Protein 3PXP (pdb70)

Solvent-accessible surface area: 40684 Å² total

Organism: Chloroflexus aurantiacus (strain ATCC 29366 / DSM 635 / J-10-fl) (NCBI:txid324602)

Foldseek 3Di:
DQQQLLLLLLVLLQQVDADPVRHRGDLVNLCVQLVHDSVVNVCSNRSNDPDDDPSNLVSSCVSSLAAPLLSVVSVCVRPPDDDPDHDDDPDAQVRVVVVLQVCLPFFWDFKAFLQQFTFKTKLVCVVLVDDVLLVCLVVDLLSRHVCCLQPPNHCPCLFLPVNPVVLLQVLLNRNSNSSVSSPPSSVRNVVVCVGPVSVVSVVCNSVDPDRCNQHKDWRFDQGPPLGTFTWIWDKDWDPHCTIMMITIGGDDPSNVVSSNVSCVPPHRDMDGGQDPPNPPD/DAQQLLLLLLVLLQQVDADPVRHRHDLVNLCVQLVHDSVVNVCSNRSVDPDCDPSNLVSSCVSSLAAPLLSVVSVCVVPPDDDPDDDDDPDAQVRVVVVLQVCLQFFWDFKAFLQQFTFKTALVCVVLVQDVLLVCLVVALQSRHVCQLQPDNGPVCLFQPVNPVVLLQVLQNRNSNSSVSSPPSSVRNVVVCVRPSSVVSVVCNSVDPDRCNPDKDWRFGQGPPQGTFTWIWDKDWDPHCTIMITTTGGDDPSNVVSSNVSRVVGHSHMDGGDDPDD/DQQQLLLLLLVLLQQVDADPVRHRHDLVNLCVQLVHDSVVNVCSNRSVDPDDDPSNLVSSCVSSLAAPLLSVLSVCVRPPDDDPDDDDDPDAQVRVVVVLLVLLPFFWDFKAFLQQFTFKTFLVCVVLVPDVLQVCLVVALQSRHVCQLQPPNRCVCLFQPVNPVVLLQVLQNRNSNSSVSSPPSSVRNVVVCVRPSSVVSVVCNSVDPDRCNQHKDWRFGQGPPLGTFTWIWDKDWDPHCTIMIITIGGDDVSNVVSRNVSGDSNRSNMDGGDDPPD

Nearest PDB structures (foldseek):
  3pxp-assembly1_A  TM=1.003E+00  e=1.588E-47  Chloroflexus aurantiacus J-10-fl
  2ofy-assembly1_B  TM=6.588E-01  e=2.664E-02  Rhodococcus jostii RHA1
  1b0n-assembly1_A  TM=5.586E-01  e=5.485E-02  Bacillus subtilis
  2owj-assembly1_A  TM=4.669E-01  e=6.522E-01  Bradyrhizobium japonicum
  4zp4-assembly1_A  TM=3.781E-01  e=2.028E+00  Mus musculus

Structure (mmCIF, N/CA/C/O backbone):
data_3PXP
#
_entry.id   3PXP
#
_cell.length_a   228.807
_cell.length_b   83.568
_cell.length_c   54.520
_cell.angle_alpha   90.00
_cell.angle_beta   103.12
_cell.angle_gamma   90.00
#
_symmetry.space_group_name_H-M   'C 1 2 1'
#
loop_
_entity.id
_entity.type
_entity.pdbx_description
1 polymer 'Helix-turn-helix domain protein'
2 non-polymer 'MYRISTIC ACID'
3 non-polymer 'CHLORIDE ION'
4 non-polymer 1,2-ETHANEDIOL
5 water water
#
loop_
_atom_site.group_PDB
_atom_site.id
_atom_site.type_symbol
_atom_site.label_atom_id
_atom_site.label_alt_id
_atom_site.label_comp_id
_atom_site.label_asym_id
_atom_site.label_entity_id
_atom_site.label_seq_id
_atom_site.pdbx_PDB_ins_code
_atom_site.Cartn_x
_atom_site.Cartn_y
_atom_site.Cartn_z
_atom_site.occupancy
_atom_site.B_iso_or_equiv
_atom_site.auth_seq_id
_atom_site.auth_comp_id
_atom_site.auth_asym_id
_atom_site.auth_atom_id
_atom_site.pdbx_PDB_model_num
ATOM 1 N N . GLY A 1 1 ? 33.273 -10.933 0.811 1.00 44.35 0 GLY A N 1
ATOM 2 C CA . GLY A 1 1 ? 32.693 -12.266 0.932 1.00 43.38 0 GLY A CA 1
ATOM 3 C C . GLY A 1 1 ? 33.666 -13.404 0.670 1.00 43.06 0 GLY A C 1
ATOM 4 O O . GLY A 1 1 ? 34.838 -13.176 0.349 1.00 43.44 0 GLY A O 1
ATOM 13 N N . GLU A 1 3 ? 33.915 -17.827 -0.865 1.00 33.39 2 GLU A N 1
ATOM 14 C CA . GLU A 1 3 ? 33.286 -18.969 -1.517 1.00 33.48 2 GLU A CA 1
ATOM 15 C C . GLU A 1 3 ? 32.822 -19.934 -0.402 1.00 36.08 2 GLU A C 1
ATOM 16 O O . GLU A 1 3 ? 33.405 -19.934 0.692 1.00 34.34 2 GLU A O 1
ATOM 22 N N . ARG A 1 4 ? 31.767 -20.717 -0.660 1.00 33.27 3 ARG A N 1
ATOM 23 C CA . ARG A 1 4 ? 31.183 -21.621 0.328 1.00 32.23 3 ARG A CA 1
ATOM 24 C C . ARG A 1 4 ? 32.193 -22.594 0.941 1.00 34.58 3 ARG A C 1
ATOM 25 O O . ARG A 1 4 ? 32.123 -22.825 2.147 1.00 34.05 3 ARG A O 1
ATOM 33 N N . ALA A 1 5 ? 33.130 -23.143 0.145 1.00 30.10 4 ALA A N 1
ATOM 34 C CA . ALA A 1 5 ? 34.124 -24.100 0.640 1.00 28.85 4 ALA A CA 1
ATOM 35 C C . ALA A 1 5 ? 35.099 -23.431 1.603 1.00 29.32 4 ALA A C 1
ATOM 36 O O . ALA A 1 5 ? 35.395 -24.012 2.647 1.00 29.41 4 ALA A O 1
ATOM 38 N N . ALA A 1 6 ? 35.542 -22.199 1.287 1.00 24.80 5 ALA A N 1
ATOM 39 C CA . ALA A 1 6 ? 36.448 -21.397 2.129 1.00 23.94 5 ALA A CA 1
ATOM 40 C C . ALA A 1 6 ? 35.744 -21.012 3.425 1.00 25.95 5 ALA A C 1
ATOM 41 O O . ALA A 1 6 ? 36.363 -21.106 4.481 1.00 25.46 5 ALA A O 1
ATOM 43 N N . PHE A 1 7 ? 34.438 -20.635 3.353 1.00 22.30 6 PHE A N 1
ATOM 44 C CA . PHE A 1 7 ? 33.643 -20.300 4.541 1.00 22.39 6 PHE A CA 1
ATOM 45 C C . PHE A 1 7 ? 33.475 -21.540 5.425 1.00 27.14 6 PHE A C 1
ATOM 46 O O . PHE A 1 7 ? 33.531 -21.433 6.650 1.00 26.86 6 PHE A O 1
ATOM 54 N N . GLY A 1 8 ? 33.296 -22.697 4.792 1.00 24.50 7 GLY A N 1
ATOM 55 C CA . GLY A 1 8 ? 33.182 -23.973 5.485 1.00 24.49 7 GLY A CA 1
ATOM 56 C C . GLY A 1 8 ? 34.427 -24.317 6.277 1.00 28.28 7 GLY A C 1
ATOM 57 O O . GLY A 1 8 ? 34.336 -24.759 7.424 1.00 26.88 7 GLY A O 1
ATOM 58 N N . LYS A 1 9 ? 35.609 -24.053 5.678 1.00 25.51 8 LYS A N 1
ATOM 59 C CA . LYS A 1 9 ? 36.906 -24.272 6.308 1.00 24.40 8 LYS A CA 1
ATOM 60 C C . LYS A 1 9 ? 37.127 -23.285 7.457 1.00 26.33 8 LYS A C 1
ATOM 61 O O . LYS A 1 9 ? 37.777 -23.631 8.448 1.00 27.34 8 LYS A O 1
ATOM 67 N N . LEU A 1 10 ? 36.533 -22.097 7.364 1.00 22.16 9 LEU A N 1
ATOM 68 C CA . LEU A 1 10 ? 36.602 -21.085 8.425 1.00 21.94 9 LEU A CA 1
ATOM 69 C C . LEU A 1 10 ? 35.807 -21.571 9.650 1.00 23.88 9 LEU A C 1
ATOM 70 O O . LEU A 1 10 ? 36.324 -21.531 10.757 1.00 23.41 9 LEU A O 1
ATOM 75 N N . VAL A 1 11 ? 34.572 -22.062 9.439 1.00 21.31 10 VAL A N 1
ATOM 76 C CA . VAL A 1 11 ? 33.700 -22.578 10.505 1.00 20.30 10 VAL A CA 1
ATOM 77 C C . VAL A 1 11 ? 34.414 -23.745 11.223 1.00 22.39 10 VAL A C 1
ATOM 78 O O . VAL A 1 11 ? 34.456 -23.778 12.448 1.00 20.95 10 VAL A O 1
ATOM 82 N N . GLN A 1 12 ? 35.018 -24.659 10.457 1.00 19.31 11 GLN A N 1
ATOM 83 C CA . GLN A 1 12 ? 35.761 -25.787 10.999 1.00 19.44 11 GLN A CA 1
ATOM 84 C C . GLN A 1 12 ? 36.913 -25.300 11.919 1.00 25.46 11 GLN A C 1
ATOM 85 O O . GLN A 1 12 ? 37.037 -25.778 13.048 1.00 26.09 11 GLN A O 1
ATOM 91 N N . ALA A 1 13 ? 37.716 -24.322 11.444 1.00 21.12 12 ALA A N 1
ATOM 92 C CA . ALA A 1 13 ? 38.848 -23.781 12.195 1.00 19.88 12 ALA A CA 1
ATOM 93 C C . ALA A 1 13 ? 38.372 -23.109 13.470 1.00 23.28 12 ALA A C 1
ATOM 94 O O . ALA A 1 13 ? 38.966 -23.323 14.528 1.00 22.63 12 ALA A O 1
ATOM 96 N N . LEU A 1 14 ? 37.263 -22.319 13.381 1.00 19.26 13 LEU A N 1
ATOM 97 C CA . LEU A 1 14 ? 36.684 -21.629 14.551 1.00 17.89 13 LEU A CA 1
ATOM 98 C C . LEU A 1 14 ? 36.196 -22.625 15.579 1.00 22.63 13 LEU A C 1
ATOM 99 O O . LEU A 1 14 ? 36.467 -22.446 16.764 1.00 25.21 13 LEU A O 1
ATOM 104 N N . ARG A 1 15 ? 35.527 -23.695 15.130 1.00 17.77 14 ARG A N 1
ATOM 105 C CA . ARG A 1 15 ? 35.022 -24.756 15.997 1.00 18.65 14 ARG A CA 1
ATOM 106 C C . ARG A 1 15 ? 36.196 -25.429 16.755 1.00 23.20 14 ARG A C 1
ATOM 107 O O . ARG A 1 15 ? 36.116 -25.631 17.967 1.00 22.44 14 ARG A O 1
ATOM 115 N N . ARG A 1 16 ? 37.285 -25.727 16.039 1.00 20.08 15 ARG A N 1
ATOM 116 C CA . ARG A 1 16 ? 38.443 -26.422 16.592 1.00 21.40 15 ARG A CA 1
ATOM 117 C C . ARG A 1 16 ? 39.286 -25.560 17.565 1.00 26.04 15 ARG A C 1
ATOM 118 O O . ARG A 1 16 ? 40.134 -26.104 18.272 1.00 26.28 15 ARG A O 1
ATOM 126 N N . GLU A 1 17 ? 39.011 -24.242 17.653 1.00 23.98 16 GLU A N 1
ATOM 127 C CA . GLU A 1 17 ? 39.667 -23.343 18.623 1.00 22.72 16 GLU A CA 1
ATOM 128 C C . GLU A 1 17 ? 39.028 -23.516 19.999 1.00 28.96 16 GLU A C 1
ATOM 129 O O . GLU A 1 17 ? 39.570 -23.033 20.986 1.00 30.66 16 GLU A O 1
ATOM 135 N N . HIS A 1 18 ? 37.877 -24.214 20.069 1.00 25.00 17 HIS A N 1
ATOM 136 C CA . HIS A 1 18 ? 37.137 -24.396 21.304 1.00 24.21 17 HIS A CA 1
ATOM 137 C C . HIS A 1 18 ? 37.387 -25.699 21.977 1.00 27.07 17 HIS A C 1
ATOM 138 O O . HIS A 1 18 ? 37.672 -26.704 21.330 1.00 27.02 17 HIS A O 1
ATOM 145 N N . ARG A 1 19 ? 37.232 -25.674 23.306 1.00 23.63 18 ARG A N 1
ATOM 146 C CA . ARG A 1 19 ? 37.297 -26.820 24.190 1.00 23.87 18 ARG A CA 1
ATOM 147 C C . ARG A 1 19 ? 36.049 -26.744 25.058 1.00 28.53 18 ARG A C 1
ATOM 148 O O . ARG A 1 19 ? 35.769 -25.688 25.625 1.00 28.78 18 ARG A O 1
ATOM 156 N N . ASP A 1 20 ? 35.269 -27.842 25.113 1.00 23.85 19 ASP A N 1
ATOM 157 C CA . ASP A 1 20 ? 34.039 -27.925 25.884 1.00 24.46 19 ASP A CA 1
ATOM 158 C C . ASP A 1 20 ? 34.326 -28.021 27.394 1.00 35.08 19 ASP A C 1
ATOM 159 O O . ASP A 1 20 ? 35.484 -27.886 27.811 1.00 36.45 19 ASP A O 1
ATOM 164 N N . GLU A 1 21 ? 33.262 -28.275 28.198 1.00 33.23 20 GLU A N 1
ATOM 165 C CA . GLU A 1 21 ? 33.276 -28.443 29.644 1.00 34.77 20 GLU A CA 1
ATOM 166 C C . GLU A 1 21 ? 34.218 -29.584 30.093 1.00 40.18 20 GLU A C 1
ATOM 167 O O . GLU A 1 21 ? 34.760 -29.508 31.195 1.00 41.17 20 GLU A O 1
ATOM 173 N N . LYS A 1 22 ? 34.379 -30.647 29.268 1.00 36.19 21 LYS A N 1
ATOM 174 C CA . LYS A 1 22 ? 35.258 -31.786 29.587 1.00 35.52 21 LYS A CA 1
ATOM 175 C C . LYS A 1 22 ? 36.686 -31.569 29.018 1.00 37.75 21 LYS A C 1
ATOM 176 O O . LYS A 1 22 ? 37.497 -32.490 29.034 1.00 38.53 21 LYS A O 1
ATOM 182 N N . GLY A 1 23 ? 36.951 -30.374 28.494 1.00 32.11 22 GLY A N 1
ATOM 183 C CA . GLY A 1 23 ? 38.221 -30.001 27.881 1.00 31.01 22 GLY A CA 1
ATOM 184 C C . GLY A 1 23 ? 38.466 -30.574 26.497 1.00 32.24 22 GLY A C 1
ATOM 185 O O . GLY A 1 23 ? 39.576 -30.472 25.983 1.00 32.02 22 GLY A O 1
ATOM 186 N N . ARG A 1 24 ? 37.437 -31.139 25.857 1.00 27.77 23 ARG A N 1
ATOM 187 C CA . ARG A 1 24 ? 37.598 -31.776 24.539 1.00 26.29 23 ARG A CA 1
ATOM 188 C C . ARG A 1 24 ? 37.394 -30.784 23.436 1.00 27.45 23 ARG A C 1
ATOM 189 O O . ARG A 1 24 ? 36.532 -29.914 23.564 1.00 26.27 23 ARG A O 1
ATOM 197 N N . VAL A 1 25 ? 38.153 -30.912 22.335 1.00 22.27 24 VAL A N 1
ATOM 198 C CA . VAL A 1 25 ? 37.988 -30.064 21.140 1.00 20.85 24 VAL A CA 1
ATOM 199 C C . VAL A 1 25 ? 36.568 -30.243 20.635 1.00 24.55 24 VAL A C 1
ATOM 200 O O . VAL A 1 25 ? 36.085 -31.386 20.599 1.00 21.97 24 VAL A O 1
ATOM 204 N N . TRP A 1 26 ? 35.887 -29.136 20.274 1.00 23.17 25 TRP A N 1
ATOM 205 C CA . TRP A 1 26 ? 34.504 -29.211 19.789 1.00 22.78 25 TRP A CA 1
ATOM 206 C C . TRP A 1 26 ? 34.422 -29.996 18.519 1.00 25.15 25 TRP A C 1
ATOM 207 O O . TRP A 1 26 ? 35.196 -29.755 17.584 1.00 22.54 25 TRP A O 1
ATOM 218 N N . THR A 1 27 ? 33.513 -30.967 18.506 1.00 23.93 26 THR A N 1
ATOM 219 C CA . THR A 1 27 ? 33.212 -31.788 17.334 1.00 24.40 26 THR A CA 1
ATOM 220 C C . THR A 1 27 ? 32.061 -31.125 16.607 1.00 28.74 26 THR A C 1
ATOM 221 O O . THR A 1 27 ? 31.471 -30.171 17.131 1.00 27.55 26 THR A O 1
ATOM 225 N N . GLN A 1 28 ? 31.704 -31.656 15.427 1.00 26.01 27 GLN A N 1
ATOM 226 C CA . GLN A 1 28 ? 30.554 -31.180 14.661 1.00 24.77 27 GLN A CA 1
ATOM 227 C C . GLN A 1 28 ? 29.274 -31.367 15.486 1.00 28.28 27 GLN A C 1
ATOM 228 O O . GLN A 1 28 ? 28.425 -30.465 15.493 1.00 28.22 27 GLN A O 1
ATOM 234 N N . GLU A 1 29 ? 29.183 -32.503 16.241 1.00 24.52 28 GLU A N 1
ATOM 235 C CA . GLU A 1 29 ? 28.070 -32.840 17.150 1.00 25.57 28 GLU A CA 1
ATOM 236 C C . GLU A 1 29 ? 27.896 -31.770 18.234 1.00 29.51 28 GLU A C 1
ATOM 237 O O . GLU A 1 29 ? 26.768 -31.358 18.489 1.00 30.91 28 GLU A O 1
ATOM 243 N N . VAL A 1 30 ? 29.006 -31.317 18.853 1.00 25.63 29 VAL A N 1
ATOM 244 C CA . VAL A 1 30 ? 29.001 -30.285 19.891 1.00 26.45 29 VAL A CA 1
ATOM 245 C C . VAL A 1 30 ? 28.549 -28.953 19.286 1.00 28.79 29 VAL A C 1
ATOM 246 O O . VAL A 1 30 ? 27.687 -28.306 19.875 1.00 28.97 29 VAL A O 1
ATOM 250 N N . LEU A 1 31 ? 29.089 -28.560 18.106 1.00 23.87 30 LEU A N 1
ATOM 251 C CA . LEU A 1 31 ? 28.665 -27.311 17.462 1.00 22.27 30 LEU A CA 1
ATOM 252 C C . LEU A 1 31 ? 27.174 -27.379 17.097 1.00 24.36 30 LEU A C 1
ATOM 253 O O . LEU A 1 31 ? 26.449 -26.401 17.321 1.00 23.53 30 LEU A O 1
ATOM 258 N N . ALA A 1 32 ? 26.714 -28.543 16.604 1.00 21.25 31 ALA A N 1
ATOM 259 C CA . ALA A 1 32 ? 25.288 -28.777 16.275 1.00 22.51 31 ALA A CA 1
ATOM 260 C C . ALA A 1 32 ? 24.407 -28.561 17.512 1.00 26.85 31 ALA A C 1
ATOM 261 O O . ALA A 1 32 ? 23.419 -27.826 17.457 1.00 25.55 31 ALA A O 1
ATOM 263 N N . GLU A 1 33 ? 24.825 -29.165 18.644 1.00 24.89 32 GLU A N 1
ATOM 264 C CA . GLU A 1 33 ? 24.140 -29.080 19.930 1.00 25.92 32 GLU A CA 1
ATOM 265 C C . GLU A 1 33 ? 24.049 -27.628 20.412 1.00 28.30 32 GLU A C 1
ATOM 266 O O . GLU A 1 33 ? 22.964 -27.208 20.811 1.00 26.56 32 GLU A O 1
ATOM 272 N N . ARG A 1 34 ? 25.177 -26.879 20.385 1.00 26.09 33 ARG A N 1
ATOM 273 C CA . ARG A 1 34 ? 25.251 -25.481 20.840 1.00 26.03 33 ARG A CA 1
ATOM 274 C C . ARG A 1 34 ? 24.441 -24.533 19.967 1.00 31.04 33 ARG A C 1
ATOM 275 O O . ARG A 1 34 ? 24.034 -23.490 20.460 1.00 32.48 33 ARG A O 1
ATOM 283 N N . THR A 1 35 ? 24.206 -24.873 18.687 1.00 26.71 34 THR A N 1
ATOM 284 C CA . THR A 1 35 ? 23.440 -24.030 17.759 1.00 26.01 34 THR A CA 1
ATOM 285 C C . THR A 1 35 ? 21.993 -24.523 17.598 1.00 30.67 34 THR A C 1
ATOM 286 O O . THR A 1 35 ? 21.205 -23.845 16.930 1.00 30.00 34 THR A O 1
ATOM 290 N N . GLN A 1 36 ? 21.651 -25.715 18.192 1.00 26.95 35 GLN A N 1
ATOM 291 C CA A GLN A 1 36 ? 20.317 -26.342 18.100 0.60 26.56 35 GLN A CA 1
ATOM 292 C CA B GLN A 1 36 ? 20.319 -26.345 18.094 0.40 26.71 35 GLN A CA 1
ATOM 293 C C . GLN A 1 36 ? 20.003 -26.652 16.615 1.00 29.67 35 GLN A C 1
ATOM 294 O O . GLN A 1 36 ? 18.830 -26.666 16.199 1.00 27.25 35 GLN A O 1
ATOM 305 N N . LEU A 1 37 ? 21.068 -26.918 15.826 1.00 26.59 36 LEU A N 1
ATOM 306 C CA . LEU A 1 37 ? 20.996 -27.234 14.397 1.00 26.47 36 LEU A CA 1
ATOM 307 C C . LEU A 1 37 ? 21.297 -28.717 14.193 1.00 31.88 36 LEU A C 1
ATOM 308 O O . LEU A 1 37 ? 21.976 -29.311 15.038 1.00 33.38 36 LEU A O 1
ATOM 313 N N . PRO A 1 38 ? 20.824 -29.358 13.106 1.00 27.11 37 PRO A N 1
ATOM 314 C CA . PRO A 1 38 ? 21.203 -30.762 12.890 1.00 26.09 37 PRO A CA 1
ATOM 315 C C . PRO A 1 38 ? 22.694 -30.889 12.560 1.00 30.51 37 PRO A C 1
ATOM 316 O O . PRO A 1 38 ? 23.274 -29.976 11.950 1.00 29.22 37 PRO A O 1
ATOM 320 N N . LYS A 1 39 ? 23.332 -32.004 12.984 1.00 27.61 38 LYS A N 1
ATOM 321 C CA . LYS A 1 39 ? 24.740 -32.276 12.669 1.00 26.51 38 LYS A CA 1
ATOM 322 C C . LYS A 1 39 ? 24.991 -32.198 11.134 1.00 29.96 38 LYS A C 1
ATOM 323 O O . LYS A 1 39 ? 26.030 -31.681 10.716 1.00 29.02 38 LYS A O 1
ATOM 329 N N . ARG A 1 40 ? 24.028 -32.702 10.321 1.00 27.34 39 ARG A N 1
ATOM 330 C CA A ARG A 1 40 ? 24.132 -32.716 8.858 0.50 27.16 39 ARG A CA 1
ATOM 331 C CA B ARG A 1 40 ? 24.086 -32.717 8.855 0.50 27.22 39 ARG A CA 1
ATOM 332 C C . ARG A 1 40 ? 24.259 -31.293 8.307 1.00 29.15 39 ARG A C 1
ATOM 333 O O . ARG A 1 40 ? 25.005 -31.091 7.357 1.00 28.94 39 ARG A O 1
ATOM 348 N N . THR A 1 41 ? 23.580 -30.305 8.926 1.00 23.91 40 THR A N 1
ATOM 349 C CA . THR A 1 41 ? 23.646 -28.892 8.534 1.00 22.21 40 THR A CA 1
ATOM 350 C C . THR A 1 41 ? 25.072 -28.352 8.790 1.00 24.86 40 THR A C 1
ATOM 351 O O . THR A 1 41 ? 25.627 -27.692 7.924 1.00 23.21 40 THR A O 1
ATOM 355 N N . ILE A 1 42 ? 25.669 -28.669 9.958 1.00 22.03 41 ILE A N 1
ATOM 356 C CA . ILE A 1 42 ? 27.045 -28.287 10.323 1.00 20.79 41 ILE A CA 1
ATOM 357 C C . ILE A 1 42 ? 28.015 -28.945 9.349 1.00 25.87 41 ILE A C 1
ATOM 358 O O . ILE A 1 42 ? 28.957 -28.304 8.875 1.00 24.32 41 ILE A O 1
ATOM 363 N N . GLU A 1 43 ? 27.755 -30.222 9.026 1.00 26.24 42 GLU A N 1
ATOM 364 C CA . GLU A 1 43 ? 28.545 -31.008 8.076 1.00 27.29 42 GLU A CA 1
ATOM 365 C C . GLU A 1 43 ? 28.544 -30.342 6.677 1.00 29.53 42 GLU A C 1
ATOM 366 O O . GLU A 1 43 ? 29.614 -30.184 6.102 1.00 27.72 42 GLU A O 1
ATOM 372 N N . ARG A 1 44 ? 27.355 -29.917 6.178 1.00 26.81 43 ARG A N 1
ATOM 373 C CA A ARG A 1 44 ? 27.171 -29.275 4.866 0.60 26.16 43 ARG A CA 1
ATOM 374 C CA B ARG A 1 44 ? 27.163 -29.268 4.869 0.40 26.14 43 ARG A CA 1
ATOM 375 C C . ARG A 1 44 ? 27.801 -27.883 4.836 1.00 29.11 43 ARG A C 1
ATOM 376 O O . ARG A 1 44 ? 28.381 -27.508 3.823 1.00 29.15 43 ARG A O 1
ATOM 391 N N . ILE A 1 45 ? 27.720 -27.135 5.951 1.00 25.18 44 ILE A N 1
ATOM 392 C CA . ILE A 1 45 ? 28.342 -25.816 6.062 1.00 24.41 44 ILE A CA 1
ATOM 393 C C . ILE A 1 45 ? 29.843 -26.009 5.978 1.00 29.57 44 ILE A C 1
ATOM 394 O O . ILE A 1 45 ? 30.489 -25.324 5.202 1.00 30.51 44 ILE A O 1
ATOM 399 N N . GLU A 1 46 ? 30.392 -26.963 6.731 1.00 27.38 45 GLU A N 1
ATOM 400 C CA . GLU A 1 46 ? 31.834 -27.187 6.778 1.00 27.88 45 GLU A CA 1
ATOM 401 C C . GLU A 1 46 ? 32.399 -27.717 5.442 1.00 31.92 45 GLU A C 1
ATOM 402 O O . GLU A 1 46 ? 33.544 -27.381 5.131 1.00 32.27 45 GLU A O 1
ATOM 408 N N . ASN A 1 47 ? 31.612 -28.476 4.641 1.00 28.40 46 ASN A N 1
ATOM 409 C CA A ASN A 1 47 ? 32.014 -29.022 3.331 0.50 28.58 46 ASN A CA 1
ATOM 410 C CA B ASN A 1 47 ? 32.171 -28.956 3.372 0.50 28.31 46 ASN A CA 1
ATOM 411 C C . ASN A 1 47 ? 31.731 -28.039 2.183 1.00 32.27 46 ASN A C 1
ATOM 412 O O . ASN A 1 47 ? 32.111 -28.293 1.043 1.00 32.16 46 ASN A O 1
ATOM 421 N N . GLY A 1 48 ? 31.027 -26.950 2.486 1.00 27.82 47 GLY A N 1
ATOM 422 C CA . GLY A 1 48 ? 30.641 -25.938 1.508 1.00 28.04 47 GLY A CA 1
ATOM 423 C C . GLY A 1 48 ? 29.594 -26.401 0.522 1.00 35.40 47 GLY A C 1
ATOM 424 O O . GLY A 1 48 ? 29.570 -25.922 -0.614 1.00 37.00 47 GLY A O 1
ATOM 425 N N . SER A 1 49 ? 28.707 -27.323 0.955 1.00 32.46 48 SER A N 1
ATOM 426 C CA . SER A 1 49 ? 27.667 -27.885 0.095 1.00 33.30 48 SER A CA 1
ATOM 427 C C . SER A 1 49 ? 26.275 -27.300 0.386 1.00 38.69 48 SER A C 1
ATOM 428 O O . SER A 1 49 ? 25.272 -27.817 -0.125 1.00 38.67 48 SER A O 1
ATOM 431 N N . LEU A 1 50 ? 26.220 -26.206 1.173 1.00 35.34 49 LEU A N 1
ATOM 432 C CA . LEU A 1 50 ? 24.973 -25.511 1.486 1.00 35.91 49 LEU A CA 1
ATOM 433 C C . LEU A 1 50 ? 24.989 -24.139 0.788 1.00 41.30 49 LEU A C 1
ATOM 434 O O . LEU A 1 50 ? 25.673 -23.216 1.248 1.00 40.20 49 LEU A O 1
ATOM 439 N N . ALA A 1 51 ? 24.254 -24.031 -0.348 1.00 40.84 50 ALA A N 1
ATOM 440 C CA . ALA A 1 51 ? 24.173 -22.854 -1.233 1.00 42.29 50 ALA A CA 1
ATOM 441 C C . ALA A 1 51 ? 23.726 -21.569 -0.536 1.00 47.32 50 ALA A C 1
ATOM 442 O O . ALA A 1 51 ? 24.333 -20.518 -0.761 1.00 46.85 50 ALA A O 1
ATOM 444 N N . HIS A 1 52 ? 22.675 -21.645 0.290 1.00 44.01 51 HIS A N 1
ATOM 445 C CA A HIS A 1 52 ? 22.147 -20.487 0.996 0.50 43.07 51 HIS A CA 1
ATOM 446 C CA B HIS A 1 52 ? 22.135 -20.488 0.994 0.50 43.82 51 HIS A CA 1
ATOM 447 C C . HIS A 1 52 ? 22.356 -20.641 2.494 1.00 46.76 51 HIS A C 1
ATOM 448 O O . HIS A 1 52 ? 22.023 -21.683 3.064 1.00 46.54 51 HIS A O 1
ATOM 461 N N . LEU A 1 53 ? 22.935 -19.609 3.119 1.00 42.78 52 LEU A N 1
ATOM 462 C CA . LEU A 1 53 ? 23.204 -19.533 4.550 1.00 42.33 52 LEU A CA 1
ATOM 463 C C . LEU A 1 53 ? 22.314 -18.431 5.140 1.00 46.19 52 LEU A C 1
ATOM 464 O O . LEU A 1 53 ? 22.638 -17.237 5.031 1.00 46.42 52 LEU A O 1
ATOM 469 N N . ASP A 1 54 ? 21.173 -18.810 5.735 1.00 42.45 53 ASP A N 1
ATOM 470 C CA . ASP A 1 54 ? 20.236 -17.813 6.283 1.00 42.85 53 ASP A CA 1
ATOM 471 C C . ASP A 1 54 ? 20.744 -17.155 7.585 1.00 45.08 53 ASP A C 1
ATOM 472 O O . ASP A 1 54 ? 21.644 -17.680 8.250 1.00 44.15 53 ASP A O 1
ATOM 477 N N . ALA A 1 55 ? 20.156 -15.992 7.921 1.00 39.88 54 ALA A N 1
ATOM 478 C CA . ALA A 1 55 ? 20.482 -15.169 9.082 1.00 38.60 54 ALA A CA 1
ATOM 479 C C . ALA A 1 55 ? 20.427 -15.942 10.407 1.00 39.82 54 ALA A C 1
ATOM 480 O O . ALA A 1 55 ? 21.364 -15.796 11.189 1.00 39.06 54 ALA A O 1
ATOM 482 N N . ASP A 1 56 ? 19.363 -16.761 10.661 1.00 35.73 55 ASP A N 1
ATOM 483 C CA . ASP A 1 56 ? 19.237 -17.563 11.893 1.00 35.31 55 ASP A CA 1
ATOM 484 C C . ASP A 1 56 ? 20.452 -18.462 12.079 1.00 36.65 55 ASP A C 1
ATOM 485 O O . ASP A 1 56 ? 21.040 -18.444 13.155 1.00 37.27 55 ASP A O 1
ATOM 490 N N . ILE A 1 57 ? 20.870 -19.194 11.026 1.00 30.50 56 ILE A N 1
ATOM 491 C CA . ILE A 1 57 ? 22.046 -20.074 11.070 1.00 28.82 56 ILE A CA 1
ATOM 492 C C . ILE A 1 57 ? 23.294 -19.263 11.438 1.00 30.05 56 ILE A C 1
ATOM 493 O O . ILE A 1 57 ? 24.032 -19.651 12.344 1.00 29.04 56 ILE A O 1
ATOM 498 N N . LEU A 1 58 ? 23.525 -18.155 10.739 1.00 26.14 57 LEU A N 1
ATOM 499 C CA . LEU A 1 58 ? 24.716 -17.341 10.954 1.00 27.19 57 LEU A CA 1
ATOM 500 C C . LEU A 1 58 ? 24.780 -16.748 12.369 1.00 30.90 57 LEU A C 1
ATOM 501 O O . LEU A 1 58 ? 25.837 -16.807 12.997 1.00 30.19 57 LEU A O 1
ATOM 506 N N . LEU A 1 59 ? 23.645 -16.232 12.878 1.00 26.97 58 LEU A N 1
ATOM 507 C CA . LEU A 1 59 ? 23.546 -15.688 14.230 1.00 27.33 58 LEU A CA 1
ATOM 508 C C . LEU A 1 59 ? 23.762 -16.772 15.266 1.00 29.73 58 LEU A C 1
ATOM 509 O O . LEU A 1 59 ? 24.501 -16.541 16.213 1.00 28.76 58 LEU A O 1
ATOM 514 N N . ARG A 1 60 ? 23.167 -17.961 15.070 1.00 26.26 59 ARG A N 1
ATOM 515 C CA . ARG A 1 60 ? 23.368 -19.102 15.971 1.00 25.82 59 ARG A CA 1
ATOM 516 C C . ARG A 1 60 ? 24.855 -19.493 16.005 1.00 27.52 59 ARG A C 1
ATOM 517 O O . ARG A 1 60 ? 25.383 -19.714 17.089 1.00 27.28 59 ARG A O 1
ATOM 525 N N . LEU A 1 61 ? 25.521 -19.571 14.829 1.00 23.48 60 LEU A N 1
ATOM 526 C CA . LEU A 1 61 ? 26.948 -19.920 14.719 1.00 22.59 60 LEU A CA 1
ATOM 527 C C . LEU A 1 61 ? 27.821 -18.893 15.432 1.00 26.66 60 LEU A C 1
ATOM 528 O O . LEU A 1 61 ? 28.685 -19.282 16.213 1.00 26.93 60 LEU A O 1
ATOM 533 N N . ALA A 1 62 ? 27.577 -17.585 15.203 1.00 22.39 61 ALA A N 1
ATOM 534 C CA . ALA A 1 62 ? 28.353 -16.497 15.829 1.00 21.54 61 ALA A CA 1
ATOM 535 C C . ALA A 1 62 ? 28.169 -16.480 17.339 1.00 26.33 61 ALA A C 1
ATOM 536 O O . ALA A 1 62 ? 29.139 -16.275 18.067 1.00 27.12 61 ALA A O 1
ATOM 538 N N . ASP A 1 63 ? 26.941 -16.705 17.812 1.00 22.58 62 ASP A N 1
ATOM 539 C CA . ASP A 1 63 ? 26.640 -16.766 19.229 1.00 23.32 62 ASP A CA 1
ATOM 540 C C . ASP A 1 63 ? 27.308 -17.977 19.897 1.00 28.41 62 ASP A C 1
ATOM 541 O O . ASP A 1 63 ? 27.912 -17.798 20.957 1.00 27.93 62 ASP A O 1
ATOM 546 N N . ALA A 1 64 ? 27.177 -19.202 19.306 1.00 24.95 63 ALA A N 1
ATOM 547 C CA . ALA A 1 64 ? 27.757 -20.430 19.854 1.00 24.57 63 ALA A CA 1
ATOM 548 C C . ALA A 1 64 ? 29.277 -20.375 19.830 1.00 28.30 63 ALA A C 1
ATOM 549 O O . ALA A 1 64 ? 29.889 -20.831 20.786 1.00 28.02 63 ALA A O 1
ATOM 551 N N . LEU A 1 65 ? 29.891 -19.810 18.768 1.00 24.57 64 LEU A N 1
ATOM 552 C CA . LEU A 1 65 ? 31.347 -19.749 18.645 1.00 23.64 64 LEU A CA 1
ATOM 553 C C . LEU A 1 65 ? 31.974 -18.621 19.506 1.00 28.59 64 LEU A C 1
ATOM 554 O O . LEU A 1 65 ? 33.209 -18.499 19.551 1.00 27.38 64 LEU A O 1
ATOM 559 N N . GLU A 1 66 ? 31.138 -17.837 20.223 1.00 25.40 65 GLU A N 1
ATOM 560 C CA . GLU A 1 66 ? 31.548 -16.768 21.157 1.00 25.25 65 GLU A CA 1
ATOM 561 C C . GLU A 1 66 ? 32.510 -15.770 20.489 1.00 27.70 65 GLU A C 1
ATOM 562 O O . GLU A 1 66 ? 33.572 -15.433 21.017 1.00 27.78 65 GLU A O 1
ATOM 568 N N . LEU A 1 67 ? 32.130 -15.321 19.315 1.00 21.70 66 LEU A N 1
ATOM 569 C CA . LEU A 1 67 ? 32.917 -14.371 18.545 1.00 20.63 66 LEU A CA 1
ATOM 570 C C . LEU A 1 67 ? 32.878 -12.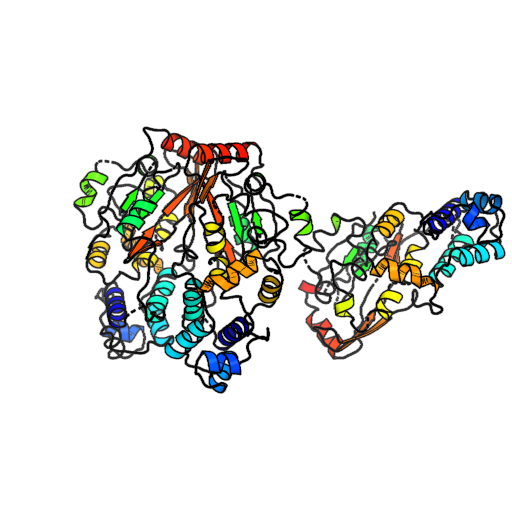990 19.199 1.00 26.15 66 LEU A C 1
ATOM 571 O O . LEU A 1 67 ? 31.865 -12.614 19.802 1.00 25.72 66 LEU A O 1
ATOM 576 N N . THR A 1 68 ? 33.959 -12.222 19.060 1.00 23.29 67 THR A N 1
ATOM 577 C CA . THR A 1 68 ? 33.989 -10.836 19.529 1.00 23.89 67 THR A CA 1
ATOM 578 C C . THR A 1 68 ? 33.122 -10.026 18.578 1.00 30.53 67 THR A C 1
ATOM 579 O O . THR A 1 68 ? 32.822 -10.514 17.470 1.00 30.33 67 THR A O 1
ATOM 583 N N . ILE A 1 69 ? 32.755 -8.788 18.966 1.00 28.54 68 ILE A N 1
ATOM 584 C CA . ILE A 1 69 ? 31.941 -7.904 18.125 1.00 28.96 68 ILE A CA 1
ATOM 585 C C . ILE A 1 69 ? 32.631 -7.720 16.751 1.00 31.56 68 ILE A C 1
ATOM 586 O O . ILE A 1 69 ? 31.975 -7.846 15.711 1.00 33.29 68 ILE A O 1
ATOM 591 N N . GLY A 1 70 ? 33.942 -7.476 16.766 1.00 24.59 69 GLY A N 1
ATOM 592 C CA . GLY A 1 70 ? 34.738 -7.333 15.552 1.00 23.02 69 GLY A CA 1
ATOM 593 C C . GLY A 1 70 ? 34.752 -8.601 14.700 1.00 26.13 69 GLY A C 1
ATOM 594 O O . GLY A 1 70 ? 34.670 -8.522 13.474 1.00 25.22 69 GLY A O 1
ATOM 595 N N . GLU A 1 71 ? 34.836 -9.796 15.350 1.00 22.68 70 GLU A N 1
ATOM 596 C CA . GLU A 1 71 ? 34.810 -11.098 14.657 1.00 21.00 70 GLU A CA 1
ATOM 597 C C . GLU A 1 71 ? 33.430 -11.322 14.023 1.00 26.97 70 GLU A C 1
ATOM 598 O O . GLU A 1 71 ? 33.391 -11.801 12.905 1.00 28.40 70 GLU A O 1
ATOM 604 N N . ARG A 1 72 ? 32.319 -10.948 14.709 1.00 24.20 71 ARG A N 1
ATOM 605 C CA . ARG A 1 72 ? 30.940 -11.128 14.220 1.00 25.86 71 ARG A CA 1
ATOM 606 C C . ARG A 1 72 ? 30.745 -10.421 12.887 1.00 29.91 71 ARG A C 1
ATOM 607 O O . ARG A 1 72 ? 30.290 -11.029 11.915 1.00 29.49 71 ARG A O 1
ATOM 615 N N . ARG A 1 73 ? 31.116 -9.152 12.844 1.00 26.32 72 ARG A N 1
ATOM 616 C CA . ARG A 1 73 ? 31.092 -8.304 11.659 1.00 25.89 72 ARG A CA 1
ATOM 617 C C . ARG A 1 73 ? 31.844 -9.006 10.488 1.00 27.33 72 ARG A C 1
ATOM 618 O O . ARG A 1 73 ? 31.264 -9.176 9.432 1.00 27.63 72 ARG A O 1
ATOM 626 N N . GLU A 1 74 ? 33.091 -9.461 10.702 1.00 23.64 73 GLU A N 1
ATOM 627 C CA . GLU A 1 74 ? 33.921 -10.115 9.674 1.00 23.44 73 GLU A CA 1
ATOM 628 C C . GLU A 1 74 ? 33.351 -11.469 9.245 1.00 25.02 73 GLU A C 1
ATOM 629 O O . GLU A 1 74 ? 33.360 -11.803 8.060 1.00 24.22 73 GLU A O 1
ATOM 635 N N . PHE A 1 75 ? 32.807 -12.213 10.207 1.00 20.06 74 PHE A N 1
ATOM 636 C CA . PHE A 1 75 ? 32.209 -13.535 10.005 1.00 19.44 74 PHE A CA 1
ATOM 637 C C . PHE A 1 75 ? 30.943 -13.448 9.173 1.00 26.55 74 PHE A C 1
ATOM 638 O O . PHE A 1 75 ? 30.774 -14.246 8.257 1.00 28.97 74 PHE A O 1
ATOM 646 N N . PHE A 1 76 ? 30.063 -12.495 9.484 1.00 25.14 75 PHE A N 1
ATOM 647 C CA . PHE A 1 76 ? 28.818 -12.306 8.745 1.00 26.23 75 PHE A CA 1
ATOM 648 C C . PHE A 1 76 ? 29.120 -11.856 7.329 1.00 30.62 75 PHE A C 1
ATOM 649 O O . PHE A 1 76 ? 28.486 -12.355 6.410 1.00 29.47 75 PHE A O 1
ATOM 657 N N . PHE A 1 77 ? 30.113 -10.953 7.148 1.00 29.15 76 PHE A N 1
ATOM 658 C CA . PHE A 1 77 ? 30.471 -10.461 5.822 1.00 29.68 76 PHE A CA 1
ATOM 659 C C . PHE A 1 77 ? 31.094 -11.574 4.977 1.00 32.67 76 PHE A C 1
ATOM 660 O O . PHE A 1 77 ? 30.810 -11.648 3.780 1.00 33.10 76 PHE A O 1
ATOM 668 N N . ALA A 1 78 ? 31.895 -12.465 5.597 1.00 28.51 77 ALA A N 1
ATOM 669 C CA . ALA A 1 78 ? 32.495 -13.603 4.886 1.00 27.51 77 ALA A CA 1
ATOM 670 C C . ALA A 1 78 ? 31.395 -14.542 4.377 1.00 31.97 77 ALA A C 1
ATOM 671 O O . ALA A 1 78 ? 31.541 -15.157 3.323 1.00 32.06 77 ALA A O 1
ATOM 673 N N . ALA A 1 79 ? 30.272 -14.610 5.105 1.00 28.70 78 ALA A N 1
ATOM 674 C CA . ALA A 1 79 ? 29.145 -15.453 4.724 1.00 28.50 78 ALA A CA 1
ATOM 675 C C . ALA A 1 79 ? 28.193 -14.774 3.736 1.00 35.93 78 ALA A C 1
ATOM 676 O O . ALA A 1 79 ? 27.736 -15.435 2.816 1.00 35.41 78 ALA A O 1
ATOM 678 N N . THR A 1 80 ? 27.845 -13.487 3.932 1.00 34.65 79 THR A N 1
ATOM 679 C CA . THR A 1 80 ? 26.829 -12.835 3.098 1.00 36.37 79 THR A CA 1
ATOM 680 C C . THR A 1 80 ? 27.355 -11.874 2.032 1.00 43.01 79 THR A C 1
ATOM 681 O O . THR A 1 80 ? 26.569 -11.471 1.184 1.00 42.62 79 THR A O 1
ATOM 685 N N . GLY A 1 81 ? 28.625 -11.495 2.093 1.00 42.29 80 GLY A N 1
ATOM 686 C CA . GLY A 1 81 ? 29.223 -10.582 1.123 1.00 45.46 80 GLY A CA 1
ATOM 687 C C . GLY A 1 81 ? 29.063 -11.045 -0.315 1.00 57.99 80 GLY A C 1
ATOM 688 O O . GLY A 1 81 ? 29.335 -12.216 -0.630 1.00 56.74 80 GLY A O 1
ATOM 689 N N . ILE A 1 82 ? 28.549 -10.137 -1.197 1.00 61.27 81 ILE A N 1
ATOM 690 C CA . ILE A 1 82 ? 28.339 -10.472 -2.611 1.00 63.79 81 ILE A CA 1
ATOM 691 C C . ILE A 1 82 ? 29.694 -10.467 -3.289 1.00 69.90 81 ILE A C 1
ATOM 692 O O . ILE A 1 82 ? 30.446 -9.496 -3.141 1.00 67.33 81 ILE A O 1
ATOM 697 N N . ILE A 1 83 ? 30.003 -11.573 -3.996 1.00 70.19 82 ILE A N 1
ATOM 698 C CA . ILE A 1 83 ? 31.209 -11.713 -4.804 1.00 71.47 82 ILE A CA 1
ATOM 699 C C . ILE A 1 83 ? 30.830 -11.235 -6.217 1.00 77.20 82 ILE A C 1
ATOM 700 O O . ILE A 1 83 ? 29.784 -11.610 -6.742 1.00 77.56 82 ILE A O 1
ATOM 705 N N . GLU A 1 84 ? 31.650 -10.360 -6.791 1.00 75.05 83 GLU A N 1
ATOM 706 C CA . GLU A 1 84 ? 31.435 -9.809 -8.128 1.00 76.37 83 GLU A CA 1
ATOM 707 C C . GLU A 1 84 ? 31.767 -10.864 -9.185 1.00 83.00 83 GLU A C 1
ATOM 708 O O . GLU A 1 84 ? 32.516 -11.807 -8.900 1.00 82.25 83 GLU A O 1
ATOM 714 N N . GLN A 1 85 ? 31.207 -10.718 -10.400 1.00 81.92 84 GLN A N 1
ATOM 715 C CA . GLN A 1 85 ? 31.485 -11.637 -11.512 1.00 83.35 84 GLN A CA 1
ATOM 716 C C . GLN A 1 85 ? 32.968 -11.494 -11.927 1.00 88.43 84 GLN A C 1
ATOM 717 O O . GLN A 1 85 ? 33.670 -12.499 -12.095 1.00 88.11 84 GLN A O 1
ATOM 723 N N . LYS A 1 86 ? 33.434 -10.236 -12.039 1.00 85.24 85 LYS A N 1
ATOM 724 C CA . LYS A 1 86 ? 34.819 -9.905 -12.371 1.00 84.82 85 LYS A CA 1
ATOM 725 C C . LYS A 1 86 ? 35.664 -9.882 -11.100 1.00 86.51 85 LYS A C 1
ATOM 726 O O . LYS A 1 86 ? 35.204 -9.363 -10.078 1.00 85.44 85 LYS A O 1
ATOM 728 N N . SER A 1 87 ? 36.886 -10.443 -11.149 1.00 81.67 86 SER A N 1
ATOM 729 C CA . SER A 1 87 ? 37.774 -10.440 -9.982 1.00 79.76 86 SER A CA 1
ATOM 730 C C . SER A 1 87 ? 38.254 -9.009 -9.705 1.00 80.71 86 SER A C 1
ATOM 731 O O . SER A 1 87 ? 38.325 -8.195 -10.636 1.00 81.22 86 SER A O 1
ATOM 734 N N . ALA A 1 88 ? 38.530 -8.696 -8.420 1.00 73.61 87 ALA A N 1
ATOM 735 C CA . ALA A 1 88 ? 38.984 -7.377 -7.962 1.00 71.67 87 ALA A CA 1
ATOM 736 C C . ALA A 1 88 ? 40.227 -6.903 -8.710 1.00 71.88 87 ALA A C 1
ATOM 737 O O . ALA A 1 88 ? 41.112 -7.704 -9.034 1.00 71.69 87 ALA A O 1
ATOM 739 N N . THR A 1 89 ? 40.262 -5.601 -9.005 1.00 65.88 88 THR A N 1
ATOM 740 C CA . THR A 1 89 ? 41.363 -4.940 -9.700 1.00 65.14 88 THR A CA 1
ATOM 741 C C . THR A 1 89 ? 42.062 -3.981 -8.734 1.00 64.16 88 THR A C 1
ATOM 742 O O . THR A 1 89 ? 41.400 -3.335 -7.921 1.00 64.23 88 THR A O 1
ATOM 746 N N . TYR A 1 90 ? 43.397 -3.900 -8.809 1.00 55.89 89 TYR A N 1
ATOM 747 C CA . TYR A 1 90 ? 44.177 -3.025 -7.932 1.00 52.60 89 TYR A CA 1
ATOM 748 C C . TYR A 1 90 ? 45.123 -2.161 -8.762 1.00 54.12 89 TYR A C 1
ATOM 749 O O . TYR A 1 90 ? 45.746 -2.661 -9.704 1.00 53.46 89 TYR A O 1
ATOM 758 N N . LYS A 1 91 ? 45.238 -0.865 -8.396 1.00 49.51 90 LYS A N 1
ATOM 759 C CA . LYS A 1 91 ? 46.123 0.101 -9.043 1.00 50.16 90 LYS A CA 1
ATOM 760 C C . LYS A 1 91 ? 47.580 -0.356 -8.982 1.00 52.01 90 LYS A C 1
ATOM 761 O O . LYS A 1 91 ? 48.305 -0.220 -9.971 1.00 53.10 90 LYS A O 1
ATOM 763 N N . ARG A 1 92 ? 47.992 -0.933 -7.830 1.00 45.39 91 ARG A N 1
ATOM 764 C CA . ARG A 1 92 ? 49.353 -1.421 -7.588 1.00 43.61 91 ARG A CA 1
ATOM 765 C C . ARG A 1 92 ? 49.376 -2.908 -7.317 1.00 44.63 91 ARG A C 1
ATOM 766 O O . ARG A 1 92 ? 48.433 -3.453 -6.742 1.00 44.22 91 ARG A O 1
ATOM 774 N N . SER A 1 93 ? 50.482 -3.558 -7.702 1.00 39.23 92 SER A N 1
ATOM 775 C CA . SER A 1 93 ? 50.737 -4.972 -7.429 1.00 37.97 92 SER A CA 1
ATOM 776 C C . SER A 1 93 ? 51.004 -5.159 -5.899 1.00 38.31 92 SER A C 1
ATOM 777 O O . SER A 1 93 ? 51.284 -4.155 -5.230 1.00 35.52 92 SER A O 1
ATOM 780 N N . PRO A 1 94 ? 50.972 -6.392 -5.322 1.00 33.90 93 PRO A N 1
ATOM 781 C CA . PRO A 1 94 ? 51.263 -6.529 -3.880 1.00 32.40 93 PRO A CA 1
ATOM 782 C C . PRO A 1 94 ? 52.615 -5.900 -3.477 1.00 34.54 93 PRO A C 1
ATOM 783 O O . PRO A 1 94 ? 52.662 -5.161 -2.494 1.00 33.20 93 PRO A O 1
ATOM 787 N N . GLU A 1 95 ? 53.683 -6.130 -4.270 1.00 31.00 94 GLU A N 1
ATOM 788 C CA . GLU A 1 95 ? 55.034 -5.578 -4.056 1.00 30.29 94 GLU A CA 1
ATOM 789 C C . GLU A 1 95 ? 55.039 -4.027 -4.099 1.00 32.47 94 GLU A C 1
ATOM 790 O O . GLU A 1 95 ? 55.640 -3.394 -3.233 1.00 31.64 94 GLU A O 1
ATOM 796 N N . GLU A 1 96 ? 54.361 -3.425 -5.095 1.00 29.62 95 GLU A N 1
ATOM 797 C CA . GLU A 1 96 ? 54.255 -1.965 -5.247 1.00 29.54 95 GLU A CA 1
ATOM 798 C C . GLU A 1 96 ? 53.442 -1.342 -4.114 1.00 32.05 95 GLU A C 1
ATOM 799 O O . GLU A 1 96 ? 53.701 -0.193 -3.754 1.00 32.38 95 GLU A O 1
ATOM 805 N N . SER A 1 97 ? 52.451 -2.084 -3.579 1.00 26.33 96 SER A N 1
ATOM 806 C CA . SER A 1 97 ? 51.590 -1.674 -2.469 1.00 25.53 96 SER A CA 1
ATOM 807 C C . SER A 1 97 ? 52.395 -1.577 -1.167 1.00 27.89 96 SER A C 1
ATOM 808 O O . SER A 1 97 ? 52.236 -0.603 -0.428 1.00 27.57 96 SER A O 1
ATOM 811 N N . LEU A 1 98 ? 53.255 -2.576 -0.899 1.00 22.31 97 LEU A N 1
ATOM 812 C CA . LEU A 1 98 ? 54.099 -2.589 0.295 1.00 21.10 97 LEU A CA 1
ATOM 813 C C . LEU A 1 98 ? 55.158 -1.511 0.192 1.00 26.51 97 LEU A C 1
ATOM 814 O O . LEU A 1 98 ? 55.408 -0.817 1.181 1.00 28.48 97 LEU A O 1
ATOM 819 N N . GLN A 1 99 ? 55.765 -1.359 -0.999 1.00 22.99 98 GLN A N 1
ATOM 820 C CA . GLN A 1 99 ? 56.799 -0.354 -1.241 1.00 24.12 98 GLN A CA 1
ATOM 821 C C . GLN A 1 99 ? 56.236 1.069 -1.033 1.00 27.48 98 GLN A C 1
ATOM 822 O O . GLN A 1 99 ? 56.932 1.927 -0.484 1.00 26.54 98 GLN A O 1
ATOM 828 N N . TYR A 1 100 ? 54.970 1.282 -1.430 1.00 24.25 99 TYR A N 1
ATOM 829 C CA . TYR A 1 100 ? 54.239 2.540 -1.275 1.00 25.75 99 TYR A CA 1
ATOM 830 C C . TYR A 1 100 ? 54.046 2.858 0.213 1.00 27.86 99 TYR A C 1
ATOM 831 O O . TYR A 1 100 ? 54.210 4.003 0.599 1.00 27.55 99 TYR A O 1
ATOM 840 N N . LEU A 1 101 ? 53.714 1.847 1.049 1.00 25.21 100 LEU A N 1
ATOM 841 C CA . LEU A 1 101 ? 53.562 2.024 2.496 1.00 23.31 100 LEU A CA 1
ATOM 842 C C . LEU A 1 101 ? 54.925 2.267 3.158 1.00 27.29 100 LEU A C 1
ATOM 843 O O . LEU A 1 101 ? 55.029 3.125 4.033 1.00 27.46 100 LEU A O 1
ATOM 848 N N . ILE A 1 102 ? 55.979 1.554 2.703 1.00 24.09 101 ILE A N 1
ATOM 849 C CA . ILE A 1 102 ? 57.351 1.720 3.203 1.00 23.21 101 ILE A CA 1
ATOM 850 C C . ILE A 1 102 ? 57.832 3.132 2.895 1.00 26.79 101 ILE A C 1
ATOM 851 O O . ILE A 1 102 ? 58.337 3.793 3.800 1.00 26.76 101 ILE A O 1
ATOM 856 N N . ASP A 1 103 ? 57.636 3.612 1.639 1.00 23.56 102 ASP A N 1
ATOM 857 C CA . ASP A 1 103 ? 58.040 4.965 1.216 1.00 23.59 102 ASP A CA 1
ATOM 858 C C . ASP A 1 103 ? 57.360 6.026 2.051 1.00 28.91 102 ASP A C 1
ATOM 859 O O . ASP A 1 103 ? 57.955 7.072 2.302 1.00 29.32 102 ASP A O 1
ATOM 872 N N . ILE A 1 105 ? 56.016 5.542 5.383 1.00 25.26 104 ILE A N 1
ATOM 873 C CA . ILE A 1 105 ? 56.458 5.491 6.774 1.00 24.16 104 ILE A CA 1
ATOM 874 C C . ILE A 1 105 ? 57.916 5.986 6.886 1.00 28.22 104 ILE A C 1
ATOM 875 O O . ILE A 1 105 ? 58.235 6.604 7.892 1.00 28.27 104 ILE A O 1
ATOM 880 N N . ARG A 1 106 ? 58.749 5.827 5.832 1.00 25.43 105 ARG A N 1
ATOM 881 C CA . ARG A 1 106 ? 60.125 6.353 5.806 1.00 25.73 105 ARG A CA 1
ATOM 882 C C . ARG A 1 106 ? 60.134 7.894 5.984 1.00 29.70 105 ARG A C 1
ATOM 883 O O . ARG A 1 106 ? 61.037 8.425 6.639 1.00 28.84 105 ARG A O 1
ATOM 891 N N . ASN A 1 107 ? 59.115 8.586 5.406 1.00 24.57 106 ASN A N 1
ATOM 892 C CA . ASN A 1 107 ? 59.001 10.041 5.420 1.00 24.69 106 ASN A CA 1
ATOM 893 C C . ASN A 1 107 ? 58.252 10.616 6.623 1.00 25.93 106 ASN A C 1
ATOM 894 O O . ASN A 1 107 ? 58.198 11.832 6.750 1.00 26.49 106 ASN A O 1
ATOM 907 N N . ASN A 1 109 ? 57.733 11.532 10.659 1.00 23.31 108 ASN A N 1
ATOM 908 C CA . ASN A 1 109 ? 58.574 11.826 11.798 1.00 22.32 108 ASN A CA 1
ATOM 909 C C . ASN A 1 109 ? 57.886 11.387 13.071 1.00 26.34 108 ASN A C 1
ATOM 910 O O . ASN A 1 109 ? 58.203 11.871 14.147 1.00 28.66 108 ASN A O 1
ATOM 915 N N . VAL A 1 110 ? 57.029 10.374 12.963 1.00 22.14 109 VAL A N 1
ATOM 916 C CA . VAL A 1 110 ? 56.330 9.737 14.094 1.00 21.78 109 VAL A CA 1
ATOM 917 C C . VAL A 1 110 ? 56.482 8.208 13.996 1.00 27.63 109 VAL A C 1
ATOM 918 O O . VAL A 1 110 ? 56.703 7.704 12.888 1.00 27.15 109 VAL A O 1
ATOM 922 N N . PRO A 1 111 ? 56.318 7.433 15.099 1.00 24.51 110 PRO A N 1
ATOM 923 C CA . PRO A 1 111 ? 56.371 5.973 14.960 1.00 23.10 110 PRO A CA 1
ATOM 924 C C . PRO A 1 111 ? 55.302 5.468 13.989 1.00 24.72 110 PRO A C 1
ATOM 925 O O . PRO A 1 111 ? 54.157 5.914 14.031 1.00 22.78 110 PRO A O 1
ATOM 929 N N . ALA A 1 112 ? 55.700 4.596 13.068 1.00 20.15 111 ALA A N 1
ATOM 930 C CA . ALA A 1 112 ? 54.806 3.989 12.090 1.00 19.22 111 ALA A CA 1
ATOM 931 C C . ALA A 1 112 ? 55.363 2.640 11.658 1.00 22.36 111 ALA A C 1
ATOM 932 O O . ALA A 1 112 ? 56.584 2.467 11.528 1.00 22.04 111 ALA A O 1
ATOM 934 N N . PHE A 1 113 ? 54.472 1.673 11.489 1.00 16.43 112 PHE A N 1
ATOM 935 C CA . PHE A 1 113 ? 54.863 0.338 11.067 1.00 16.29 112 PHE A CA 1
ATOM 936 C C . PHE A 1 113 ? 53.736 -0.296 10.255 1.00 20.79 112 PHE A C 1
ATOM 937 O O . PHE A 1 113 ? 52.623 0.241 10.210 1.00 19.84 112 PHE A O 1
ATOM 945 N N . VAL A 1 114 ? 54.045 -1.418 9.582 1.00 17.04 113 VAL A N 1
ATOM 946 C CA . VAL A 1 114 ? 53.127 -2.138 8.708 1.00 15.20 113 VAL A CA 1
ATOM 947 C C . VAL A 1 114 ? 52.938 -3.570 9.209 1.00 20.79 113 VAL A C 1
ATOM 948 O O . VAL A 1 114 ? 53.914 -4.227 9.560 1.00 19.39 113 VAL A O 1
ATOM 952 N N . THR A 1 115 ? 51.674 -4.055 9.205 1.00 18.80 114 THR A N 1
ATOM 953 C CA . THR A 1 115 ? 51.319 -5.440 9.538 1.00 17.96 114 THR A CA 1
ATOM 954 C C . THR A 1 115 ? 50.521 -6.053 8.365 1.00 21.95 114 THR A C 1
ATOM 955 O O . THR A 1 115 ? 49.969 -5.332 7.530 1.00 21.55 114 THR A O 1
ATOM 959 N N . ASP A 1 116 ? 50.432 -7.380 8.328 1.00 19.87 115 ASP A N 1
ATOM 960 C CA . ASP A 1 116 ? 49.708 -8.083 7.265 1.00 19.98 115 ASP A CA 1
ATOM 961 C C . ASP A 1 116 ? 48.427 -8.785 7.808 1.00 22.84 115 ASP A C 1
ATOM 962 O O . ASP A 1 116 ? 47.983 -8.469 8.907 1.00 19.98 115 ASP A O 1
ATOM 967 N N . GLN A 1 117 ? 47.864 -9.742 7.037 1.00 21.18 116 GLN A N 1
ATOM 968 C CA . GLN A 1 117 ? 46.631 -10.485 7.367 1.00 22.62 116 GLN A CA 1
ATOM 969 C C . GLN A 1 117 ? 46.727 -11.326 8.696 1.00 26.17 116 GLN A C 1
ATOM 970 O O . GLN A 1 117 ? 45.690 -11.543 9.333 1.00 25.64 116 GLN A O 1
ATOM 976 N N . TYR A 1 118 ? 47.957 -11.725 9.126 1.00 20.46 117 TYR A N 1
ATOM 977 C CA . TYR A 1 118 ? 48.216 -12.454 10.383 1.00 19.18 117 TYR A CA 1
ATOM 978 C C . TYR A 1 118 ? 48.617 -11.535 11.502 1.00 22.05 117 TYR A C 1
ATOM 979 O O . TYR A 1 118 ? 48.820 -11.999 12.618 1.00 21.74 117 TYR A O 1
ATOM 988 N N . VAL A 1 119 ? 48.712 -10.213 11.212 1.00 19.48 118 VAL A N 1
ATOM 989 C CA . VAL A 1 119 ? 49.152 -9.118 12.097 1.00 18.45 118 VAL A CA 1
ATOM 990 C C . VAL A 1 119 ? 50.682 -9.352 12.445 1.00 19.76 118 VAL A C 1
ATOM 991 O O . VAL A 1 119 ? 51.171 -9.061 13.538 1.00 17.06 118 VAL A O 1
ATOM 995 N N . ASN A 1 120 ? 51.403 -9.936 11.490 1.00 17.53 119 ASN A N 1
ATOM 996 C CA . ASN A 1 120 ? 52.849 -10.034 11.574 1.00 17.78 119 ASN A CA 1
ATOM 997 C C . ASN A 1 120 ? 53.383 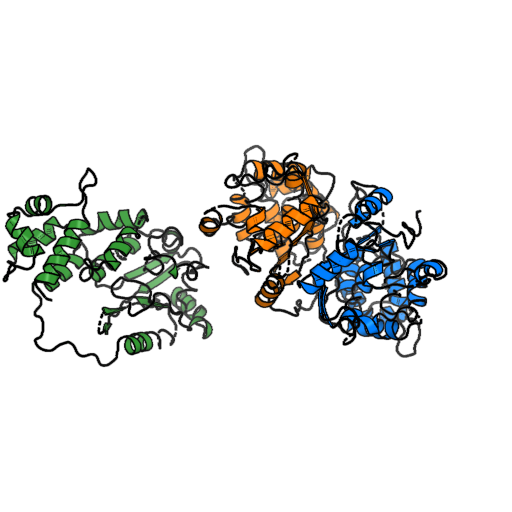-8.656 11.226 1.00 20.13 119 ASN A C 1
ATOM 998 O O . ASN A 1 120 ? 52.805 -8.004 10.360 1.00 17.19 119 ASN A O 1
ATOM 1003 N N . ILE A 1 121 ? 54.494 -8.234 11.826 1.00 18.31 120 ILE A N 1
ATOM 1004 C CA . ILE A 1 121 ? 55.056 -6.905 11.522 1.00 17.95 120 ILE A CA 1
ATOM 1005 C C . ILE A 1 121 ? 55.973 -7.071 10.328 1.00 18.95 120 ILE A C 1
ATOM 1006 O O . ILE A 1 121 ? 56.927 -7.836 10.384 1.00 17.25 120 ILE A O 1
ATOM 1011 N N . ILE A 1 122 ? 55.645 -6.387 9.233 1.00 16.82 121 ILE A N 1
ATOM 1012 C CA . ILE A 1 122 ? 56.354 -6.474 7.955 1.00 16.64 121 ILE A CA 1
ATOM 1013 C C . ILE A 1 122 ? 57.499 -5.444 7.875 1.00 21.09 121 ILE A C 1
ATOM 1014 O O . ILE A 1 122 ? 58.562 -5.736 7.310 1.00 19.54 121 ILE A O 1
ATOM 1019 N N . ALA A 1 123 ? 57.263 -4.240 8.388 1.00 17.04 122 ALA A N 1
ATOM 1020 C CA . ALA A 1 123 ? 58.251 -3.170 8.307 1.00 17.37 122 ALA A CA 1
ATOM 1021 C C . ALA A 1 123 ? 57.955 -2.137 9.351 1.00 21.75 122 ALA A C 1
ATOM 1022 O O . ALA A 1 123 ? 56.814 -1.990 9.775 1.00 22.38 122 ALA A O 1
ATOM 1024 N N . ALA A 1 124 ? 58.976 -1.414 9.757 1.00 17.47 123 ALA A N 1
ATOM 1025 C CA . ALA A 1 124 ? 58.843 -0.371 10.760 1.00 16.75 123 ALA A CA 1
ATOM 1026 C C . ALA A 1 124 ? 59.875 0.688 10.491 1.00 22.69 123 ALA A C 1
ATOM 1027 O O . ALA A 1 124 ? 60.990 0.341 10.108 1.00 22.89 123 ALA A O 1
ATOM 1029 N N . ASN A 1 125 ? 59.544 1.963 10.715 1.00 19.29 124 ASN A N 1
ATOM 1030 C CA . ASN A 1 125 ? 60.567 2.977 10.587 1.00 21.47 124 ASN A CA 1
ATOM 1031 C C . ASN A 1 125 ? 61.448 2.920 11.862 1.00 27.75 124 ASN A C 1
ATOM 1032 O O . ASN A 1 125 ? 61.056 2.289 12.844 1.00 26.17 124 ASN A O 1
ATOM 1045 N N . ILE A 1 127 ? 62.085 5.171 14.001 1.00 25.02 126 ILE A N 1
ATOM 1046 C CA . ILE A 1 127 ? 61.453 5.917 15.096 1.00 24.03 126 ILE A CA 1
ATOM 1047 C C . ILE A 1 127 ? 60.683 4.933 15.993 1.00 25.25 126 ILE A C 1
ATOM 1048 O O . ILE A 1 127 ? 60.776 5.045 17.211 1.00 25.40 126 ILE A O 1
ATOM 1053 N N . THR A 1 128 ? 59.996 3.947 15.398 1.00 20.70 127 THR A N 1
ATOM 1054 C CA . THR A 1 128 ? 59.274 2.900 16.124 1.00 20.83 127 THR A CA 1
ATOM 1055 C C . THR A 1 128 ? 60.240 2.080 16.970 1.00 25.11 127 THR A C 1
ATOM 1056 O O . THR A 1 128 ? 59.983 1.874 18.156 1.00 24.28 127 THR A O 1
ATOM 1060 N N . ILE A 1 129 ? 61.358 1.660 16.380 1.00 23.90 128 ILE A N 1
ATOM 1061 C CA . ILE A 1 129 ? 62.388 0.852 17.047 1.00 24.21 128 ILE A CA 1
ATOM 1062 C C . ILE A 1 129 ? 62.985 1.618 18.209 1.00 25.88 128 ILE A C 1
ATOM 1063 O O . ILE A 1 129 ? 63.093 1.062 19.295 1.00 27.03 128 ILE A O 1
ATOM 1068 N N . ARG A 1 130 ? 63.357 2.881 17.992 1.00 20.38 129 ARG A N 1
ATOM 1069 C CA . ARG A 1 130 ? 63.918 3.731 19.038 1.00 20.64 129 ARG A CA 1
ATOM 1070 C C . ARG A 1 130 ? 62.887 4.012 20.148 1.00 25.20 129 ARG A C 1
ATOM 1071 O O . ARG A 1 130 ? 63.230 3.983 21.333 1.00 24.62 129 ARG A O 1
ATOM 1079 N N . PHE A 1 131 ? 61.632 4.270 19.768 1.00 21.28 130 PHE A N 1
ATOM 1080 C CA . PHE A 1 131 ? 60.605 4.589 20.746 1.00 21.81 130 PHE A CA 1
ATOM 1081 C C . PHE A 1 131 ? 60.326 3.408 21.686 1.00 28.40 130 PHE A C 1
ATOM 1082 O O . PHE A 1 131 ? 60.304 3.590 22.905 1.00 27.33 130 PHE A O 1
ATOM 1090 N N . PHE A 1 132 ? 60.120 2.207 21.123 1.00 27.84 131 PHE A N 1
ATOM 1091 C CA . PHE A 1 132 ? 59.817 1.016 21.910 1.00 28.00 131 PHE A CA 1
ATOM 1092 C C . PHE A 1 132 ? 61.065 0.404 22.519 1.00 33.72 131 PHE A C 1
ATOM 1093 O O . PHE A 1 132 ? 60.931 -0.426 23.411 1.00 34.74 131 PHE A O 1
ATOM 1101 N N . ASN A 1 133 ? 62.272 0.855 22.091 1.00 30.98 132 ASN A N 1
ATOM 1102 C CA . ASN A 1 133 ? 63.578 0.398 22.577 1.00 31.71 132 ASN A CA 1
ATOM 1103 C C . ASN A 1 133 ? 63.598 -1.134 22.505 1.00 36.82 132 ASN A C 1
ATOM 1104 O O . ASN A 1 133 ? 63.740 -1.839 23.518 1.00 36.84 132 ASN A O 1
ATOM 1109 N N . ILE A 1 134 ? 63.359 -1.639 21.299 1.00 32.94 133 ILE A N 1
ATOM 1110 C CA . ILE A 1 134 ? 63.340 -3.073 21.035 1.00 33.47 133 ILE A CA 1
ATOM 1111 C C . ILE A 1 134 ? 64.804 -3.554 21.004 1.00 38.11 133 ILE A C 1
ATOM 1112 O O . ILE A 1 134 ? 65.572 -3.018 20.198 1.00 36.33 133 ILE A O 1
ATOM 1117 N N . PRO A 1 135 ? 65.238 -4.495 21.881 1.00 38.05 134 PRO A N 1
ATOM 1118 C CA . PRO A 1 135 ? 66.623 -4.998 21.777 1.00 40.06 134 PRO A CA 1
ATOM 1119 C C . PRO A 1 135 ? 66.891 -5.563 20.373 1.00 49.62 134 PRO A C 1
ATOM 1120 O O . PRO A 1 135 ? 66.057 -6.326 19.866 1.00 47.69 134 PRO A O 1
ATOM 1132 N N . GLU A 1 137 ? 68.885 -7.727 19.348 1.00 56.62 136 GLU A N 1
ATOM 1133 C CA . GLU A 1 137 ? 69.068 -9.178 19.396 1.00 56.90 136 GLU A CA 1
ATOM 1134 C C . GLU A 1 137 ? 67.725 -9.903 19.224 1.00 57.55 136 GLU A C 1
ATOM 1135 O O . GLU A 1 137 ? 67.679 -10.948 18.564 1.00 57.65 136 GLU A O 1
ATOM 1137 N N . LEU A 1 138 ? 66.634 -9.329 19.783 1.00 51.08 137 LEU A N 1
ATOM 1138 C CA . LEU A 1 138 ? 65.265 -9.878 19.677 1.00 48.81 137 LEU A CA 1
ATOM 1139 C C . LEU A 1 138 ? 64.732 -9.796 18.231 1.00 47.67 137 LEU A C 1
ATOM 1140 O O . LEU A 1 138 ? 63.899 -10.617 17.846 1.00 47.46 137 LEU A O 1
ATOM 1145 N N . ILE A 1 139 ? 65.203 -8.811 17.451 1.00 39.58 138 ILE A N 1
ATOM 1146 C CA . ILE A 1 139 ? 64.858 -8.659 16.040 1.00 38.53 138 ILE A CA 1
ATOM 1147 C C . ILE A 1 139 ? 65.625 -9.737 15.246 1.00 43.63 138 ILE A C 1
ATOM 1148 O O . ILE A 1 139 ? 65.045 -10.389 14.376 1.00 41.80 138 ILE A O 1
ATOM 1153 N N . GLU A 1 140 ? 66.920 -9.932 15.590 1.00 42.54 139 GLU A N 1
ATOM 1154 C CA . GLU A 1 140 ? 67.852 -10.884 14.976 1.00 43.64 139 GLU A CA 1
ATOM 1155 C C . GLU A 1 140 ? 67.405 -12.341 15.133 1.00 45.71 139 GLU A C 1
ATOM 1156 O O . GLU A 1 140 ? 67.675 -13.139 14.232 1.00 47.55 139 GLU A O 1
ATOM 1162 N N . THR A 1 141 ? 66.716 -12.675 16.245 1.00 37.46 140 THR A N 1
ATOM 1163 C CA . THR A 1 141 ? 66.264 -14.035 16.547 1.00 35.56 140 THR A CA 1
ATOM 1164 C C . THR A 1 141 ? 64.755 -14.268 16.274 1.00 35.02 140 THR A C 1
ATOM 1165 O O . THR A 1 141 ? 64.282 -15.393 16.452 1.00 34.87 140 THR A O 1
ATOM 1169 N N . ALA A 1 142 ? 64.015 -13.238 15.805 1.00 28.72 141 ALA A N 1
ATOM 1170 C CA . ALA A 1 142 ? 62.598 -13.345 15.397 1.00 26.34 141 ALA A CA 1
ATOM 1171 C C . ALA A 1 142 ? 62.409 -14.329 14.204 1.00 27.60 141 ALA A C 1
ATOM 1172 O O . ALA A 1 142 ? 61.407 -15.047 14.218 1.00 28.23 141 ALA A O 1
ATOM 1174 N N . PRO A 1 143 ? 63.332 -14.444 13.198 1.00 23.64 142 PRO A N 1
ATOM 1175 C CA . PRO A 1 143 ? 63.120 -15.444 12.125 1.00 23.62 142 PRO A CA 1
ATOM 1176 C C . PRO A 1 143 ? 63.084 -16.911 12.596 1.00 29.88 142 PRO A C 1
ATOM 1177 O O . PRO A 1 143 ? 62.587 -17.774 11.878 1.00 29.90 142 PRO A O 1
ATOM 1181 N N . LEU A 1 144 ? 63.637 -17.204 13.779 1.00 29.57 143 LEU A N 1
ATOM 1182 C CA . LEU A 1 144 ? 63.735 -18.571 14.315 1.00 30.13 143 LEU A CA 1
ATOM 1183 C C . LEU A 1 144 ? 62.445 -19.085 14.967 1.00 35.06 143 LEU A C 1
ATOM 1184 O O . LEU A 1 144 ? 62.382 -20.259 15.335 1.00 37.31 143 LEU A O 1
ATOM 1189 N N . LEU A 1 145 ? 61.416 -18.227 15.083 1.00 31.33 144 LEU A N 1
ATOM 1190 C CA . LEU A 1 145 ? 60.125 -18.567 15.705 1.00 29.74 144 LEU A CA 1
ATOM 1191 C C . LEU A 1 145 ? 58.949 -18.336 14.749 1.00 33.81 144 LEU A C 1
ATOM 1192 O O . LEU A 1 145 ? 58.926 -17.301 14.081 1.00 33.82 144 LEU A O 1
ATOM 1197 N N . PRO A 1 146 ? 57.928 -19.237 14.712 1.00 30.19 145 PRO A N 1
ATOM 1198 C CA . PRO A 1 146 ? 56.762 -19.004 13.806 1.00 29.46 145 PRO A CA 1
ATOM 1199 C C . PRO A 1 146 ? 55.993 -17.719 14.102 1.00 31.81 145 PRO A C 1
ATOM 1200 O O . PRO A 1 146 ? 55.392 -17.130 13.209 1.00 33.56 145 PRO A O 1
ATOM 1204 N N . HIS A 1 147 ? 56.000 -17.306 15.362 1.00 25.00 146 HIS A N 1
ATOM 1205 C CA . HIS A 1 147 ? 55.304 -16.116 15.879 1.00 22.95 146 HIS A CA 1
ATOM 1206 C C . HIS A 1 147 ? 56.305 -14.989 16.166 1.00 25.08 146 HIS A C 1
ATOM 1207 O O . HIS A 1 147 ? 55.944 -14.010 16.794 1.00 25.68 146 HIS A O 1
ATOM 1214 N N . GLY A 1 148 ? 57.550 -15.156 15.711 1.00 21.11 147 GLY A N 1
ATOM 1215 C CA . GLY A 1 148 ? 58.666 -14.238 15.933 1.00 20.63 147 GLY A CA 1
ATOM 1216 C C . GLY A 1 148 ? 58.441 -12.767 15.637 1.00 24.05 147 GLY A C 1
ATOM 1217 O O . GLY A 1 148 ? 58.933 -11.919 16.385 1.00 22.94 147 GLY A O 1
ATOM 1218 N N . TYR A 1 149 ? 57.708 -12.446 14.550 1.00 19.67 148 TYR A N 1
ATOM 1219 C CA . TYR A 1 149 ? 57.449 -11.043 14.177 1.00 19.11 148 TYR A CA 1
ATOM 1220 C C . TYR A 1 149 ? 56.019 -10.602 14.457 1.00 23.10 148 TYR A C 1
ATOM 1221 O O . TYR A 1 149 ? 55.613 -9.532 13.987 1.00 21.85 148 TYR A O 1
ATOM 1230 N N . ASN A 1 150 ? 55.225 -11.445 15.151 1.00 20.15 149 ASN A N 1
ATOM 1231 C CA . ASN A 1 150 ? 53.825 -11.122 15.371 1.00 19.27 149 ASN A CA 1
ATOM 1232 C C . ASN A 1 150 ? 53.665 -10.020 16.375 1.00 23.53 149 ASN A C 1
ATOM 1233 O O . ASN A 1 150 ? 54.402 -9.965 17.365 1.00 25.29 149 ASN A O 1
ATOM 1238 N N . LEU A 1 151 ? 52.715 -9.114 16.112 1.00 19.63 150 LEU A N 1
ATOM 1239 C CA . LEU A 1 151 ? 52.412 -7.992 17.005 1.00 18.97 150 LEU A CA 1
ATOM 1240 C C . LEU A 1 151 ? 52.025 -8.503 18.421 1.00 23.34 150 LEU A C 1
ATOM 1241 O O . LEU A 1 151 ? 52.330 -7.847 19.409 1.00 24.72 150 LEU A O 1
ATOM 1254 N N . ARG A 1 153 ? 53.242 -11.178 19.839 1.00 24.83 152 ARG A N 1
ATOM 1255 C CA . ARG A 1 153 ? 54.449 -11.591 20.533 1.00 25.62 152 ARG A CA 1
ATOM 1256 C C . ARG A 1 153 ? 55.078 -10.397 21.236 1.00 30.69 152 ARG A C 1
ATOM 1257 O O . ARG A 1 153 ? 55.609 -10.552 22.330 1.00 32.61 152 ARG A O 1
ATOM 1265 N N . VAL A 1 154 ? 54.987 -9.204 20.631 1.00 25.92 153 VAL A N 1
ATOM 1266 C CA . VAL A 1 154 ? 55.514 -7.973 21.226 1.00 25.08 153 VAL A CA 1
ATOM 1267 C C . VAL A 1 154 ? 54.677 -7.604 22.466 1.00 27.62 153 VAL A C 1
ATOM 1268 O O . VAL A 1 154 ? 55.244 -7.348 23.521 1.00 28.10 153 VAL A O 1
ATOM 1272 N N . VAL A 1 155 ? 53.344 -7.621 22.334 1.00 23.43 154 VAL A N 1
ATOM 1273 C CA . VAL A 1 155 ? 52.397 -7.234 23.374 1.00 23.70 154 VAL A CA 1
ATOM 1274 C C . VAL A 1 155 ? 52.324 -8.280 24.500 1.00 29.82 154 VAL A C 1
ATOM 1275 O O . VAL A 1 155 ? 52.403 -7.890 25.659 1.00 31.77 154 VAL A O 1
ATOM 1279 N N . PHE A 1 156 ? 52.245 -9.589 24.170 1.00 26.16 155 PHE A N 1
ATOM 1280 C CA . PHE A 1 156 ? 52.065 -10.663 25.165 1.00 25.51 155 PHE A CA 1
ATOM 1281 C C . PHE A 1 156 ? 53.268 -11.568 25.452 1.00 34.41 155 PHE A C 1
ATOM 1282 O O . PHE A 1 156 ? 53.167 -12.409 26.349 1.00 36.16 155 PHE A O 1
ATOM 1290 N N . GLY A 1 157 ? 54.359 -11.409 24.718 1.00 32.65 156 GLY A N 1
ATOM 1291 C CA . GLY A 1 157 ? 55.570 -12.212 24.883 1.00 33.24 156 GLY A CA 1
ATOM 1292 C C . GLY A 1 157 ? 56.329 -11.939 26.161 1.00 40.10 156 GLY A C 1
ATOM 1293 O O . GLY A 1 157 ? 56.118 -10.915 26.827 1.00 40.99 156 GLY A O 1
ATOM 1294 N N . THR A 1 158 ? 57.217 -12.873 26.508 1.00 39.30 157 THR A N 1
ATOM 1295 C CA . THR A 1 158 ? 58.039 -12.861 27.729 1.00 41.96 157 THR A CA 1
ATOM 1296 C C . THR A 1 158 ? 59.433 -12.245 27.484 1.00 49.25 157 THR A C 1
ATOM 1297 O O . THR A 1 158 ? 60.050 -11.759 28.436 1.00 50.45 157 THR A O 1
ATOM 1301 N N . GLU A 1 159 ? 59.894 -12.220 26.214 1.00 45.64 158 GLU A N 1
ATOM 1302 C CA . GLU A 1 159 ? 61.209 -11.694 25.784 1.00 46.32 158 GLU A CA 1
ATOM 1303 C C . GLU A 1 159 ? 61.285 -10.146 25.879 1.00 48.02 158 GLU A C 1
ATOM 1304 O O . GLU A 1 159 ? 62.317 -9.609 26.252 1.00 48.53 158 GLU A O 1
ATOM 1310 N N . TYR A 1 160 ? 60.191 -9.447 25.535 1.00 40.94 159 TYR A N 1
ATOM 1311 C CA . TYR A 1 160 ? 60.066 -7.998 25.611 1.00 38.40 159 TYR A CA 1
ATOM 1312 C C . TYR A 1 160 ? 58.960 -7.685 26.623 1.00 42.10 159 TYR A C 1
ATOM 1313 O O . TYR A 1 160 ? 57.865 -8.246 26.532 1.00 42.47 159 TYR A O 1
ATOM 1322 N N . ASP A 1 161 ? 59.242 -6.836 27.601 1.00 38.57 160 ASP A N 1
ATOM 1323 C CA . ASP A 1 161 ? 58.260 -6.580 28.646 1.00 38.38 160 ASP A CA 1
ATOM 1324 C C . ASP A 1 161 ? 57.440 -5.342 28.306 1.00 39.70 160 ASP A C 1
ATOM 1325 O O . ASP A 1 161 ? 57.730 -4.249 28.798 1.00 41.27 160 ASP A O 1
ATOM 1330 N N . PHE A 1 162 ? 56.401 -5.524 27.468 1.00 32.90 161 PHE A N 1
ATOM 1331 C CA . PHE A 1 162 ? 55.506 -4.448 27.061 1.00 31.24 161 PHE A CA 1
ATOM 1332 C C . PHE A 1 162 ? 54.619 -4.004 28.226 1.00 33.85 161 PHE A C 1
ATOM 1333 O O . PHE A 1 162 ? 54.349 -2.806 28.352 1.00 31.60 161 PHE A O 1
ATOM 1341 N N . ARG A 1 163 ? 54.211 -4.957 29.099 1.00 31.05 162 ARG A N 1
ATOM 1342 C CA . ARG A 1 163 ? 53.393 -4.688 30.280 1.00 31.70 162 ARG A CA 1
ATOM 1343 C C . ARG A 1 163 ? 54.095 -3.628 31.182 1.00 39.51 162 ARG A C 1
ATOM 1344 O O . ARG A 1 163 ? 53.418 -2.735 31.692 1.00 39.83 162 ARG A O 1
ATOM 1352 N N . ARG A 1 164 ? 55.432 -3.695 31.315 1.00 38.04 163 ARG A N 1
ATOM 1353 C CA . ARG A 1 164 ? 56.231 -2.749 32.106 1.00 40.11 163 ARG A CA 1
ATOM 1354 C C . ARG A 1 164 ? 56.186 -1.315 31.522 1.00 44.06 163 ARG A C 1
ATOM 1355 O O . ARG A 1 164 ? 56.149 -0.351 32.287 1.00 44.24 163 ARG A O 1
ATOM 1363 N N . VAL A 1 165 ? 56.234 -1.184 30.187 1.00 40.00 164 VAL A N 1
ATOM 1364 C CA . VAL A 1 165 ? 56.216 0.105 29.497 1.00 39.20 164 VAL A CA 1
ATOM 1365 C C . VAL A 1 165 ? 54.871 0.833 29.754 1.00 42.72 164 VAL A C 1
ATOM 1366 O O . VAL A 1 165 ? 54.873 1.981 30.186 1.00 43.26 164 VAL A O 1
ATOM 1370 N N . VAL A 1 166 ? 53.736 0.173 29.482 1.00 38.21 165 VAL A N 1
ATOM 1371 C CA . VAL A 1 166 ? 52.405 0.791 29.585 1.00 37.75 165 VAL A CA 1
ATOM 1372 C C . VAL A 1 166 ? 51.871 0.833 31.030 1.00 40.76 165 VAL A C 1
ATOM 1373 O O . VAL A 1 166 ? 50.999 1.650 31.315 1.00 39.93 165 VAL A O 1
ATOM 1377 N N . GLY A 1 167 ? 52.404 -0.025 31.907 1.00 38.64 166 GLY A N 1
ATOM 1378 C CA . GLY A 1 167 ? 52.088 -0.076 33.333 1.00 39.00 166 GLY A CA 1
ATOM 1379 C C . GLY A 1 167 ? 50.631 -0.281 33.686 1.00 44.56 166 GLY A C 1
ATOM 1380 O O . GLY A 1 167 ? 50.055 -1.316 33.349 1.00 44.43 166 GLY A O 1
ATOM 1381 N N . THR A 1 168 ? 50.025 0.700 34.381 1.00 42.51 167 THR A N 1
ATOM 1382 C CA . THR A 1 168 ? 48.619 0.623 34.834 1.00 43.09 167 THR A CA 1
ATOM 1383 C C . THR A 1 168 ? 47.633 0.593 33.664 1.00 46.04 167 THR A C 1
ATOM 1384 O O . THR A 1 168 ? 46.463 0.235 33.854 1.00 45.81 167 THR A O 1
ATOM 1396 N N . TRP A 1 170 ? 47.980 -1.424 31.150 1.00 34.43 169 TRP A N 1
ATOM 1397 C CA . TRP A 1 170 ? 48.115 -2.786 30.591 1.00 32.59 169 TRP A CA 1
ATOM 1398 C C . TRP A 1 170 ? 46.787 -3.452 30.195 1.00 35.04 169 TRP A C 1
ATOM 1399 O O . TRP A 1 170 ? 46.658 -3.837 29.025 1.00 34.32 169 TRP A O 1
ATOM 1410 N N . ASP A 1 171 ? 45.819 -3.579 31.142 1.00 31.60 170 ASP A N 1
ATOM 1411 C CA A ASP A 1 171 ? 44.521 -4.218 30.883 0.50 31.96 170 ASP A CA 1
ATOM 1412 C CA B ASP A 1 171 ? 44.537 -4.234 30.879 0.50 31.51 170 ASP A CA 1
ATOM 1413 C C . ASP A 1 171 ? 43.867 -3.652 29.621 1.00 35.31 170 ASP A C 1
ATOM 1414 O O . ASP A 1 171 ? 43.482 -4.416 28.750 1.00 35.39 170 ASP A O 1
ATOM 1423 N N . GLU A 1 172 ? 43.778 -2.310 29.519 1.00 31.28 171 GLU A N 1
ATOM 1424 C CA . GLU A 1 172 ? 43.168 -1.592 28.409 1.00 30.74 171 GLU A CA 1
ATOM 1425 C C . GLU A 1 172 ? 43.889 -1.845 27.084 1.00 33.10 171 GLU A C 1
ATOM 1426 O O . GLU A 1 172 ? 43.243 -2.181 26.093 1.00 31.42 171 GLU A O 1
ATOM 1432 N N . VAL A 1 173 ? 45.219 -1.694 27.080 1.00 28.34 172 VAL A N 1
ATOM 1433 C CA . VAL A 1 173 ? 46.078 -1.846 25.902 1.00 26.91 172 VAL A CA 1
ATOM 1434 C C . VAL A 1 173 ? 46.054 -3.316 25.408 1.00 29.81 172 VAL A C 1
ATOM 1435 O O . VAL A 1 173 ? 45.936 -3.550 24.197 1.00 27.42 172 VAL A O 1
ATOM 1439 N N . ALA A 1 174 ? 46.158 -4.290 26.342 1.00 26.46 173 ALA A N 1
ATOM 1440 C CA . ALA A 1 174 ? 46.113 -5.715 26.004 1.00 24.97 173 ALA A CA 1
ATOM 1441 C C . ALA A 1 174 ? 44.731 -6.100 25.491 1.00 25.94 173 ALA A C 1
ATOM 1442 O O . ALA A 1 174 ? 44.653 -6.869 24.547 1.00 23.97 173 ALA A O 1
ATOM 1444 N N . ARG A 1 175 ? 43.663 -5.522 26.057 1.00 23.98 174 ARG A N 1
ATOM 1445 C CA . ARG A 1 175 ? 42.286 -5.785 25.615 1.00 25.91 174 ARG A CA 1
ATOM 1446 C C . ARG A 1 175 ? 42.076 -5.306 24.178 1.00 30.58 174 ARG A C 1
ATOM 1447 O O . ARG A 1 175 ? 41.488 -6.020 23.365 1.00 29.88 174 ARG A O 1
ATOM 1455 N N . HIS A 1 176 ? 42.563 -4.088 23.881 1.00 27.31 175 HIS A N 1
ATOM 1456 C CA . HIS A 1 176 ? 42.452 -3.461 22.575 1.00 26.45 175 HIS A CA 1
ATOM 1457 C C . HIS A 1 176 ? 43.232 -4.253 21.530 1.00 28.91 175 HIS A C 1
ATOM 1458 O O . HIS A 1 176 ? 42.689 -4.525 20.463 1.00 29.61 175 HIS A O 1
ATOM 1465 N N . ASN A 1 177 ? 44.493 -4.613 21.826 1.00 24.08 176 ASN A N 1
ATOM 1466 C CA . ASN A 1 177 ? 45.332 -5.378 20.897 1.00 23.32 176 ASN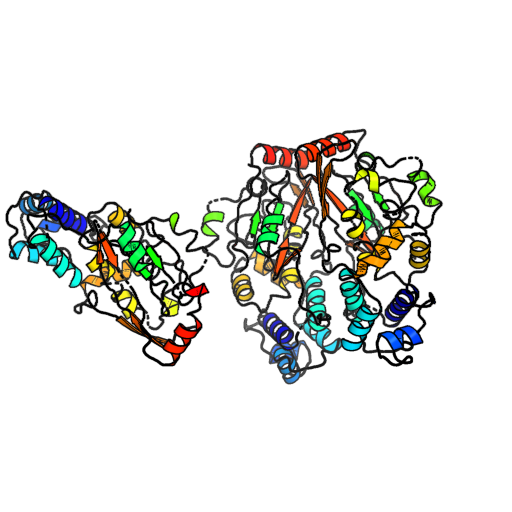 A CA 1
ATOM 1467 C C . ASN A 1 177 ? 44.766 -6.787 20.633 1.00 24.52 176 ASN A C 1
ATOM 1468 O O . ASN A 1 177 ? 44.851 -7.259 19.496 1.00 25.16 176 ASN A O 1
ATOM 1481 N N . GLN A 1 179 ? 41.472 -7.473 20.672 1.00 20.41 178 GLN A N 1
ATOM 1482 C CA . GLN A 1 179 ? 40.312 -7.178 19.818 1.00 22.14 178 GLN A CA 1
ATOM 1483 C C . GLN A 1 179 ? 40.721 -6.988 18.367 1.00 27.02 178 GLN A C 1
ATOM 1484 O O . GLN A 1 179 ? 40.077 -7.530 17.476 1.00 27.09 178 GLN A O 1
ATOM 1490 N N . LEU A 1 180 ? 41.805 -6.217 18.150 1.00 23.38 179 LEU A N 1
ATOM 1491 C CA A LEU A 1 180 ? 42.377 -5.950 16.831 0.50 22.80 179 LEU A CA 1
ATOM 1492 C CA B LEU A 1 180 ? 42.393 -5.916 16.852 0.50 23.06 179 LEU A CA 1
ATOM 1493 C C . LEU A 1 180 ? 42.814 -7.234 16.179 1.00 26.40 179 LEU A C 1
ATOM 1494 O O . LEU A 1 180 ? 42.399 -7.515 15.059 1.00 26.05 179 LEU A O 1
ATOM 1503 N N . PHE A 1 181 ? 43.620 -8.045 16.900 1.00 22.76 180 PHE A N 1
ATOM 1504 C CA . PHE A 1 181 ? 44.138 -9.332 16.437 1.00 22.67 180 PHE A CA 1
ATOM 1505 C C . PHE A 1 181 ? 43.050 -10.264 16.008 1.00 26.71 180 PHE A C 1
ATOM 1506 O O . PHE A 1 181 ? 43.150 -10.862 14.941 1.00 29.31 180 PHE A O 1
ATOM 1514 N N . ARG A 1 182 ? 42.037 -10.416 16.836 1.00 20.73 181 ARG A N 1
ATOM 1515 C CA . ARG A 1 182 ? 40.924 -11.313 16.581 1.00 19.43 181 ARG A CA 1
ATOM 1516 C C . ARG A 1 182 ? 40.042 -10.857 15.410 1.00 24.99 181 ARG A C 1
ATOM 1517 O O . ARG A 1 182 ? 39.645 -11.700 14.617 1.00 25.68 181 ARG A O 1
ATOM 1525 N N . ALA A 1 183 ? 39.780 -9.547 15.252 1.00 22.18 182 ALA A N 1
ATOM 1526 C CA . ALA A 1 183 ? 38.974 -9.052 14.129 1.00 21.10 182 ALA A CA 1
ATOM 1527 C C . ALA A 1 183 ? 39.753 -9.104 12.808 1.00 22.88 182 ALA A C 1
ATOM 1528 O O . ALA A 1 183 ? 39.175 -9.437 11.775 1.00 22.38 182 ALA A O 1
ATOM 1530 N N . ILE A 1 184 ? 41.054 -8.772 12.824 1.00 20.38 183 ILE A N 1
ATOM 1531 C CA . ILE A 1 184 ? 41.873 -8.764 11.601 1.00 20.24 183 ILE A CA 1
ATOM 1532 C C . ILE A 1 184 ? 42.067 -10.191 11.094 1.00 24.56 183 ILE A C 1
ATOM 1533 O O . ILE A 1 184 ? 41.947 -10.435 9.896 1.00 23.74 183 ILE A O 1
ATOM 1538 N N . SER A 1 185 ? 42.394 -11.114 12.002 1.00 21.84 184 SER A N 1
ATOM 1539 C CA . SER A 1 185 ? 42.725 -12.490 11.661 1.00 22.21 184 SER A CA 1
ATOM 1540 C C . SER A 1 185 ? 41.519 -13.330 11.283 1.00 26.84 184 SER A C 1
ATOM 1541 O O . SER A 1 185 ? 41.718 -14.415 10.712 1.00 26.97 184 SER A O 1
ATOM 1544 N N . LEU A 1 186 ? 40.274 -12.863 11.615 1.00 22.43 185 LEU A N 1
ATOM 1545 C CA . LEU A 1 186 ? 39.061 -13.650 11.415 1.00 21.56 185 LEU A CA 1
ATOM 1546 C C . LEU A 1 186 ? 39.026 -14.378 10.039 1.00 27.86 185 LEU A C 1
ATOM 1547 O O . LEU A 1 186 ? 38.790 -15.579 10.018 1.00 28.19 185 LEU A O 1
ATOM 1552 N N . ARG A 1 187 ? 39.306 -13.686 8.932 1.00 24.92 186 ARG A N 1
ATOM 1553 C CA . ARG A 1 187 ? 39.226 -14.248 7.573 1.00 24.85 186 ARG A CA 1
ATOM 1554 C C . ARG A 1 187 ? 40.278 -15.333 7.252 1.00 28.22 186 ARG A C 1
ATOM 1555 O O . ARG A 1 187 ? 40.059 -16.146 6.354 1.00 28.71 186 ARG A O 1
ATOM 1563 N N . VAL A 1 188 ? 41.389 -15.367 7.983 1.00 22.41 187 VAL A N 1
ATOM 1564 C CA . VAL A 1 188 ? 42.474 -16.308 7.698 1.00 21.32 187 VAL A CA 1
ATOM 1565 C C . VAL A 1 188 ? 42.639 -17.355 8.818 1.00 25.95 187 VAL A C 1
ATOM 1566 O O . VAL A 1 188 ? 43.694 -17.976 8.898 1.00 25.92 187 VAL A O 1
ATOM 1570 N N . ARG A 1 189 ? 41.624 -17.570 9.669 1.00 22.58 188 ARG A N 1
ATOM 1571 C CA . ARG A 1 189 ? 41.726 -18.531 10.787 1.00 22.53 188 ARG A CA 1
ATOM 1572 C C . ARG A 1 189 ? 41.914 -19.988 10.343 1.00 27.32 188 ARG A C 1
ATOM 1573 O O . ARG A 1 189 ? 42.439 -20.780 11.137 1.00 26.32 188 ARG A O 1
ATOM 1581 N N . ALA A 1 190 ? 41.496 -20.354 9.099 1.00 24.97 189 ALA A N 1
ATOM 1582 C CA . ALA A 1 190 ? 41.691 -21.731 8.595 1.00 24.72 189 ALA A CA 1
ATOM 1583 C C . ALA A 1 190 ? 43.080 -21.957 7.956 1.00 27.77 189 ALA A C 1
ATOM 1584 O O . ALA A 1 190 ? 43.439 -23.113 7.662 1.00 28.23 189 ALA A O 1
ATOM 1586 N N . ASP A 1 191 ? 43.869 -20.879 7.765 1.00 23.93 190 ASP A N 1
ATOM 1587 C CA . ASP A 1 191 ? 45.230 -20.976 7.204 1.00 23.04 190 ASP A CA 1
ATOM 1588 C C . ASP A 1 191 ? 46.120 -21.795 8.119 1.00 27.60 190 ASP A C 1
ATOM 1589 O O . ASP A 1 191 ? 46.140 -21.557 9.334 1.00 27.57 190 ASP A O 1
ATOM 1594 N N . GLY A 1 192 ? 46.848 -22.756 7.541 1.00 24.70 191 GLY A N 1
ATOM 1595 C CA . GLY A 1 192 ? 47.764 -23.617 8.292 1.00 24.31 191 GLY A CA 1
ATOM 1596 C C . GLY A 1 192 ? 48.740 -22.803 9.119 1.00 29.54 191 GLY A C 1
ATOM 1597 O O . GLY A 1 192 ? 48.985 -23.122 10.286 1.00 30.49 191 GLY A O 1
ATOM 1598 N N . TYR A 1 193 ? 49.273 -21.706 8.526 1.00 25.33 192 TYR A N 1
ATOM 1599 C CA . TYR A 1 193 ? 50.179 -20.805 9.218 1.00 24.60 192 TYR A CA 1
ATOM 1600 C C . TYR A 1 193 ? 49.482 -20.144 10.434 1.00 26.46 192 TYR A C 1
ATOM 1601 O O . TYR A 1 193 ? 50.096 -20.059 11.491 1.00 26.00 192 TYR A O 1
ATOM 1610 N N . PHE A 1 194 ? 48.210 -19.707 10.296 1.00 23.20 193 PHE A N 1
ATOM 1611 C CA . PHE A 1 194 ? 47.496 -19.115 11.438 1.00 23.42 193 PHE A CA 1
ATOM 1612 C C . PHE A 1 194 ? 47.347 -20.126 12.577 1.00 27.02 193 PHE A C 1
ATOM 1613 O O . PHE A 1 194 ? 47.577 -19.775 13.738 1.00 25.42 193 PHE A O 1
ATOM 1621 N N . VAL A 1 195 ? 46.975 -21.382 12.244 1.00 24.91 194 VAL A N 1
ATOM 1622 C CA . VAL A 1 195 ? 46.809 -22.449 13.239 1.00 24.55 194 VAL A CA 1
ATOM 1623 C C . VAL A 1 195 ? 48.137 -22.620 14.023 1.00 27.41 194 VAL A C 1
ATOM 1624 O O . VAL A 1 195 ? 48.114 -22.645 15.256 1.00 25.82 194 VAL A O 1
ATOM 1628 N N . GLU A 1 196 ? 49.279 -22.643 13.312 1.00 25.07 195 GLU A N 1
ATOM 1629 C CA . GLU A 1 196 ? 50.602 -22.767 13.938 1.00 26.01 195 GLU A CA 1
ATOM 1630 C C . GLU A 1 196 ? 50.904 -21.532 14.805 1.00 28.70 195 GLU A C 1
ATOM 1631 O O . GLU A 1 196 ? 51.407 -21.674 15.926 1.00 27.93 195 GLU A O 1
ATOM 1637 N N . LEU A 1 197 ? 50.598 -20.338 14.269 1.00 24.67 196 LEU A N 1
ATOM 1638 C CA . LEU A 1 197 ? 50.799 -19.048 14.934 1.00 24.08 196 LEU A CA 1
ATOM 1639 C C . LEU A 1 197 ? 50.004 -18.998 16.257 1.00 24.53 196 LEU A C 1
ATOM 1640 O O . LEU A 1 197 ? 50.587 -18.684 17.290 1.00 23.34 196 LEU A O 1
ATOM 1645 N N . LEU A 1 198 ? 48.706 -19.365 16.220 1.00 21.61 197 LEU A N 1
ATOM 1646 C CA . LEU A 1 198 ? 47.847 -19.361 17.401 1.00 22.79 197 LEU A CA 1
ATOM 1647 C C . LEU A 1 198 ? 48.365 -20.326 18.480 1.00 27.23 197 LEU A C 1
ATOM 1648 O O . LEU A 1 198 ? 48.401 -19.947 19.651 1.00 26.90 197 LEU A O 1
ATOM 1653 N N . ASP A 1 199 ? 48.819 -21.532 18.088 1.00 24.80 198 ASP A N 1
ATOM 1654 C CA . ASP A 1 199 ? 49.376 -22.523 19.031 1.00 25.98 198 ASP A CA 1
ATOM 1655 C C . ASP A 1 199 ? 50.601 -21.981 19.782 1.00 29.36 198 ASP A C 1
ATOM 1656 O O . ASP A 1 199 ? 50.762 -22.268 20.967 1.00 29.24 198 ASP A O 1
ATOM 1661 N N . ASN A 1 200 ? 51.457 -21.204 19.097 1.00 25.36 199 ASN A N 1
ATOM 1662 C CA . ASN A 1 200 ? 52.649 -20.607 19.724 1.00 24.43 199 ASN A CA 1
ATOM 1663 C C . ASN A 1 200 ? 52.261 -19.471 20.636 1.00 25.54 199 ASN A C 1
ATOM 1664 O O . ASN A 1 200 ? 52.829 -19.335 21.716 1.00 26.18 199 ASN A O 1
ATOM 1669 N N . LEU A 1 201 ? 51.272 -18.670 20.218 1.00 21.74 200 LEU A N 1
ATOM 1670 C CA . LEU A 1 201 ? 50.789 -17.553 21.035 1.00 21.33 200 LEU A CA 1
ATOM 1671 C C . LEU A 1 201 ? 50.114 -18.067 22.307 1.00 25.57 200 LEU A C 1
ATOM 1672 O O . LEU A 1 201 ? 50.317 -17.488 23.369 1.00 26.41 200 LEU A O 1
ATOM 1685 N N . GLN A 1 203 ? 50.970 -20.462 24.111 1.00 24.23 202 GLN A N 1
ATOM 1686 C CA . GLN A 1 203 ? 51.959 -20.869 25.105 1.00 24.79 202 GLN A CA 1
ATOM 1687 C C . GLN A 1 203 ? 52.176 -19.742 26.137 1.00 26.30 202 GLN A C 1
ATOM 1688 O O . GLN A 1 203 ? 52.733 -19.992 27.199 1.00 24.81 202 GLN A O 1
ATOM 1694 N N . TYR A 1 204 ? 51.760 -18.512 25.817 1.00 22.97 203 TYR A N 1
ATOM 1695 C CA . TYR A 1 204 ? 51.883 -17.390 26.736 1.00 23.99 203 TYR A CA 1
ATOM 1696 C C . TYR A 1 204 ? 50.620 -17.326 27.555 1.00 29.11 203 TYR A C 1
ATOM 1697 O O . TYR A 1 204 ? 49.500 -17.232 27.025 1.00 28.52 203 TYR A O 1
ATOM 1706 N N . ARG A 1 205 ? 50.808 -17.435 28.849 1.00 25.54 204 ARG A N 1
ATOM 1707 C CA . ARG A 1 205 ? 49.791 -17.375 29.891 1.00 25.73 204 ARG A CA 1
ATOM 1708 C C . ARG A 1 205 ? 48.918 -16.117 29.750 1.00 26.72 204 ARG A C 1
ATOM 1709 O O . ARG A 1 205 ? 47.695 -16.230 29.805 1.00 25.83 204 ARG A O 1
ATOM 1717 N N . GLU A 1 206 ? 49.539 -14.931 29.537 1.00 24.50 205 GLU A N 1
ATOM 1718 C CA . GLU A 1 206 ? 48.792 -13.673 29.416 1.00 24.37 205 GLU A CA 1
ATOM 1719 C C . GLU A 1 206 ? 48.026 -13.600 28.105 1.00 25.87 205 GLU A C 1
ATOM 1720 O O . GLU A 1 206 ? 46.932 -13.042 28.095 1.00 24.38 205 GLU A O 1
ATOM 1726 N N . PHE A 1 207 ? 48.562 -14.183 27.011 1.00 23.21 206 PHE A N 1
ATOM 1727 C CA . PHE A 1 207 ? 47.821 -14.204 25.741 1.00 22.72 206 PHE A CA 1
ATOM 1728 C C . PHE A 1 207 ? 46.526 -15.010 25.926 1.00 25.31 206 PHE A C 1
ATOM 1729 O O . PHE A 1 207 ? 45.452 -14.530 25.563 1.00 23.89 206 PHE A O 1
ATOM 1737 N N . LYS A 1 208 ? 46.639 -16.229 26.521 1.00 23.46 207 LYS A N 1
ATOM 1738 C CA . LYS A 1 208 ? 45.499 -17.115 26.775 1.00 23.84 207 LYS A CA 1
ATOM 1739 C C . LYS A 1 208 ? 44.435 -16.420 27.604 1.00 26.60 207 LYS A C 1
ATOM 1740 O O . LYS A 1 208 ? 43.256 -16.524 27.293 1.00 24.90 207 LYS A O 1
ATOM 1746 N N . ARG A 1 209 ? 44.851 -15.726 28.666 1.00 24.39 208 ARG A N 1
ATOM 1747 C CA . ARG A 1 209 ? 43.977 -15.018 29.598 1.00 24.84 208 ARG A CA 1
ATOM 1748 C C . ARG A 1 209 ? 43.120 -13.981 28.881 1.00 29.48 208 ARG A C 1
ATOM 1749 O O . ARG A 1 209 ? 41.908 -13.990 29.054 1.00 30.31 208 ARG A O 1
ATOM 1757 N N . PHE A 1 210 ? 43.743 -13.112 28.055 1.00 25.70 209 PHE A N 1
ATOM 1758 C CA . PHE A 1 210 ? 43.031 -12.071 27.308 1.00 24.56 209 PHE A CA 1
ATOM 1759 C C . PHE A 1 210 ? 42.224 -12.643 26.136 1.00 29.61 209 PHE A C 1
ATOM 1760 O O . PHE A 1 210 ? 41.184 -12.072 25.795 1.00 30.18 209 PHE A O 1
ATOM 1768 N N . TRP A 1 211 ? 42.682 -13.761 25.533 1.00 25.76 210 TRP A N 1
ATOM 1769 C CA . TRP A 1 211 ? 41.977 -14.443 24.452 1.00 25.53 210 TRP A CA 1
ATOM 1770 C C . TRP A 1 211 ? 40.647 -15.011 24.956 1.00 32.32 210 TRP A C 1
ATOM 1771 O O . TRP A 1 211 ? 39.622 -14.784 24.311 1.00 33.56 210 TRP A O 1
ATOM 1782 N N . GLU A 1 212 ? 40.653 -15.754 26.087 1.00 29.98 211 GLU A N 1
ATOM 1783 C CA . GLU A 1 212 ? 39.449 -16.400 26.606 1.00 30.74 211 GLU A CA 1
ATOM 1784 C C . GLU A 1 212 ? 38.398 -15.415 27.139 1.00 36.31 211 GLU A C 1
ATOM 1785 O O . GLU A 1 212 ? 37.220 -15.759 27.168 1.00 36.36 211 GLU A O 1
ATOM 1791 N N . ARG A 1 213 ? 38.823 -14.197 27.519 1.00 33.53 212 ARG A N 1
ATOM 1792 C CA . ARG A 1 213 ? 37.991 -13.124 28.047 1.00 32.97 212 ARG A CA 1
ATOM 1793 C C . ARG A 1 213 ? 37.441 -12.201 26.962 1.00 33.87 212 ARG A C 1
ATOM 1794 O O . ARG A 1 213 ? 36.495 -11.472 27.226 1.00 32.81 212 ARG A O 1
ATOM 1802 N N . ALA A 1 214 ? 38.088 -12.157 25.786 1.00 30.47 213 ALA A N 1
ATOM 1803 C CA . ALA A 1 214 ? 37.797 -11.237 24.680 1.00 30.42 213 ALA A CA 1
ATOM 1804 C C . ALA A 1 214 ? 36.302 -11.127 24.303 1.00 36.56 213 ALA A C 1
ATOM 1805 O O . ALA A 1 214 ? 35.824 -10.010 24.154 1.00 35.83 213 ALA A O 1
ATOM 1807 N N . HIS A 1 215 ? 35.567 -12.247 24.205 1.00 35.33 214 HIS A N 1
ATOM 1808 C CA . HIS A 1 215 ? 34.136 -12.240 23.826 1.00 35.98 214 HIS A CA 1
ATOM 1809 C C . HIS A 1 215 ? 33.210 -11.574 24.869 1.00 40.92 214 HIS A C 1
ATOM 1810 O O . HIS A 1 215 ? 32.080 -11.226 24.527 1.00 40.93 214 HIS A O 1
ATOM 1817 N N . LEU A 1 216 ? 33.667 -11.429 26.125 1.00 38.57 215 LEU A N 1
ATOM 1818 C CA . LEU A 1 216 ? 32.872 -10.833 27.207 1.00 39.50 215 LEU A CA 1
ATOM 1819 C C . LEU A 1 216 ? 32.790 -9.298 27.098 1.00 46.25 215 LEU A C 1
ATOM 1820 O O . LEU A 1 216 ? 31.936 -8.696 27.744 1.00 47.85 215 LEU A O 1
ATOM 1825 N N . GLU A 1 217 ? 33.635 -8.680 26.257 1.00 43.16 216 GLU A N 1
ATOM 1826 C CA . GLU A 1 217 ? 33.655 -7.237 26.028 1.00 43.58 216 GLU A CA 1
ATOM 1827 C C . GLU A 1 217 ? 32.420 -6.807 25.249 1.00 49.47 216 GLU A C 1
ATOM 1828 O O . GLU A 1 217 ? 32.141 -7.364 24.189 1.00 48.99 216 GLU A O 1
ATOM 1834 N N . THR A 1 218 ? 31.672 -5.831 25.791 1.00 48.53 217 THR A N 1
ATOM 1835 C CA . THR A 1 218 ? 30.428 -5.295 25.199 1.00 48.92 217 THR A CA 1
ATOM 1836 C C . THR A 1 218 ? 30.710 -4.080 24.316 1.00 53.07 217 THR A C 1
ATOM 1837 O O . THR A 1 218 ? 29.845 -3.679 23.540 1.00 51.57 217 THR A O 1
ATOM 1841 N N . GLU A 1 219 ? 31.928 -3.518 24.421 1.00 52.39 218 GLU A N 1
ATOM 1842 C CA . GLU A 1 219 ? 32.380 -2.377 23.628 1.00 53.88 218 GLU A CA 1
ATOM 1843 C C . GLU A 1 219 ? 33.490 -2.814 22.663 1.00 58.39 218 GLU A C 1
ATOM 1844 O O . GLU A 1 219 ? 34.417 -3.528 23.057 1.00 58.61 218 GLU A O 1
ATOM 1850 N N . ASP A 1 220 ? 33.363 -2.429 21.389 1.00 54.57 219 ASP A N 1
ATOM 1851 C CA . ASP A 1 220 ? 34.330 -2.771 20.346 1.00 53.34 219 ASP A CA 1
ATOM 1852 C C . ASP A 1 220 ? 35.270 -1.606 20.095 1.00 57.27 219 ASP A C 1
ATOM 1853 O O . ASP A 1 220 ? 34.802 -0.492 19.887 1.00 59.05 219 ASP A O 1
ATOM 1858 N N . THR A 1 221 ? 36.585 -1.860 20.126 1.00 51.90 220 THR A N 1
ATOM 1859 C CA . THR A 1 221 ? 37.631 -0.868 19.883 1.00 50.67 220 THR A CA 1
ATOM 1860 C C . THR A 1 221 ? 38.478 -1.283 18.663 1.00 51.76 220 THR A C 1
ATOM 1861 O O . THR A 1 221 ? 39.308 -0.491 18.218 1.00 51.40 220 THR A O 1
ATOM 1865 N N . SER A 1 222 ? 38.261 -2.514 18.122 1.00 46.41 221 SER A N 1
ATOM 1866 C CA . SER A 1 222 ? 38.994 -3.101 16.981 1.00 45.49 221 SER A CA 1
ATOM 1867 C C . SER A 1 222 ? 39.022 -2.207 15.718 1.00 51.76 221 SER A C 1
ATOM 1868 O O . SER A 1 222 ? 40.020 -2.222 15.008 1.00 52.63 221 SER A O 1
ATOM 1871 N N . ALA A 1 223 ? 37.937 -1.456 15.439 1.00 49.17 222 ALA A N 1
ATOM 1872 C CA . ALA A 1 223 ? 37.816 -0.570 14.268 1.00 50.03 222 ALA A CA 1
ATOM 1873 C C . ALA A 1 223 ? 38.027 0.923 14.637 1.00 54.57 222 ALA A C 1
ATOM 1874 O O . ALA A 1 223 ? 37.704 1.810 13.838 1.00 55.29 222 ALA A O 1
ATOM 1876 N N . GLU A 1 224 ? 38.608 1.187 15.822 1.00 49.26 223 GLU A N 1
ATOM 1877 C CA . GLU A 1 224 ? 38.837 2.538 16.297 1.00 49.16 223 GLU A CA 1
ATOM 1878 C C . GLU A 1 224 ? 40.294 2.789 16.729 1.00 51.82 223 GLU A C 1
ATOM 1879 O O . GLU A 1 224 ? 41.058 1.860 17.035 1.00 53.46 223 GLU A O 1
ATOM 1885 N N . ASN A 1 225 ? 40.654 4.075 16.770 1.00 43.56 224 ASN A N 1
ATOM 1886 C CA . ASN A 1 225 ? 41.932 4.539 17.230 1.00 40.64 224 ASN A CA 1
ATOM 1887 C C . ASN A 1 225 ? 42.028 4.399 18.735 1.00 41.74 224 ASN A C 1
ATOM 1888 O O . ASN A 1 225 ? 41.022 4.520 19.417 1.00 44.73 224 ASN A O 1
ATOM 1893 N N . PHE A 1 226 ? 43.220 4.172 19.264 1.00 33.34 225 PHE A N 1
ATOM 1894 C CA . PHE A 1 226 ? 43.413 4.084 20.706 1.00 31.59 225 PHE A CA 1
ATOM 1895 C C . PHE A 1 226 ? 44.195 5.292 21.203 1.00 34.02 225 PHE A C 1
ATOM 1896 O O . PHE A 1 226 ? 45.275 5.582 20.685 1.00 32.27 225 PHE A O 1
ATOM 1904 N N . TRP A 1 227 ? 43.659 5.985 22.211 1.00 31.19 226 TRP A N 1
ATOM 1905 C CA . TRP A 1 227 ? 44.327 7.132 22.807 1.00 31.37 226 TRP A CA 1
ATOM 1906 C C . TRP A 1 227 ? 45.135 6.676 24.026 1.00 32.65 226 TRP A C 1
ATOM 1907 O O . TRP A 1 227 ? 44.556 6.332 25.057 1.00 31.85 226 TRP A O 1
ATOM 1918 N N . TYR A 1 228 ? 46.471 6.683 23.901 1.00 27.93 227 TYR A N 1
ATOM 1919 C CA . TYR A 1 228 ? 47.404 6.339 24.978 1.00 26.06 227 TYR A CA 1
ATOM 1920 C C . TYR A 1 228 ? 47.692 7.579 25.822 1.00 29.03 227 TYR A C 1
ATOM 1921 O O . TYR A 1 228 ? 48.112 8.603 25.289 1.00 26.98 227 TYR A O 1
ATOM 1930 N N . GLN A 1 229 ? 47.503 7.470 27.128 1.00 26.83 228 GLN A N 1
ATOM 1931 C CA . GLN A 1 229 ? 47.791 8.512 28.118 1.00 28.98 228 GLN A CA 1
ATOM 1932 C C . GLN A 1 229 ? 48.295 7.848 29.371 1.00 33.36 228 GLN A C 1
ATOM 1933 O O . GLN A 1 229 ? 47.515 7.190 30.078 1.00 34.85 228 GLN A O 1
ATOM 1939 N N . TYR A 1 230 ? 49.591 8.003 29.648 1.00 27.78 229 TYR A N 1
ATOM 1940 C CA . TYR A 1 230 ? 50.233 7.328 30.768 1.00 27.20 229 TYR A CA 1
ATOM 1941 C C . TYR A 1 230 ? 51.609 7.913 31.029 1.00 30.76 229 TYR A C 1
ATOM 1942 O O . TYR A 1 230 ? 52.159 8.656 30.202 1.00 29.69 229 TYR A O 1
ATOM 1951 N N . THR A 1 231 ? 52.156 7.577 32.193 1.00 27.67 230 THR A N 1
ATOM 1952 C CA . THR A 1 231 ? 53.509 7.954 32.588 1.00 27.02 230 THR A CA 1
ATOM 1953 C C . THR A 1 231 ? 54.410 6.805 32.113 1.00 30.25 230 THR A C 1
ATOM 1954 O O . THR A 1 231 ? 54.285 5.669 32.597 1.00 29.63 230 THR A O 1
ATOM 1958 N N . HIS A 1 232 ? 55.218 7.069 31.083 1.00 24.78 231 HIS A N 1
ATOM 1959 C CA . HIS A 1 232 ? 56.148 6.080 30.558 1.00 23.34 231 HIS A CA 1
ATOM 1960 C C . HIS A 1 232 ? 57.279 5.922 31.586 1.00 29.63 231 HIS A C 1
ATOM 1961 O O . HIS A 1 232 ? 57.716 6.953 32.119 1.00 29.30 231 HIS A O 1
ATOM 1968 N N . PRO A 1 233 ? 57.759 4.681 31.909 1.00 28.19 232 PRO A N 1
ATOM 1969 C CA . PRO A 1 233 ? 58.788 4.544 32.959 1.00 29.37 232 PRO A CA 1
ATOM 1970 C C . PRO A 1 233 ? 60.100 5.302 32.668 1.00 33.15 232 PRO A C 1
ATOM 1971 O O . PRO A 1 233 ? 60.814 5.625 33.618 1.00 33.84 232 PRO A O 1
ATOM 1975 N N . VAL A 1 234 ? 60.394 5.647 31.392 1.00 28.87 233 VAL A N 1
ATOM 1976 C CA . VAL A 1 234 ? 61.606 6.434 31.105 1.00 27.63 233 VAL A CA 1
ATOM 1977 C C . VAL A 1 234 ? 61.307 7.761 30.390 1.00 30.36 233 VAL A C 1
ATOM 1978 O O . VAL A 1 234 ? 62.084 8.694 30.572 1.00 31.34 233 VAL A O 1
ATOM 1982 N N . TYR A 1 235 ? 60.214 7.874 29.597 1.00 25.44 234 TYR A N 1
ATOM 1983 C CA . TYR A 1 235 ? 59.932 9.125 28.873 1.00 24.77 234 TYR A CA 1
ATOM 1984 C C . TYR A 1 235 ? 59.040 10.097 29.663 1.00 30.51 234 TYR A C 1
ATOM 1985 O O . TYR A 1 235 ? 58.897 11.255 29.260 1.00 30.47 234 TYR A O 1
ATOM 1994 N N . GLY A 1 236 ? 58.476 9.625 30.773 1.00 27.53 235 GLY A N 1
ATOM 1995 C CA . GLY A 1 236 ? 57.549 10.392 31.597 1.00 27.06 235 GLY A CA 1
ATOM 1996 C C . GLY A 1 236 ? 56.169 10.423 30.967 1.00 29.75 235 GLY A C 1
ATOM 1997 O O . GLY A 1 236 ? 55.811 9.533 30.190 1.00 28.45 235 GLY A O 1
ATOM 1998 N N . LEU A 1 237 ? 55.404 11.472 31.263 1.00 26.43 236 LEU A N 1
ATOM 1999 C CA . LEU A 1 237 ? 54.057 11.691 30.752 1.00 25.71 236 LEU A CA 1
ATOM 2000 C C . LEU A 1 237 ? 53.999 11.822 29.224 1.00 28.89 236 LEU A C 1
ATOM 2001 O O . LEU A 1 237 ? 54.602 12.724 28.636 1.00 29.64 236 LEU A O 1
ATOM 2006 N N . LEU A 1 238 ? 53.249 10.908 28.599 1.00 23.58 237 LEU A N 1
ATOM 2007 C CA . LEU A 1 238 ? 53.037 10.844 27.156 1.00 21.55 237 LEU A CA 1
ATOM 2008 C C . LEU A 1 238 ? 51.566 10.842 26.852 1.00 23.84 237 LEU A C 1
ATOM 2009 O O . LEU A 1 238 ? 50.772 10.386 27.673 1.00 21.77 237 LEU A O 1
ATOM 2014 N N . SER A 1 239 ? 51.208 11.332 25.651 1.00 21.17 238 SER A N 1
ATOM 2015 C CA . SER A 1 239 ? 49.830 11.359 25.164 1.00 20.97 238 SER A CA 1
ATOM 2016 C C . SER A 1 239 ? 49.877 11.286 23.653 1.00 24.23 238 SER A C 1
ATOM 2017 O O . SER A 1 239 ? 50.452 12.164 23.005 1.00 23.91 238 SER A O 1
ATOM 2020 N N . TYR A 1 240 ? 49.348 10.191 23.097 1.00 20.14 239 TYR A N 1
ATOM 2021 C CA . TYR A 1 240 ? 49.345 9.982 21.652 1.00 19.84 239 TYR A CA 1
ATOM 2022 C C . TYR A 1 240 ? 48.215 9.051 21.243 1.00 23.59 239 TYR A C 1
ATOM 2023 O O . TYR A 1 240 ? 47.722 8.264 22.054 1.00 21.31 239 TYR A O 1
ATOM 2032 N N . VAL A 1 241 ? 47.818 9.135 19.970 1.00 21.05 240 VAL A N 1
ATOM 2033 C CA . VAL A 1 241 ? 46.762 8.288 19.436 1.00 19.45 240 VAL A CA 1
ATOM 2034 C C . VAL A 1 241 ? 47.350 7.386 18.333 1.00 24.67 240 VAL A C 1
ATOM 2035 O O . VAL A 1 241 ? 48.093 7.863 17.473 1.00 23.50 240 VAL A O 1
ATOM 2039 N N . SER A 1 242 ? 47.043 6.081 18.384 1.00 23.36 241 SER A N 1
ATOM 2040 C CA . SER A 1 242 ? 47.448 5.134 17.359 1.00 23.75 241 SER A CA 1
ATOM 2041 C C . SER A 1 242 ? 46.312 4.937 16.374 1.00 31.15 241 SER A C 1
ATOM 2042 O O . SER A 1 242 ? 45.188 4.700 16.784 1.00 31.57 241 SER A O 1
ATOM 2045 N N . SER A 1 243 ? 46.603 5.038 15.081 1.00 29.01 242 SER A N 1
ATOM 2046 C CA . SER A 1 243 ? 45.632 4.851 13.995 1.00 28.70 242 SER A CA 1
ATOM 2047 C C . SER A 1 243 ? 46.054 3.691 13.127 1.00 31.91 242 SER A C 1
ATOM 2048 O O . SER A 1 243 ? 47.241 3.519 12.878 1.00 31.96 242 SER A O 1
ATOM 2051 N N . ARG A 1 244 ? 45.095 2.909 12.646 1.00 27.41 243 ARG A N 1
ATOM 2052 C CA . ARG A 1 244 ? 45.391 1.817 11.755 1.00 25.97 243 ARG A CA 1
ATOM 2053 C C . ARG A 1 244 ? 44.604 2.015 10.468 1.00 31.00 243 ARG A C 1
ATOM 2054 O O . ARG A 1 244 ? 43.379 2.053 10.525 1.00 32.83 243 ARG A O 1
ATOM 2062 N N . SER A 1 245 ? 45.303 2.133 9.315 1.00 26.72 244 SER A N 1
ATOM 2063 C CA . SER A 1 245 ? 44.726 2.259 7.970 1.00 27.52 244 SER A CA 1
ATOM 2064 C C . SER A 1 245 ? 44.925 0.943 7.236 1.00 32.86 244 SER A C 1
ATOM 2065 O O . SER A 1 245 ? 45.983 0.338 7.357 1.00 33.90 244 SER A O 1
ATOM 2068 N N . GLN A 1 246 ? 43.953 0.510 6.471 1.00 28.96 245 GLN A N 1
ATOM 2069 C CA . GLN A 1 246 ? 44.078 -0.751 5.753 1.00 29.61 245 GLN A CA 1
ATOM 2070 C C . GLN A 1 246 ? 44.091 -0.525 4.242 1.00 33.95 245 GLN A C 1
ATOM 2071 O O . GLN A 1 246 ? 43.435 0.409 3.759 1.00 33.95 245 GLN A O 1
ATOM 2077 N N . ILE A 1 247 ? 44.884 -1.348 3.508 1.00 29.19 246 ILE A N 1
ATOM 2078 C CA . ILE A 1 247 ? 44.926 -1.311 2.050 1.00 30.33 246 ILE A CA 1
ATOM 2079 C C . ILE A 1 247 ? 44.775 -2.738 1.527 1.00 33.62 246 ILE A C 1
ATOM 2080 O O . ILE A 1 247 ? 45.428 -3.657 2.032 1.00 30.43 246 ILE A O 1
ATOM 2085 N N . PRO A 1 248 ? 43.913 -2.932 0.499 1.00 32.42 247 PRO A N 1
ATOM 2086 C CA . PRO A 1 248 ? 43.741 -4.280 -0.063 1.00 32.18 247 PRO A CA 1
ATOM 2087 C C . PRO A 1 248 ? 44.767 -4.581 -1.147 1.00 36.14 247 PRO A C 1
ATOM 2088 O O . PRO A 1 248 ? 45.185 -3.678 -1.879 1.00 36.66 247 PRO A O 1
ATOM 2092 N N . THR A 1 249 ? 45.197 -5.850 -1.228 1.00 32.75 248 THR A N 1
ATOM 2093 C CA . THR A 1 249 ? 46.124 -6.322 -2.261 1.00 33.72 248 THR A CA 1
ATOM 2094 C C . THR A 1 249 ? 45.645 -7.717 -2.709 1.00 39.35 248 THR A C 1
ATOM 2095 O O . THR A 1 249 ? 44.877 -8.359 -1.991 1.00 38.75 248 THR A O 1
ATOM 2099 N N . SER A 1 250 ? 46.127 -8.205 -3.863 1.00 37.96 249 SER A N 1
ATOM 2100 C CA . SER A 1 250 ? 45.798 -9.545 -4.369 1.00 38.57 249 SER A CA 1
ATOM 2101 C C . SER A 1 250 ? 46.423 -10.652 -3.500 1.00 42.02 249 SER A C 1
ATOM 2102 O O . SER A 1 250 ? 46.064 -11.823 -3.656 1.00 42.31 249 SER A O 1
ATOM 2113 N N . GLY A 1 252 ? 46.403 -10.347 -0.009 1.00 33.09 251 GLY A N 1
ATOM 2114 C CA . GLY A 1 252 ? 45.895 -10.060 1.328 1.00 31.44 251 GLY A CA 1
ATOM 2115 C C . GLY A 1 252 ? 46.108 -8.625 1.751 1.00 33.16 251 GLY A C 1
ATOM 2116 O O . GLY A 1 252 ? 46.894 -7.889 1.142 1.00 32.94 251 GLY A O 1
ATOM 2117 N N . LEU A 1 253 ? 45.390 -8.217 2.789 1.00 28.17 252 LEU A N 1
ATOM 2118 C CA . LEU A 1 253 ? 45.457 -6.858 3.319 1.00 27.81 252 LEU A CA 1
ATOM 2119 C C . LEU A 1 253 ? 46.850 -6.493 3.887 1.00 28.70 252 LEU A C 1
ATOM 2120 O O . LEU A 1 253 ? 47.645 -7.368 4.269 1.00 26.48 252 LEU A O 1
ATOM 2125 N N . LEU A 1 254 ? 47.089 -5.179 3.955 1.00 22.17 253 LEU A N 1
ATOM 2126 C CA . LEU A 1 254 ? 48.223 -4.539 4.594 1.00 20.64 253 LEU A CA 1
ATOM 2127 C C . LEU A 1 254 ? 47.656 -3.455 5.485 1.00 25.41 253 LEU A C 1
ATOM 2128 O O . LEU A 1 254 ? 46.723 -2.766 5.071 1.00 26.91 253 LEU A O 1
ATOM 2133 N N . SER A 1 255 ? 48.157 -3.343 6.720 1.00 20.30 254 SER A N 1
ATOM 2134 C CA . SER A 1 255 ? 47.730 -2.301 7.658 1.00 20.44 254 SER A CA 1
ATOM 2135 C C . SER A 1 255 ? 48.882 -1.363 7.987 1.00 24.11 254 SER A C 1
ATOM 2136 O O . SER A 1 255 ? 50.004 -1.816 8.232 1.00 22.46 254 SER A O 1
ATOM 2147 N N . HIS A 1 257 ? 50.106 1.365 10.756 1.00 20.60 256 HIS A N 1
ATOM 2148 C CA . HIS A 1 257 ? 49.897 1.831 12.122 1.00 19.35 256 HIS A CA 1
ATOM 2149 C C . HIS A 1 257 ? 50.740 3.078 12.337 1.00 26.13 256 HIS A C 1
ATOM 2150 O O . HIS A 1 257 ? 51.935 3.043 12.068 1.00 25.29 256 HIS A O 1
ATOM 2157 N N . THR A 1 258 ? 50.118 4.189 12.751 1.00 24.36 257 THR A N 1
ATOM 2158 C CA . THR A 1 258 ? 50.828 5.452 13.005 1.00 25.73 257 THR A CA 1
ATOM 2159 C C . THR A 1 258 ? 50.525 5.925 14.419 1.00 29.11 257 THR A C 1
ATOM 2160 O O . THR A 1 258 ? 49.463 5.610 14.929 1.00 26.87 257 THR A O 1
ATOM 2164 N N . TYR A 1 259 ? 51.439 6.670 15.044 1.00 26.70 258 TYR A N 1
ATOM 2165 C CA . TYR A 1 259 ? 51.228 7.199 16.391 1.00 26.75 258 TYR A CA 1
ATOM 2166 C C . TYR A 1 259 ? 51.361 8.727 16.330 1.00 27.19 258 TYR A C 1
ATOM 2167 O O . TYR A 1 259 ? 52.463 9.220 16.111 1.00 25.54 258 TYR A O 1
ATOM 2176 N N . ILE A 1 260 ? 50.218 9.463 16.415 1.00 21.12 259 ILE A N 1
ATOM 2177 C CA . ILE A 1 260 ? 50.173 10.928 16.334 1.00 20.40 259 ILE A CA 1
ATOM 2178 C C . ILE A 1 260 ? 50.321 11.523 17.762 1.00 23.63 259 ILE A C 1
ATOM 2179 O O . ILE A 1 260 ? 49.533 11.161 18.646 1.00 22.04 259 ILE A O 1
ATOM 2184 N N . PRO A 1 261 ? 51.313 12.418 17.999 1.00 20.67 260 PRO A N 1
ATOM 2185 C CA . PRO A 1 261 ? 51.493 12.986 19.362 1.00 20.89 260 PRO A CA 1
ATOM 2186 C C . PRO A 1 261 ? 50.401 13.992 19.724 1.00 23.53 260 PRO A C 1
ATOM 2187 O O . PRO A 1 261 ? 49.953 14.762 18.857 1.00 22.89 260 PRO A O 1
ATOM 2191 N N . LEU A 1 262 ? 49.963 13.983 20.999 1.00 21.08 261 LEU A N 1
ATOM 2192 C CA . LEU A 1 262 ? 48.858 14.834 21.477 1.00 21.38 261 LEU A CA 1
ATOM 2193 C C . LEU A 1 262 ? 49.235 15.691 22.702 1.00 26.93 261 LEU A C 1
ATOM 2194 O O . LEU A 1 262 ? 48.364 16.157 23.450 1.00 25.91 261 LEU A O 1
ATOM 2199 N N . SER A 1 263 ? 50.524 15.914 22.893 1.00 23.99 262 SER A N 1
ATOM 2200 C CA . SER A 1 263 ? 51.019 16.785 23.962 1.00 24.29 262 SER A CA 1
ATOM 2201 C C . SER A 1 263 ? 52.359 17.332 23.524 1.00 26.06 262 SER A C 1
ATOM 2202 O O . SER A 1 263 ? 53.076 16.623 22.813 1.00 25.89 262 SER A O 1
ATOM 2205 N N . PRO A 1 264 ? 52.734 18.559 23.940 1.00 22.37 263 PRO A N 1
ATOM 2206 C CA . PRO A 1 264 ? 54.041 19.107 23.550 1.00 22.15 263 PRO A CA 1
ATOM 2207 C C . PRO A 1 264 ? 55.238 18.214 23.919 1.00 27.90 263 PRO A C 1
ATOM 2208 O O . PRO A 1 264 ? 56.173 18.142 23.124 1.00 29.10 263 PRO A O 1
ATOM 2212 N N . ALA A 1 265 ? 55.205 17.509 25.078 1.00 24.38 264 ALA A N 1
ATOM 2213 C CA . ALA A 1 265 ? 56.291 16.609 25.491 1.00 23.44 264 ALA A CA 1
ATOM 2214 C C . ALA A 1 265 ? 56.397 15.383 24.563 1.00 25.81 264 ALA A C 1
ATOM 2215 O O . ALA A 1 265 ? 57.514 14.943 24.275 1.00 24.34 264 ALA A O 1
ATOM 2217 N N . THR A 1 266 ? 55.244 14.839 24.096 1.00 22.77 265 THR A N 1
ATOM 2218 C CA . THR A 1 266 ? 55.213 13.695 23.173 1.00 22.77 265 THR A CA 1
ATOM 2219 C C . THR A 1 266 ? 55.700 14.159 21.797 1.00 28.58 265 THR A C 1
ATOM 2220 O O . THR A 1 266 ? 56.468 13.452 21.147 1.00 27.94 265 THR A O 1
ATOM 2224 N N . THR A 1 267 ? 55.291 15.375 21.380 1.00 27.66 266 THR A N 1
ATOM 2225 C CA . THR A 1 267 ? 55.742 15.985 20.121 1.00 27.27 266 THR A CA 1
ATOM 2226 C C . THR A 1 267 ? 57.267 16.122 20.150 1.00 30.09 266 THR A C 1
ATOM 2227 O O . THR A 1 267 ? 57.919 15.729 19.193 1.00 30.70 266 THR A O 1
ATOM 2231 N N . ASP A 1 268 ? 57.824 16.640 21.259 1.00 27.05 267 ASP A N 1
ATOM 2232 C CA . ASP A 1 268 ? 59.259 16.850 21.424 1.00 27.42 267 ASP A CA 1
ATOM 2233 C C . ASP A 1 268 ? 60.007 15.529 21.422 1.00 30.35 267 ASP A C 1
ATOM 2234 O O . ASP A 1 268 ? 61.061 15.433 20.803 1.00 30.38 267 ASP A O 1
ATOM 2239 N N . LEU A 1 269 ? 59.457 14.504 22.088 1.00 26.75 268 LEU A N 1
ATOM 2240 C CA . LEU A 1 269 ? 60.074 13.178 22.098 1.00 24.61 268 LEU A CA 1
ATOM 2241 C C . LEU A 1 269 ? 60.154 12.620 20.663 1.00 25.12 268 LEU A C 1
ATOM 2242 O O . LEU A 1 269 ? 61.228 12.168 20.253 1.00 23.24 268 LEU A O 1
ATOM 2247 N N . PHE A 1 270 ? 59.031 12.641 19.912 1.00 19.82 269 PHE A N 1
ATOM 2248 C CA . PHE A 1 270 ? 59.028 12.095 18.544 1.00 20.21 269 PHE A CA 1
ATOM 2249 C C . PHE A 1 270 ? 59.982 12.887 17.645 1.00 27.51 269 PHE A C 1
ATOM 2250 O O . PHE A 1 270 ? 60.727 12.269 16.877 1.00 28.81 269 PHE A O 1
ATOM 2258 N N . ALA A 1 271 ? 60.030 14.220 17.802 1.00 24.18 270 ALA A N 1
ATOM 2259 C CA . ALA A 1 271 ? 60.950 15.084 17.038 1.00 25.22 270 ALA A CA 1
ATOM 2260 C C . ALA A 1 271 ? 62.420 14.710 17.331 1.00 31.42 270 ALA A C 1
ATOM 2261 O O . ALA A 1 271 ? 63.202 14.604 16.383 1.00 32.23 270 ALA A O 1
ATOM 2263 N N . LYS A 1 272 ? 62.776 14.445 18.616 1.00 26.55 271 LYS A N 1
ATOM 2264 C CA . LYS A 1 272 ? 64.134 14.023 19.002 1.00 26.88 271 LYS A CA 1
ATOM 2265 C C . LYS A 1 272 ? 64.492 12.672 18.392 1.00 33.37 271 LYS A C 1
ATOM 2266 O O . LYS A 1 272 ? 65.627 12.474 17.952 1.00 33.74 271 LYS A O 1
ATOM 2272 N N . LEU A 1 273 ? 63.534 11.729 18.408 1.00 30.84 272 LEU A N 1
ATOM 2273 C CA . LEU A 1 273 ? 63.766 10.384 17.877 1.00 30.62 272 LEU A CA 1
ATOM 2274 C C . LEU A 1 273 ? 63.897 10.389 16.348 1.00 38.21 272 LEU A C 1
ATOM 2275 O O . LEU A 1 273 ? 64.636 9.569 15.820 1.00 38.42 272 LEU A O 1
ATOM 2280 N N . SER A 1 274 ? 63.207 11.291 15.638 1.00 38.65 273 SER A N 1
ATOM 2281 C CA . SER A 1 274 ? 63.305 11.376 14.176 1.00 41.43 273 SER A CA 1
ATOM 2282 C C . SER A 1 274 ? 64.629 12.011 13.761 1.00 53.62 273 SER A C 1
ATOM 2283 O O . SER A 1 274 ? 65.126 11.729 12.677 1.00 53.56 273 SER A O 1
ATOM 2286 N N . THR A 1 275 ? 65.213 12.840 14.642 1.00 57.39 274 THR A N 1
ATOM 2287 C CA . THR A 1 275 ? 66.498 13.504 14.423 1.00 60.67 274 THR A CA 1
ATOM 2288 C C . THR A 1 275 ? 67.626 12.436 14.446 1.00 70.19 274 THR A C 1
ATOM 2289 O O . THR A 1 275 ? 68.308 12.284 13.426 1.00 70.25 274 THR A O 1
ATOM 2293 N N . VAL A 1 276 ? 67.771 11.676 15.575 1.00 70.33 275 VAL A N 1
ATOM 2294 C CA . VAL A 1 276 ? 68.775 10.607 15.812 1.00 71.71 275 VAL A CA 1
ATOM 2295 C C . VAL A 1 276 ? 69.034 9.818 14.509 1.00 78.26 275 VAL A C 1
ATOM 2296 O O . VAL A 1 276 ? 68.082 9.395 13.837 1.00 77.56 275 VAL A O 1
ATOM 2300 N N . ALA A 1 277 ? 70.337 9.676 14.149 1.00 77.07 276 ALA A N 1
ATOM 2301 C CA . ALA A 1 277 ? 70.845 9.049 12.919 1.00 77.48 276 ALA A CA 1
ATOM 2302 C C . ALA A 1 277 ? 70.152 9.693 11.686 1.00 81.01 276 ALA A C 1
ATOM 2303 O O . ALA A 1 277 ? 70.530 10.810 11.304 1.00 82.35 276 ALA A O 1
ATOM 2305 N N . ASN A 1 278 ? 69.109 9.035 11.128 1.00 74.20 277 ASN A N 1
ATOM 2306 C CA . ASN A 1 278 ? 68.323 9.513 9.984 1.00 72.70 277 ASN A CA 1
ATOM 2307 C C . ASN A 1 278 ? 67.088 8.608 9.756 1.00 72.49 277 ASN A C 1
ATOM 2308 O O . ASN A 1 278 ? 66.881 7.624 10.488 1.00 71.83 277 ASN A O 1
ATOM 2310 N N . GLN A 1 279 ? 66.264 8.974 8.745 1.00 65.15 278 GLN A N 1
ATOM 2311 C CA . GLN A 1 279 ? 65.041 8.281 8.338 1.00 62.20 278 GLN A CA 1
ATOM 2312 C C . GLN A 1 279 ? 65.375 7.008 7.582 1.00 60.63 278 GLN A C 1
ATOM 2313 O O . GLN A 1 279 ? 66.037 7.048 6.536 1.00 60.70 278 GLN A O 1
ATOM 2319 N N . ASP A 1 280 ? 64.919 5.875 8.131 1.00 51.60 279 ASP A N 1
ATOM 2320 C CA . ASP A 1 280 ? 65.111 4.541 7.575 1.00 48.81 279 ASP A CA 1
ATOM 2321 C C . ASP A 1 280 ? 63.992 3.601 8.028 1.00 42.50 279 ASP A C 1
ATOM 2322 O O . ASP A 1 280 ? 63.277 3.896 9.004 1.00 38.54 279 ASP A O 1
ATOM 2327 N N . VAL A 1 281 ? 63.797 2.510 7.253 1.00 33.36 280 VAL A N 1
ATOM 2328 C CA . VAL A 1 281 ? 62.783 1.499 7.515 1.00 30.22 280 VAL A CA 1
ATOM 2329 C C . VAL A 1 281 ? 63.475 0.150 7.629 1.00 31.93 280 VAL A C 1
ATOM 2330 O O . VAL A 1 281 ? 64.277 -0.226 6.764 1.00 31.47 280 VAL A O 1
ATOM 2334 N N . ILE A 1 282 ? 63.171 -0.575 8.702 1.00 25.73 281 ILE A N 1
ATOM 2335 C CA . ILE A 1 282 ? 63.715 -1.900 8.894 1.00 26.11 281 ILE A CA 1
ATOM 2336 C C . ILE A 1 282 ? 62.673 -2.886 8.366 1.00 27.77 281 ILE A C 1
ATOM 2337 O O . ILE A 1 282 ? 61.475 -2.734 8.634 1.00 27.04 281 ILE A O 1
ATOM 2342 N N . ARG A 1 283 ? 63.147 -3.871 7.596 1.00 23.80 282 ARG A N 1
ATOM 2343 C CA . ARG A 1 283 ? 62.361 -4.949 7.010 1.00 22.74 282 ARG A CA 1
ATOM 2344 C C . ARG A 1 283 ? 62.290 -6.052 8.026 1.00 25.34 282 ARG A C 1
ATOM 2345 O O . ARG A 1 283 ? 63.314 -6.415 8.604 1.00 24.63 282 ARG A O 1
ATOM 2353 N N . LEU A 1 284 ? 61.070 -6.529 8.326 1.00 20.24 283 LEU A N 1
ATOM 2354 C CA . LEU A 1 284 ? 60.929 -7.517 9.371 1.00 18.32 283 LEU A CA 1
ATOM 2355 C C . LEU A 1 284 ? 60.362 -8.826 8.824 1.00 20.88 283 LEU A C 1
ATOM 2356 O O . LEU A 1 284 ? 61.115 -9.511 8.153 1.00 22.28 283 LEU A O 1
ATOM 2361 N N . ALA A 1 285 ? 59.097 -9.198 9.072 1.00 17.64 284 ALA A N 1
ATOM 2362 C CA . ALA A 1 285 ? 58.558 -10.451 8.510 1.00 18.67 284 ALA A CA 1
ATOM 2363 C C . ALA A 1 285 ? 58.535 -10.385 6.960 1.00 24.96 284 ALA A C 1
ATOM 2364 O O . ALA A 1 285 ? 58.212 -9.323 6.406 1.00 23.06 284 ALA A O 1
ATOM 2366 N N . PRO A 1 286 ? 58.903 -11.453 6.234 1.00 22.72 285 PRO A N 1
ATOM 2367 C CA . PRO A 1 286 ? 58.832 -11.378 4.753 1.00 22.82 285 PRO A CA 1
ATOM 2368 C C . PRO A 1 286 ? 57.375 -11.272 4.275 1.00 26.31 285 PRO A C 1
ATOM 2369 O O . PRO A 1 286 ? 56.469 -11.788 4.939 1.00 23.51 285 PRO A O 1
ATOM 2373 N N . TRP A 1 287 ? 57.135 -10.565 3.144 1.00 24.10 286 TRP A N 1
ATOM 2374 C CA . TRP A 1 287 ? 55.765 -10.399 2.633 1.00 23.44 286 TRP A CA 1
ATOM 2375 C C . TRP A 1 287 ? 55.703 -10.312 1.090 1.00 29.22 286 TRP A C 1
ATOM 2376 O O . TRP A 1 287 ? 56.477 -9.567 0.496 1.00 28.38 286 TRP A O 1
ATOM 2387 N N . PRO A 1 288 ? 54.751 -11.025 0.440 1.00 27.48 287 PRO A N 1
ATOM 2388 C CA . PRO A 1 288 ? 53.754 -11.964 1.022 1.00 28.19 287 PRO A CA 1
ATOM 2389 C C . PRO A 1 288 ? 54.462 -13.170 1.664 1.00 36.72 287 PRO A C 1
ATOM 2390 O O . PRO A 1 288 ? 55.521 -13.571 1.188 1.00 37.15 287 PRO A O 1
ATOM 2394 N N . ARG A 1 289 ? 53.946 -13.647 2.822 1.00 36.19 288 ARG A N 1
ATOM 2395 C CA . ARG A 1 289 ? 54.478 -14.762 3.642 1.00 36.39 288 ARG A CA 1
ATOM 2396 C C . ARG A 1 289 ? 54.597 -16.022 2.757 1.00 42.15 288 ARG A C 1
ATOM 2397 O O . ARG A 1 289 ? 55.692 -16.595 2.612 1.00 40.70 288 ARG A O 1
ATOM 2405 N N . SER A 1 290 ? 53.477 -16.400 2.117 1.00 39.65 289 SER A N 1
ATOM 2406 C CA . SER A 1 290 ? 53.469 -17.482 1.144 1.00 40.63 289 SER A CA 1
ATOM 2407 C C . SER A 1 290 ? 53.072 -16.815 -0.176 1.00 44.79 289 SER A C 1
ATOM 2408 O O . SER A 1 290 ? 51.888 -16.594 -0.433 1.00 43.09 289 SER A O 1
ATOM 2411 N N . ASN A 1 291 ? 54.092 -16.383 -0.955 1.00 42.10 290 ASN A N 1
ATOM 2412 C CA . ASN A 1 291 ? 53.903 -15.631 -2.192 1.00 41.70 290 ASN A CA 1
ATOM 2413 C C . ASN A 1 291 ? 53.571 -16.564 -3.376 1.00 45.15 290 ASN A C 1
ATOM 2414 O O . ASN A 1 291 ? 54.320 -16.655 -4.348 1.00 45.24 290 ASN A O 1
ATOM 2419 N N . GLY A 1 292 ? 52.427 -17.235 -3.269 1.00 42.27 291 GLY A N 1
ATOM 2420 C CA . GLY A 1 292 ? 51.912 -18.165 -4.268 1.00 45.51 291 GLY A CA 1
ATOM 2421 C C . GLY A 1 292 ? 51.059 -19.271 -3.680 1.00 62.07 291 GLY A C 1
ATOM 2422 O O . GLY A 1 292 ? 51.208 -19.579 -2.474 1.00 62.69 291 GLY A O 1
ATOM 2424 N N . GLY B 1 1 ? 23.751 -3.535 6.956 1.00 36.78 0 GLY B N 1
ATOM 2425 C CA . GLY B 1 1 ? 22.544 -4.311 6.705 1.00 36.62 0 GLY B CA 1
ATOM 2426 C C . GLY B 1 1 ? 21.316 -3.470 6.954 1.00 38.15 0 GLY B C 1
ATOM 2427 O O . GLY B 1 1 ? 21.314 -2.641 7.871 1.00 41.28 0 GLY B O 1
ATOM 2436 N N . GLU B 1 3 ? 16.699 -3.283 6.761 1.00 29.11 2 GLU B N 1
ATOM 2437 C CA . GLU B 1 3 ? 15.417 -3.984 6.662 1.00 29.94 2 GLU B CA 1
ATOM 2438 C C . GLU B 1 3 ? 14.916 -3.827 5.204 1.00 33.34 2 GLU B C 1
ATOM 2439 O O . GLU B 1 3 ? 15.338 -2.887 4.508 1.00 31.49 2 GLU B O 1
ATOM 2445 N N . ARG B 1 4 ? 14.053 -4.751 4.738 1.00 29.94 3 ARG B N 1
ATOM 2446 C CA . ARG B 1 4 ? 13.574 -4.745 3.352 1.00 30.66 3 ARG B CA 1
ATOM 2447 C C . ARG B 1 4 ? 12.934 -3.400 2.927 1.00 36.51 3 ARG B C 1
ATOM 2448 O O . ARG B 1 4 ? 13.174 -2.948 1.806 1.00 36.99 3 ARG B O 1
ATOM 2456 N N . ALA B 1 5 ? 12.133 -2.775 3.809 1.00 33.12 4 ALA B N 1
ATOM 2457 C CA . ALA B 1 5 ? 11.456 -1.516 3.508 1.00 33.10 4 ALA B CA 1
ATOM 2458 C C . ALA B 1 5 ? 12.470 -0.369 3.347 1.00 37.76 4 ALA B C 1
ATOM 2459 O O . ALA B 1 5 ? 12.340 0.420 2.411 1.00 38.74 4 ALA B O 1
ATOM 2461 N N . ALA B 1 6 ? 13.486 -0.308 4.227 1.00 32.90 5 ALA B N 1
ATOM 2462 C CA . ALA B 1 6 ? 14.538 0.715 4.188 1.00 31.59 5 ALA B CA 1
ATOM 2463 C C . ALA B 1 6 ? 15.401 0.542 2.943 1.00 34.35 5 ALA B C 1
ATOM 2464 O O . ALA B 1 6 ? 15.756 1.540 2.306 1.00 34.14 5 ALA B O 1
ATOM 2466 N N . PHE B 1 7 ? 15.693 -0.728 2.556 1.00 29.00 6 PHE B N 1
ATOM 2467 C CA . PHE B 1 7 ? 16.450 -1.020 1.336 1.00 26.71 6 PHE B CA 1
ATOM 2468 C C . PHE B 1 7 ? 15.650 -0.606 0.102 1.00 29.14 6 PHE B C 1
ATOM 2469 O O . PHE B 1 7 ? 16.235 -0.088 -0.844 1.00 28.55 6 PHE B O 1
ATOM 2477 N N . GLY B 1 8 ? 14.342 -0.863 0.107 1.00 26.67 7 GLY B N 1
ATOM 2478 C CA . GLY B 1 8 ? 13.440 -0.424 -0.952 1.00 27.30 7 GLY B CA 1
ATOM 2479 C C . GLY B 1 8 ? 13.429 1.090 -1.126 1.00 30.55 7 GLY B C 1
ATOM 2480 O O . GLY B 1 8 ? 13.388 1.575 -2.255 1.00 30.01 7 GLY B O 1
ATOM 2481 N N . LYS B 1 9 ? 13.475 1.853 -0.010 1.00 28.57 8 LYS B N 1
ATOM 2482 C CA . LYS B 1 9 ? 13.537 3.327 -0.028 1.00 29.86 8 LYS B CA 1
ATOM 2483 C C . LYS B 1 9 ? 14.888 3.807 -0.573 1.00 33.38 8 LYS B C 1
ATOM 2484 O O . LYS B 1 9 ? 14.938 4.831 -1.252 1.00 34.19 8 LYS B O 1
ATOM 2490 N N . LEU B 1 10 ? 15.951 3.015 -0.365 1.00 27.42 9 LEU B N 1
ATOM 2491 C CA . LEU B 1 10 ? 17.274 3.309 -0.903 1.00 27.01 9 LEU B CA 1
ATOM 2492 C C . LEU B 1 10 ? 17.267 3.147 -2.438 1.00 31.16 9 LEU B C 1
ATOM 2493 O O . LEU B 1 10 ? 17.765 4.035 -3.128 1.00 30.67 9 LEU B O 1
ATOM 2498 N N . VAL B 1 11 ? 16.695 2.036 -2.961 1.00 27.44 10 VAL B N 1
ATOM 2499 C CA . VAL B 1 11 ? 16.585 1.759 -4.401 1.00 26.84 10 VAL B CA 1
ATOM 2500 C C . VAL B 1 11 ? 15.792 2.895 -5.080 1.00 33.82 10 VAL B C 1
ATOM 2501 O O . VAL B 1 11 ? 16.230 3.419 -6.107 1.00 34.64 10 VAL B O 1
ATOM 2505 N N . GLN B 1 12 ? 14.666 3.303 -4.477 1.00 30.18 11 GLN B N 1
ATOM 2506 C CA . GLN B 1 12 ? 13.832 4.384 -4.976 1.00 28.84 11 GLN B CA 1
ATOM 2507 C C . GLN B 1 12 ? 14.637 5.679 -5.076 1.00 31.19 11 GLN B C 1
ATOM 2508 O O . GLN B 1 12 ? 14.604 6.323 -6.120 1.00 31.08 11 GLN B O 1
ATOM 2514 N N . ALA B 1 13 ? 15.398 6.036 -4.010 1.00 27.94 12 ALA B N 1
ATOM 2515 C CA . ALA B 1 13 ? 16.222 7.254 -3.961 1.00 26.11 12 ALA B CA 1
ATOM 2516 C C . ALA B 1 13 ? 17.309 7.221 -5.024 1.00 29.66 12 ALA B C 1
ATOM 2517 O O . ALA B 1 13 ? 17.516 8.230 -5.697 1.00 30.94 12 ALA B O 1
ATOM 2519 N N . LEU B 1 14 ? 17.972 6.062 -5.205 1.00 25.41 13 LEU B N 1
ATOM 2520 C CA . LEU B 1 14 ? 19.025 5.881 -6.209 1.00 25.01 13 LEU B CA 1
ATOM 2521 C C . LEU B 1 14 ? 18.457 6.024 -7.612 1.00 30.25 13 LEU B C 1
ATOM 2522 O O . LEU B 1 14 ? 19.066 6.713 -8.429 1.00 31.06 13 LEU B O 1
ATOM 2527 N N . ARG B 1 15 ? 17.276 5.434 -7.876 1.00 26.15 14 ARG B N 1
ATOM 2528 C CA . ARG B 1 15 ? 16.580 5.552 -9.163 1.00 27.30 14 ARG B CA 1
ATOM 2529 C C . ARG B 1 15 ? 16.262 7.032 -9.477 1.00 32.33 14 ARG B C 1
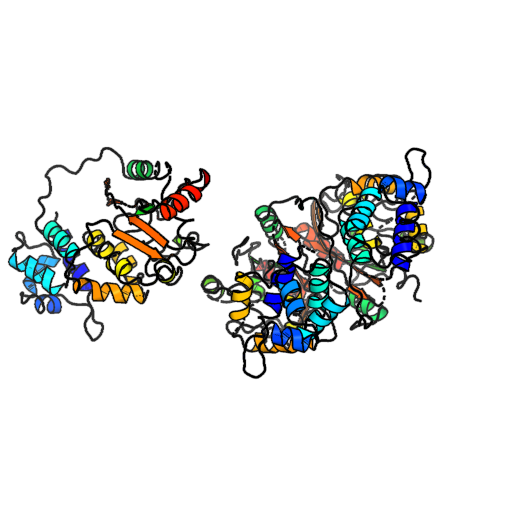ATOM 2530 O O . ARG B 1 15 ? 16.497 7.496 -10.595 1.00 32.89 14 ARG B O 1
ATOM 2538 N N . ARG B 1 16 ? 15.757 7.757 -8.455 1.00 28.03 15 ARG B N 1
ATOM 2539 C CA A ARG B 1 16 ? 15.338 9.148 -8.579 0.50 27.52 15 ARG B CA 1
ATOM 2540 C CA B ARG B 1 16 ? 15.347 9.161 -8.514 0.50 28.18 15 ARG B CA 1
ATOM 2541 C C . ARG B 1 16 ? 16.535 10.124 -8.745 1.00 31.19 15 ARG B C 1
ATOM 2542 O O . ARG B 1 16 ? 16.318 11.284 -9.069 1.00 31.59 15 ARG B O 1
ATOM 2557 N N . GLU B 1 17 ? 17.790 9.654 -8.576 1.00 26.26 16 GLU B N 1
ATOM 2558 C CA . GLU B 1 17 ? 18.988 10.488 -8.812 1.00 24.78 16 GLU B CA 1
ATOM 2559 C C . GLU B 1 17 ? 19.288 10.531 -10.307 1.00 29.50 16 GLU B C 1
ATOM 2560 O O . GLU B 1 17 ? 20.117 11.325 -10.747 1.00 30.26 16 GLU B O 1
ATOM 2566 N N . HIS B 1 18 ? 18.621 9.679 -11.092 1.00 27.49 17 HIS B N 1
ATOM 2567 C CA . HIS B 1 18 ? 18.876 9.609 -12.518 1.00 29.56 17 HIS B CA 1
ATOM 2568 C C . HIS B 1 18 ? 17.873 10.389 -13.344 1.00 38.72 17 HIS B C 1
ATOM 2569 O O . HIS B 1 18 ? 16.711 10.531 -12.968 1.00 39.19 17 HIS B O 1
ATOM 2576 N N . ARG B 1 19 ? 18.344 10.875 -14.497 1.00 37.81 18 ARG B N 1
ATOM 2577 C CA . ARG B 1 19 ? 17.555 11.571 -15.505 1.00 38.79 18 ARG B CA 1
ATOM 2578 C C . ARG B 1 19 ? 17.831 10.932 -16.863 1.00 44.88 18 ARG B C 1
ATOM 2579 O O . ARG B 1 19 ? 18.979 10.604 -17.162 1.00 43.46 18 ARG B O 1
ATOM 2587 N N . ASP B 1 20 ? 16.777 10.722 -17.667 1.00 44.92 19 ASP B N 1
ATOM 2588 C CA . ASP B 1 20 ? 16.929 10.162 -19.006 1.00 46.37 19 ASP B CA 1
ATOM 2589 C C . ASP B 1 20 ? 17.385 11.282 -20.006 1.00 52.60 19 ASP B C 1
ATOM 2590 O O . ASP B 1 20 ? 17.629 12.423 -19.587 1.00 51.29 19 ASP B O 1
ATOM 2595 N N . GLU B 1 21 ? 17.502 10.944 -21.315 1.00 51.01 20 GLU B N 1
ATOM 2596 C CA . GLU B 1 21 ? 17.932 11.838 -22.405 1.00 51.40 20 GLU B CA 1
ATOM 2597 C C . GLU B 1 21 ? 17.070 13.123 -22.503 1.00 52.56 20 GLU B C 1
ATOM 2598 O O . GLU B 1 21 ? 17.589 14.166 -22.900 1.00 52.20 20 GLU B O 1
ATOM 2600 N N . LYS B 1 22 ? 15.768 13.034 -22.144 1.00 46.87 21 LYS B N 1
ATOM 2601 C CA . LYS B 1 22 ? 14.803 14.145 -22.156 1.00 46.57 21 LYS B CA 1
ATOM 2602 C C . LYS B 1 22 ? 14.785 14.910 -20.806 1.00 48.65 21 LYS B C 1
ATOM 2603 O O . LYS B 1 22 ? 13.927 15.772 -20.592 1.00 49.37 21 LYS B O 1
ATOM 2606 N N . GLY B 1 23 ? 15.712 14.564 -19.908 1.00 41.73 22 GLY B N 1
ATOM 2607 C CA . GLY B 1 23 ? 15.821 15.168 -18.588 1.00 39.47 22 GLY B CA 1
ATOM 2608 C C . GLY B 1 23 ? 14.768 14.737 -17.590 1.00 42.59 22 GLY B C 1
ATOM 2609 O O . GLY B 1 23 ? 14.631 15.358 -16.536 1.00 41.84 22 GLY B O 1
ATOM 2610 N N . ARG B 1 24 ? 14.044 13.651 -17.879 1.00 39.59 23 ARG B N 1
ATOM 2611 C CA . ARG B 1 24 ? 13.005 13.145 -16.976 1.00 39.59 23 ARG B CA 1
ATOM 2612 C C . ARG B 1 24 ? 13.586 12.174 -15.961 1.00 41.23 23 ARG B C 1
ATOM 2613 O O . ARG B 1 24 ? 14.441 11.347 -16.300 1.00 41.08 23 ARG B O 1
ATOM 2621 N N . VAL B 1 25 ? 13.118 12.289 -14.707 1.00 35.45 24 VAL B N 1
ATOM 2622 C CA . VAL B 1 25 ? 13.509 11.403 -13.606 1.00 34.51 24 VAL B CA 1
ATOM 2623 C C . VAL B 1 25 ? 13.124 9.968 -13.997 1.00 40.03 24 VAL B C 1
ATOM 2624 O O . VAL B 1 25 ? 12.046 9.761 -14.575 1.00 41.47 24 VAL B O 1
ATOM 2628 N N . TRP B 1 26 ? 14.020 8.995 -13.735 1.00 36.15 25 TRP B N 1
ATOM 2629 C CA . TRP B 1 26 ? 13.754 7.582 -14.008 1.00 35.39 25 TRP B CA 1
ATOM 2630 C C . TRP B 1 26 ? 12.570 7.095 -13.233 1.00 39.57 25 TRP B C 1
ATOM 2631 O O . TRP B 1 26 ? 12.496 7.297 -12.018 1.00 40.11 25 TRP B O 1
ATOM 2642 N N . THR B 1 27 ? 11.654 6.440 -13.935 1.00 36.24 26 THR B N 1
ATOM 2643 C CA . THR B 1 27 ? 10.473 5.806 -13.356 1.00 36.18 26 THR B CA 1
ATOM 2644 C C . THR B 1 27 ? 10.803 4.359 -13.065 1.00 37.02 26 THR B C 1
ATOM 2645 O O . THR B 1 27 ? 11.869 3.879 -13.472 1.00 33.93 26 THR B O 1
ATOM 2649 N N . GLN B 1 28 ? 9.871 3.644 -12.414 1.00 34.80 27 GLN B N 1
ATOM 2650 C CA . GLN B 1 28 ? 10.019 2.210 -12.135 1.00 34.31 27 GLN B CA 1
ATOM 2651 C C . GLN B 1 28 ? 10.117 1.430 -13.459 1.00 38.84 27 GLN B C 1
ATOM 2652 O O . GLN B 1 28 ? 10.932 0.518 -13.561 1.00 36.54 27 GLN B O 1
ATOM 2658 N N . GLU B 1 29 ? 9.353 1.870 -14.500 1.00 39.50 28 GLU B N 1
ATOM 2659 C CA . GLU B 1 29 ? 9.345 1.322 -15.869 1.00 40.31 28 GLU B CA 1
ATOM 2660 C C . GLU B 1 29 ? 10.732 1.418 -16.511 1.00 40.50 28 GLU B C 1
ATOM 2661 O O . GLU B 1 29 ? 11.190 0.442 -17.103 1.00 39.66 28 GLU B O 1
ATOM 2667 N N . VAL B 1 30 ? 11.405 2.579 -16.368 1.00 35.10 29 VAL B N 1
ATOM 2668 C CA . VAL B 1 30 ? 12.755 2.824 -16.899 1.00 34.30 29 VAL B CA 1
ATOM 2669 C C . VAL B 1 30 ? 13.754 1.924 -16.166 1.00 39.97 29 VAL B C 1
ATOM 2670 O O . VAL B 1 30 ? 14.558 1.268 -16.830 1.00 41.87 29 VAL B O 1
ATOM 2674 N N . LEU B 1 31 ? 13.678 1.842 -14.823 1.00 34.86 30 LEU B N 1
ATOM 2675 C CA . LEU B 1 31 ? 14.581 0.957 -14.073 1.00 33.25 30 LEU B CA 1
ATOM 2676 C C . LEU B 1 31 ? 14.335 -0.515 -14.476 1.00 36.83 30 LEU B C 1
ATOM 2677 O O . LEU B 1 31 ? 15.301 -1.253 -14.655 1.00 36.24 30 LEU B O 1
ATOM 2682 N N . ALA B 1 32 ? 13.065 -0.914 -14.656 1.00 33.93 31 ALA B N 1
ATOM 2683 C CA . ALA B 1 32 ? 12.690 -2.279 -15.091 1.00 35.03 31 ALA B CA 1
ATOM 2684 C C . ALA B 1 32 ? 13.339 -2.607 -16.450 1.00 37.48 31 ALA B C 1
ATOM 2685 O O . ALA B 1 32 ? 13.975 -3.648 -16.596 1.00 35.22 31 ALA B O 1
ATOM 2687 N N . GLU B 1 33 ? 13.245 -1.662 -17.395 1.00 36.02 32 GLU B N 1
ATOM 2688 C CA . GLU B 1 33 ? 13.819 -1.749 -18.742 1.00 37.30 32 GLU B CA 1
ATOM 2689 C C . GLU B 1 33 ? 15.346 -1.889 -18.678 1.00 41.06 32 GLU B C 1
ATOM 2690 O O . GLU B 1 33 ? 15.888 -2.801 -19.300 1.00 41.58 32 GLU B O 1
ATOM 2696 N N . ARG B 1 34 ? 16.029 -1.006 -17.919 1.00 36.70 33 ARG B N 1
ATOM 2697 C CA . ARG B 1 34 ? 17.492 -1.034 -17.771 1.00 36.28 33 ARG B CA 1
ATOM 2698 C C . ARG B 1 34 ? 18.001 -2.315 -17.070 1.00 40.72 33 ARG B C 1
ATOM 2699 O O . ARG B 1 34 ? 19.109 -2.750 -17.369 1.00 41.72 33 ARG B O 1
ATOM 2707 N N . THR B 1 35 ? 17.202 -2.906 -16.151 1.00 36.53 34 THR B N 1
ATOM 2708 C CA . THR B 1 35 ? 17.561 -4.137 -15.418 1.00 37.13 34 THR B CA 1
ATOM 2709 C C . THR B 1 35 ? 17.153 -5.399 -16.160 1.00 44.46 34 THR B C 1
ATOM 2710 O O . THR B 1 35 ? 17.662 -6.470 -15.843 1.00 44.46 34 THR B O 1
ATOM 2714 N N . GLN B 1 36 ? 16.200 -5.275 -17.117 1.00 43.43 35 GLN B N 1
ATOM 2715 C CA . GLN B 1 36 ? 15.545 -6.363 -17.864 1.00 44.92 35 GLN B CA 1
ATOM 2716 C C . GLN B 1 36 ? 14.783 -7.245 -16.855 1.00 48.81 35 GLN B C 1
ATOM 2717 O O . GLN B 1 36 ? 14.740 -8.480 -16.964 1.00 49.13 35 GLN B O 1
ATOM 2723 N N . LEU B 1 37 ? 14.203 -6.567 -15.841 1.00 43.26 36 LEU B N 1
ATOM 2724 C CA . LEU B 1 37 ? 13.376 -7.156 -14.801 1.00 42.19 36 LEU B CA 1
ATOM 2725 C C . LEU B 1 37 ? 11.922 -6.714 -15.001 1.00 46.83 36 LEU B C 1
ATOM 2726 O O . LEU B 1 37 ? 11.700 -5.654 -15.596 1.00 45.73 36 LEU B O 1
ATOM 2731 N N . PRO B 1 38 ? 10.906 -7.487 -14.542 1.00 43.77 37 PRO B N 1
ATOM 2732 C CA . PRO B 1 38 ? 9.516 -7.000 -14.672 1.00 44.09 37 PRO B CA 1
ATOM 2733 C C . PRO B 1 38 ? 9.284 -5.778 -13.783 1.00 46.74 37 PRO B C 1
ATOM 2734 O O . PRO B 1 38 ? 9.889 -5.696 -12.710 1.00 47.65 37 PRO B O 1
ATOM 2738 N N . LYS B 1 39 ? 8.420 -4.839 -14.208 1.00 41.79 38 LYS B N 1
ATOM 2739 C CA . LYS B 1 39 ? 8.105 -3.645 -13.411 1.00 40.88 38 LYS B CA 1
ATOM 2740 C C . LYS B 1 39 ? 7.592 -4.038 -12.001 1.00 44.50 38 LYS B C 1
ATOM 2741 O O . LYS B 1 39 ? 7.962 -3.388 -11.017 1.00 43.88 38 LYS B O 1
ATOM 2747 N N . ARG B 1 40 ? 6.760 -5.099 -11.910 1.00 41.14 39 ARG B N 1
ATOM 2748 C CA . ARG B 1 40 ? 6.190 -5.545 -10.643 1.00 40.00 39 ARG B CA 1
ATOM 2749 C C . ARG B 1 40 ? 7.279 -6.038 -9.662 1.00 41.02 39 ARG B C 1
ATOM 2750 O O . ARG B 1 40 ? 7.060 -5.901 -8.460 1.00 40.40 39 ARG B O 1
ATOM 2758 N N . THR B 1 41 ? 8.458 -6.524 -10.157 1.00 36.39 40 THR B N 1
ATOM 2759 C CA . THR B 1 41 ? 9.617 -6.917 -9.338 1.00 35.31 40 THR B CA 1
ATOM 2760 C C . THR B 1 41 ? 10.270 -5.649 -8.741 1.00 37.35 40 THR B C 1
ATOM 2761 O O . THR B 1 41 ? 10.592 -5.648 -7.548 1.00 37.36 40 THR B O 1
ATOM 2765 N N . ILE B 1 42 ? 10.439 -4.585 -9.562 1.00 31.73 41 ILE B N 1
ATOM 2766 C CA . ILE B 1 42 ? 10.989 -3.291 -9.141 1.00 31.67 41 ILE B CA 1
ATOM 2767 C C . ILE B 1 42 ? 10.061 -2.679 -8.070 1.00 38.18 41 ILE B C 1
ATOM 2768 O O . ILE B 1 42 ? 10.537 -2.162 -7.063 1.00 37.75 41 ILE B O 1
ATOM 2773 N N . GLU B 1 43 ? 8.745 -2.783 -8.280 1.00 36.23 42 GLU B N 1
ATOM 2774 C CA . GLU B 1 43 ? 7.711 -2.308 -7.363 1.00 37.17 42 GLU B CA 1
ATOM 2775 C C . GLU B 1 43 ? 7.829 -2.993 -5.989 1.00 40.17 42 GLU B C 1
ATOM 2776 O O . GLU B 1 43 ? 7.787 -2.325 -4.949 1.00 38.94 42 GLU B O 1
ATOM 2782 N N . ARG B 1 44 ? 7.982 -4.324 -5.998 1.00 35.72 43 ARG B N 1
ATOM 2783 C CA . ARG B 1 44 ? 8.092 -5.120 -4.779 1.00 36.03 43 ARG B CA 1
ATOM 2784 C C . ARG B 1 44 ? 9.398 -4.834 -4.039 1.00 39.81 43 ARG B C 1
ATOM 2785 O O . ARG B 1 44 ? 9.390 -4.759 -2.811 1.00 39.18 43 ARG B O 1
ATOM 2793 N N . ILE B 1 45 ? 10.509 -4.649 -4.776 1.00 36.39 44 ILE B N 1
ATOM 2794 C CA . ILE B 1 45 ? 11.795 -4.277 -4.189 1.00 35.04 44 ILE B CA 1
ATOM 2795 C C . ILE B 1 45 ? 11.650 -2.918 -3.510 1.00 38.06 44 ILE B C 1
ATOM 2796 O O . ILE B 1 45 ? 12.041 -2.775 -2.352 1.00 36.88 44 ILE B O 1
ATOM 2801 N N . GLU B 1 46 ? 11.043 -1.946 -4.211 1.00 34.50 45 GLU B N 1
ATOM 2802 C CA . GLU B 1 46 ? 10.898 -0.582 -3.684 1.00 34.55 45 GLU B CA 1
ATOM 2803 C C . GLU B 1 46 ? 9.943 -0.504 -2.480 1.00 40.49 45 GLU B C 1
ATOM 2804 O O . GLU B 1 46 ? 10.198 0.312 -1.591 1.00 40.28 45 GLU B O 1
ATOM 2810 N N . ASN B 1 47 ? 8.923 -1.395 -2.412 1.00 38.53 46 ASN B N 1
ATOM 2811 C CA . ASN B 1 47 ? 7.930 -1.487 -1.321 1.00 40.74 46 ASN B CA 1
ATOM 2812 C C . ASN B 1 47 ? 8.412 -2.336 -0.157 1.00 44.36 46 ASN B C 1
ATOM 2813 O O . ASN B 1 47 ? 7.750 -2.371 0.885 1.00 44.74 46 ASN B O 1
ATOM 2818 N N . GLY B 1 48 ? 9.505 -3.068 -0.367 1.00 39.27 47 GLY B N 1
ATOM 2819 C CA . GLY B 1 48 ? 10.067 -3.977 0.628 1.00 38.99 47 GLY B CA 1
ATOM 2820 C C . GLY B 1 48 ? 9.210 -5.212 0.848 1.00 43.19 47 GLY B C 1
ATOM 2821 O O . GLY B 1 48 ? 9.188 -5.761 1.955 1.00 42.95 47 GLY B O 1
ATOM 2822 N N . SER B 1 49 ? 8.484 -5.648 -0.206 1.00 39.41 48 SER B N 1
ATOM 2823 C CA . SER B 1 49 ? 7.586 -6.800 -0.148 1.00 40.44 48 SER B CA 1
ATOM 2824 C C . SER B 1 49 ? 8.198 -8.049 -0.826 1.00 44.39 48 SER B C 1
ATOM 2825 O O . SER B 1 49 ? 7.498 -9.043 -1.034 1.00 46.06 48 SER B O 1
ATOM 2828 N N . LEU B 1 50 ? 9.508 -8.004 -1.133 1.00 39.14 49 LEU B N 1
ATOM 2829 C CA . LEU B 1 50 ? 10.259 -9.123 -1.694 1.00 38.54 49 LEU B CA 1
ATOM 2830 C C . LEU B 1 50 ? 11.219 -9.662 -0.617 1.00 42.11 49 LEU B C 1
ATOM 2831 O O . LEU B 1 50 ? 12.260 -9.065 -0.346 1.00 40.79 49 LEU B O 1
ATOM 2836 N N . ALA B 1 51 ? 10.837 -10.791 0.016 1.00 41.38 50 ALA B N 1
ATOM 2837 C CA . ALA B 1 51 ? 11.523 -11.439 1.146 1.00 41.23 50 ALA B CA 1
ATOM 2838 C C . ALA B 1 51 ? 12.950 -11.833 0.814 1.00 45.21 50 ALA B C 1
ATOM 2839 O O . ALA B 1 51 ? 13.855 -11.609 1.632 1.00 45.84 50 ALA B O 1
ATOM 2841 N N . HIS B 1 52 ? 13.152 -12.390 -0.400 1.00 41.17 51 HIS B N 1
ATOM 2842 C CA . HIS B 1 52 ? 14.471 -12.807 -0.862 1.00 40.63 51 HIS B CA 1
ATOM 2843 C C . HIS B 1 52 ? 15.005 -11.883 -1.987 1.00 45.01 51 HIS B C 1
ATOM 2844 O O . HIS B 1 52 ? 14.337 -11.667 -3.000 1.00 42.13 51 HIS B O 1
ATOM 2851 N N . LEU B 1 53 ? 16.224 -11.354 -1.792 1.00 44.00 52 LEU B N 1
ATOM 2852 C CA . LEU B 1 53 ? 16.878 -10.510 -2.789 1.00 44.15 52 LEU B CA 1
ATOM 2853 C C . LEU B 1 53 ? 18.044 -11.284 -3.387 1.00 49.46 52 LEU B C 1
ATOM 2854 O O . LEU B 1 53 ? 19.144 -11.276 -2.824 1.00 48.56 52 LEU B O 1
ATOM 2859 N N . ASP B 1 54 ? 17.761 -12.031 -4.484 1.00 47.69 53 ASP B N 1
ATOM 2860 C CA . ASP B 1 54 ? 18.717 -12.868 -5.231 1.00 47.81 53 ASP B CA 1
ATOM 2861 C C . ASP B 1 54 ? 19.928 -12.068 -5.641 1.00 49.49 53 ASP B C 1
ATOM 2862 O O . ASP B 1 54 ? 19.790 -10.906 -6.033 1.00 48.70 53 ASP B O 1
ATOM 2867 N N . ALA B 1 55 ? 21.110 -12.691 -5.593 1.00 45.30 54 ALA B N 1
ATOM 2868 C CA . ALA B 1 55 ? 22.354 -12.043 -5.983 1.00 44.38 54 ALA B CA 1
ATOM 2869 C C . ALA B 1 55 ? 22.255 -11.471 -7.398 1.00 46.43 54 ALA B C 1
ATOM 2870 O O . ALA B 1 55 ? 22.787 -10.387 -7.643 1.00 45.27 54 ALA B O 1
ATOM 2872 N N . ASP B 1 56 ? 21.524 -12.170 -8.297 1.00 42.28 55 ASP B N 1
ATOM 2873 C CA . ASP B 1 56 ? 21.310 -11.765 -9.689 1.00 42.50 55 ASP B CA 1
ATOM 2874 C C . ASP B 1 56 ? 20.518 -10.449 -9.784 1.00 45.86 55 ASP B C 1
ATOM 2875 O O . ASP B 1 56 ? 20.889 -9.579 -10.576 1.00 45.28 55 ASP B O 1
ATOM 2880 N N . ILE B 1 57 ? 19.438 -10.310 -8.969 1.00 40.93 56 ILE B N 1
ATOM 2881 C CA . ILE B 1 57 ? 18.598 -9.111 -8.874 1.00 39.16 56 ILE B CA 1
ATOM 2882 C C . ILE B 1 57 ? 19.464 -7.910 -8.453 1.00 41.41 56 ILE B C 1
ATOM 2883 O O . ILE B 1 57 ? 19.394 -6.851 -9.081 1.00 41.58 56 ILE B O 1
ATOM 2888 N N . LEU B 1 58 ? 20.286 -8.098 -7.407 1.00 36.05 57 LEU B N 1
ATOM 2889 C CA . LEU B 1 58 ? 21.154 -7.070 -6.850 1.00 34.53 57 LEU B CA 1
ATOM 2890 C C . LEU B 1 58 ? 22.215 -6.610 -7.849 1.00 35.87 57 LEU B C 1
ATOM 2891 O O . LEU B 1 58 ? 22.451 -5.411 -7.964 1.00 33.17 57 LEU B O 1
ATOM 2896 N N . LEU B 1 59 ? 22.827 -7.551 -8.583 1.00 34.22 58 LEU B N 1
ATOM 2897 C CA . LEU B 1 59 ? 23.837 -7.241 -9.599 1.00 33.68 58 LEU B CA 1
ATOM 2898 C C . LEU B 1 59 ? 23.221 -6.455 -10.744 1.00 35.01 58 LEU B C 1
ATOM 2899 O O . LEU B 1 59 ? 23.820 -5.487 -11.184 1.00 33.81 58 LEU B O 1
ATOM 2904 N N . ARG B 1 60 ? 22.012 -6.843 -11.189 1.00 32.06 59 ARG B N 1
ATOM 2905 C CA . ARG B 1 60 ? 21.278 -6.165 -12.262 1.00 33.18 59 ARG B CA 1
ATOM 2906 C C . ARG B 1 60 ? 20.937 -4.705 -11.867 1.00 38.38 59 ARG B C 1
ATOM 2907 O O . ARG B 1 60 ? 21.051 -3.805 -12.710 1.00 38.17 59 ARG B O 1
ATOM 2915 N N . LEU B 1 61 ? 20.559 -4.486 -10.572 1.00 34.83 60 LEU B N 1
ATOM 2916 C CA . LEU B 1 61 ? 20.241 -3.175 -10.001 1.00 34.61 60 LEU B CA 1
ATOM 2917 C C . LEU B 1 61 ? 21.489 -2.304 -9.915 1.00 35.99 60 LEU B C 1
ATOM 2918 O O . LEU B 1 61 ? 21.436 -1.157 -10.346 1.00 35.16 60 LEU B O 1
ATOM 2923 N N . ALA B 1 62 ? 22.609 -2.851 -9.383 1.00 31.16 61 ALA B N 1
ATOM 2924 C CA . ALA B 1 62 ? 23.877 -2.125 -9.245 1.00 29.90 61 ALA B CA 1
ATOM 2925 C C . ALA B 1 62 ? 24.423 -1.710 -10.619 1.00 34.90 61 ALA B C 1
ATOM 2926 O O . ALA B 1 62 ? 24.918 -0.593 -10.763 1.00 35.58 61 ALA B O 1
ATOM 2928 N N . ASP B 1 63 ? 24.280 -2.588 -11.635 1.00 32.47 62 ASP B N 1
ATOM 2929 C CA . ASP B 1 63 ? 24.712 -2.307 -13.004 1.00 32.71 62 ASP B CA 1
ATOM 2930 C C . ASP B 1 63 ? 23.866 -1.194 -13.621 1.00 36.43 62 ASP B C 1
ATOM 2931 O O . ASP B 1 63 ? 24.426 -0.215 -14.106 1.00 36.89 62 ASP B O 1
ATOM 2936 N N . ALA B 1 64 ? 22.529 -1.320 -13.570 1.00 31.91 63 ALA B N 1
ATOM 2937 C CA . ALA B 1 64 ? 21.623 -0.329 -14.158 1.00 31.77 63 ALA B CA 1
ATOM 2938 C C . ALA B 1 64 ? 21.710 1.047 -13.476 1.00 32.23 63 ALA B C 1
ATOM 2939 O O . ALA B 1 64 ? 21.640 2.061 -14.159 1.00 31.18 63 ALA B O 1
ATOM 2941 N N . LEU B 1 65 ? 21.886 1.074 -12.146 1.00 26.59 64 LEU B N 1
ATOM 2942 C CA . LEU B 1 65 ? 21.968 2.325 -11.394 1.00 25.05 64 LEU B CA 1
ATOM 2943 C C . LEU B 1 65 ? 23.343 2.992 -11.518 1.00 29.72 64 LEU B C 1
ATOM 2944 O O . LEU B 1 65 ? 23.512 4.099 -11.003 1.00 29.33 64 LEU B O 1
ATOM 2949 N N . GLU B 1 66 ? 24.304 2.352 -12.243 1.00 27.16 65 GLU B N 1
ATOM 2950 C CA . GLU B 1 66 ? 25.661 2.878 -12.520 1.00 27.43 65 GLU B CA 1
ATOM 2951 C C . GLU B 1 66 ? 26.383 3.302 -11.231 1.00 32.32 65 GLU B C 1
ATOM 2952 O O . GLU B 1 66 ? 26.917 4.405 -11.119 1.00 33.30 65 GLU B O 1
ATOM 2958 N N . LEU B 1 67 ? 26.366 2.410 -10.244 1.00 28.55 66 LEU B N 1
ATOM 2959 C CA . LEU B 1 67 ? 27.014 2.630 -8.967 1.00 26.19 66 LEU B CA 1
ATOM 2960 C C . LEU B 1 67 ? 28.523 2.575 -9.113 1.00 28.09 66 LEU B C 1
ATOM 2961 O O . LEU B 1 67 ? 29.037 1.802 -9.938 1.00 26.19 66 LEU B O 1
ATOM 2966 N N . THR B 1 68 ? 29.236 3.368 -8.287 1.00 25.55 67 THR B N 1
ATOM 2967 C CA . THR B 1 68 ? 30.699 3.309 -8.241 1.00 26.27 67 THR B CA 1
ATOM 2968 C C . THR B 1 68 ? 31.087 2.012 -7.532 1.00 32.39 67 THR B C 1
ATOM 2969 O O . THR B 1 68 ? 30.227 1.410 -6.864 1.00 32.56 67 THR B O 1
ATOM 2973 N N . ILE B 1 69 ? 32.370 1.609 -7.617 1.00 29.27 68 ILE B N 1
ATOM 2974 C CA . ILE B 1 69 ? 32.875 0.399 -6.939 1.00 28.70 68 ILE B CA 1
ATOM 2975 C C . ILE B 1 69 ? 32.551 0.469 -5.429 1.00 32.39 68 ILE B C 1
ATOM 2976 O O . ILE B 1 69 ? 32.030 -0.510 -4.887 1.00 34.57 68 ILE B O 1
ATOM 2981 N N . GLY B 1 70 ? 32.825 1.616 -4.805 1.00 26.16 69 GLY B N 1
ATOM 2982 C CA . GLY B 1 70 ? 32.541 1.871 -3.399 1.00 25.43 69 GLY B CA 1
ATOM 2983 C C . GLY B 1 70 ? 31.064 1.806 -3.085 1.00 29.74 69 GLY B C 1
ATOM 2984 O O . GLY B 1 70 ? 30.695 1.286 -2.034 1.00 30.29 69 GLY B O 1
ATOM 2985 N N . GLU B 1 71 ? 30.197 2.297 -4.011 1.00 26.01 70 GLU B N 1
ATOM 2986 C CA . GLU B 1 71 ? 28.734 2.249 -3.848 1.00 24.83 70 GLU B CA 1
ATOM 2987 C C . GLU B 1 71 ? 28.213 0.825 -3.963 1.00 30.57 70 GLU B C 1
ATOM 2988 O O . GLU B 1 71 ? 27.289 0.477 -3.248 1.00 30.76 70 GLU B O 1
ATOM 2994 N N . ARG B 1 72 ? 28.796 0.006 -4.860 1.00 28.13 71 ARG B N 1
ATOM 2995 C CA . ARG B 1 72 ? 28.400 -1.394 -5.054 1.00 28.82 71 ARG B CA 1
ATOM 2996 C C . ARG B 1 72 ? 28.572 -2.174 -3.750 1.00 34.74 71 ARG B C 1
ATOM 2997 O O . ARG B 1 72 ? 27.635 -2.835 -3.301 1.00 35.85 71 ARG B O 1
ATOM 3005 N N . ARG B 1 73 ? 29.742 -2.025 -3.110 1.00 31.47 72 ARG B N 1
ATOM 3006 C CA . ARG B 1 73 ? 30.115 -2.629 -1.826 1.00 31.15 72 ARG B CA 1
ATOM 3007 C C . ARG B 1 73 ? 29.090 -2.270 -0.730 1.00 34.89 72 ARG B C 1
ATOM 3008 O O . ARG B 1 73 ? 28.623 -3.152 -0.014 1.00 34.65 72 ARG B O 1
ATOM 3016 N N . GLU B 1 74 ? 28.746 -0.970 -0.613 1.00 31.18 73 GLU B N 1
ATOM 3017 C CA . GLU B 1 74 ? 27.801 -0.478 0.382 1.00 29.88 73 GLU B CA 1
ATOM 3018 C C . GLU B 1 74 ? 26.374 -0.913 0.067 1.00 32.85 73 GLU B C 1
ATOM 3019 O O . GLU B 1 74 ? 25.616 -1.241 0.984 1.00 31.86 73 GLU B O 1
ATOM 3025 N N . PHE B 1 75 ? 26.016 -0.953 -1.232 1.00 28.37 74 PHE B N 1
ATOM 3026 C CA . PHE B 1 75 ? 24.686 -1.333 -1.718 1.00 26.54 74 PHE B CA 1
ATOM 3027 C C . PHE B 1 75 ? 24.420 -2.804 -1.485 1.00 32.29 74 PHE B C 1
ATOM 3028 O O . PHE B 1 75 ? 23.332 -3.153 -1.025 1.00 34.04 74 PHE B O 1
ATOM 3036 N N . PHE B 1 76 ? 25.389 -3.674 -1.801 1.00 28.87 75 PHE B N 1
ATOM 3037 C CA . PHE B 1 76 ? 25.230 -5.121 -1.595 1.00 28.99 75 PHE B CA 1
ATOM 3038 C C . PHE B 1 76 ? 25.161 -5.437 -0.092 1.00 33.96 75 PHE B C 1
ATOM 3039 O O . PHE B 1 76 ? 24.343 -6.253 0.326 1.00 33.63 75 PHE B O 1
ATOM 3047 N N . PHE B 1 77 ? 25.969 -4.735 0.720 1.00 30.00 76 PHE B N 1
ATOM 3048 C CA . PHE B 1 77 ? 25.964 -4.929 2.169 1.00 30.44 76 PHE B CA 1
ATOM 3049 C C . PHE B 1 77 ? 24.644 -4.454 2.780 1.00 34.24 76 PHE B C 1
ATOM 3050 O O . PHE B 1 77 ? 24.146 -5.106 3.695 1.00 34.52 76 PHE B O 1
ATOM 3058 N N . ALA B 1 78 ? 24.064 -3.336 2.271 1.00 28.99 77 ALA B N 1
ATOM 3059 C CA . ALA B 1 78 ? 22.769 -2.847 2.756 1.00 28.96 77 ALA B CA 1
ATOM 3060 C C . ALA B 1 78 ? 21.675 -3.869 2.426 1.00 33.36 77 ALA B C 1
ATOM 3061 O O . ALA B 1 78 ? 20.732 -4.007 3.185 1.00 33.04 77 ALA B O 1
ATOM 3063 N N . ALA B 1 79 ? 21.836 -4.636 1.352 1.00 31.48 78 ALA B N 1
ATOM 3064 C CA . ALA B 1 79 ? 20.867 -5.667 0.997 1.00 32.05 78 ALA B CA 1
ATOM 3065 C C . ALA B 1 79 ? 21.065 -6.988 1.759 1.00 36.69 78 ALA B C 1
ATOM 3066 O O . ALA B 1 79 ? 20.072 -7.573 2.178 1.00 39.03 78 ALA B O 1
ATOM 3068 N N . THR B 1 80 ? 22.313 -7.469 1.906 1.00 32.89 79 THR B N 1
ATOM 3069 C CA . THR B 1 80 ? 22.560 -8.810 2.478 1.00 33.33 79 THR B CA 1
ATOM 3070 C C . THR B 1 80 ? 23.143 -8.833 3.905 1.00 35.23 79 THR B C 1
ATOM 3071 O O . THR B 1 80 ? 23.116 -9.877 4.544 1.00 34.36 79 THR B O 1
ATOM 3075 N N . GLY B 1 81 ? 23.666 -7.713 4.376 1.00 31.48 80 GLY B N 1
ATOM 3076 C CA . GLY B 1 81 ? 24.262 -7.607 5.702 1.00 31.38 80 GLY B CA 1
ATOM 3077 C C . GLY B 1 81 ? 23.368 -8.074 6.829 1.00 35.10 80 GLY B C 1
ATOM 3078 O O . GLY B 1 81 ? 22.166 -7.798 6.851 1.00 35.93 80 GLY B O 1
ATOM 3079 N N . ILE B 1 82 ? 23.957 -8.816 7.743 1.00 31.20 81 ILE B N 1
ATOM 3080 C CA . ILE B 1 82 ? 23.276 -9.341 8.915 1.00 32.62 81 ILE B CA 1
ATOM 3081 C C . ILE B 1 82 ? 23.043 -8.194 9.909 1.00 40.64 81 ILE B C 1
ATOM 3082 O O . ILE B 1 82 ? 23.970 -7.457 10.277 1.00 40.00 81 ILE B O 1
ATOM 3087 N N . ILE B 1 83 ? 21.786 -8.064 10.331 1.00 39.82 82 ILE B N 1
ATOM 3088 C CA . ILE B 1 83 ? 21.364 -7.112 11.358 1.00 39.64 82 ILE B CA 1
ATOM 3089 C C . ILE B 1 83 ? 21.391 -7.877 12.677 1.00 42.67 82 ILE B C 1
ATOM 3090 O O . ILE B 1 83 ? 20.920 -9.017 12.729 1.00 41.77 82 ILE B O 1
ATOM 3095 N N . GLU B 1 84 ? 21.955 -7.268 13.726 1.00 40.22 83 GLU B N 1
ATOM 3096 C CA . GLU B 1 84 ? 22.003 -7.886 15.059 1.00 41.55 83 GLU B CA 1
ATOM 3097 C C . GLU B 1 84 ? 20.627 -7.803 15.715 1.00 48.41 83 GLU B C 1
ATOM 3098 O O . GLU B 1 84 ? 19.874 -6.868 15.424 1.00 45.97 83 GLU B O 1
ATOM 3104 N N . GLN B 1 85 ? 20.288 -8.791 16.559 1.00 49.84 84 GLN B N 1
ATOM 3105 C CA . GLN B 1 85 ? 19.003 -8.837 17.263 1.00 53.02 84 GLN B CA 1
ATOM 3106 C C . GLN B 1 85 ? 18.961 -7.696 18.282 1.00 61.95 84 GLN B C 1
ATOM 3107 O O . GLN B 1 85 ? 17.950 -7.003 18.394 1.00 62.86 84 GLN B O 1
ATOM 3113 N N . LYS B 1 86 ? 20.078 -7.493 19.002 1.00 60.84 85 LYS B N 1
ATOM 3114 C CA . LYS B 1 86 ? 20.217 -6.439 19.995 1.00 62.17 85 LYS B CA 1
ATOM 3115 C C . LYS B 1 86 ? 20.688 -5.154 19.330 1.00 67.00 85 LYS B C 1
ATOM 3116 O O . LYS B 1 86 ? 21.534 -5.184 18.423 1.00 65.59 85 LYS B O 1
ATOM 3118 N N . SER B 1 87 ? 20.136 -4.016 19.787 1.00 65.15 86 SER B N 1
ATOM 3119 C CA . SER B 1 87 ? 20.541 -2.694 19.314 1.00 64.11 86 SER B CA 1
ATOM 3120 C C . SER B 1 87 ? 21.962 -2.386 19.803 1.00 66.75 86 SER B C 1
ATOM 3121 O O . SER B 1 87 ? 22.365 -2.833 20.888 1.00 65.79 86 SER B O 1
ATOM 3124 N N . ALA B 1 88 ? 22.729 -1.662 18.972 1.00 62.85 87 ALA B N 1
ATOM 3125 C CA . ALA B 1 88 ? 24.110 -1.305 19.264 1.00 62.34 87 ALA B CA 1
ATOM 3126 C C . ALA B 1 88 ? 24.228 -0.460 20.544 1.00 67.02 87 ALA B C 1
ATOM 3127 O O . ALA B 1 88 ? 23.361 0.372 20.835 1.00 66.45 87 ALA B O 1
ATOM 3129 N N . THR B 1 89 ? 25.292 -0.715 21.312 1.00 64.63 88 THR B N 1
ATOM 3130 C CA . THR B 1 89 ? 25.622 0.008 22.540 1.00 66.06 88 THR B CA 1
ATOM 3131 C C . THR B 1 89 ? 26.924 0.803 22.306 1.00 70.62 88 THR B C 1
ATOM 3132 O O . THR B 1 89 ? 27.830 0.315 21.620 1.00 69.81 88 THR B O 1
ATOM 3136 N N . TYR B 1 90 ? 27.012 2.023 22.858 1.00 66.74 89 TYR B N 1
ATOM 3137 C CA . TYR B 1 90 ? 28.194 2.871 22.688 1.00 64.69 89 TYR B CA 1
ATOM 3138 C C . TYR B 1 90 ? 28.706 3.361 24.043 1.00 66.66 89 TYR B C 1
ATOM 3139 O O . TYR B 1 90 ? 27.907 3.734 24.900 1.00 67.08 89 TYR B O 1
ATOM 3148 N N . LYS B 1 91 ? 30.041 3.373 24.224 1.00 61.59 90 LYS B N 1
ATOM 3149 C CA . LYS B 1 91 ? 30.729 3.843 25.438 1.00 62.42 90 LYS B CA 1
ATOM 3150 C C . LYS B 1 91 ? 30.367 5.299 25.741 1.00 65.40 90 LYS B C 1
ATOM 3151 O O . LYS B 1 91 ? 30.135 5.644 26.900 1.00 67.17 90 LYS B O 1
ATOM 3157 N N . ARG B 1 92 ? 30.323 6.142 24.692 1.00 58.98 91 ARG B N 1
ATOM 3158 C CA . ARG B 1 92 ? 30.007 7.566 24.790 1.00 57.71 91 ARG B CA 1
ATOM 3159 C C . ARG B 1 92 ? 28.755 7.914 24.017 1.00 59.13 91 ARG B C 1
ATOM 3160 O O . ARG B 1 92 ? 28.474 7.304 22.977 1.00 57.21 91 ARG B O 1
ATOM 3168 N N . SER B 1 93 ? 28.029 8.936 24.506 1.00 55.34 92 SER B N 1
ATOM 3169 C CA . SER B 1 93 ? 26.848 9.490 23.846 1.00 54.33 92 SER B CA 1
ATOM 3170 C C . SER B 1 93 ? 27.280 10.243 22.554 1.00 55.91 92 SER B C 1
ATOM 3171 O O . SER B 1 93 ? 28.470 10.549 22.431 1.00 54.09 92 SER B O 1
ATOM 3174 N N . PRO B 1 94 ? 26.373 10.595 21.602 1.00 52.39 93 PRO B N 1
ATOM 3175 C CA . PRO B 1 94 ? 26.825 11.340 20.406 1.00 50.18 93 PRO B CA 1
ATOM 3176 C C . PRO B 1 94 ? 27.597 12.628 20.754 1.00 51.94 93 PRO B C 1
ATOM 3177 O O . PRO B 1 94 ? 28.655 12.862 20.176 1.00 50.60 93 PRO B O 1
ATOM 3181 N N . GLU B 1 95 ? 27.111 13.417 21.737 1.00 48.99 94 GLU B N 1
ATOM 3182 C CA . GLU B 1 95 ? 27.741 14.662 22.217 1.00 48.63 94 GLU B CA 1
ATOM 3183 C C . GLU B 1 95 ? 29.147 14.402 22.808 1.00 50.13 94 GLU B C 1
ATOM 3184 O O . GLU B 1 95 ? 30.092 15.121 22.469 1.00 49.82 94 GLU B O 1
ATOM 3190 N N . GLU B 1 96 ? 29.286 13.367 23.664 1.00 44.02 95 GLU B N 1
ATOM 3191 C CA . GLU B 1 96 ? 30.562 12.977 24.275 1.00 42.39 95 GLU B CA 1
ATOM 3192 C C . GLU B 1 96 ? 31.556 12.454 23.225 1.00 42.60 95 GLU B C 1
ATOM 3193 O O . GLU B 1 96 ? 32.761 12.615 23.402 1.00 43.12 95 GLU B O 1
ATOM 3199 N N . SER B 1 97 ? 31.050 11.827 22.151 1.00 35.79 96 SER B N 1
ATOM 3200 C CA . SER B 1 97 ? 31.847 11.289 21.042 1.00 33.69 96 SER B CA 1
ATOM 3201 C C . SER B 1 97 ? 32.472 12.423 20.227 1.00 35.41 96 SER B C 1
ATOM 3202 O O . SER B 1 97 ? 33.639 12.337 19.853 1.00 33.59 96 SER B O 1
ATOM 3205 N N . LEU B 1 98 ? 31.683 13.475 19.936 1.00 31.85 97 LEU B N 1
ATOM 3206 C CA . LEU B 1 98 ? 32.164 14.643 19.195 1.00 29.53 97 LEU B CA 1
ATOM 3207 C C . LEU B 1 98 ? 33.156 15.431 20.046 1.00 33.12 97 LEU B C 1
ATOM 3208 O O . LEU B 1 98 ? 34.178 15.865 19.522 1.00 30.82 97 LEU B O 1
ATOM 3213 N N . GLN B 1 99 ? 32.859 15.593 21.354 1.00 31.55 98 GLN B N 1
ATOM 3214 C CA . GLN B 1 99 ? 33.716 16.314 22.292 1.00 32.61 98 GLN B CA 1
ATOM 3215 C C . GLN B 1 99 ? 35.081 15.619 22.417 1.00 37.64 98 GLN B C 1
ATOM 3216 O O . GLN B 1 99 ? 36.104 16.300 22.491 1.00 36.71 98 GLN B O 1
ATOM 3222 N N . TYR B 1 100 ? 35.083 14.275 22.382 1.00 34.33 99 TYR B N 1
ATOM 3223 C CA . TYR B 1 100 ? 36.268 13.434 22.442 1.00 33.83 99 TYR B CA 1
ATOM 3224 C C . TYR B 1 100 ? 37.144 13.671 21.202 1.00 35.46 99 TYR B C 1
ATOM 3225 O O . TYR B 1 100 ? 38.364 13.763 21.329 1.00 34.45 99 TYR B O 1
ATOM 3234 N N . LEU B 1 101 ? 36.519 13.800 20.015 1.00 30.94 100 LEU B N 1
ATOM 3235 C CA . LEU B 1 101 ? 37.242 14.073 18.762 1.00 29.10 100 LEU B CA 1
ATOM 3236 C C . LEU B 1 101 ? 37.771 15.498 18.757 1.00 30.03 100 LEU B C 1
ATOM 3237 O O . LEU B 1 101 ? 38.908 15.706 18.361 1.00 31.17 100 LEU B O 1
ATOM 3242 N N . ILE B 1 102 ? 36.976 16.463 19.252 1.00 25.71 101 ILE B N 1
ATOM 3243 C CA . ILE B 1 102 ? 37.357 17.874 19.379 1.00 24.78 101 ILE B CA 1
ATOM 3244 C C . ILE B 1 102 ? 38.571 17.988 20.315 1.00 30.09 101 ILE B C 1
ATOM 3245 O O . ILE B 1 102 ? 39.552 18.625 19.923 1.00 28.28 101 ILE B O 1
ATOM 3250 N N . ASP B 1 103 ? 38.515 17.354 21.521 1.00 28.82 102 ASP B N 1
ATOM 3251 C CA . ASP B 1 103 ? 39.613 17.367 22.497 1.00 30.48 102 ASP B CA 1
ATOM 3252 C C . ASP B 1 103 ? 40.905 16.821 21.901 1.00 34.53 102 ASP B C 1
ATOM 3253 O O . ASP B 1 103 ? 41.984 17.277 22.254 1.00 36.26 102 ASP B O 1
ATOM 3266 N N . ILE B 1 105 ? 41.693 16.675 18.344 1.00 23.62 104 ILE B N 1
ATOM 3267 C CA . ILE B 1 105 ? 42.178 17.529 17.261 1.00 22.13 104 ILE B CA 1
ATOM 3268 C C . ILE B 1 105 ? 42.741 18.862 17.848 1.00 28.05 104 ILE B C 1
ATOM 3269 O O . ILE B 1 105 ? 43.693 19.385 17.287 1.00 28.65 104 ILE B O 1
ATOM 3274 N N . ARG B 1 106 ? 42.239 19.336 19.008 1.00 24.99 105 ARG B N 1
ATOM 3275 C CA . ARG B 1 106 ? 42.755 20.523 19.689 1.00 25.53 105 ARG B CA 1
ATOM 3276 C C . ARG B 1 106 ? 44.247 20.335 20.054 1.00 27.88 105 ARG B C 1
ATOM 3277 O O . ARG B 1 106 ? 45.022 21.302 20.018 1.00 25.70 105 ARG B O 1
ATOM 3285 N N . ASN B 1 107 ? 44.637 19.089 20.398 1.00 24.67 106 ASN B N 1
ATOM 3286 C CA . ASN B 1 107 ? 45.982 18.748 20.861 1.00 25.28 106 ASN B CA 1
ATOM 3287 C C . ASN B 1 107 ? 46.929 18.292 19.749 1.00 27.65 106 ASN B C 1
ATOM 3288 O O . ASN B 1 107 ? 48.087 17.993 20.033 1.00 27.91 106 ASN B O 1
ATOM 3301 N N . ASN B 1 109 ? 49.289 19.016 16.331 1.00 22.33 108 ASN B N 1
ATOM 3302 C CA . ASN B 1 109 ? 50.056 20.140 15.790 1.00 22.98 108 ASN B CA 1
ATOM 3303 C C . ASN B 1 109 ? 50.068 20.077 14.240 1.00 25.63 108 ASN B C 1
ATOM 3304 O O . ASN B 1 109 ? 50.954 20.628 13.566 1.00 24.90 108 ASN B O 1
ATOM 3309 N N . VAL B 1 110 ? 49.039 19.418 13.693 1.00 21.56 109 VAL B N 1
ATOM 3310 C CA . VAL B 1 110 ? 48.835 19.239 12.249 1.00 20.80 109 VAL B CA 1
ATOM 3311 C C . VAL B 1 110 ? 47.375 19.599 11.895 1.00 23.42 109 VAL B C 1
ATOM 3312 O O . VAL B 1 110 ? 46.519 19.502 12.779 1.00 23.07 109 VAL B O 1
ATOM 3316 N N . PRO B 1 111 ? 47.029 19.913 10.619 1.00 20.34 110 PRO B N 1
ATOM 3317 C CA . PRO B 1 111 ? 45.612 20.129 10.286 1.00 20.44 110 PRO B CA 1
ATOM 3318 C C . PRO B 1 111 ? 44.792 18.872 10.582 1.00 26.14 110 PRO B C 1
ATOM 3319 O O . PRO B 1 111 ? 45.212 17.740 10.281 1.00 26.22 110 PRO B O 1
ATOM 3323 N N . ALA B 1 112 ? 43.664 19.065 11.252 1.00 22.46 111 ALA B N 1
ATOM 3324 C CA . ALA B 1 112 ? 42.729 17.997 11.590 1.00 22.21 111 ALA B CA 1
ATOM 3325 C C . ALA B 1 112 ? 41.325 18.570 11.701 1.00 27.12 111 ALA B C 1
ATOM 3326 O O . ALA B 1 112 ? 41.138 19.699 12.167 1.00 27.88 111 ALA B O 1
ATOM 3328 N N . PHE B 1 113 ? 40.348 17.814 11.217 1.00 23.12 112 PHE B N 1
ATOM 3329 C CA . PHE B 1 113 ? 38.956 18.237 11.233 1.00 23.82 112 PHE B CA 1
ATOM 3330 C C . PHE B 1 113 ? 38.050 17.023 11.306 1.00 26.72 112 PHE B C 1
ATOM 3331 O O . PHE B 1 113 ? 38.513 15.890 11.137 1.00 26.36 112 PHE B O 1
ATOM 3339 N N . VAL B 1 114 ? 36.764 17.267 11.587 1.00 23.50 113 VAL B N 1
ATOM 3340 C CA . VAL B 1 114 ? 35.747 16.232 11.740 1.00 23.44 113 VAL B CA 1
ATOM 3341 C C . VAL B 1 114 ? 34.617 16.439 10.726 1.00 27.23 113 VAL B C 1
ATOM 3342 O O . VAL B 1 114 ? 34.139 17.558 10.551 1.00 27.94 113 VAL B O 1
ATOM 3346 N N . THR B 1 115 ? 34.165 15.346 10.098 1.00 24.87 114 THR B N 1
ATOM 3347 C CA . THR B 1 115 ? 33.011 15.318 9.193 1.00 24.08 114 THR B CA 1
ATOM 3348 C C . THR B 1 115 ? 31.977 14.284 9.711 1.00 29.50 114 THR B C 1
ATOM 3349 O O . THR B 1 115 ? 32.328 13.399 10.492 1.00 28.21 114 THR B O 1
ATOM 3353 N N . ASP B 1 116 ? 30.703 14.417 9.289 1.00 28.09 115 ASP B N 1
ATOM 3354 C CA . ASP B 1 116 ? 29.632 13.510 9.691 1.00 28.43 115 ASP B CA 1
ATOM 3355 C C . ASP B 1 116 ? 29.221 12.559 8.536 1.00 34.42 115 ASP B C 1
ATOM 3356 O O . ASP B 1 116 ? 29.907 12.475 7.503 1.00 33.84 115 ASP B O 1
ATOM 3361 N N . GLN B 1 117 ? 28.085 11.862 8.709 1.00 31.41 116 GLN B N 1
ATOM 3362 C CA . GLN B 1 117 ? 27.551 10.890 7.743 1.00 31.01 116 GLN B CA 1
ATOM 3363 C C . GLN B 1 117 ? 27.210 11.516 6.354 1.00 35.55 116 GLN B C 1
ATOM 3364 O O . GLN B 1 117 ? 27.141 10.785 5.358 1.00 34.83 116 GLN B O 1
ATOM 3370 N N . TYR B 1 118 ? 27.005 12.851 6.300 1.00 32.15 117 TYR B N 1
ATOM 3371 C CA . TYR B 1 118 ? 26.712 13.597 5.067 1.00 30.85 117 TYR B CA 1
ATOM 3372 C C . TYR B 1 118 ? 27.943 14.277 4.503 1.00 31.82 117 TYR B C 1
ATOM 3373 O O . TYR B 1 118 ? 27.859 14.926 3.446 1.00 31.56 117 TYR B O 1
ATOM 3382 N N . VAL B 1 119 ? 29.101 14.100 5.198 1.00 25.33 118 VAL B N 1
ATOM 3383 C CA . VAL B 1 119 ? 30.420 14.677 4.897 1.00 23.20 118 VAL B CA 1
ATOM 3384 C C . VAL B 1 119 ? 30.356 16.226 5.112 1.00 28.14 118 VAL B C 1
ATOM 3385 O O . VAL B 1 119 ? 31.031 17.000 4.435 1.00 29.91 118 VAL B O 1
ATOM 3389 N N . ASN B 1 120 ? 29.556 16.661 6.096 1.00 23.97 119 ASN B N 1
ATOM 3390 C CA . ASN B 1 120 ? 29.490 18.056 6.536 1.00 24.33 119 ASN B CA 1
ATOM 3391 C C . ASN B 1 120 ? 30.662 18.276 7.473 1.00 28.46 119 ASN B C 1
ATOM 3392 O O . ASN B 1 120 ? 31.014 17.354 8.208 1.00 28.77 119 ASN B O 1
ATOM 3397 N N . ILE B 1 121 ? 31.286 19.450 7.452 1.00 25.03 120 ILE B N 1
ATOM 3398 C CA . ILE B 1 121 ? 32.420 19.699 8.346 1.00 25.30 120 ILE B CA 1
ATOM 3399 C C . ILE B 1 121 ? 31.833 20.176 9.665 1.00 28.71 120 ILE B C 1
ATOM 3400 O O . ILE B 1 121 ? 31.161 21.203 9.709 1.00 29.57 120 ILE B O 1
ATOM 3405 N N . ILE B 1 122 ? 32.050 19.387 10.721 1.00 25.66 121 ILE B N 1
ATOM 3406 C CA . ILE B 1 122 ? 31.487 19.621 12.052 1.00 26.17 121 ILE B CA 1
ATOM 3407 C C . ILE B 1 122 ? 32.406 20.494 12.907 1.00 28.60 121 ILE B C 1
ATOM 3408 O O . ILE B 1 122 ? 31.928 21.329 13.681 1.00 28.95 121 ILE B O 1
ATOM 3413 N N . ALA B 1 123 ? 33.711 20.273 12.804 1.00 24.75 122 ALA B N 1
ATOM 3414 C CA . ALA B 1 123 ? 34.698 21.008 13.592 1.00 25.37 122 ALA B CA 1
ATOM 3415 C C . ALA B 1 123 ? 36.045 20.938 12.929 1.00 29.84 122 ALA B C 1
ATOM 3416 O O . ALA B 1 123 ? 36.325 20.009 12.161 1.00 29.23 122 ALA B O 1
ATOM 3418 N N . ALA B 1 124 ? 36.890 21.905 13.237 1.00 25.21 123 ALA B N 1
ATOM 3419 C CA . ALA B 1 124 ? 38.228 21.960 12.687 1.00 24.35 123 ALA B CA 1
ATOM 3420 C C . ALA B 1 124 ? 39.122 22.686 13.655 1.00 28.80 123 ALA B C 1
ATOM 3421 O O . ALA B 1 124 ? 38.671 23.648 14.280 1.00 28.92 123 ALA B O 1
ATOM 3423 N N . ASN B 1 125 ? 40.384 22.247 13.795 1.00 25.45 124 ASN B N 1
ATOM 3424 C CA . ASN B 1 125 ? 41.319 22.999 14.637 1.00 25.83 124 ASN B CA 1
ATOM 3425 C C . ASN B 1 125 ? 41.741 24.256 13.855 1.00 29.67 124 ASN B C 1
ATOM 3426 O O . ASN B 1 125 ? 41.501 24.338 12.662 1.00 28.18 124 ASN B O 1
ATOM 3439 N N . ILE B 1 127 ? 44.667 25.230 12.990 1.00 23.71 126 ILE B N 1
ATOM 3440 C CA . ILE B 1 127 ? 45.733 24.920 12.015 1.00 22.96 126 ILE B CA 1
ATOM 3441 C C . ILE B 1 127 ? 45.100 24.671 10.634 1.00 27.58 126 ILE B C 1
ATOM 3442 O O . ILE B 1 127 ? 45.613 25.168 9.637 1.00 28.62 126 ILE B O 1
ATOM 3447 N N . THR B 1 128 ? 43.966 23.960 10.584 1.00 24.40 127 THR B N 1
ATOM 3448 C CA . THR B 1 128 ? 43.223 23.701 9.334 1.00 23.76 127 THR B CA 1
ATOM 3449 C C . THR B 1 128 ? 42.723 25.031 8.757 1.00 29.36 127 THR B C 1
ATOM 3450 O O . THR B 1 128 ? 42.860 25.294 7.556 1.00 28.88 127 THR B O 1
ATOM 3454 N N . ILE B 1 129 ? 42.150 25.871 9.653 1.00 27.27 128 ILE B N 1
ATOM 3455 C CA . ILE B 1 129 ? 41.625 27.194 9.325 1.00 26.72 128 ILE B CA 1
ATOM 3456 C C . ILE B 1 129 ? 42.746 28.050 8.724 1.00 30.16 128 ILE B C 1
ATOM 3457 O O . ILE B 1 129 ? 42.547 28.589 7.652 1.00 29.69 128 ILE B O 1
ATOM 3462 N N . ARG B 1 130 ? 43.928 28.111 9.367 1.00 28.37 129 ARG B N 1
ATOM 3463 C CA . ARG B 1 130 ? 45.079 28.870 8.859 1.00 29.14 129 ARG B CA 1
ATOM 3464 C C . ARG B 1 130 ? 45.671 28.281 7.565 1.00 33.36 129 ARG B C 1
ATOM 3465 O O . ARG B 1 130 ? 46.120 29.052 6.716 1.00 33.20 129 ARG B O 1
ATOM 3473 N N . PHE B 1 131 ? 45.714 26.937 7.431 1.00 29.75 130 PHE B N 1
ATOM 3474 C CA . PHE B 1 131 ? 46.304 26.256 6.267 1.00 29.37 130 PHE B CA 1
ATOM 3475 C C . PHE B 1 131 ? 45.498 26.507 5.004 1.00 34.72 130 PHE B C 1
ATOM 3476 O O . PHE B 1 131 ? 46.075 26.895 3.999 1.00 33.94 130 PHE B O 1
ATOM 3484 N N . PHE B 1 132 ? 44.173 26.319 5.060 1.00 34.10 131 PHE B N 1
ATOM 3485 C CA . PHE B 1 132 ? 43.295 26.496 3.899 1.00 34.66 131 PHE B CA 1
ATOM 3486 C C . PHE B 1 132 ? 42.960 27.956 3.642 1.00 41.94 131 PHE B C 1
ATOM 3487 O O . PHE B 1 132 ? 42.586 28.326 2.516 1.00 41.87 131 PHE B O 1
ATOM 3495 N N . ASN B 1 133 ? 43.120 28.784 4.679 1.00 40.89 132 ASN B N 1
ATOM 3496 C CA . ASN B 1 133 ? 42.829 30.213 4.655 1.00 43.21 132 ASN B CA 1
ATOM 3497 C C . ASN B 1 133 ? 41.453 30.449 3.994 1.00 50.37 132 ASN B C 1
ATOM 3498 O O . ASN B 1 133 ? 41.334 31.096 2.942 1.00 50.83 132 ASN B O 1
ATOM 3503 N N . ILE B 1 134 ? 40.426 29.824 4.589 1.00 49.38 133 ILE B N 1
ATOM 3504 C CA . ILE B 1 134 ? 39.051 29.983 4.128 1.00 51.43 133 ILE B CA 1
ATOM 3505 C C . ILE B 1 134 ? 38.611 31.362 4.609 1.00 61.20 133 ILE B C 1
ATOM 3506 O O . ILE B 1 134 ? 38.734 31.646 5.815 1.00 61.49 133 ILE B O 1
ATOM 3511 N N . PRO B 1 135 ? 38.142 32.239 3.698 1.00 60.91 134 PRO B N 1
ATOM 3512 C CA . PRO B 1 135 ? 37.665 33.567 4.136 1.00 63.20 134 PRO B CA 1
ATOM 3513 C C . PRO B 1 135 ? 36.641 33.415 5.271 1.00 70.29 134 PRO B C 1
ATOM 3514 O O . PRO B 1 135 ? 35.741 32.564 5.165 1.00 71.29 134 PRO B O 1
ATOM 3531 N N . GLU B 1 137 ? 34.262 35.242 6.114 1.00 67.66 136 GLU B N 1
ATOM 3532 C CA . GLU B 1 137 ? 32.922 35.610 5.643 1.00 68.21 136 GLU B CA 1
ATOM 3533 C C . GLU B 1 137 ? 32.177 34.371 5.119 1.00 69.35 136 GLU B C 1
ATOM 3534 O O . GLU B 1 137 ? 30.972 34.254 5.344 1.00 68.62 136 GLU B O 1
ATOM 3536 N N . LEU B 1 138 ? 32.904 33.433 4.470 1.00 64.25 137 LEU B N 1
ATOM 3537 C CA . LEU B 1 138 ? 32.363 32.168 3.939 1.00 62.83 137 LEU B CA 1
ATOM 3538 C C . LEU B 1 138 ? 31.880 31.242 5.066 1.00 63.95 137 LEU B C 1
ATOM 3539 O O . LEU B 1 138 ? 30.896 30.521 4.882 1.00 63.10 137 LEU B O 1
ATOM 3544 N N . ILE B 1 139 ? 32.555 31.294 6.228 1.00 59.38 138 ILE B N 1
ATOM 3545 C CA . ILE B 1 139 ? 32.196 30.544 7.433 1.00 59.78 138 ILE B CA 1
ATOM 3546 C C . ILE B 1 139 ? 30.912 31.173 8.026 1.00 65.11 138 ILE B C 1
ATOM 3547 O O . ILE B 1 139 ? 29.989 30.449 8.400 1.00 64.07 138 ILE B O 1
ATOM 3552 N N . GLU B 1 140 ? 30.862 32.523 8.068 1.00 63.36 139 GLU B N 1
ATOM 3553 C CA . GLU B 1 140 ? 29.758 33.336 8.599 1.00 64.82 139 GLU B CA 1
ATOM 3554 C C . GLU B 1 140 ? 28.446 33.154 7.823 1.00 67.71 139 GLU B C 1
ATOM 3555 O O . GLU B 1 140 ? 27.376 33.254 8.425 1.00 69.63 139 GLU B O 1
ATOM 3561 N N . THR B 1 141 ? 28.527 32.900 6.503 1.00 60.45 140 THR B N 1
ATOM 3562 C CA . THR B 1 141 ? 27.352 32.750 5.637 1.00 59.32 140 THR B CA 1
ATOM 3563 C C . THR B 1 141 ? 27.027 31.263 5.299 1.00 57.94 140 THR B C 1
ATOM 3564 O O . THR B 1 141 ? 26.044 31.007 4.605 1.00 57.14 140 THR B O 1
ATOM 3568 N N . ALA B 1 142 ? 27.827 30.300 5.804 1.00 49.99 141 ALA B N 1
ATOM 3569 C CA . ALA B 1 142 ? 27.588 28.858 5.634 1.00 47.26 141 ALA B CA 1
ATOM 3570 C C . ALA B 1 142 ? 26.264 28.408 6.310 1.00 49.95 141 ALA B C 1
ATOM 3571 O O . ALA B 1 142 ? 25.605 27.558 5.719 1.00 47.75 141 ALA B O 1
ATOM 3573 N N . PRO B 1 143 ? 25.799 28.972 7.473 1.00 49.03 142 PRO B N 1
ATOM 3574 C CA . PRO B 1 143 ? 24.512 28.528 8.040 1.00 50.00 142 PRO B CA 1
ATOM 3575 C C . PRO B 1 143 ? 23.278 28.819 7.175 1.00 56.89 142 PRO B C 1
ATOM 3576 O O . PRO B 1 143 ? 22.238 28.184 7.392 1.00 57.76 142 PRO B O 1
ATOM 3580 N N . LEU B 1 144 ? 23.366 29.767 6.218 1.00 53.88 143 LEU B N 1
ATOM 3581 C CA A LEU B 1 144 ? 22.220 30.141 5.388 0.50 54.48 143 LEU B CA 1
ATOM 3582 C CA B LEU B 1 144 ? 22.187 30.114 5.413 0.50 54.50 143 LEU B CA 1
ATOM 3583 C C . LEU B 1 144 ? 22.009 29.185 4.196 1.00 56.34 143 LEU B C 1
ATOM 3584 O O . LEU B 1 144 ? 21.032 29.350 3.454 1.00 57.81 143 LEU B O 1
ATOM 3593 N N . LEU B 1 145 ? 22.906 28.179 4.014 1.00 48.21 144 LEU B N 1
ATOM 3594 C CA . LEU B 1 145 ? 22.830 27.228 2.902 1.00 44.84 144 LEU B CA 1
ATOM 3595 C C . LEU B 1 145 ? 22.758 25.769 3.392 1.00 47.28 144 LEU B C 1
ATOM 3596 O O . LEU B 1 145 ? 23.523 25.394 4.285 1.00 46.18 144 LEU B O 1
ATOM 3601 N N . PRO B 1 146 ? 21.894 24.915 2.767 1.00 42.93 145 PRO B N 1
ATOM 3602 C CA . PRO B 1 146 ? 21.816 23.494 3.169 1.00 41.83 145 PRO B CA 1
ATOM 3603 C C . PRO B 1 146 ? 23.136 22.719 3.013 1.00 43.88 145 PRO B C 1
ATOM 3604 O O . PRO B 1 146 ? 23.407 21.769 3.757 1.00 42.57 145 PRO B O 1
ATOM 3608 N N . HIS B 1 147 ? 23.955 23.135 2.045 1.00 38.22 146 HIS B N 1
ATOM 3609 C CA . HIS B 1 147 ? 25.247 22.541 1.714 1.00 35.94 146 HIS B CA 1
ATOM 3610 C C . HIS B 1 147 ? 26.411 23.439 2.190 1.00 37.69 146 HIS B C 1
ATOM 3611 O O . HIS B 1 147 ? 27.559 23.212 1.813 1.00 36.23 146 HIS B O 1
ATOM 3618 N N . GLY B 1 148 ? 26.087 24.454 2.990 1.00 34.65 147 GLY B N 1
ATOM 3619 C CA . GLY B 1 148 ? 27.010 25.470 3.486 1.00 34.36 147 GLY B CA 1
ATOM 3620 C C . GLY B 1 148 ? 28.306 24.999 4.112 1.00 35.06 147 GLY B C 1
ATOM 3621 O O . GLY B 1 148 ? 29.347 25.632 3.902 1.00 33.98 147 GLY B O 1
ATOM 3622 N N . TYR B 1 149 ? 28.257 23.898 4.894 1.00 30.55 148 TYR B N 1
ATOM 3623 C CA . TYR B 1 149 ? 29.454 23.363 5.560 1.00 29.00 148 TYR B CA 1
ATOM 3624 C C . TYR B 1 149 ? 29.953 22.060 4.952 1.00 30.62 148 TYR B C 1
ATOM 3625 O O . TYR B 1 149 ? 30.829 21.407 5.547 1.00 30.92 148 TYR B O 1
ATOM 3634 N N . ASN B 1 150 ? 29.387 21.647 3.808 1.00 25.78 149 ASN B N 1
ATOM 3635 C CA . ASN B 1 150 ? 29.748 20.367 3.213 1.00 25.42 149 ASN B CA 1
ATOM 3636 C C . ASN B 1 150 ? 31.151 20.402 2.647 1.00 29.68 149 ASN B C 1
ATOM 3637 O O . ASN B 1 150 ? 31.556 21.406 2.067 1.00 29.95 149 ASN B O 1
ATOM 3642 N N . LEU B 1 151 ? 31.898 19.297 2.830 1.00 26.77 150 LEU B N 1
ATOM 3643 C CA . LEU B 1 151 ? 33.262 19.156 2.324 1.00 26.70 150 LEU B CA 1
ATOM 3644 C C . LEU B 1 151 ? 33.271 19.296 0.789 1.00 30.27 150 LEU B C 1
ATOM 3645 O O . LEU B 1 151 ? 34.244 19.801 0.234 1.00 30.75 150 LEU B O 1
ATOM 3658 N N . ARG B 1 153 ? 31.306 21.245 -0.924 1.00 24.21 152 ARG B N 1
ATOM 3659 C CA . ARG B 1 153 ? 31.176 22.669 -1.236 1.00 25.89 152 ARG B CA 1
ATOM 3660 C C . ARG B 1 153 ? 32.576 23.303 -1.275 1.00 31.31 152 ARG B C 1
ATOM 3661 O O . ARG B 1 153 ? 32.841 24.150 -2.125 1.00 31.81 152 ARG B O 1
ATOM 3669 N N . VAL B 1 154 ? 33.477 22.864 -0.383 1.00 27.71 153 VAL B N 1
ATOM 3670 C CA . VAL B 1 154 ? 34.848 23.369 -0.318 1.00 27.37 153 VAL B CA 1
ATOM 3671 C C . VAL B 1 154 ? 35.624 22.908 -1.568 1.00 30.71 153 VAL B C 1
ATOM 3672 O O . VAL B 1 154 ? 36.256 23.727 -2.230 1.00 30.40 153 VAL B O 1
ATOM 3676 N N . VAL B 1 155 ? 35.569 21.600 -1.877 1.00 26.83 154 VAL B N 1
ATOM 3677 C CA . VAL B 1 155 ? 36.282 20.963 -2.989 1.00 25.58 154 VAL B CA 1
ATOM 3678 C C . VAL B 1 155 ? 35.735 21.404 -4.366 1.00 30.58 154 VAL B C 1
ATOM 3679 O O . VAL B 1 155 ? 36.540 21.794 -5.213 1.00 29.66 154 VAL B O 1
ATOM 3683 N N . PHE B 1 156 ? 34.394 21.366 -4.593 1.00 27.32 155 PHE B N 1
ATOM 3684 C CA . PHE B 1 156 ? 33.818 21.658 -5.924 1.00 27.43 155 PHE B CA 1
ATOM 3685 C C . PHE B 1 156 ? 33.042 22.983 -6.059 1.00 36.14 155 PHE B C 1
ATOM 3686 O O . PHE B 1 156 ? 32.548 23.286 -7.157 1.00 37.83 155 PHE B O 1
ATOM 3694 N N . GLY B 1 157 ? 32.899 23.733 -4.969 1.00 33.35 156 GLY B N 1
ATOM 3695 C CA . GLY B 1 157 ? 32.165 24.995 -4.993 1.00 34.98 156 GLY B CA 1
ATOM 3696 C C . GLY B 1 157 ? 32.860 26.108 -5.754 1.00 40.83 156 GLY B C 1
ATOM 3697 O O . GLY B 1 157 ? 34.041 25.995 -6.096 1.00 41.58 156 GLY B O 1
ATOM 3698 N N . THR B 1 158 ? 32.136 27.208 -5.987 1.00 38.38 157 THR B N 1
ATOM 3699 C CA . THR B 1 158 ? 32.628 28.359 -6.743 1.00 39.16 157 THR B CA 1
ATOM 3700 C C . THR B 1 158 ? 33.176 29.468 -5.837 1.00 43.72 157 THR B C 1
ATOM 3701 O O . THR B 1 158 ? 33.961 30.293 -6.311 1.00 44.26 157 THR B O 1
ATOM 3705 N N . GLU B 1 159 ? 32.778 29.479 -4.546 1.00 39.54 158 GLU B N 1
ATOM 3706 C CA . GLU B 1 159 ? 33.131 30.511 -3.556 1.00 38.95 158 GLU B CA 1
ATOM 3707 C C . GLU B 1 159 ? 34.612 30.439 -3.147 1.00 42.99 158 GLU B C 1
ATOM 3708 O O . GLU B 1 159 ? 35.229 31.475 -2.922 1.00 43.88 158 GLU B O 1
ATOM 3714 N N . TYR B 1 160 ? 35.167 29.228 -3.033 1.00 37.56 159 TYR B N 1
ATOM 3715 C CA . TYR B 1 160 ? 36.557 28.996 -2.650 1.00 35.65 159 TYR B CA 1
ATOM 3716 C C . TYR B 1 160 ? 37.219 28.216 -3.783 1.00 42.24 159 TYR B C 1
ATOM 3717 O O . TYR B 1 160 ? 36.654 27.229 -4.258 1.00 43.87 159 TYR B O 1
ATOM 3726 N N . ASP B 1 161 ? 38.390 28.662 -4.238 1.00 38.51 160 ASP B N 1
ATOM 3727 C CA . ASP B 1 161 ? 39.068 27.999 -5.355 1.00 38.17 160 ASP B CA 1
ATOM 3728 C C . ASP B 1 161 ? 40.043 26.931 -4.863 1.00 37.16 160 ASP B C 1
ATOM 3729 O O . ASP B 1 161 ? 41.245 27.176 -4.813 1.00 37.88 160 ASP B O 1
ATOM 3734 N N . PHE B 1 162 ? 39.521 25.739 -4.524 1.00 29.69 161 PHE B N 1
ATOM 3735 C CA . PHE B 1 162 ? 40.327 24.609 -4.054 1.00 27.95 161 PHE B CA 1
ATOM 3736 C C . PHE B 1 162 ? 41.171 24.036 -5.185 1.00 31.04 161 PHE B C 1
ATOM 3737 O O . PHE B 1 162 ? 42.301 23.616 -4.926 1.00 30.47 161 PHE B O 1
ATOM 3745 N N . ARG B 1 163 ? 40.625 24.037 -6.435 1.00 27.13 162 ARG B N 1
ATOM 3746 C CA A ARG B 1 163 ? 41.322 23.569 -7.636 0.50 27.49 162 ARG B CA 1
ATOM 3747 C CA B ARG B 1 163 ? 41.318 23.580 -7.643 0.50 27.33 162 ARG B CA 1
ATOM 3748 C C . ARG B 1 163 ? 42.692 24.254 -7.758 1.00 30.95 162 ARG B C 1
ATOM 3749 O O . ARG B 1 163 ? 43.686 23.586 -8.046 1.00 30.73 162 ARG B O 1
ATOM 3764 N N . ARG B 1 164 ? 42.731 25.575 -7.514 1.00 27.55 163 ARG B N 1
ATOM 3765 C CA . ARG B 1 164 ? 43.940 26.396 -7.588 1.00 28.54 163 ARG B CA 1
ATOM 3766 C C . ARG B 1 164 ? 44.945 25.984 -6.527 1.00 30.28 163 ARG B C 1
ATOM 3767 O O . ARG B 1 164 ? 46.138 25.993 -6.774 1.00 29.83 163 ARG B O 1
ATOM 3770 N N . VAL B 1 165 ? 44.443 25.611 -5.351 1.00 27.74 164 VAL B N 1
ATOM 3771 C CA . VAL B 1 165 ? 45.247 25.210 -4.192 1.00 27.75 164 VAL B CA 1
ATOM 3772 C C . VAL B 1 165 ? 46.047 23.947 -4.469 1.00 30.79 164 VAL B C 1
ATOM 3773 O O . VAL B 1 165 ? 47.236 23.906 -4.137 1.00 28.00 164 VAL B O 1
ATOM 3777 N N . VAL B 1 166 ? 45.404 22.930 -5.090 1.00 28.77 165 VAL B N 1
ATOM 3778 C CA . VAL B 1 166 ? 46.022 21.615 -5.265 1.00 27.94 165 VAL B CA 1
ATOM 3779 C C . VAL B 1 166 ? 46.830 21.457 -6.570 1.00 33.07 165 VAL B C 1
ATOM 3780 O O . VAL B 1 166 ? 47.373 20.384 -6.814 1.00 33.99 165 VAL B O 1
ATOM 3784 N N . GLY B 1 167 ? 47.003 22.542 -7.311 1.00 30.00 166 GLY B N 1
ATOM 3785 C CA . GLY B 1 167 ? 47.803 22.572 -8.533 1.00 30.72 166 GLY B CA 1
ATOM 3786 C C . GLY B 1 167 ? 47.568 21.466 -9.541 1.00 34.04 166 GLY B C 1
ATOM 3787 O O . GLY B 1 167 ? 46.462 21.342 -10.068 1.00 33.67 166 GLY B O 1
ATOM 3788 N N . THR B 1 168 ? 48.616 20.657 -9.826 1.00 31.10 167 THR B N 1
ATOM 3789 C CA . THR B 1 168 ? 48.565 19.571 -10.838 1.00 31.61 167 THR B CA 1
ATOM 3790 C C . THR B 1 168 ? 47.747 18.366 -10.371 1.00 36.53 167 THR B C 1
ATOM 3791 O O . THR B 1 168 ? 47.378 17.517 -11.190 1.00 38.04 167 THR B O 1
ATOM 3803 N N . TRP B 1 170 ? 44.656 18.424 -9.034 1.00 32.40 169 TRP B N 1
ATOM 3804 C CA . TRP B 1 170 ? 43.201 18.648 -9.020 1.00 31.56 169 TRP B CA 1
ATOM 3805 C C . TRP B 1 170 ? 42.348 17.438 -9.512 1.00 34.34 169 TRP B C 1
ATOM 3806 O O . TRP B 1 170 ? 41.406 17.049 -8.813 1.00 32.75 169 TRP B O 1
ATOM 3817 N N . ASP B 1 171 ? 42.639 16.891 -10.706 1.00 31.11 170 ASP B N 1
ATOM 3818 C CA . ASP B 1 171 ? 41.845 15.778 -11.235 1.00 31.48 170 ASP B CA 1
ATOM 3819 C C . ASP B 1 171 ? 41.838 14.581 -10.261 1.00 32.91 170 ASP B C 1
ATOM 3820 O O . ASP B 1 171 ? 40.763 14.045 -9.974 1.00 33.20 170 ASP B O 1
ATOM 3825 N N . GLU B 1 172 ? 43.013 14.218 -9.715 1.00 27.62 171 GLU B N 1
ATOM 3826 C CA . GLU B 1 172 ? 43.165 13.120 -8.762 1.00 26.86 171 GLU B CA 1
ATOM 3827 C C . GLU B 1 172 ? 42.393 13.376 -7.478 1.00 30.41 171 GLU B C 1
ATOM 3828 O O . GLU B 1 172 ? 41.659 12.496 -7.037 1.00 30.42 171 GLU B O 1
ATOM 3834 N N . VAL B 1 173 ? 42.545 14.584 -6.892 1.00 27.08 172 VAL B N 1
ATOM 3835 C CA . VAL B 1 173 ? 41.917 15.006 -5.635 1.00 26.08 172 VAL B CA 1
ATOM 3836 C C . VAL B 1 173 ? 40.390 15.038 -5.791 1.00 30.39 172 VAL B C 1
ATOM 3837 O O . VAL B 1 173 ? 39.699 14.553 -4.901 1.00 31.52 172 VAL B O 1
ATOM 3841 N N . ALA B 1 174 ? 39.874 15.586 -6.913 1.00 26.53 173 ALA B N 1
ATOM 3842 C CA . ALA B 1 174 ? 38.443 15.670 -7.188 1.00 26.20 173 ALA B CA 1
ATOM 3843 C C . ALA B 1 174 ? 37.835 14.268 -7.408 1.00 29.32 173 ALA B C 1
ATOM 3844 O O . ALA B 1 174 ? 36.760 14.012 -6.872 1.00 28.66 173 ALA B O 1
ATOM 3846 N N . ARG B 1 175 ? 38.522 13.356 -8.155 1.00 25.40 174 ARG B N 1
ATOM 3847 C CA . ARG B 1 175 ? 38.029 11.989 -8.346 1.00 24.97 174 ARG B CA 1
ATOM 3848 C C . ARG B 1 175 ? 37.978 11.249 -7.018 1.00 28.65 174 ARG B C 1
ATOM 3849 O O . ARG B 1 175 ? 37.006 10.543 -6.778 1.00 28.85 174 ARG B O 1
ATOM 3857 N N . HIS B 1 176 ? 39.000 11.417 -6.152 1.00 24.38 175 HIS B N 1
ATOM 3858 C CA . HIS B 1 176 ? 39.056 10.765 -4.840 1.00 24.26 175 HIS B CA 1
ATOM 3859 C C . HIS B 1 176 ? 37.931 11.250 -3.951 1.00 26.46 175 HIS B C 1
ATOM 3860 O O . HIS B 1 176 ? 37.230 10.420 -3.388 1.00 24.60 175 HIS B O 1
ATOM 3867 N N . ASN B 1 177 ? 37.752 12.578 -3.824 1.00 24.05 176 ASN B N 1
ATOM 3868 C CA . ASN B 1 177 ? 36.706 13.164 -2.973 1.00 24.20 176 ASN B CA 1
ATOM 3869 C C . ASN B 1 177 ? 35.298 12.781 -3.436 1.00 27.09 176 ASN B C 1
ATOM 3870 O O . ASN B 1 177 ? 34.444 12.530 -2.587 1.00 26.87 176 ASN B O 1
ATOM 3883 N N . GLN B 1 179 ? 34.562 9.908 -5.047 1.00 24.80 178 GLN B N 1
ATOM 3884 C CA . GLN B 1 179 ? 34.479 8.484 -4.696 1.00 24.93 178 GLN B CA 1
ATOM 3885 C C . GLN B 1 179 ? 34.124 8.299 -3.227 1.00 32.34 178 GLN B C 1
ATOM 3886 O O . GLN B 1 179 ? 33.275 7.472 -2.902 1.00 34.20 178 GLN B O 1
ATOM 3892 N N . LEU B 1 180 ? 34.787 9.076 -2.356 1.00 29.40 179 LEU B N 1
ATOM 3893 C CA . LEU B 1 180 ? 34.610 9.071 -0.915 1.00 29.82 179 LEU B CA 1
ATOM 3894 C C . LEU B 1 180 ? 33.182 9.450 -0.582 1.00 31.90 179 LEU B C 1
ATOM 3895 O O . LEU B 1 180 ? 32.484 8.681 0.077 1.00 31.33 179 LEU B O 1
ATOM 3900 N N . PHE B 1 181 ? 32.745 10.618 -1.092 1.00 26.23 180 PHE B N 1
ATOM 3901 C CA . PHE B 1 181 ? 31.416 11.173 -0.886 1.00 24.71 180 PHE B CA 1
ATOM 3902 C C . PHE B 1 181 ? 30.330 10.186 -1.311 1.00 29.87 180 PHE B C 1
ATOM 3903 O O . PHE B 1 181 ? 29.373 10.000 -0.569 1.00 31.16 180 PHE B O 1
ATOM 3911 N N . ARG B 1 182 ? 30.499 9.539 -2.481 1.00 25.40 181 ARG B N 1
ATOM 3912 C CA . ARG B 1 182 ? 29.498 8.632 -3.034 1.00 25.97 181 ARG B CA 1
ATOM 3913 C C . ARG B 1 182 ? 29.406 7.326 -2.257 1.00 30.02 181 ARG B C 1
ATOM 3914 O O . ARG B 1 182 ? 28.292 6.887 -1.987 1.00 29.22 181 ARG B O 1
ATOM 3922 N N . ALA B 1 183 ? 30.541 6.777 -1.807 1.00 27.75 182 ALA B N 1
ATOM 3923 C CA . ALA B 1 183 ? 30.557 5.553 -1.003 1.00 27.65 182 ALA B CA 1
ATOM 3924 C C . ALA B 1 183 ? 30.075 5.800 0.442 1.00 30.93 182 ALA B C 1
ATOM 3925 O O . ALA B 1 183 ? 29.348 4.964 0.972 1.00 31.04 182 ALA B O 1
ATOM 3927 N N . ILE B 1 184 ? 30.485 6.924 1.078 1.00 27.42 183 ILE B N 1
ATOM 3928 C CA . ILE B 1 184 ? 30.104 7.235 2.473 1.00 27.86 183 ILE B CA 1
ATOM 3929 C C . ILE B 1 184 ? 28.599 7.496 2.568 1.00 30.04 183 ILE B C 1
ATOM 3930 O O . ILE B 1 184 ? 27.945 7.009 3.497 1.00 28.87 183 ILE B O 1
ATOM 3935 N N . SER B 1 185 ? 28.077 8.282 1.619 1.00 25.83 184 SER B N 1
ATOM 3936 C CA . SER B 1 185 ? 26.685 8.722 1.608 1.00 25.84 184 SER B CA 1
ATOM 3937 C C . SER B 1 185 ? 25.695 7.643 1.166 1.00 30.13 184 SER B C 1
ATOM 3938 O O . SER B 1 185 ? 24.499 7.799 1.408 1.00 30.33 184 SER B O 1
ATOM 3941 N N . LEU B 1 186 ? 26.169 6.566 0.522 1.00 26.64 185 LEU B N 1
ATOM 3942 C CA . LEU B 1 186 ? 25.310 5.502 -0.008 1.00 26.23 185 LEU B CA 1
ATOM 3943 C C . LEU B 1 186 ? 24.163 5.072 0.967 1.00 32.34 185 LEU B C 1
ATOM 3944 O O . LEU B 1 186 ? 23.022 4.945 0.528 1.00 33.27 185 LEU B O 1
ATOM 3949 N N . ARG B 1 187 ? 24.456 4.831 2.247 1.00 29.11 186 ARG B N 1
ATOM 3950 C CA . ARG B 1 187 ? 23.440 4.352 3.190 1.00 29.90 186 ARG B CA 1
ATOM 3951 C C . ARG B 1 187 ? 22.369 5.390 3.560 1.00 34.08 186 ARG B C 1
ATOM 3952 O O . ARG B 1 187 ? 21.277 5.007 3.981 1.00 35.14 186 ARG B O 1
ATOM 3960 N N . VAL B 1 188 ? 22.669 6.676 3.408 1.00 29.52 187 VAL B N 1
ATOM 3961 C CA . VAL B 1 188 ? 21.743 7.746 3.771 1.00 29.54 187 VAL B CA 1
ATOM 3962 C C . VAL B 1 188 ? 21.167 8.456 2.512 1.00 32.47 187 VAL B C 1
ATOM 3963 O O . VAL B 1 188 ? 20.659 9.564 2.635 1.00 33.29 187 VAL B O 1
ATOM 3967 N N . ARG B 1 189 ? 21.220 7.811 1.327 1.00 27.68 188 ARG B N 1
ATOM 3968 C CA . ARG B 1 189 ? 20.730 8.404 0.065 1.00 27.60 188 ARG B CA 1
ATOM 3969 C C . ARG B 1 189 ? 19.219 8.708 0.055 1.00 31.22 188 ARG B C 1
ATOM 3970 O O . ARG B 1 189 ? 18.801 9.614 -0.672 1.00 30.39 188 ARG B O 1
ATOM 3978 N N . ALA B 1 190 ? 18.413 7.964 0.846 1.00 26.92 189 ALA B N 1
ATOM 3979 C CA . ALA B 1 190 ? 16.964 8.170 0.915 1.00 27.13 189 ALA B CA 1
ATOM 3980 C C . ALA B 1 190 ? 16.588 9.283 1.941 1.00 34.05 189 ALA B C 1
ATOM 3981 O O . ALA B 1 190 ? 15.431 9.701 1.961 1.00 36.08 189 ALA B O 1
ATOM 3983 N N . ASP B 1 191 ? 17.563 9.788 2.755 1.00 29.78 190 ASP B N 1
ATOM 3984 C CA . ASP B 1 191 ? 17.307 10.854 3.729 1.00 30.34 190 ASP B CA 1
ATOM 3985 C C . ASP B 1 191 ? 16.925 12.151 3.024 1.00 35.70 190 ASP B C 1
ATOM 3986 O O . ASP B 1 191 ? 17.589 12.554 2.064 1.00 36.46 190 ASP B O 1
ATOM 3991 N N . GLY B 1 192 ? 15.872 12.792 3.519 1.00 32.16 191 GLY B N 1
ATOM 3992 C CA . GLY B 1 192 ? 15.377 14.050 2.977 1.00 32.67 191 GLY B CA 1
ATOM 3993 C C . GLY B 1 192 ? 16.471 15.101 2.919 1.00 37.13 191 GLY B C 1
ATOM 3994 O O . GLY B 1 192 ? 16.596 15.814 1.918 1.00 37.17 191 GLY B O 1
ATOM 3995 N N . TYR B 1 193 ? 17.304 15.167 3.978 1.00 32.40 192 TYR B N 1
ATOM 3996 C CA . TYR B 1 193 ? 18.411 16.112 4.027 1.00 31.30 192 TYR B CA 1
ATOM 3997 C C . TYR B 1 193 ? 19.434 15.812 2.922 1.00 33.02 192 TYR B C 1
ATOM 3998 O O . TYR B 1 193 ? 19.908 16.749 2.283 1.00 31.96 192 TYR B O 1
ATOM 4007 N N . PHE B 1 194 ? 19.755 14.521 2.682 1.00 28.41 193 PHE B N 1
ATOM 4008 C CA . PHE B 1 194 ? 20.690 14.174 1.613 1.00 27.01 193 PHE B CA 1
ATOM 4009 C C . PHE B 1 194 ? 20.150 14.622 0.241 1.00 33.88 193 PHE B C 1
ATOM 4010 O O . PHE B 1 194 ? 20.902 15.191 -0.557 1.00 34.28 193 PHE B O 1
ATOM 4018 N N . VAL B 1 195 ? 18.866 14.360 -0.028 1.00 31.57 194 VAL B N 1
ATOM 4019 C CA . VAL B 1 195 ? 18.212 14.741 -1.292 1.00 31.35 194 VAL B CA 1
ATOM 4020 C C . VAL B 1 195 ? 18.375 16.257 -1.508 1.00 36.00 194 VAL B C 1
ATOM 4021 O O . VAL B 1 195 ? 18.801 16.676 -2.586 1.00 35.69 194 VAL B O 1
ATOM 4025 N N . GLU B 1 196 ? 18.121 17.060 -0.461 1.00 34.07 195 GLU B N 1
ATOM 4026 C CA . GLU B 1 196 ? 18.260 18.523 -0.525 1.00 34.67 195 GLU B CA 1
ATOM 4027 C C . GLU B 1 196 ? 19.737 18.916 -0.753 1.00 35.63 195 GLU B C 1
ATOM 4028 O O . GLU B 1 196 ? 20.020 19.803 -1.565 1.00 34.36 195 GLU B O 1
ATOM 4034 N N . LEU B 1 197 ? 20.657 18.243 -0.026 1.00 29.68 196 LEU B N 1
ATOM 4035 C CA . LEU B 1 197 ? 22.089 18.462 -0.103 1.00 29.56 196 LEU B CA 1
ATOM 4036 C C . LEU B 1 197 ? 22.588 18.204 -1.534 1.00 32.75 196 LEU B C 1
ATOM 4037 O O . LEU B 1 197 ? 23.248 19.073 -2.109 1.00 31.02 196 LEU B O 1
ATOM 4042 N N . LEU B 1 198 ? 22.218 17.044 -2.119 1.00 30.24 197 LEU B N 1
ATOM 4043 C CA . LEU B 1 198 ? 22.627 16.668 -3.473 1.00 29.32 197 LEU B CA 1
ATOM 4044 C C . LEU B 1 198 ? 22.141 17.679 -4.512 1.00 35.69 197 LEU B C 1
ATOM 4045 O O . LEU B 1 198 ? 22.943 18.075 -5.357 1.00 35.67 197 LEU B O 1
ATOM 4050 N N . ASP B 1 199 ? 20.872 18.143 -4.412 1.00 34.73 198 ASP B N 1
ATOM 4051 C CA . ASP B 1 199 ? 20.303 19.130 -5.335 1.00 36.46 198 ASP B CA 1
ATOM 4052 C C . ASP B 1 199 ? 21.106 20.431 -5.350 1.00 39.31 198 ASP B C 1
ATOM 4053 O O . ASP B 1 199 ? 21.288 21.026 -6.413 1.00 39.95 198 ASP B O 1
ATOM 4058 N N . ASN B 1 200 ? 21.588 20.868 -4.181 1.00 34.51 199 ASN B N 1
ATOM 4059 C CA . ASN B 1 200 ? 22.393 22.085 -4.082 1.00 34.11 199 ASN B CA 1
ATOM 4060 C C . ASN B 1 200 ? 23.794 21.860 -4.614 1.00 35.63 199 ASN B C 1
ATOM 4061 O O . ASN B 1 200 ? 24.333 22.732 -5.284 1.00 35.39 199 ASN B O 1
ATOM 4066 N N . LEU B 1 201 ? 24.392 20.689 -4.310 1.00 31.47 200 LEU B N 1
ATOM 4067 C CA . LEU B 1 201 ? 25.744 20.374 -4.771 1.00 29.86 200 LEU B CA 1
ATOM 4068 C C . LEU B 1 201 ? 25.771 20.230 -6.298 1.00 36.12 200 LEU B C 1
ATOM 4069 O O . LEU B 1 201 ? 26.710 20.719 -6.933 1.00 37.29 200 LEU B O 1
ATOM 4082 N N . GLN B 1 203 ? 24.340 21.929 -8.420 1.00 34.69 202 GLN B N 1
ATOM 4083 C CA . GLN B 1 203 ? 24.348 23.262 -9.040 1.00 36.73 202 GLN B CA 1
ATOM 4084 C C . GLN B 1 203 ? 25.783 23.721 -9.349 1.00 42.74 202 GLN B C 1
ATOM 4085 O O . GLN B 1 203 ? 25.961 24.644 -10.153 1.00 45.11 202 GLN B O 1
ATOM 4091 N N . TYR B 1 204 ? 26.800 23.116 -8.692 1.00 37.49 203 TYR B N 1
ATOM 4092 C CA . TYR B 1 204 ? 28.212 23.443 -8.948 1.00 36.01 203 TYR B CA 1
ATOM 4093 C C . TYR B 1 204 ? 28.684 22.625 -10.141 1.00 38.49 203 TYR B C 1
ATOM 4094 O O . TYR B 1 204 ? 28.616 21.396 -10.093 1.00 37.21 203 TYR B O 1
ATOM 4103 N N . ARG B 1 205 ? 29.138 23.300 -11.204 1.00 36.50 204 ARG B N 1
ATOM 4104 C CA . ARG B 1 205 ? 29.567 22.715 -12.482 1.00 37.67 204 ARG B CA 1
ATOM 4105 C C . ARG B 1 205 ? 30.594 21.583 -12.296 1.00 39.36 204 ARG B C 1
ATOM 4106 O O . ARG B 1 205 ? 30.426 20.515 -12.894 1.00 39.12 204 ARG B O 1
ATOM 4114 N N . GLU B 1 206 ? 31.621 21.796 -11.448 1.00 33.99 205 GLU B N 1
ATOM 4115 C CA . GLU B 1 206 ? 32.653 20.778 -11.224 1.00 32.84 205 GLU B CA 1
ATOM 4116 C C . GLU B 1 206 ? 32.120 19.589 -10.447 1.00 34.44 205 GLU B C 1
ATOM 4117 O O . GLU B 1 206 ? 32.526 18.465 -10.746 1.00 32.18 205 GLU B O 1
ATOM 4123 N N . PHE B 1 207 ? 31.183 19.817 -9.498 1.00 31.25 206 PHE B N 1
ATOM 4124 C CA . PHE B 1 207 ? 30.560 18.715 -8.761 1.00 30.82 206 PHE B CA 1
ATOM 4125 C C . PHE B 1 207 ? 29.802 17.808 -9.736 1.00 35.20 206 PHE B C 1
ATOM 4126 O O . PHE B 1 207 ? 30.026 16.601 -9.736 1.00 34.56 206 PHE B O 1
ATOM 4134 N N . LYS B 1 208 ? 28.936 18.403 -10.579 1.00 33.62 207 LYS B N 1
ATOM 4135 C CA . LYS B 1 208 ? 28.116 17.706 -11.575 1.00 34.01 207 LYS B CA 1
ATOM 4136 C C . LYS B 1 208 ? 28.987 16.885 -12.535 1.00 38.30 207 LYS B C 1
ATOM 4137 O O . LYS B 1 208 ? 28.678 15.726 -12.815 1.00 37.31 207 LYS B O 1
ATOM 4143 N N . ARG B 1 209 ? 30.089 17.507 -13.011 1.00 35.11 208 ARG B N 1
ATOM 4144 C CA . ARG B 1 209 ? 31.074 16.925 -13.923 1.00 34.81 208 ARG B CA 1
ATOM 4145 C C . ARG B 1 209 ? 31.676 15.650 -13.349 1.00 36.91 208 ARG B C 1
ATOM 4146 O O . ARG B 1 209 ? 31.622 14.617 -14.011 1.00 36.73 208 ARG B O 1
ATOM 4154 N N . PHE B 1 210 ? 32.239 15.715 -12.121 1.00 31.50 209 PHE B N 1
ATOM 4155 C CA . PHE B 1 210 ? 32.867 14.550 -11.508 1.00 29.71 209 PHE B CA 1
ATOM 4156 C C . PHE B 1 210 ? 31.823 13.532 -11.025 1.00 32.73 209 PHE B C 1
ATOM 4157 O O . PHE B 1 210 ? 32.121 12.341 -11.069 1.00 31.97 209 PHE B O 1
ATOM 4165 N N . TRP B 1 211 ? 30.587 13.968 -10.679 1.00 29.94 210 TRP B N 1
ATOM 4166 C CA . TRP B 1 211 ? 29.512 13.061 -10.256 1.00 29.90 210 TRP B CA 1
ATOM 4167 C C . TRP B 1 211 ? 29.099 12.149 -11.423 1.00 35.29 210 TRP B C 1
ATOM 4168 O O . TRP B 1 211 ? 29.024 10.940 -11.239 1.00 34.78 210 TRP B O 1
ATOM 4179 N N . GLU B 1 212 ? 28.821 12.722 -12.608 1.00 34.25 211 GLU B N 1
ATOM 4180 C CA . GLU B 1 212 ? 28.346 11.969 -13.780 1.00 34.93 211 GLU B CA 1
ATOM 4181 C C . GLU B 1 212 ? 29.410 11.018 -14.368 1.00 41.15 211 GLU B C 1
ATOM 4182 O O . GLU B 1 212 ? 29.053 10.032 -15.011 1.00 41.70 211 GLU B O 1
ATOM 4188 N N . ARG B 1 213 ? 30.700 11.303 -14.123 1.00 38.90 212 ARG B N 1
ATOM 4189 C CA . ARG B 1 213 ? 31.856 10.533 -14.593 1.00 38.98 212 ARG B CA 1
ATOM 4190 C C . ARG B 1 213 ? 32.296 9.454 -13.608 1.00 40.87 212 ARG B C 1
ATOM 4191 O O . ARG B 1 213 ? 33.033 8.552 -14.000 1.00 42.75 212 ARG B O 1
ATOM 4199 N N . ALA B 1 214 ? 31.929 9.593 -12.328 1.00 33.30 213 ALA B N 1
ATOM 4200 C CA . ALA B 1 214 ? 32.365 8.742 -11.210 1.00 31.50 213 ALA B CA 1
ATOM 4201 C C . ALA B 1 214 ? 32.259 7.235 -11.461 1.00 35.88 213 ALA B C 1
ATOM 4202 O O . ALA B 1 214 ? 33.212 6.528 -11.152 1.00 35.08 213 ALA B O 1
ATOM 4204 N N . HIS B 1 215 ? 31.155 6.743 -12.046 1.00 34.71 214 HIS B N 1
ATOM 4205 C CA . HIS B 1 215 ? 30.948 5.306 -12.301 1.00 35.49 214 HIS B CA 1
ATOM 4206 C C . HIS B 1 215 ? 31.908 4.710 -13.359 1.00 42.99 214 HIS B C 1
ATOM 4207 O O . HIS B 1 215 ? 32.051 3.488 -13.421 1.00 43.03 214 HIS B O 1
ATOM 4214 N N . LEU B 1 216 ? 32.540 5.562 -14.190 1.00 40.86 215 LEU B N 1
ATOM 4215 C CA . LEU B 1 216 ? 33.461 5.106 -15.235 1.00 41.42 215 LEU B CA 1
ATOM 4216 C C . LEU B 1 216 ? 34.851 4.724 -14.673 1.00 46.90 215 LEU B C 1
ATOM 4217 O O . LEU B 1 216 ? 35.628 4.090 -15.384 1.00 47.67 215 LEU B O 1
ATOM 4222 N N . GLU B 1 217 ? 35.147 5.091 -13.401 1.00 42.82 216 GLU B N 1
ATOM 4223 C CA . GLU B 1 217 ? 36.405 4.778 -12.709 1.00 42.36 216 GLU B CA 1
ATOM 4224 C C . GLU B 1 217 ? 36.499 3.287 -12.424 1.00 48.83 216 GLU B C 1
ATOM 4225 O O . GLU B 1 217 ? 35.579 2.718 -11.841 1.00 49.29 216 GLU B O 1
ATOM 4231 N N . THR B 1 218 ? 37.607 2.663 -12.844 1.00 47.76 217 THR B N 1
ATOM 4232 C CA . THR B 1 218 ? 37.866 1.229 -12.678 1.00 49.35 217 THR B CA 1
ATOM 4233 C C . THR B 1 218 ? 38.653 0.946 -11.391 1.00 55.53 217 THR B C 1
ATOM 4234 O O . THR B 1 218 ? 38.702 -0.208 -10.961 1.00 56.24 217 THR B O 1
ATOM 4238 N N . GLU B 1 219 ? 39.246 1.996 -10.774 1.00 52.24 218 GLU B N 1
ATOM 4239 C CA . GLU B 1 219 ? 40.010 1.872 -9.529 1.00 51.79 218 GLU B CA 1
ATOM 4240 C C . GLU B 1 219 ? 39.289 2.589 -8.378 1.00 52.93 218 GLU B C 1
ATOM 4241 O O . GLU B 1 219 ? 38.793 3.699 -8.562 1.00 51.46 218 GLU B O 1
ATOM 4247 N N . ASP B 1 220 ? 39.217 1.936 -7.203 1.00 48.81 219 ASP B N 1
ATOM 4248 C CA . ASP B 1 220 ? 38.559 2.480 -6.010 1.00 47.52 219 ASP B CA 1
ATOM 4249 C C . ASP B 1 220 ? 39.600 3.027 -5.007 1.00 52.16 219 ASP B C 1
ATOM 4250 O O . ASP B 1 220 ? 40.551 2.326 -4.647 1.00 53.91 219 ASP B O 1
ATOM 4255 N N . THR B 1 221 ? 39.408 4.286 -4.570 1.00 45.88 220 THR B N 1
ATOM 4256 C CA . THR B 1 221 ? 40.268 4.977 -3.592 1.00 43.81 220 THR B CA 1
ATOM 4257 C C . THR B 1 221 ? 39.456 5.403 -2.360 1.00 45.54 220 THR B C 1
ATOM 4258 O O . THR B 1 221 ? 40.035 5.895 -1.382 1.00 43.75 220 THR B O 1
ATOM 4262 N N . SER B 1 222 ? 38.116 5.203 -2.411 1.00 43.03 221 SER B N 1
ATOM 4263 C CA . SER B 1 222 ? 37.143 5.579 -1.371 1.00 43.03 221 SER B CA 1
ATOM 4264 C C . SER B 1 222 ? 37.494 5.046 0.032 1.00 49.18 221 SER B C 1
ATOM 4265 O O . SER B 1 222 ? 37.223 5.740 1.009 1.00 49.46 221 SER B O 1
ATOM 4268 N N . ALA B 1 223 ? 38.082 3.841 0.132 1.00 47.53 222 ALA B N 1
ATOM 4269 C CA . ALA B 1 223 ? 38.439 3.219 1.420 1.00 48.59 222 ALA B CA 1
ATOM 4270 C C . ALA B 1 223 ? 39.959 3.360 1.762 1.00 52.54 222 ALA B C 1
ATOM 4271 O O . ALA B 1 223 ? 40.468 2.649 2.640 1.00 53.50 222 ALA B O 1
ATOM 4273 N N . GLU B 1 224 ? 40.664 4.278 1.082 1.00 46.46 223 GLU B N 1
ATOM 4274 C CA . GLU B 1 224 ? 42.099 4.459 1.274 1.00 45.90 223 GLU B CA 1
ATOM 4275 C C . GLU B 1 224 ? 42.494 5.906 1.610 1.00 46.68 223 GLU B C 1
ATOM 4276 O O . GLU B 1 224 ? 41.768 6.836 1.262 1.00 46.23 223 GLU B O 1
ATOM 4282 N N . ASN B 1 225 ? 43.669 6.077 2.265 1.00 40.53 224 ASN B N 1
ATOM 4283 C CA . ASN B 1 225 ? 44.286 7.376 2.571 1.00 38.73 224 ASN B CA 1
ATOM 4284 C C . ASN B 1 225 ? 44.800 8.003 1.299 1.00 40.98 224 ASN B C 1
ATOM 4285 O O . ASN B 1 225 ? 45.221 7.278 0.396 1.00 43.51 224 ASN B O 1
ATOM 4290 N N . PHE B 1 226 ? 44.800 9.321 1.217 1.00 33.13 225 PHE B N 1
ATOM 4291 C CA . PHE B 1 226 ? 45.275 9.980 0.019 1.00 31.30 225 PHE B CA 1
ATOM 4292 C C . PHE B 1 226 ? 46.615 10.691 0.306 1.00 32.34 225 PHE B C 1
ATOM 4293 O O . PHE B 1 226 ? 46.721 11.473 1.255 1.00 30.56 225 PHE B O 1
ATOM 4301 N N . TRP B 1 227 ? 47.624 10.406 -0.520 1.00 27.28 226 TRP B N 1
ATOM 4302 C CA . TRP B 1 227 ? 48.926 11.043 -0.422 1.00 26.92 226 TRP B CA 1
ATOM 4303 C C . TRP B 1 227 ? 48.964 12.265 -1.345 1.00 29.87 226 TRP B C 1
ATOM 4304 O O . TRP B 1 227 ? 49.001 12.108 -2.566 1.00 29.60 226 TRP B O 1
ATOM 4315 N N . TYR B 1 228 ? 48.951 13.473 -0.756 1.00 25.42 227 TYR B N 1
ATOM 4316 C CA . TYR B 1 228 ? 49.029 14.744 -1.477 1.00 25.69 227 TYR B CA 1
ATOM 4317 C C . TYR B 1 228 ? 50.475 15.092 -1.741 1.00 28.61 227 TYR B C 1
ATOM 4318 O O . TYR B 1 228 ? 51.276 15.133 -0.804 1.00 26.85 227 TYR B O 1
ATOM 4327 N N . GLN B 1 229 ? 50.811 15.358 -3.004 1.00 26.17 228 GLN B N 1
ATOM 4328 C CA . GLN B 1 229 ? 52.143 15.786 -3.456 1.00 26.90 228 GLN B CA 1
ATOM 4329 C C . GLN B 1 229 ? 51.947 16.800 -4.577 1.00 30.08 228 GLN B C 1
ATOM 4330 O O . GLN B 1 229 ? 51.564 16.425 -5.683 1.00 30.48 228 GLN B O 1
ATOM 4336 N N . TYR B 1 230 ? 52.101 18.089 -4.261 1.00 23.54 229 TYR B N 1
ATOM 4337 C CA . TYR B 1 230 ? 51.842 19.160 -5.229 1.00 22.67 229 TYR B CA 1
ATOM 4338 C C . TYR B 1 230 ? 52.586 20.412 -4.841 1.00 25.94 229 TYR B C 1
ATOM 4339 O O . TYR B 1 230 ? 53.250 20.443 -3.810 1.00 25.85 229 TYR B O 1
ATOM 4348 N N . THR B 1 231 ? 52.465 21.450 -5.664 1.00 24.17 230 THR B N 1
ATOM 4349 C CA . THR B 1 231 ? 53.011 22.768 -5.388 1.00 23.94 230 THR B CA 1
ATOM 4350 C C . THR B 1 231 ? 51.829 23.645 -4.974 1.00 27.21 230 THR B C 1
ATOM 4351 O O . THR B 1 231 ? 50.899 23.842 -5.759 1.00 26.95 230 THR B O 1
ATOM 4355 N N . HIS B 1 232 ? 51.832 24.097 -3.716 1.00 22.46 231 HIS B N 1
ATOM 4356 C CA . HIS B 1 232 ? 50.819 25.020 -3.190 1.00 20.87 231 HIS B CA 1
ATOM 4357 C C . HIS B 1 232 ? 51.184 26.415 -3.712 1.00 22.13 231 HIS B C 1
ATOM 4358 O O . HIS B 1 232 ? 52.348 26.795 -3.616 1.00 18.63 231 HIS B O 1
ATOM 4365 N N . PRO B 1 233 ? 50.234 27.170 -4.313 1.00 20.88 232 PRO B N 1
ATOM 4366 C CA . PRO B 1 233 ? 50.575 28.489 -4.891 1.00 20.92 232 PRO B CA 1
ATOM 4367 C C . PRO B 1 233 ? 51.165 29.493 -3.891 1.00 26.12 232 PRO B C 1
ATOM 4368 O O . PRO B 1 233 ? 51.840 30.437 -4.303 1.00 25.89 232 PRO B O 1
ATOM 4372 N N . VAL B 1 234 ? 50.972 29.254 -2.588 1.00 23.14 233 VAL B N 1
ATOM 4373 C CA . VAL B 1 234 ? 51.527 30.104 -1.537 1.00 23.42 233 VAL B CA 1
ATOM 4374 C C . VAL B 1 234 ? 52.674 29.367 -0.803 1.00 27.49 233 VAL B C 1
ATOM 4375 O O . VAL B 1 234 ? 53.769 29.913 -0.682 1.00 27.22 233 VAL B O 1
ATOM 4379 N N . TYR B 1 235 ? 52.419 28.139 -0.310 1.00 24.17 234 TYR B N 1
ATOM 4380 C CA . TYR B 1 235 ? 53.375 27.434 0.562 1.00 23.97 234 TYR B CA 1
ATOM 4381 C C . TYR B 1 235 ? 54.473 26.670 -0.145 1.00 27.72 234 TYR B C 1
ATOM 4382 O O . TYR B 1 235 ? 55.419 26.233 0.518 1.00 27.92 234 TYR B O 1
ATOM 4391 N N . GLY B 1 236 ? 54.371 26.530 -1.458 1.00 23.83 235 GLY B N 1
ATOM 4392 C CA . GLY B 1 236 ? 55.362 25.797 -2.239 1.00 24.03 235 GLY B CA 1
ATOM 4393 C C . GLY B 1 236 ? 55.109 24.297 -2.239 1.00 27.70 235 GLY B C 1
ATOM 4394 O O . GLY B 1 236 ? 53.984 23.845 -1.982 1.00 25.73 235 GLY B O 1
ATOM 4395 N N . LEU B 1 237 ? 56.153 23.525 -2.546 1.00 26.39 236 LEU B N 1
ATOM 4396 C CA . LEU B 1 237 ? 56.114 22.060 -2.622 1.00 27.60 236 LEU B CA 1
ATOM 4397 C C . LEU B 1 237 ? 55.765 21.423 -1.260 1.00 27.42 236 LEU B C 1
ATOM 4398 O O . LEU B 1 237 ? 56.444 21.637 -0.260 1.00 25.98 236 LEU B O 1
ATOM 4403 N N . LEU B 1 238 ? 54.662 20.694 -1.233 1.00 23.39 237 LEU B N 1
ATOM 4404 C CA . LEU B 1 238 ? 54.123 20.032 -0.044 1.00 21.36 237 LEU B CA 1
ATOM 4405 C C . LEU B 1 238 ? 53.960 18.561 -0.291 1.00 26.15 237 LEU B C 1
ATOM 4406 O O . LEU B 1 238 ? 53.766 18.145 -1.433 1.00 25.86 237 LEU B O 1
ATOM 4411 N N . SER B 1 239 ? 54.026 17.767 0.782 1.00 22.64 238 SER B N 1
ATOM 4412 C CA . SER B 1 239 ? 53.850 16.318 0.744 1.00 21.44 238 SER B CA 1
ATOM 4413 C C . SER B 1 239 ? 53.277 15.889 2.076 1.00 23.88 238 SER B C 1
ATOM 4414 O O . SER B 1 239 ? 53.914 16.085 3.101 1.00 24.79 238 SER B O 1
ATOM 4417 N N . TYR B 1 240 ? 52.036 15.383 2.065 1.00 18.79 239 TYR B N 1
ATOM 4418 C CA . TYR B 1 240 ? 51.354 14.944 3.272 1.00 18.32 239 TYR B CA 1
ATOM 4419 C C . TYR B 1 240 ? 50.305 13.894 2.939 1.00 23.62 239 TYR B C 1
ATOM 4420 O O . TYR B 1 240 ? 49.817 13.835 1.811 1.00 21.63 239 TYR B O 1
ATOM 4429 N N . VAL B 1 241 ? 49.931 13.088 3.938 1.00 22.36 240 VAL B N 1
ATOM 4430 C CA . VAL B 1 241 ? 48.907 12.056 3.752 1.00 22.45 240 VAL B CA 1
ATOM 4431 C C . VAL B 1 241 ? 47.698 12.393 4.620 1.00 27.46 240 VAL B C 1
ATOM 4432 O O . VAL B 1 241 ? 47.874 12.759 5.790 1.00 26.30 240 VAL B O 1
ATOM 4436 N N . SER B 1 242 ? 46.475 12.284 4.022 1.00 24.89 241 SER B N 1
ATOM 4437 C CA A SER B 1 242 ? 45.223 12.507 4.728 0.50 25.36 241 SER B CA 1
ATOM 4438 C CA B SER B 1 242 ? 45.208 12.505 4.707 0.50 24.46 241 SER B CA 1
ATOM 4439 C C . SER B 1 242 ? 44.650 11.165 5.143 1.00 31.36 241 SER B C 1
ATOM 4440 O O . SER B 1 242 ? 44.436 10.302 4.292 1.00 32.66 241 SER B O 1
ATOM 4445 N N . SER B 1 243 ? 44.463 10.966 6.447 1.00 29.89 242 SER B N 1
ATOM 4446 C CA . SER B 1 243 ? 43.920 9.739 7.022 1.00 31.27 242 SER B CA 1
ATOM 4447 C C . SER B 1 243 ? 42.547 10.018 7.563 1.00 38.02 242 SER B C 1
ATOM 4448 O O . SER B 1 243 ? 42.311 11.081 8.141 1.00 40.38 242 SER B O 1
ATOM 4451 N N . ARG B 1 244 ? 41.631 9.098 7.347 1.00 32.82 243 ARG B N 1
ATOM 4452 C CA . ARG B 1 244 ? 40.285 9.248 7.833 1.00 32.11 243 ARG B CA 1
ATOM 4453 C C . ARG B 1 244 ? 40.012 8.094 8.769 1.00 36.91 243 ARG B C 1
ATOM 4454 O O . ARG B 1 244 ? 40.145 6.940 8.367 1.00 36.66 243 ARG B O 1
ATOM 4462 N N . SER B 1 245 ? 39.719 8.408 10.041 1.00 33.20 244 SER B N 1
ATOM 4463 C CA . SER B 1 245 ? 39.323 7.436 11.057 1.00 33.12 244 SER B CA 1
ATOM 4464 C C . SER B 1 245 ? 37.845 7.596 11.246 1.00 37.60 244 SER B C 1
ATOM 4465 O O . SER B 1 245 ? 37.367 8.729 11.272 1.00 36.63 244 SER B O 1
ATOM 4468 N N . GLN B 1 246 ? 37.111 6.497 11.394 1.00 35.33 245 GLN B N 1
ATOM 4469 C CA . GLN B 1 246 ? 35.669 6.596 11.596 1.00 35.88 245 GLN B CA 1
ATOM 4470 C C . GLN B 1 246 ? 35.281 6.093 12.980 1.00 39.54 245 GLN B C 1
ATOM 4471 O O . GLN B 1 246 ? 35.920 5.177 13.498 1.00 39.59 245 GLN B O 1
ATOM 4477 N N . ILE B 1 247 ? 34.287 6.752 13.611 1.00 37.29 246 ILE B N 1
ATOM 4478 C CA . ILE B 1 247 ? 33.748 6.338 14.908 1.00 38.73 246 ILE B CA 1
ATOM 4479 C C . ILE B 1 247 ? 32.220 6.265 14.807 1.00 41.64 246 ILE B C 1
ATOM 4480 O O . ILE B 1 247 ? 31.592 7.168 14.252 1.00 39.05 246 ILE B O 1
ATOM 4485 N N . PRO B 1 248 ? 31.611 5.178 15.325 1.00 40.69 247 PRO B N 1
ATOM 4486 C CA . PRO B 1 248 ? 30.144 5.073 15.274 1.00 40.95 247 PRO B CA 1
ATOM 4487 C C . PRO B 1 248 ? 29.471 5.763 16.466 1.00 44.39 247 PRO B C 1
ATOM 4488 O O . PRO B 1 248 ? 30.020 5.779 17.579 1.00 43.50 247 PRO B O 1
ATOM 4492 N N . THR B 1 249 ? 28.289 6.350 16.224 1.00 41.04 248 THR B N 1
ATOM 4493 C CA . THR B 1 249 ? 27.475 6.984 17.266 1.00 42.60 248 THR B CA 1
ATOM 4494 C C . THR B 1 249 ? 26.004 6.633 16.978 1.00 49.88 248 THR B C 1
ATOM 4495 O O . THR B 1 249 ? 25.674 6.241 15.852 1.00 49.45 248 THR B O 1
ATOM 4499 N N . SER B 1 250 ? 25.113 6.820 17.971 1.00 48.43 249 SER B N 1
ATOM 4500 C CA . SER B 1 250 ? 23.676 6.579 17.811 1.00 48.90 249 SER B CA 1
ATOM 4501 C C . SER B 1 250 ? 23.031 7.625 16.879 1.00 52.70 249 SER B C 1
ATOM 4502 O O . SER B 1 250 ? 21.873 7.464 16.483 1.00 54.02 249 SER B O 1
ATOM 4513 N N . GLY B 1 252 ? 24.654 8.631 13.945 1.00 42.21 251 GLY B N 1
ATOM 4514 C CA . GLY B 1 252 ? 25.436 8.494 12.723 1.00 39.98 251 GLY B CA 1
ATOM 4515 C C . GLY B 1 252 ? 26.930 8.567 12.960 1.00 43.15 251 GLY B C 1
ATOM 4516 O O . GLY B 1 252 ? 27.381 8.993 14.029 1.00 45.14 251 GLY B O 1
ATOM 4517 N N . LEU B 1 253 ? 27.708 8.144 11.962 1.00 36.14 252 LEU B N 1
ATOM 4518 C CA . LEU B 1 253 ? 29.166 8.135 12.021 1.00 33.97 252 LEU B CA 1
ATOM 4519 C C . LEU B 1 253 ? 29.765 9.541 12.157 1.00 35.57 252 LEU B C 1
ATOM 4520 O O . LEU B 1 253 ? 29.145 10.548 11.795 1.00 35.99 252 LEU B O 1
ATOM 4525 N N . LEU B 1 254 ? 30.993 9.577 12.664 1.00 29.63 253 LEU B N 1
ATOM 4526 C CA . LEU B 1 254 ? 31.862 10.740 12.729 1.00 27.86 253 LEU B CA 1
ATOM 4527 C C . LEU B 1 254 ? 33.194 10.312 12.147 1.00 31.95 253 LEU B C 1
ATOM 4528 O O . LEU B 1 254 ? 33.640 9.189 12.416 1.00 33.39 253 LEU B O 1
ATOM 4533 N N . SER B 1 255 ? 33.798 11.152 11.309 1.00 25.52 254 SER B N 1
ATOM 4534 C CA . SER B 1 255 ? 35.099 10.883 10.711 1.00 24.30 254 SER B CA 1
ATOM 4535 C C . SER B 1 255 ? 36.108 11.909 11.155 1.00 27.76 254 SER B C 1
ATOM 4536 O O . SER B 1 255 ? 35.820 13.108 11.154 1.00 26.97 254 SER B O 1
ATOM 4547 N N . HIS B 1 257 ? 39.700 13.524 10.198 1.00 24.58 256 HIS B N 1
ATOM 4548 C CA . HIS B 1 257 ? 40.652 13.694 9.117 1.00 25.54 256 HIS B CA 1
ATOM 4549 C C . HIS B 1 257 ? 41.890 14.368 9.679 1.00 30.34 256 HIS B C 1
ATOM 4550 O O . HIS B 1 257 ? 41.765 15.395 10.344 1.00 30.66 256 HIS B O 1
ATOM 4557 N N . THR B 1 258 ? 43.063 13.778 9.463 1.00 26.10 257 THR B N 1
ATOM 4558 C CA . THR B 1 258 ? 44.337 14.339 9.913 1.00 26.47 257 THR B CA 1
ATOM 4559 C C . THR B 1 258 ? 45.268 14.441 8.701 1.00 30.30 257 THR B C 1
ATOM 4560 O O . THR B 1 258 ? 45.129 13.639 7.789 1.00 29.66 257 THR B O 1
ATOM 4564 N N . TYR B 1 259 ? 46.178 15.447 8.672 1.00 25.47 258 TYR B N 1
ATOM 4565 C CA . TYR B 1 259 ? 47.203 15.635 7.642 1.00 24.05 258 TYR B CA 1
ATOM 4566 C C . TYR B 1 259 ? 48.561 15.360 8.276 1.00 26.80 258 TYR B C 1
ATOM 4567 O O . TYR B 1 259 ? 49.019 16.175 9.078 1.00 25.24 258 TYR B O 1
ATOM 4576 N N . ILE B 1 260 ? 49.182 14.210 7.973 1.00 23.78 259 ILE B N 1
ATOM 4577 C CA . ILE B 1 260 ? 50.513 13.886 8.507 1.00 24.66 259 ILE B CA 1
ATOM 4578 C C . ILE B 1 260 ? 51.552 14.388 7.489 1.00 26.58 259 ILE B C 1
ATOM 4579 O O . ILE B 1 260 ? 51.501 13.940 6.340 1.00 25.85 259 ILE B O 1
ATOM 4584 N N . PRO B 1 261 ? 52.495 15.294 7.890 1.00 21.59 260 PRO B N 1
ATOM 4585 C CA . PRO B 1 261 ? 53.502 15.803 6.930 1.00 21.07 260 PRO B CA 1
ATOM 4586 C C . PRO B 1 261 ? 54.533 14.731 6.540 1.00 26.87 260 PRO B C 1
ATOM 4587 O O . PRO B 1 261 ? 54.947 13.922 7.380 1.00 27.93 260 PRO B O 1
ATOM 4591 N N . LEU B 1 262 ? 54.939 14.719 5.260 1.00 23.50 261 LEU B N 1
ATOM 4592 C CA . LEU B 1 262 ? 55.864 13.716 4.709 1.00 23.06 261 LEU B CA 1
ATOM 4593 C C . LEU B 1 262 ? 57.090 14.346 4.020 1.00 27.21 261 LEU B C 1
ATOM 4594 O O . LEU B 1 262 ? 57.738 13.710 3.196 1.00 29.31 261 LEU B O 1
ATOM 4599 N N . SER B 1 263 ? 57.414 15.575 4.372 1.00 22.40 262 SER B N 1
ATOM 4600 C CA . SER B 1 263 ? 58.604 16.252 3.867 1.00 22.71 262 SER B CA 1
ATOM 4601 C C . SER B 1 263 ? 59.022 17.306 4.880 1.00 27.66 262 SER B C 1
ATOM 4602 O O . SER B 1 263 ? 58.145 17.878 5.532 1.00 26.84 262 SER B O 1
ATOM 4605 N N . PRO B 1 264 ? 60.333 17.618 4.995 1.00 26.20 263 PRO B N 1
ATOM 4606 C CA . PRO B 1 264 ? 60.775 18.670 5.937 1.00 25.57 263 PRO B CA 1
ATOM 4607 C C . PRO B 1 264 ? 60.088 20.026 5.746 1.00 32.49 263 PRO B C 1
ATOM 4608 O O . PRO B 1 264 ? 59.782 20.677 6.752 1.00 34.05 263 PRO B O 1
ATOM 4612 N N . ALA B 1 265 ? 59.796 20.444 4.490 1.00 27.64 264 ALA B N 1
ATOM 4613 C CA . ALA B 1 265 ? 59.108 21.719 4.226 1.00 26.95 264 ALA B CA 1
ATOM 4614 C C . ALA B 1 265 ? 57.654 21.693 4.726 1.00 30.58 264 ALA B C 1
ATOM 4615 O O . ALA B 1 265 ? 57.180 22.706 5.251 1.00 31.78 264 ALA B O 1
ATOM 4617 N N . THR B 1 266 ? 56.958 20.545 4.595 1.00 25.75 265 THR B N 1
ATOM 4618 C CA . THR B 1 266 ? 55.570 20.388 5.066 1.00 24.56 265 THR B CA 1
ATOM 4619 C C . THR B 1 266 ? 55.572 20.353 6.597 1.00 26.91 265 THR B C 1
ATOM 4620 O O . THR B 1 266 ? 54.721 20.977 7.223 1.00 24.88 265 THR B O 1
ATOM 4624 N N . THR B 1 267 ? 56.572 19.677 7.193 1.00 25.25 266 THR B N 1
ATOM 4625 C CA . THR B 1 267 ? 56.742 19.618 8.648 1.00 24.81 266 THR B CA 1
ATOM 4626 C C . THR B 1 267 ? 56.931 21.044 9.187 1.00 29.80 266 THR B C 1
ATOM 4627 O O . THR B 1 267 ? 56.242 21.433 10.135 1.00 29.53 266 THR B O 1
ATOM 4631 N N . ASP B 1 268 ? 57.823 21.830 8.556 1.00 26.82 267 ASP B N 1
ATOM 4632 C CA . ASP B 1 268 ? 58.109 23.210 8.947 1.00 27.30 267 ASP B CA 1
ATOM 4633 C C . ASP B 1 268 ? 56.897 24.097 8.794 1.00 29.53 267 ASP B C 1
ATOM 4634 O O . ASP B 1 268 ? 56.627 24.908 9.681 1.00 29.09 267 ASP B O 1
ATOM 4639 N N . LEU B 1 269 ? 56.134 23.920 7.710 1.00 25.73 268 LEU B N 1
ATOM 4640 C CA . LEU B 1 269 ? 54.918 24.704 7.502 1.00 24.90 268 LEU B CA 1
ATOM 4641 C C . LEU B 1 269 ? 53.909 24.420 8.627 1.00 31.21 268 LEU B C 1
ATOM 4642 O O . LEU B 1 269 ? 53.386 25.371 9.207 1.00 32.67 268 LEU B O 1
ATOM 4647 N N . PHE B 1 270 ? 53.627 23.126 8.928 1.00 26.37 269 PHE B N 1
ATOM 4648 C CA . PHE B 1 270 ? 52.652 22.784 9.966 1.00 24.73 269 PHE B CA 1
ATOM 4649 C C . PHE B 1 270 ? 53.128 23.293 11.335 1.00 29.39 269 PHE B C 1
ATOM 4650 O O . PHE B 1 270 ? 52.325 23.843 12.079 1.00 27.92 269 PHE B O 1
ATOM 4658 N N . ALA B 1 271 ? 54.443 23.183 11.630 1.00 28.94 270 ALA B N 1
ATOM 4659 C CA . ALA B 1 271 ? 55.029 23.707 12.881 1.00 29.54 270 ALA B CA 1
ATOM 4660 C C . ALA B 1 271 ? 54.854 25.229 12.962 1.00 34.26 270 ALA B C 1
ATOM 4661 O O . ALA B 1 271 ? 54.508 25.741 14.018 1.00 34.56 270 ALA B O 1
ATOM 4663 N N . LYS B 1 272 ? 55.026 25.933 11.810 1.00 31.89 271 LYS B N 1
ATOM 4664 C CA . LYS B 1 272 ? 54.846 27.381 11.681 1.00 32.78 271 LYS B CA 1
ATOM 4665 C C . LYS B 1 272 ? 53.399 27.777 11.959 1.00 36.98 271 LYS B C 1
ATOM 4666 O O . LYS B 1 272 ? 53.162 28.740 12.672 1.00 38.11 271 LYS B O 1
ATOM 4672 N N . LEU B 1 273 ? 52.445 27.034 11.413 1.00 34.02 272 LEU B N 1
ATOM 4673 C CA . LEU B 1 273 ? 51.016 27.290 11.585 1.00 34.58 272 LEU B CA 1
ATOM 4674 C C . LEU B 1 273 ? 50.554 26.967 12.992 1.00 41.43 272 LEU B C 1
ATOM 4675 O O . LEU B 1 273 ? 49.628 27.614 13.470 1.00 43.46 272 LEU B O 1
ATOM 4680 N N . SER B 1 274 ? 51.227 26.028 13.683 1.00 38.07 273 SER B N 1
ATOM 4681 C CA . SER B 1 274 ? 50.837 25.734 15.061 1.00 38.33 273 SER B CA 1
ATOM 4682 C C . SER B 1 274 ? 51.377 26.844 16.007 1.00 41.78 273 SER B C 1
ATOM 4683 O O . SER B 1 274 ? 50.819 27.033 17.073 1.00 40.44 273 SER B O 1
ATOM 4686 N N . THR B 1 275 ? 52.406 27.609 15.579 1.00 39.53 274 THR B N 1
ATOM 4687 C CA . THR B 1 275 ? 52.992 28.705 16.353 1.00 40.86 274 THR B CA 1
ATOM 4688 C C . THR B 1 275 ? 52.060 29.924 16.329 1.00 47.49 274 THR B C 1
ATOM 4689 O O . THR B 1 275 ? 51.917 30.584 17.354 1.00 49.08 274 THR B O 1
ATOM 4693 N N . VAL B 1 276 ? 51.434 30.220 15.171 1.00 43.99 275 VAL B N 1
ATOM 4694 C CA . VAL B 1 276 ? 50.550 31.373 14.994 1.00 44.28 275 VAL B CA 1
ATOM 4695 C C . VAL B 1 276 ? 49.079 31.036 15.379 1.00 47.12 275 VAL B C 1
ATOM 4696 O O . VAL B 1 276 ? 48.400 31.890 15.956 1.00 48.27 275 VAL B O 1
ATOM 4700 N N . ALA B 1 277 ? 48.590 29.815 15.076 1.00 40.75 276 ALA B N 1
ATOM 4701 C CA . ALA B 1 277 ? 47.211 29.446 15.409 1.00 39.19 276 ALA B CA 1
ATOM 4702 C C . ALA B 1 277 ? 47.095 29.045 16.860 1.00 41.61 276 ALA B C 1
ATOM 4703 O O . ALA B 1 277 ? 48.036 28.476 17.419 1.00 40.92 276 ALA B O 1
ATOM 4705 N N . ASN B 1 278 ? 45.940 29.329 17.476 1.00 36.70 277 ASN B N 1
ATOM 4706 C CA . ASN B 1 278 ? 45.678 28.903 18.847 1.00 36.27 277 ASN B CA 1
ATOM 4707 C C . ASN B 1 278 ? 45.479 27.392 18.895 1.00 37.99 277 ASN B C 1
ATOM 4708 O O . ASN B 1 278 ? 45.104 26.780 17.888 1.00 36.15 277 ASN B O 1
ATOM 4713 N N . GLN B 1 279 ? 45.744 26.789 20.063 1.00 34.20 278 GLN B N 1
ATOM 4714 C CA . GLN B 1 279 ? 45.520 25.370 20.351 1.00 33.46 278 GLN B CA 1
ATOM 4715 C C . GLN B 1 279 ? 44.027 25.295 20.686 1.00 38.46 278 GLN B C 1
ATOM 4716 O O . GLN B 1 279 ? 43.622 25.254 21.858 1.00 39.47 278 GLN B O 1
ATOM 4722 N N . ASP B 1 280 ? 43.208 25.427 19.628 1.00 33.53 279 ASP B N 1
ATOM 4723 C CA . ASP B 1 280 ? 41.768 25.594 19.712 1.00 33.92 279 ASP B CA 1
ATOM 4724 C C . ASP B 1 280 ? 41.050 25.005 18.475 1.00 35.90 279 ASP B C 1
ATOM 4725 O O . ASP B 1 280 ? 41.683 24.622 17.492 1.00 33.34 279 ASP B O 1
ATOM 4730 N N . VAL B 1 281 ? 39.721 24.930 18.547 1.00 34.18 280 VAL B N 1
ATOM 4731 C CA . VAL B 1 281 ? 38.863 24.288 17.565 1.00 33.43 280 VAL B CA 1
ATOM 4732 C C . VAL B 1 281 ? 37.637 25.138 17.307 1.00 36.30 280 VAL B C 1
ATOM 4733 O O . VAL B 1 281 ? 37.013 25.616 18.250 1.00 36.56 280 VAL B O 1
ATOM 4737 N N . ILE B 1 282 ? 37.303 25.322 16.025 1.00 32.01 281 ILE B N 1
ATOM 4738 C CA . ILE B 1 282 ? 36.105 26.054 15.641 1.00 31.95 281 ILE B CA 1
ATOM 4739 C C . ILE B 1 282 ? 35.000 25.029 15.364 1.00 33.43 281 ILE B C 1
ATOM 4740 O O . ILE B 1 282 ? 35.242 24.027 14.682 1.00 30.83 281 ILE B O 1
ATOM 4745 N N . ARG B 1 283 ? 33.810 25.244 15.958 1.00 31.02 282 ARG B N 1
ATOM 4746 C CA . ARG B 1 283 ? 32.637 24.404 15.721 1.00 30.93 282 ARG B CA 1
ATOM 4747 C C . ARG B 1 283 ? 31.951 24.946 14.456 1.00 33.97 282 ARG B C 1
ATOM 4748 O O . ARG B 1 283 ? 31.864 26.155 14.283 1.00 33.18 282 ARG B O 1
ATOM 4756 N N . LEU B 1 284 ? 31.550 24.072 13.535 1.00 31.38 283 LEU B N 1
ATOM 4757 C CA . LEU B 1 284 ? 31.011 24.499 12.245 1.00 30.41 283 LEU B CA 1
ATOM 4758 C C . LEU B 1 284 ? 29.587 23.961 12.029 1.00 35.27 283 LEU B C 1
ATOM 4759 O O . LEU B 1 284 ? 28.681 24.520 12.636 1.00 36.29 283 LEU B O 1
ATOM 4764 N N . ALA B 1 285 ? 29.361 22.915 11.196 1.00 32.98 284 ALA B N 1
ATOM 4765 C CA . ALA B 1 285 ? 28.000 22.384 10.986 1.00 34.09 284 ALA B CA 1
ATOM 4766 C C . ALA B 1 285 ? 27.409 21.839 12.269 1.00 43.10 284 ALA B C 1
ATOM 4767 O O . ALA B 1 285 ? 28.137 21.215 13.052 1.00 43.29 284 ALA B O 1
ATOM 4769 N N . PRO B 1 286 ? 26.089 22.081 12.508 1.00 43.23 285 PRO B N 1
ATOM 4770 C CA . PRO B 1 286 ? 25.453 21.508 13.701 1.00 44.19 285 PRO B CA 1
ATOM 4771 C C . PRO B 1 286 ? 25.408 19.994 13.612 1.00 47.75 285 PRO B C 1
ATOM 4772 O O . PRO B 1 286 ? 25.264 19.411 12.521 1.00 46.56 285 PRO B O 1
ATOM 4776 N N . TRP B 1 287 ? 25.582 19.367 14.762 1.00 43.43 286 TRP B N 1
ATOM 4777 C CA . TRP B 1 287 ? 25.589 17.931 14.876 1.00 41.37 286 TRP B CA 1
ATOM 4778 C C . TRP B 1 287 ? 25.268 17.580 16.320 1.00 47.16 286 TRP B C 1
ATOM 4779 O O . TRP B 1 287 ? 25.785 18.226 17.231 1.00 47.57 286 TRP B O 1
ATOM 4790 N N . PRO B 1 288 ? 24.401 16.588 16.561 1.00 44.85 287 PRO B N 1
ATOM 4791 C CA . PRO B 1 288 ? 23.679 15.749 15.585 1.00 43.60 287 PRO B CA 1
ATOM 4792 C C . PRO B 1 288 ? 22.571 16.523 14.860 1.00 46.74 287 PRO B C 1
ATOM 4793 O O . PRO B 1 288 ? 22.093 17.534 15.370 1.00 47.29 287 PRO B O 1
ATOM 4797 N N . ARG B 1 289 ? 22.182 16.057 13.662 1.00 42.53 288 ARG B N 1
ATOM 4798 C CA . ARG B 1 289 ? 21.137 16.684 12.853 1.00 63.73 288 ARG B CA 1
ATOM 4799 C C . ARG B 1 289 ? 19.751 16.304 13.371 1.00 105.33 288 ARG B C 1
ATOM 4800 O O . ARG B 1 289 ? 19.170 17.039 14.171 1.00 76.23 288 ARG B O 1
ATOM 4808 N N . GLY C 1 1 ? -0.101 58.795 28.076 1.00 46.46 0 GLY C N 1
ATOM 4809 C CA . GLY C 1 1 ? 0.397 60.139 28.325 1.00 46.51 0 GLY C CA 1
ATOM 4810 C C . GLY C 1 1 ? 1.906 60.238 28.276 1.00 46.51 0 GLY C C 1
ATOM 4811 O O . GLY C 1 1 ? 2.606 59.303 28.666 1.00 46.36 0 GLY C O 1
ATOM 4820 N N . GLU C 1 3 ? 5.307 63.476 28.494 1.00 41.44 2 GLU C N 1
ATOM 4821 C CA . GLU C 1 3 ? 5.725 64.868 28.698 1.00 43.48 2 GLU C CA 1
ATOM 4822 C C . GLU C 1 3 ? 5.945 65.501 27.305 1.00 45.96 2 GLU C C 1
ATOM 4823 O O . GLU C 1 3 ? 6.200 64.779 26.339 1.00 42.74 2 GLU C O 1
ATOM 4829 N N . ARG C 1 4 ? 5.807 66.826 27.194 1.00 44.75 3 ARG C N 1
ATOM 4830 C CA . ARG C 1 4 ? 5.916 67.546 25.923 1.00 44.41 3 ARG C CA 1
ATOM 4831 C C . ARG C 1 4 ? 7.219 67.263 25.162 1.00 45.77 3 ARG C C 1
ATOM 4832 O O . ARG C 1 4 ? 7.167 67.099 23.939 1.00 44.55 3 ARG C O 1
ATOM 4840 N N . ALA C 1 5 ? 8.368 67.191 25.874 1.00 40.49 4 ALA C N 1
ATOM 4841 C CA . ALA C 1 5 ? 9.663 66.944 25.247 1.00 38.38 4 ALA C CA 1
ATOM 4842 C C . ALA C 1 5 ? 9.730 65.526 24.667 1.00 38.52 4 ALA C C 1
ATOM 4843 O O . ALA C 1 5 ? 10.207 65.367 23.546 1.00 37.20 4 ALA C O 1
ATOM 4845 N N . ALA C 1 6 ? 9.201 64.511 25.398 1.00 33.12 5 ALA C N 1
ATOM 4846 C CA . ALA C 1 6 ? 9.165 63.109 24.953 1.00 29.31 5 ALA C CA 1
ATOM 4847 C C . ALA C 1 6 ? 8.222 62.967 23.748 1.00 30.95 5 ALA C C 1
ATOM 4848 O O . ALA C 1 6 ? 8.559 62.269 22.798 1.00 29.27 5 ALA C O 1
ATOM 4850 N N . PHE C 1 7 ? 7.080 63.679 23.755 1.00 26.95 6 PHE C N 1
ATOM 4851 C CA . PHE C 1 7 ? 6.150 63.672 22.633 1.00 26.95 6 PHE C CA 1
ATOM 4852 C C . PHE C 1 7 ? 6.802 64.322 21.399 1.00 32.63 6 PHE C C 1
ATOM 4853 O O . PHE C 1 7 ? 6.609 63.840 20.279 1.00 31.14 6 PHE C O 1
ATOM 4861 N N . GLY C 1 8 ? 7.584 65.389 21.629 1.00 29.77 7 GLY C N 1
ATOM 4862 C CA . GLY C 1 8 ? 8.350 66.064 20.587 1.00 28.31 7 GLY C CA 1
ATOM 4863 C C . GLY C 1 8 ? 9.315 65.112 19.905 1.00 30.30 7 GLY C C 1
ATOM 4864 O O . GLY C 1 8 ? 9.324 65.007 18.675 1.00 28.64 7 GLY C O 1
ATOM 4865 N N . LYS C 1 9 ? 10.038 64.312 20.713 1.00 27.42 8 LYS C N 1
ATOM 4866 C CA . LYS C 1 9 ? 10.996 63.307 20.238 1.00 26.42 8 LYS C CA 1
ATOM 4867 C C . LYS C 1 9 ? 10.289 62.195 19.466 1.00 27.56 8 LYS C C 1
ATOM 4868 O O . LYS C 1 9 ? 10.855 61.659 18.519 1.00 26.73 8 LYS C O 1
ATOM 4874 N N . LEU C 1 10 ? 9.046 61.901 19.815 1.00 24.56 9 LEU C N 1
ATOM 4875 C CA . LEU C 1 10 ? 8.243 60.886 19.125 1.00 24.35 9 LEU C CA 1
ATOM 4876 C C . LEU C 1 10 ? 7.876 61.390 17.717 1.00 27.42 9 LEU C C 1
ATOM 4877 O O . LEU C 1 10 ? 8.036 60.646 16.749 1.00 27.41 9 LEU C O 1
ATOM 4882 N N . VAL C 1 11 ? 7.405 62.644 17.603 1.00 23.22 10 VAL C N 1
ATOM 4883 C CA . VAL C 1 11 ? 7.044 63.267 16.319 1.00 23.21 10 VAL C CA 1
ATOM 4884 C C . VAL C 1 11 ? 8.274 63.280 15.385 1.00 26.87 10 VAL C C 1
ATOM 4885 O O . VAL C 1 11 ? 8.164 62.888 14.225 1.00 26.73 10 VAL C O 1
ATOM 4889 N N . GLN C 1 12 ? 9.441 63.659 15.922 1.00 23.89 11 GLN C N 1
ATOM 4890 C CA . GLN C 1 12 ? 10.708 63.670 15.190 1.00 23.15 11 GLN C CA 1
ATOM 4891 C C . GLN C 1 12 ? 11.033 62.276 14.647 1.00 26.09 11 GLN C C 1
ATOM 4892 O O . GLN C 1 12 ? 11.336 62.139 13.461 1.00 24.54 11 GLN C O 1
ATOM 4898 N N . ALA C 1 13 ? 10.947 61.248 15.501 1.00 23.21 12 ALA C N 1
ATOM 4899 C CA . ALA C 1 13 ? 11.233 59.860 15.114 1.00 22.20 12 ALA C CA 1
ATOM 4900 C C . ALA C 1 13 ? 10.273 59.376 14.035 1.00 26.23 12 ALA C C 1
ATOM 4901 O O . ALA C 1 13 ? 10.719 58.747 13.078 1.00 26.79 12 ALA C O 1
ATOM 4903 N N . LEU C 1 14 ? 8.975 59.693 14.165 1.00 22.08 13 LEU C N 1
ATOM 4904 C CA . LEU C 1 14 ? 7.956 59.300 13.187 1.00 20.77 13 LEU C CA 1
ATOM 4905 C C . LEU C 1 14 ? 8.216 59.973 11.839 1.00 24.04 13 LEU C C 1
ATOM 4906 O O . LEU C 1 14 ? 8.151 59.300 10.815 1.00 23.41 13 LEU C O 1
ATOM 4911 N N . ARG C 1 15 ? 8.568 61.267 11.843 1.00 21.11 14 ARG C N 1
ATOM 4912 C CA . ARG C 1 15 ? 8.924 62.023 10.638 1.00 21.53 14 ARG C CA 1
ATOM 4913 C C . ARG C 1 15 ? 10.131 61.365 9.930 1.00 26.38 14 ARG C C 1
ATOM 4914 O O . ARG C 1 15 ? 10.114 61.169 8.715 1.00 25.80 14 ARG C O 1
ATOM 4922 N N . ARG C 1 16 ? 11.150 60.993 10.712 1.00 24.57 15 ARG C N 1
ATOM 4923 C CA . ARG C 1 16 ? 12.397 60.409 10.210 1.00 24.48 15 ARG C CA 1
ATOM 4924 C C . ARG C 1 16 ? 12.232 58.968 9.691 1.00 28.77 15 ARG C C 1
ATOM 4925 O O . ARG C 1 16 ? 13.138 58.463 9.036 1.00 29.23 15 ARG C O 1
ATOM 4933 N N . GLU C 1 17 ? 11.076 58.345 9.893 1.00 25.63 16 GLU C N 1
ATOM 4934 C CA . GLU C 1 17 ? 10.801 57.013 9.343 1.00 25.53 16 GLU C CA 1
ATOM 4935 C C . GLU C 1 17 ? 10.388 57.138 7.875 1.00 31.68 16 GLU C C 1
ATOM 4936 O O . GLU C 1 17 ? 10.286 56.132 7.170 1.00 32.93 16 GLU C O 1
ATOM 4942 N N . HIS C 1 18 ? 10.145 58.361 7.413 1.00 27.77 17 HIS C N 1
ATOM 4943 C CA . HIS C 1 18 ? 9.695 58.583 6.047 1.00 29.09 17 HIS C CA 1
ATOM 4944 C C . HIS C 1 18 ? 10.809 59.019 5.117 1.00 34.31 17 HIS C C 1
ATOM 4945 O O . HIS C 1 18 ? 11.750 59.678 5.533 1.00 32.45 17 HIS C O 1
ATOM 4952 N N . ARG C 1 19 ? 10.663 58.678 3.836 1.00 35.35 18 ARG C N 1
ATOM 4953 C CA . ARG C 1 19 ? 11.572 59.052 2.742 1.00 36.99 18 ARG C CA 1
ATOM 4954 C C . ARG C 1 19 ? 10.808 59.509 1.553 1.00 44.48 18 ARG C C 1
ATOM 4955 O O . ARG C 1 19 ? 9.703 59.021 1.305 1.00 45.81 18 ARG C O 1
ATOM 4963 N N . ASP C 1 20 ? 11.388 60.436 0.791 1.00 43.67 19 ASP C N 1
ATOM 4964 C CA . ASP C 1 20 ? 10.756 60.927 -0.425 1.00 45.90 19 ASP C CA 1
ATOM 4965 C C . ASP C 1 20 ? 11.235 60.091 -1.634 1.00 54.03 19 ASP C C 1
ATOM 4966 O O . ASP C 1 20 ? 12.101 59.221 -1.478 1.00 52.51 19 ASP C O 1
ATOM 4971 N N . GLU C 1 21 ? 10.694 60.389 -2.838 1.00 54.65 20 GLU C N 1
ATOM 4972 C CA . GLU C 1 21 ? 11.008 59.714 -4.106 1.00 56.24 20 GLU C CA 1
ATOM 4973 C C . GLU C 1 21 ? 12.534 59.566 -4.350 1.00 61.30 20 GLU C C 1
ATOM 4974 O O . GLU C 1 21 ? 12.965 58.538 -4.887 1.00 62.58 20 GLU C O 1
ATOM 4976 N N . LYS C 1 22 ? 13.340 60.577 -3.920 1.00 56.15 21 LYS C N 1
ATOM 4977 C CA . LYS C 1 22 ? 14.801 60.636 -4.063 1.00 55.15 21 LYS C CA 1
ATOM 4978 C C . LYS C 1 22 ? 15.521 59.989 -2.880 1.00 56.26 21 LYS C C 1
ATOM 4979 O O . LYS C 1 22 ? 16.746 60.124 -2.768 1.00 56.19 21 LYS C O 1
ATOM 4981 N N . GLY C 1 23 ? 14.755 59.310 -2.011 1.00 49.95 22 GLY C N 1
ATOM 4982 C CA . GLY C 1 23 ? 15.246 58.615 -0.826 1.00 47.14 22 GLY C CA 1
ATOM 4983 C C . GLY C 1 23 ? 15.681 59.522 0.300 1.00 46.22 22 GLY C C 1
ATOM 4984 O O . GLY C 1 23 ? 16.422 59.084 1.180 1.00 45.34 22 GLY C O 1
ATOM 4985 N N . ARG C 1 24 ? 15.229 60.785 0.299 1.00 39.72 23 ARG C N 1
ATOM 4986 C CA . ARG C 1 24 ? 15.634 61.719 1.350 1.00 37.58 23 ARG C CA 1
ATOM 4987 C C . ARG C 1 24 ? 14.659 61.660 2.513 1.00 38.45 23 ARG C C 1
ATOM 4988 O O . ARG C 1 24 ? 13.441 61.656 2.317 1.00 36.63 23 ARG C O 1
ATOM 4996 N N . VAL C 1 25 ? 15.221 61.609 3.731 1.00 34.06 24 VAL C N 1
ATOM 4997 C CA . VAL C 1 25 ? 14.486 61.575 4.984 1.00 32.09 24 VAL C CA 1
ATOM 4998 C C . VAL C 1 25 ? 13.687 62.870 5.056 1.00 35.21 24 VAL C C 1
ATOM 4999 O O . VAL C 1 25 ? 14.206 63.919 4.670 1.00 35.86 24 VAL C O 1
ATOM 5003 N N . TRP C 1 26 ? 12.415 62.791 5.498 1.00 30.40 25 TRP C N 1
ATOM 5004 C CA . TRP C 1 26 ? 11.566 63.966 5.669 1.00 30.40 25 TRP C CA 1
ATOM 5005 C C . TRP C 1 26 ? 12.166 64.926 6.655 1.00 33.00 25 TRP C C 1
ATOM 5006 O O . TRP C 1 26 ? 12.560 64.533 7.759 1.00 32.08 25 TRP C O 1
ATOM 5017 N N . THR C 1 27 ? 12.240 66.180 6.253 1.00 29.21 26 THR C N 1
ATOM 5018 C CA . THR C 1 27 ? 12.714 67.283 7.082 1.00 29.10 26 THR C CA 1
ATOM 5019 C C . THR C 1 27 ? 11.513 67.912 7.758 1.00 33.11 26 THR C C 1
ATOM 5020 O O . THR C 1 27 ? 10.368 67.573 7.426 1.00 32.31 26 THR C O 1
ATOM 5024 N N . GLN C 1 28 ? 11.765 68.872 8.660 1.00 30.76 27 GLN C N 1
ATOM 5025 C CA . GLN C 1 28 ? 10.713 69.622 9.338 1.00 30.47 27 GLN C CA 1
ATOM 5026 C C . GLN C 1 28 ? 9.897 70.400 8.300 1.00 34.53 27 GLN C C 1
ATOM 5027 O O . GLN C 1 28 ? 8.674 70.450 8.430 1.00 34.41 27 GLN C O 1
ATOM 5033 N N . GLU C 1 29 ? 10.577 70.932 7.231 1.00 30.86 28 GLU C N 1
ATOM 5034 C CA . GLU C 1 29 ? 9.970 71.659 6.102 1.00 31.03 28 GLU C CA 1
ATOM 5035 C C . GLU C 1 29 ? 8.961 70.765 5.347 1.00 33.50 28 GLU C C 1
ATOM 5036 O O . GLU C 1 29 ? 7.869 71.217 5.029 1.00 32.69 28 GLU C O 1
ATOM 5042 N N . VAL C 1 30 ? 9.328 69.498 5.088 1.00 30.64 29 VAL C N 1
ATOM 5043 C CA . VAL C 1 30 ? 8.475 68.511 4.408 1.00 29.95 29 VAL C CA 1
ATOM 5044 C C . VAL C 1 30 ? 7.277 68.194 5.291 1.00 33.42 29 VAL C C 1
ATOM 5045 O O . VAL C 1 30 ? 6.166 68.229 4.788 1.00 34.23 29 VAL C O 1
ATOM 5049 N N . LEU C 1 31 ? 7.482 67.945 6.596 1.00 31.07 30 LEU C N 1
ATOM 5050 C CA . LEU C 1 31 ? 6.349 67.681 7.506 1.00 31.04 30 LEU C CA 1
ATOM 5051 C C . LEU C 1 31 ? 5.433 68.938 7.596 1.00 35.75 30 LEU C C 1
ATOM 5052 O O . LEU C 1 31 ? 4.217 68.788 7.588 1.00 36.75 30 LEU C O 1
ATOM 5057 N N . ALA C 1 32 ? 6.016 70.143 7.637 1.00 30.92 31 ALA C N 1
ATOM 5058 C CA . ALA C 1 32 ? 5.272 71.413 7.666 1.00 31.79 31 ALA C CA 1
ATOM 5059 C C . ALA C 1 32 ? 4.370 71.516 6.434 1.00 38.59 31 ALA C C 1
ATOM 5060 O O . ALA C 1 32 ? 3.175 71.783 6.582 1.00 39.08 31 ALA C O 1
ATOM 5062 N N . GLU C 1 33 ? 4.931 71.205 5.230 1.00 35.89 32 GLU C N 1
ATOM 5063 C CA . GLU C 1 33 ? 4.224 71.202 3.957 1.00 36.30 32 GLU C CA 1
ATOM 5064 C C . GLU C 1 33 ? 3.067 70.180 3.967 1.00 37.01 32 GLU C C 1
ATOM 5065 O O . GLU C 1 33 ? 1.951 70.555 3.611 1.00 36.42 32 GLU C O 1
ATOM 5071 N N . ARG C 1 34 ? 3.334 68.913 4.392 1.00 33.29 33 ARG C N 1
ATOM 5072 C CA A ARG C 1 34 ? 2.333 67.831 4.450 0.50 33.17 33 ARG C CA 1
ATOM 5073 C CA B ARG C 1 34 ? 2.329 67.840 4.456 0.50 33.36 33 ARG C CA 1
ATOM 5074 C C . ARG C 1 34 ? 1.208 68.147 5.464 1.00 37.42 33 ARG C C 1
ATOM 5075 O O . ARG C 1 34 ? 0.068 67.710 5.277 1.00 36.88 33 ARG C O 1
ATOM 5090 N N . THR C 1 35 ? 1.522 68.875 6.550 1.00 33.66 34 THR C N 1
ATOM 5091 C CA . THR C 1 35 ? 0.511 69.198 7.569 1.00 33.84 34 THR C CA 1
ATOM 5092 C C . THR C 1 35 ? -0.182 70.542 7.298 1.00 40.03 34 THR C C 1
ATOM 5093 O O . THR C 1 35 ? -1.200 70.824 7.920 1.00 39.58 34 THR C O 1
ATOM 5097 N N . GLN C 1 36 ? 0.400 71.383 6.399 1.00 37.40 35 GLN C N 1
ATOM 5098 C CA . GLN C 1 36 ? -0.020 72.757 6.053 1.00 38.42 35 GLN C CA 1
ATOM 5099 C C . GLN C 1 36 ? 0.097 73.638 7.304 1.00 43.40 35 GLN C C 1
ATOM 5100 O O . GLN C 1 36 ? -0.720 74.524 7.543 1.00 44.74 35 GLN C O 1
ATOM 5106 N N . LEU C 1 37 ? 1.125 73.344 8.114 1.00 38.16 36 LEU C N 1
ATOM 5107 C CA . LEU C 1 37 ? 1.463 74.062 9.339 1.00 38.54 36 LEU C CA 1
ATOM 5108 C C . LEU C 1 37 ? 2.765 74.830 9.134 1.00 42.31 36 LEU C C 1
ATOM 5109 O O . LEU C 1 37 ? 3.561 74.426 8.291 1.00 40.14 36 LEU C O 1
ATOM 5114 N N . PRO C 1 38 ? 3.014 75.957 9.843 1.00 40.53 37 PRO C N 1
ATOM 5115 C CA . PRO C 1 38 ? 4.309 76.639 9.673 1.00 39.98 37 PRO C CA 1
ATOM 5116 C C . PRO C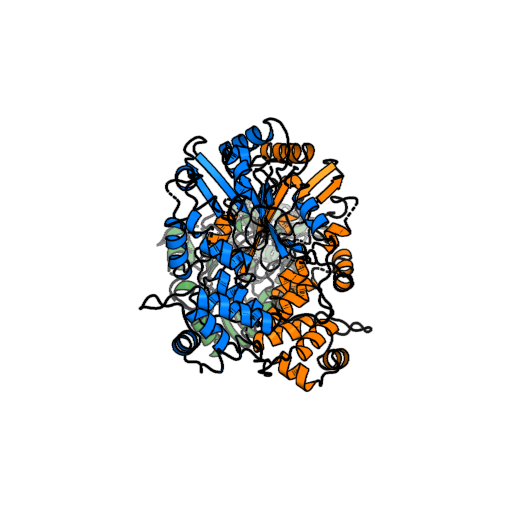 1 38 ? 5.461 75.769 10.198 1.00 43.87 37 PRO C C 1
ATOM 5117 O O . PRO C 1 38 ? 5.261 75.005 11.146 1.00 42.98 37 PRO C O 1
ATOM 5121 N N . LYS C 1 39 ? 6.660 75.880 9.595 1.00 41.06 38 LYS C N 1
ATOM 5122 C CA . LYS C 1 39 ? 7.837 75.138 10.043 1.00 40.02 38 LYS C CA 1
ATOM 5123 C C . LYS C 1 39 ? 8.115 75.392 11.542 1.00 43.87 38 LYS C C 1
ATOM 5124 O O . LYS C 1 39 ? 8.467 74.448 12.258 1.00 41.73 38 LYS C O 1
ATOM 5130 N N . ARG C 1 40 ? 7.930 76.658 12.008 1.00 41.71 39 ARG C N 1
ATOM 5131 C CA . ARG C 1 40 ? 8.121 77.066 13.409 1.00 42.03 39 ARG C CA 1
ATOM 5132 C C . ARG C 1 40 ? 7.253 76.233 14.368 1.00 43.75 39 ARG C C 1
ATOM 5133 O O . ARG C 1 40 ? 7.704 75.888 15.465 1.00 43.09 39 ARG C O 1
ATOM 5141 N N . THR C 1 41 ? 6.020 75.912 13.948 1.00 39.12 40 THR C N 1
ATOM 5142 C CA . THR C 1 41 ? 5.078 75.115 14.737 1.00 37.74 40 THR C CA 1
ATOM 5143 C C . THR C 1 41 ? 5.607 73.671 14.871 1.00 36.73 40 THR C C 1
ATOM 5144 O O . THR C 1 41 ? 5.583 73.126 15.975 1.00 34.30 40 THR C O 1
ATOM 5148 N N . ILE C 1 42 ? 6.117 73.087 13.759 1.00 32.42 41 ILE C N 1
ATOM 5149 C CA . ILE C 1 42 ? 6.704 71.730 13.737 1.00 31.42 41 ILE C CA 1
ATOM 5150 C C . ILE C 1 42 ? 7.937 71.718 14.643 1.00 36.58 41 ILE C C 1
ATOM 5151 O O . ILE C 1 42 ? 8.130 70.783 15.416 1.00 35.50 41 ILE C O 1
ATOM 5156 N N . GLU C 1 43 ? 8.743 72.790 14.557 1.00 35.93 42 GLU C N 1
ATOM 5157 C CA . GLU C 1 43 ? 9.949 72.998 15.345 1.00 36.31 42 GLU C CA 1
ATOM 5158 C C . GLU C 1 43 ? 9.602 73.017 16.857 1.00 40.38 42 GLU C C 1
ATOM 5159 O O . GLU C 1 43 ? 10.263 72.332 17.621 1.00 39.64 42 GLU C O 1
ATOM 5165 N N . ARG C 1 44 ? 8.552 73.753 17.268 1.00 39.09 43 ARG C N 1
ATOM 5166 C CA . ARG C 1 44 ? 8.113 73.873 18.670 1.00 40.03 43 ARG C CA 1
ATOM 5167 C C . ARG C 1 44 ? 7.517 72.560 19.193 1.00 42.06 43 ARG C C 1
ATOM 5168 O O . ARG C 1 44 ? 7.739 72.212 20.354 1.00 42.14 43 ARG C O 1
ATOM 5176 N N . ILE C 1 45 ? 6.779 71.828 18.336 1.00 36.14 44 ILE C N 1
ATOM 5177 C CA . ILE C 1 45 ? 6.228 70.527 18.692 1.00 34.31 44 ILE C CA 1
ATOM 5178 C C . ILE C 1 45 ? 7.394 69.577 18.956 1.00 36.44 44 ILE C C 1
ATOM 5179 O O . ILE C 1 45 ? 7.408 68.920 19.992 1.00 36.63 44 ILE C O 1
ATOM 5184 N N . GLU C 1 46 ? 8.386 69.548 18.046 1.00 31.42 45 GLU C N 1
ATOM 5185 C CA . GLU C 1 46 ? 9.521 68.644 18.157 1.00 31.17 45 GLU C CA 1
ATOM 5186 C C . GLU C 1 46 ? 10.440 68.976 19.357 1.00 37.72 45 GLU C C 1
ATOM 5187 O O . GLU C 1 46 ? 10.996 68.040 19.937 1.00 36.56 45 GLU C O 1
ATOM 5193 N N . ASN C 1 47 ? 10.533 70.275 19.770 1.00 35.92 46 ASN C N 1
ATOM 5194 C CA . ASN C 1 47 ? 11.329 70.771 20.917 1.00 36.91 46 ASN C CA 1
ATOM 5195 C C . ASN C 1 47 ? 10.582 70.658 22.242 1.00 42.47 46 ASN C C 1
ATOM 5196 O O . ASN C 1 47 ? 11.182 70.880 23.291 1.00 42.00 46 ASN C O 1
ATOM 5201 N N . GLY C 1 48 ? 9.280 70.389 22.178 1.00 40.88 47 GLY C N 1
ATOM 5202 C CA . GLY C 1 48 ? 8.418 70.292 23.347 1.00 42.21 47 GLY C CA 1
ATOM 5203 C C . GLY C 1 48 ? 8.155 71.638 23.990 1.00 49.62 47 GLY C C 1
ATOM 5204 O O . GLY C 1 48 ? 7.962 71.708 25.210 1.00 50.38 47 GLY C O 1
ATOM 5205 N N . SER C 1 49 ? 8.146 72.720 23.174 1.00 48.25 48 SER C N 1
ATOM 5206 C CA . SER C 1 49 ? 7.941 74.086 23.663 1.00 50.73 48 SER C CA 1
ATOM 5207 C C . SER C 1 49 ? 6.506 74.614 23.394 1.00 59.65 48 SER C C 1
ATOM 5208 O O . SER C 1 49 ? 6.248 75.811 23.538 1.00 61.34 48 SER C O 1
ATOM 5211 N N . LEU C 1 50 ? 5.556 73.706 23.132 1.00 57.66 49 LEU C N 1
ATOM 5212 C CA . LEU C 1 50 ? 4.150 74.068 23.007 1.00 59.14 49 LEU C CA 1
ATOM 5213 C C . LEU C 1 50 ? 3.404 73.440 24.173 1.00 66.87 49 LEU C C 1
ATOM 5214 O O . LEU C 1 50 ? 3.389 72.219 24.330 1.00 65.75 49 LEU C O 1
ATOM 5219 N N . ALA C 1 51 ? 2.856 74.282 25.034 1.00 67.93 50 ALA C N 1
ATOM 5220 C CA . ALA C 1 51 ? 2.122 73.835 26.217 1.00 69.81 50 ALA C CA 1
ATOM 5221 C C . ALA C 1 51 ? 0.826 73.089 25.854 1.00 74.81 50 ALA C C 1
ATOM 5222 O O . ALA C 1 51 ? 0.547 72.039 26.437 1.00 73.54 50 ALA C O 1
ATOM 5224 N N . HIS C 1 52 ? 0.033 73.625 24.907 1.00 73.34 51 HIS C N 1
ATOM 5225 C CA . HIS C 1 52 ? -1.203 72.956 24.504 1.00 73.14 51 HIS C CA 1
ATOM 5226 C C . HIS C 1 52 ? -1.114 72.478 23.055 1.00 71.89 51 HIS C C 1
ATOM 5227 O O . HIS C 1 52 ? -0.731 73.237 22.153 1.00 69.90 51 HIS C O 1
ATOM 5234 N N . LEU C 1 53 ? -1.491 71.209 22.854 1.00 65.75 52 LEU C N 1
ATOM 5235 C CA . LEU C 1 53 ? -1.503 70.553 21.552 1.00 63.49 52 LEU C CA 1
ATOM 5236 C C . LEU C 1 53 ? -2.937 70.373 21.098 1.00 65.38 52 LEU C C 1
ATOM 5237 O O . LEU C 1 53 ? -3.649 69.465 21.540 1.00 64.19 52 LEU C O 1
ATOM 5242 N N . ASP C 1 54 ? -3.345 71.308 20.242 1.00 61.67 53 ASP C N 1
ATOM 5243 C CA . ASP C 1 54 ? -4.626 71.449 19.562 1.00 61.59 53 ASP C CA 1
ATOM 5244 C C . ASP C 1 54 ? -5.046 70.131 18.893 1.00 58.52 53 ASP C C 1
ATOM 5245 O O . ASP C 1 54 ? -4.211 69.489 18.251 1.00 55.88 53 ASP C O 1
ATOM 5250 N N . ALA C 1 55 ? -6.332 69.735 19.032 1.00 53.14 54 ALA C N 1
ATOM 5251 C CA . ALA C 1 55 ? -6.871 68.508 18.412 1.00 50.42 54 ALA C CA 1
ATOM 5252 C C . ALA C 1 55 ? -6.665 68.533 16.900 1.00 49.70 54 ALA C C 1
ATOM 5253 O O . ALA C 1 55 ? -6.355 67.494 16.319 1.00 47.25 54 ALA C O 1
ATOM 5255 N N . ASP C 1 56 ? -6.782 69.734 16.285 1.00 44.31 55 ASP C N 1
ATOM 5256 C CA . ASP C 1 56 ? -6.587 69.963 14.855 1.00 43.11 55 ASP C CA 1
ATOM 5257 C C . ASP C 1 56 ? -5.138 69.654 14.440 1.00 44.20 55 ASP C C 1
ATOM 5258 O O . ASP C 1 56 ? -4.948 68.994 13.417 1.00 42.27 55 ASP C O 1
ATOM 5263 N N . ILE C 1 57 ? -4.130 70.146 15.226 1.00 39.79 56 ILE C N 1
ATOM 5264 C CA . ILE C 1 57 ? -2.704 69.890 15.017 1.00 37.34 56 ILE C CA 1
ATOM 5265 C C . ILE C 1 57 ? -2.449 68.378 15.044 1.00 40.68 56 ILE C C 1
ATOM 5266 O O . ILE C 1 57 ? -1.818 67.857 14.125 1.00 39.63 56 ILE C O 1
ATOM 5271 N N . LEU C 1 58 ? -2.958 67.682 16.088 1.00 38.30 57 LEU C N 1
ATOM 5272 C CA . LEU C 1 58 ? -2.771 66.244 16.287 1.00 36.56 57 LEU C CA 1
ATOM 5273 C C . LEU C 1 58 ? -3.327 65.427 15.120 1.00 39.68 57 LEU C C 1
ATOM 5274 O O . LEU C 1 58 ? -2.655 64.514 14.638 1.00 37.86 57 LEU C O 1
ATOM 5279 N N . LEU C 1 59 ? -4.518 65.789 14.640 1.00 37.82 58 LEU C N 1
ATOM 5280 C CA . LEU C 1 59 ? -5.165 65.134 13.507 1.00 37.28 58 LEU C CA 1
ATOM 5281 C C . LEU C 1 59 ? -4.366 65.356 12.234 1.00 39.12 58 LEU C C 1
ATOM 5282 O O . LEU C 1 59 ? -4.164 64.407 11.490 1.00 38.49 58 LEU C O 1
ATOM 5287 N N . ARG C 1 60 ? -3.868 66.586 12.011 1.00 35.18 59 ARG C N 1
ATOM 5288 C CA . ARG C 1 60 ? -3.033 66.914 10.852 1.00 34.02 59 ARG C CA 1
ATOM 5289 C C . ARG C 1 60 ? -1.744 66.083 10.862 1.00 34.49 59 ARG C C 1
ATOM 5290 O O . ARG C 1 60 ? -1.360 65.5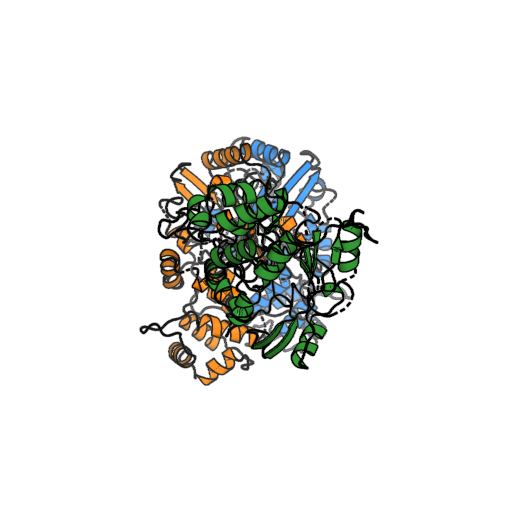40 9.820 1.00 32.75 59 ARG C O 1
ATOM 5298 N N . LEU C 1 61 ? -1.104 65.951 12.051 1.00 30.51 60 LEU C N 1
ATOM 5299 C CA . LEU C 1 61 ? 0.137 65.172 12.227 1.00 28.76 60 LEU C CA 1
ATOM 5300 C C . LEU C 1 61 ? -0.096 63.708 11.945 1.00 33.06 60 LEU C C 1
ATOM 5301 O O . LEU C 1 61 ? 0.672 63.121 11.179 1.00 32.91 60 LEU C O 1
ATOM 5306 N N . ALA C 1 62 ? -1.175 63.114 12.532 1.00 29.73 61 ALA C N 1
ATOM 5307 C CA . ALA C 1 62 ? -1.510 61.695 12.349 1.00 27.81 61 ALA C CA 1
ATOM 5308 C C . ALA C 1 62 ? -1.820 61.391 10.871 1.00 33.16 61 ALA C C 1
ATOM 5309 O O . ALA C 1 62 ? -1.395 60.353 10.356 1.00 31.49 61 ALA C O 1
ATOM 5311 N N . ASP C 1 63 ? -2.521 62.319 10.188 1.00 32.43 62 ASP C N 1
ATOM 5312 C CA . ASP C 1 63 ? -2.848 62.189 8.757 1.00 32.76 62 ASP C CA 1
ATOM 5313 C C . ASP C 1 63 ? -1.587 62.249 7.894 1.00 35.10 62 ASP C C 1
ATOM 5314 O O . ASP C 1 63 ? -1.386 61.364 7.073 1.00 34.83 62 ASP C O 1
ATOM 5319 N N . ALA C 1 64 ? -0.727 63.272 8.097 1.00 31.22 63 ALA C N 1
ATOM 5320 C CA . ALA C 1 64 ? 0.500 63.452 7.299 1.00 29.49 63 ALA C CA 1
ATOM 5321 C C . ALA C 1 64 ? 1.518 62.323 7.512 1.00 32.43 63 ALA C C 1
ATOM 5322 O O . ALA C 1 64 ? 2.166 61.899 6.557 1.00 30.76 63 ALA C O 1
ATOM 5324 N N . LEU C 1 65 ? 1.631 61.819 8.763 1.00 28.55 64 LEU C N 1
ATOM 5325 C CA . LEU C 1 65 ? 2.586 60.766 9.091 1.00 27.67 64 LEU C CA 1
ATOM 5326 C C . LEU C 1 65 ? 2.089 59.379 8.677 1.00 32.48 64 LEU C C 1
ATOM 5327 O O . LEU C 1 65 ? 2.835 58.415 8.833 1.00 31.86 64 LEU C O 1
ATOM 5332 N N . GLU C 1 66 ? 0.856 59.281 8.114 1.00 29.88 65 GLU C N 1
ATOM 5333 C CA . GLU C 1 66 ? 0.254 58.044 7.586 1.00 29.57 65 GLU C CA 1
ATOM 5334 C C . GLU C 1 66 ? 0.275 56.913 8.634 1.00 31.43 65 GLU C C 1
ATOM 5335 O O . GLU C 1 66 ? 0.703 55.790 8.378 1.00 29.49 65 GLU C O 1
ATOM 5341 N N . LEU C 1 67 ? -0.186 57.245 9.829 1.00 28.71 66 LEU C N 1
ATOM 5342 C CA . LEU C 1 67 ? -0.275 56.316 10.935 1.00 26.76 66 LEU C CA 1
ATOM 5343 C C . LEU C 1 67 ? -1.375 55.307 10.699 1.00 29.67 66 LEU C C 1
ATOM 5344 O O . LEU C 1 67 ? -2.406 55.638 10.114 1.00 28.96 66 LEU C O 1
ATOM 5349 N N . THR C 1 68 ? -1.169 54.075 11.186 1.00 26.97 67 THR C N 1
ATOM 5350 C CA . THR C 1 68 ? -2.199 53.034 11.157 1.00 27.46 67 THR C CA 1
ATOM 5351 C C . THR C 1 68 ? -3.262 53.410 12.199 1.00 33.32 67 THR C C 1
ATOM 5352 O O . THR C 1 68 ? -3.002 54.260 13.067 1.00 33.46 67 THR C O 1
ATOM 5356 N N . ILE C 1 69 ? -4.427 52.757 12.158 1.00 30.38 68 ILE C N 1
ATOM 5357 C CA . ILE C 1 69 ? -5.508 53.014 13.127 1.00 30.31 68 ILE C CA 1
ATOM 5358 C C . ILE C 1 69 ? -4.983 52.786 14.553 1.00 32.94 68 ILE C C 1
ATOM 5359 O O . ILE C 1 69 ? -5.207 53.627 15.423 1.00 34.44 68 ILE C O 1
ATOM 5364 N N . GLY C 1 70 ? -4.264 51.684 14.760 1.00 27.88 69 GLY C N 1
ATOM 5365 C CA . GLY C 1 70 ? -3.662 51.355 16.053 1.00 26.89 69 GLY C CA 1
ATOM 5366 C C . GLY C 1 70 ? -2.654 52.392 16.504 1.00 28.86 69 GLY C C 1
ATOM 5367 O O . GLY C 1 70 ? -2.611 52.738 17.686 1.00 29.30 69 GLY C O 1
ATOM 5368 N N . GLU C 1 71 ? -1.854 52.918 15.550 1.00 24.18 70 GLU C N 1
ATOM 5369 C CA . GLU C 1 71 ? -0.866 53.964 15.836 1.00 22.83 70 GLU C CA 1
ATOM 5370 C C . GLU C 1 71 ? -1.540 55.276 16.202 1.00 26.10 70 GLU C C 1
ATOM 5371 O O . GLU C 1 71 ? -1.084 55.905 17.137 1.00 26.65 70 GLU C O 1
ATOM 5377 N N . ARG C 1 72 ? -2.637 55.665 15.513 1.00 22.49 71 ARG C N 1
ATOM 5378 C CA . ARG C 1 72 ? -3.397 56.897 15.780 1.00 23.83 71 ARG C CA 1
ATOM 5379 C C . ARG C 1 72 ? -3.883 56.932 17.226 1.00 31.22 71 ARG C C 1
ATOM 5380 O O . ARG C 1 72 ? -3.657 57.925 17.925 1.00 32.63 71 ARG C O 1
ATOM 5388 N N . ARG C 1 73 ? -4.464 55.801 17.703 1.00 28.10 72 ARG C N 1
ATOM 5389 C CA . ARG C 1 73 ? -4.961 55.669 19.077 1.00 29.00 72 ARG C CA 1
ATOM 5390 C C . ARG C 1 73 ? -3.804 55.884 20.098 1.00 32.19 72 ARG C C 1
ATOM 5391 O O . ARG C 1 73 ? -3.945 56.670 21.032 1.00 32.72 72 ARG C O 1
ATOM 5399 N N . GLU C 1 74 ? -2.660 55.241 19.869 1.00 27.07 73 GLU C N 1
ATOM 5400 C CA . GLU C 1 74 ? -1.500 55.358 20.748 1.00 26.40 73 GLU C CA 1
ATOM 5401 C C . GLU C 1 74 ? -0.885 56.752 20.700 1.00 28.16 73 GLU C C 1
ATOM 5402 O O . GLU C 1 74 ? -0.490 57.277 21.736 1.00 27.93 73 GLU C O 1
ATOM 5408 N N . PHE C 1 75 ? -0.859 57.363 19.506 1.00 24.78 74 PHE C N 1
ATOM 5409 C CA . PHE C 1 75 ? -0.303 58.691 19.248 1.00 24.26 74 PHE C CA 1
ATOM 5410 C C . PHE C 1 75 ? -1.136 59.779 19.914 1.00 29.56 74 PHE C C 1
ATOM 5411 O O . PHE C 1 75 ? -0.571 60.676 20.533 1.00 30.32 74 PHE C O 1
ATOM 5419 N N . PHE C 1 76 ? -2.466 59.703 19.800 1.00 28.25 75 PHE C N 1
ATOM 5420 C CA . PHE C 1 76 ? -3.346 60.699 20.413 1.00 29.75 75 PHE C CA 1
ATOM 5421 C C . PHE C 1 76 ? -3.285 60.593 21.939 1.00 36.68 75 PHE C C 1
ATOM 5422 O O . PHE C 1 76 ? -3.235 61.620 22.612 1.00 37.87 75 PHE C O 1
ATOM 5430 N N . PHE C 1 77 ? -3.213 59.357 22.476 1.00 34.02 76 PHE C N 1
ATOM 5431 C CA . PHE C 1 77 ? -3.116 59.142 23.917 1.00 34.70 76 PHE C CA 1
ATOM 5432 C C . PHE C 1 77 ? -1.777 59.643 24.461 1.00 37.64 76 PHE C C 1
ATOM 5433 O O . PHE C 1 77 ? -1.750 60.218 25.549 1.00 36.32 76 PHE C O 1
ATOM 5441 N N . ALA C 1 78 ? -0.675 59.460 23.700 1.00 34.96 77 ALA C N 1
ATOM 5442 C CA . ALA C 1 78 ? 0.648 59.966 24.103 1.00 34.50 77 ALA C CA 1
ATOM 5443 C C . ALA C 1 78 ? 0.623 61.496 24.180 1.00 38.98 77 ALA C C 1
ATOM 5444 O O . ALA C 1 78 ? 1.298 62.079 25.019 1.00 39.12 77 ALA C O 1
ATOM 5446 N N . ALA C 1 79 ? -0.203 62.136 23.353 1.00 37.19 78 ALA C N 1
ATOM 5447 C CA . ALA C 1 79 ? -0.323 63.592 23.352 1.00 38.65 78 ALA C CA 1
ATOM 5448 C C . ALA C 1 79 ? -1.291 64.119 24.417 1.00 49.66 78 ALA C C 1
ATOM 5449 O O . ALA C 1 79 ? -0.992 65.149 25.021 1.00 51.89 78 ALA C O 1
ATOM 5451 N N . THR C 1 80 ? -2.467 63.477 24.612 1.00 47.82 79 THR C N 1
ATOM 5452 C CA . THR C 1 80 ? -3.495 64.034 25.510 1.00 50.12 79 THR C CA 1
ATOM 5453 C C . THR C 1 80 ? -3.663 63.331 26.856 1.00 57.06 79 THR C C 1
ATOM 5454 O O . THR C 1 80 ? -4.267 63.925 27.758 1.00 58.97 79 THR C O 1
ATOM 5458 N N . GLY C 1 81 ? -3.135 62.119 26.989 1.00 53.16 80 GLY C N 1
ATOM 5459 C CA . GLY C 1 81 ? -3.222 61.345 28.222 1.00 54.06 80 GLY C CA 1
ATOM 5460 C C . GLY C 1 81 ? -2.778 62.088 29.471 1.00 61.52 80 GLY C C 1
ATOM 5461 O O . GLY C 1 81 ? -1.726 62.746 29.468 1.00 60.53 80 GLY C O 1
ATOM 5462 N N . ILE C 1 82 ? -3.610 62.027 30.536 1.00 60.53 81 ILE C N 1
ATOM 5463 C CA . ILE C 1 82 ? -3.293 62.659 31.818 1.00 62.34 81 ILE C CA 1
ATOM 5464 C C . ILE C 1 82 ? -2.242 61.801 32.524 1.00 68.42 81 ILE C C 1
ATOM 5465 O O . ILE C 1 82 ? -2.411 60.585 32.662 1.00 65.67 81 ILE C O 1
ATOM 5470 N N . ILE C 1 83 ? -1.155 62.458 32.947 1.00 68.79 82 ILE C N 1
ATOM 5471 C CA . ILE C 1 83 ? -0.074 61.863 33.727 1.00 69.75 82 ILE C CA 1
ATOM 5472 C C . ILE C 1 83 ? -0.447 62.063 35.207 1.00 77.33 82 ILE C C 1
ATOM 5473 O O . ILE C 1 83 ? -0.888 63.150 35.600 1.00 78.02 82 ILE C O 1
ATOM 5478 N N . GLU C 1 84 ? -0.318 61.005 36.006 1.00 75.49 83 GLU C N 1
ATOM 5479 C CA . GLU C 1 84 ? -0.618 61.055 37.427 1.00 77.69 83 GLU C CA 1
ATOM 5480 C C . GLU C 1 84 ? 0.480 61.823 38.181 1.00 87.00 83 GLU C C 1
ATOM 5481 O O . GLU C 1 84 ? 1.635 61.839 37.737 1.00 86.11 83 GLU C O 1
ATOM 5487 N N . GLN C 1 85 ? 0.106 62.469 39.308 1.00 88.24 84 GLN C N 1
ATOM 5488 C CA . GLN C 1 85 ? 1.031 63.195 40.175 1.00 91.16 84 GLN C CA 1
ATOM 5489 C C . GLN C 1 85 ? 1.980 62.194 40.832 1.00 97.49 84 GLN C C 1
ATOM 5490 O O . GLN C 1 85 ? 3.185 62.430 40.879 1.00 98.01 84 GLN C O 1
ATOM 5492 N N . LYS C 1 86 ? 1.430 61.059 41.298 1.00 94.79 85 LYS C N 1
ATOM 5493 C CA . LYS C 1 86 ? 2.164 59.958 41.922 1.00 94.91 85 LYS C CA 1
ATOM 5494 C C . LYS C 1 86 ? 2.744 59.041 40.848 1.00 97.64 85 LYS C C 1
ATOM 5495 O O . LYS C 1 86 ? 2.056 58.731 39.868 1.00 95.69 85 LYS C O 1
ATOM 5501 N N . SER C 1 87 ? 4.001 58.598 41.032 1.00 94.92 86 SER C N 1
ATOM 5502 C CA . SER C 1 87 ? 4.637 57.655 40.105 1.00 92.80 86 SER C CA 1
ATOM 5503 C C . SER C 1 87 ? 3.976 56.284 40.253 1.00 94.27 86 SER C C 1
ATOM 5504 O O . SER C 1 87 ? 3.494 55.952 41.343 1.00 94.80 86 SER C O 1
ATOM 5507 N N . ALA C 1 88 ? 3.907 55.518 39.151 1.00 87.96 87 ALA C N 1
ATOM 5508 C CA . ALA C 1 88 ? 3.264 54.203 39.127 1.00 86.50 87 ALA C CA 1
ATOM 5509 C C . ALA C 1 88 ? 3.908 53.228 40.114 1.00 89.80 87 ALA C C 1
ATOM 5510 O O . ALA C 1 88 ? 5.130 53.236 40.302 1.00 89.74 87 ALA C O 1
ATOM 5512 N N . THR C 1 89 ? 3.058 52.422 40.768 1.00 84.99 88 THR C N 1
ATOM 5513 C CA . THR C 1 89 ? 3.464 51.398 41.728 1.00 84.57 88 THR C CA 1
ATOM 5514 C C . THR C 1 89 ? 3.153 50.019 41.142 1.00 84.66 88 THR C C 1
ATOM 5515 O O . THR C 1 89 ? 2.125 49.851 40.480 1.00 84.31 88 THR C O 1
ATOM 5519 N N . TYR C 1 90 ? 4.042 49.041 41.363 1.00 77.51 89 TYR C N 1
ATOM 5520 C CA . TYR C 1 90 ? 3.855 47.682 40.851 1.00 73.93 89 TYR C CA 1
ATOM 5521 C C . TYR C 1 90 ? 4.022 46.664 41.977 1.00 74.62 89 TYR C C 1
ATOM 5522 O O . TYR C 1 90 ? 4.945 46.803 42.790 1.00 75.27 89 TYR C O 1
ATOM 5531 N N . LYS C 1 91 ? 3.140 45.637 42.019 1.00 67.49 90 LYS C N 1
ATOM 5532 C CA . LYS C 1 91 ? 3.183 44.561 43.021 1.00 66.61 90 LYS C CA 1
ATOM 5533 C C . LYS C 1 91 ? 4.531 43.821 42.967 1.00 65.40 90 LYS C C 1
ATOM 5534 O O . LYS C 1 91 ? 5.110 43.511 44.013 1.00 67.83 90 LYS C O 1
ATOM 5540 N N . ARG C 1 92 ? 5.014 43.548 41.747 1.00 55.14 91 ARG C N 1
ATOM 5541 C CA . ARG C 1 92 ? 6.264 42.841 41.498 1.00 52.27 91 ARG C CA 1
ATOM 5542 C C . ARG C 1 92 ? 7.276 43.716 40.771 1.00 52.25 91 ARG C C 1
ATOM 5543 O O . ARG C 1 92 ? 6.902 44.582 39.971 1.00 49.82 91 ARG C O 1
ATOM 5551 N N . SER C 1 93 ? 8.567 43.449 41.020 1.00 47.22 92 SER C N 1
ATOM 5552 C CA . SER C 1 93 ? 9.682 44.097 40.336 1.00 46.03 92 SER C CA 1
ATOM 5553 C C . SER C 1 93 ? 9.734 43.613 38.855 1.00 47.10 92 SER C C 1
ATOM 5554 O O . SER C 1 93 ? 9.109 42.590 38.550 1.00 44.95 92 SER C O 1
ATOM 5557 N N . PRO C 1 94 ? 10.481 44.267 37.925 1.00 43.46 93 PRO C N 1
ATOM 5558 C CA . PRO C 1 94 ? 10.530 43.751 36.542 1.00 40.82 93 PRO C CA 1
ATOM 5559 C C . PRO C 1 94 ? 10.952 42.268 36.463 1.00 43.09 93 PRO C C 1
ATOM 5560 O O . PRO C 1 94 ? 10.301 41.496 35.756 1.00 40.13 93 PRO C O 1
ATOM 5564 N N . GLU C 1 95 ? 11.987 41.863 37.229 1.00 41.27 94 GLU C N 1
ATOM 5565 C CA . GLU C 1 95 ? 12.501 40.480 37.308 1.00 41.37 94 GLU C CA 1
ATOM 5566 C C . GLU C 1 95 ? 11.420 39.505 37.824 1.00 42.89 94 GLU C C 1
ATOM 5567 O O . GLU C 1 95 ? 11.220 38.444 37.222 1.00 41.02 94 GLU C O 1
ATOM 5573 N N . GLU C 1 96 ? 10.720 39.872 38.916 1.00 39.26 95 GLU C N 1
ATOM 5574 C CA . GLU C 1 96 ? 9.655 39.054 39.510 1.00 38.93 95 GLU C CA 1
ATOM 5575 C C . GLU C 1 96 ? 8.451 38.931 38.568 1.00 40.44 95 GLU C C 1
ATOM 5576 O O . GLU C 1 96 ? 7.763 37.920 38.610 1.00 41.22 95 GLU C O 1
ATOM 5582 N N . SER C 1 97 ? 8.188 39.966 37.744 1.00 34.64 96 SER C N 1
ATOM 5583 C CA . SER C 1 97 ? 7.097 40.014 36.768 1.00 32.11 96 SER C CA 1
ATOM 5584 C C . SER C 1 97 ? 7.351 39.016 35.642 1.00 35.31 96 SER C C 1
ATOM 5585 O O . SER C 1 97 ? 6.428 38.300 35.236 1.00 34.56 96 SER C O 1
ATOM 5588 N N . LEU C 1 98 ? 8.603 38.974 35.135 1.00 31.10 97 LEU C N 1
ATOM 5589 C CA . LEU C 1 98 ? 8.989 38.049 34.076 1.00 30.30 97 LEU C CA 1
ATOM 5590 C C . LEU C 1 98 ? 8.977 36.615 34.598 1.00 33.68 97 LEU C C 1
ATOM 5591 O O . LEU C 1 98 ? 8.489 35.725 33.904 1.00 33.97 97 LEU C O 1
ATOM 5596 N N . GLN C 1 99 ? 9.497 36.403 35.813 1.00 29.41 98 GLN C N 1
ATOM 5597 C CA . GLN C 1 99 ? 9.558 35.097 36.452 1.00 29.81 98 GLN C CA 1
ATOM 5598 C C . GLN C 1 99 ? 8.157 34.536 36.681 1.00 33.58 98 GLN C C 1
ATOM 5599 O O . GLN C 1 99 ? 7.955 33.337 36.529 1.00 32.95 98 GLN C O 1
ATOM 5605 N N . TYR C 1 100 ? 7.196 35.412 37.006 1.00 31.86 99 TYR C N 1
ATOM 5606 C CA . TYR C 1 100 ? 5.788 35.088 37.215 1.00 32.64 99 TYR C CA 1
ATOM 5607 C C . TYR C 1 100 ? 5.164 34.600 35.902 1.00 34.46 99 TYR C C 1
ATOM 5608 O O . TYR C 1 100 ? 4.406 33.638 35.921 1.00 35.09 99 TYR C O 1
ATOM 5617 N N . LEU C 1 101 ? 5.492 35.252 34.766 1.00 30.06 100 LEU C N 1
ATOM 5618 C CA . LEU C 1 101 ? 5.000 34.854 33.435 1.00 28.47 100 LEU C CA 1
ATOM 5619 C C . LEU C 1 101 ? 5.644 33.533 33.024 1.00 32.83 100 LEU C C 1
ATOM 5620 O O . LEU C 1 101 ? 4.953 32.665 32.521 1.00 32.61 100 LEU C O 1
ATOM 5625 N N . ILE C 1 102 ? 6.952 33.363 33.292 1.00 30.93 101 ILE C N 1
ATOM 5626 C CA . ILE C 1 102 ? 7.703 32.136 33.003 1.00 30.34 101 ILE C CA 1
ATOM 5627 C C . ILE C 1 102 ? 7.099 30.963 33.796 1.00 34.80 101 ILE C C 1
ATOM 5628 O O . ILE C 1 102 ? 6.805 29.932 33.185 1.00 32.56 101 ILE C O 1
ATOM 5633 N N . ASP C 1 103 ? 6.876 31.139 35.128 1.00 32.60 102 ASP C N 1
ATOM 5634 C CA . ASP C 1 103 ? 6.294 30.104 35.997 1.00 33.11 102 ASP C CA 1
ATOM 5635 C C . ASP C 1 103 ? 4.917 29.659 35.511 1.00 37.44 102 ASP C C 1
ATOM 5636 O O . ASP C 1 103 ? 4.558 28.493 35.668 1.00 36.56 102 ASP C O 1
ATOM 5649 N N . ILE C 1 105 ? 3.743 30.014 32.091 1.00 31.10 104 ILE C N 1
ATOM 5650 C CA A ILE C 1 105 ? 3.930 29.399 30.770 0.50 30.30 104 ILE C CA 1
ATOM 5651 C CA B ILE C 1 105 ? 3.848 29.377 30.778 0.50 30.61 104 ILE C CA 1
ATOM 5652 C C . ILE C 1 105 ? 4.458 27.962 30.920 1.00 35.53 104 ILE C C 1
ATOM 5653 O O . ILE C 1 105 ? 4.082 27.071 30.161 1.00 36.52 104 ILE C O 1
ATOM 5662 N N . ARG C 1 106 ? 5.308 27.743 31.928 1.00 31.98 105 ARG C N 1
ATOM 5663 C CA . ARG C 1 106 ? 5.900 26.436 32.240 1.00 33.33 105 ARG C CA 1
ATOM 5664 C C . ARG C 1 106 ? 4.805 25.393 32.572 1.00 37.22 105 ARG C C 1
ATOM 5665 O O . ARG C 1 106 ? 4.973 24.216 32.277 1.00 37.99 105 ARG C O 1
ATOM 5673 N N . ASN C 1 107 ? 3.685 25.838 33.179 1.00 31.44 106 ASN C N 1
ATOM 5674 C CA . ASN C 1 107 ? 2.572 24.973 33.579 1.00 29.47 106 ASN C CA 1
ATOM 5675 C C . ASN C 1 107 ? 1.480 24.827 32.485 1.00 29.01 106 ASN C C 1
ATOM 5676 O O . ASN C 1 107 ? 0.522 24.085 32.658 1.00 27.97 106 ASN C O 1
ATOM 5689 N N . ASN C 1 109 ? -0.019 23.783 28.616 1.00 28.76 108 ASN C N 1
ATOM 5690 C CA . ASN C 1 109 ? 0.048 22.627 27.713 1.00 29.86 108 ASN C CA 1
ATOM 5691 C C . ASN C 1 109 ? -0.203 23.051 26.254 1.00 32.67 108 ASN C C 1
ATOM 5692 O O . ASN C 1 109 ? -0.473 22.218 25.387 1.00 32.87 108 ASN C O 1
ATOM 5697 N N . VAL C 1 110 ? -0.086 24.358 25.996 1.00 27.27 109 VAL C N 1
ATOM 5698 C CA . VAL C 1 110 ? -0.266 24.957 24.680 1.00 25.67 109 VAL C CA 1
ATOM 5699 C C . VAL C 1 110 ? 0.984 25.757 24.319 1.00 27.54 109 VAL C C 1
ATOM 5700 O O . VAL C 1 110 ? 1.705 26.144 25.244 1.00 25.81 109 VAL C O 1
ATOM 5704 N N . PRO C 1 111 ? 1.231 26.105 23.024 1.00 23.85 110 PRO C N 1
ATOM 5705 C CA . PRO C 1 111 ? 2.321 27.053 22.739 1.00 23.29 110 PRO C CA 1
ATOM 5706 C C . PRO C 1 111 ? 2.063 28.402 23.440 1.00 26.21 110 PRO C C 1
ATOM 5707 O O . PRO C 1 111 ? 0.955 28.944 23.401 1.00 25.53 110 PRO C O 1
ATOM 5711 N N . ALA C 1 112 ? 3.085 28.916 24.122 1.00 21.17 111 ALA C N 1
ATOM 5712 C CA . ALA C 1 112 ? 3.030 30.177 24.839 1.00 19.19 111 ALA C CA 1
ATOM 5713 C C . ALA C 1 112 ? 4.414 30.783 24.907 1.00 23.74 111 ALA C C 1
ATOM 5714 O O . ALA C 1 112 ? 5.417 30.070 25.037 1.00 23.53 111 ALA C O 1
ATOM 5716 N N . PHE C 1 113 ? 4.472 32.098 24.779 1.00 19.55 112 PHE C N 1
ATOM 5717 C CA . PHE C 1 113 ? 5.727 32.834 24.803 1.00 19.42 112 PHE C CA 1
ATOM 5718 C C . PHE C 1 113 ? 5.488 34.261 25.303 1.00 23.76 112 PHE C C 1
ATOM 5719 O O . PHE C 1 113 ? 4.341 34.696 25.415 1.00 23.69 112 PHE C O 1
ATOM 5727 N N . VAL C 1 114 ? 6.570 34.957 25.653 1.00 21.53 113 VAL C N 1
ATOM 5728 C CA . VAL C 1 114 ? 6.546 36.327 26.186 1.00 21.28 113 VAL C CA 1
ATOM 5729 C C . VAL C 1 114 ? 7.323 37.272 25.262 1.00 26.15 113 VAL C C 1
ATOM 5730 O O . VAL C 1 114 ? 8.415 36.929 24.822 1.00 25.70 113 VAL C O 1
ATOM 5734 N N . THR C 1 115 ? 6.776 38.471 25.017 1.00 23.48 114 THR C N 1
ATOM 5735 C CA . THR C 1 115 ? 7.423 39.543 24.253 1.00 22.96 114 THR C CA 1
ATOM 5736 C C . THR C 1 115 ? 7.476 40.847 25.106 1.00 27.12 114 THR C C 1
ATOM 5737 O O . THR C 1 115 ? 6.717 40.998 26.059 1.00 24.89 114 THR C O 1
ATOM 5741 N N . ASP C 1 116 ? 8.392 41.764 24.776 1.00 24.19 115 ASP C N 1
ATOM 5742 C CA . ASP C 1 116 ? 8.539 43.038 25.489 1.00 22.88 115 ASP C CA 1
ATOM 5743 C C . ASP C 1 116 ? 7.977 44.228 24.664 1.00 26.85 115 ASP C C 1
ATOM 5744 O O . ASP C 1 116 ? 7.240 44.031 23.672 1.00 26.53 115 ASP C O 1
ATOM 5749 N N . GLN C 1 117 ? 8.365 45.458 25.058 1.00 23.43 116 GLN C N 1
ATOM 5750 C CA . GLN C 1 117 ? 7.929 46.719 24.427 1.00 23.12 116 GLN C CA 1
ATOM 5751 C C . GLN C 1 117 ? 8.399 46.892 22.958 1.00 25.25 116 GLN C C 1
ATOM 5752 O O . GLN C 1 117 ? 7.856 47.732 22.240 1.00 25.33 116 GLN C O 1
ATOM 5758 N N . TYR C 1 118 ? 9.417 46.139 22.534 1.00 21.84 117 TYR C N 1
ATOM 5759 C CA . TYR C 1 118 ? 9.950 46.177 21.157 1.00 21.75 117 TYR C CA 1
ATOM 5760 C C . TYR C 1 118 ? 9.520 44.949 20.387 1.00 24.98 117 TYR C C 1
ATOM 5761 O O . TYR C 1 118 ? 9.937 44.771 19.246 1.00 24.84 117 TYR C O 1
ATOM 5770 N N . VAL C 1 119 ? 8.697 44.082 21.033 1.00 21.02 118 VAL C N 1
ATOM 5771 C CA . VAL C 1 119 ? 8.140 42.817 20.499 1.00 19.92 118 VAL C CA 1
ATOM 5772 C C . VAL C 1 119 ? 9.298 41.812 20.282 1.00 23.57 118 VAL C C 1
ATOM 5773 O O . VAL C 1 119 ? 9.268 40.974 19.378 1.00 22.98 118 VAL C O 1
ATOM 5777 N N . ASN C 1 120 ? 10.307 41.898 21.171 1.00 21.00 119 ASN C N 1
ATOM 5778 C CA . ASN C 1 120 ? 11.403 40.943 21.230 1.00 21.76 119 ASN C CA 1
ATOM 5779 C C . ASN C 1 120 ? 10.899 39.753 22.020 1.00 25.58 119 ASN C C 1
ATOM 5780 O O . ASN C 1 120 ? 10.151 39.955 22.990 1.00 23.83 119 ASN C O 1
ATOM 5785 N N . ILE C 1 121 ? 11.256 38.524 21.594 1.00 22.66 120 ILE C N 1
ATOM 5786 C CA . ILE C 1 121 ? 10.789 37.323 22.295 1.00 21.86 120 ILE C CA 1
ATOM 5787 C C . ILE C 1 121 ? 11.733 37.121 23.470 1.00 25.66 120 ILE C C 1
ATOM 5788 O O . ILE C 1 121 ? 12.935 36.927 23.284 1.00 25.56 120 ILE C O 1
ATOM 5793 N N . ILE C 1 122 ? 11.181 37.219 24.681 1.00 21.84 121 ILE C N 1
ATOM 5794 C CA . ILE C 1 122 ? 11.931 37.142 25.931 1.00 23.00 121 ILE C CA 1
ATOM 5795 C C . ILE C 1 122 ? 12.035 35.688 26.429 1.00 27.79 121 ILE C C 1
ATOM 5796 O O . ILE C 1 122 ? 13.064 35.292 26.992 1.00 27.58 121 ILE C O 1
ATOM 5801 N N . ALA C 1 123 ? 10.950 34.917 26.279 1.00 23.28 122 ALA C N 1
ATOM 5802 C CA . ALA C 1 123 ? 10.901 33.534 26.743 1.00 22.99 122 ALA C CA 1
ATOM 5803 C C . ALA C 1 123 ? 9.851 32.776 26.002 1.00 25.18 122 ALA C C 1
ATOM 5804 O O . ALA C 1 123 ? 8.887 33.362 25.527 1.00 23.14 122 ALA C O 1
ATOM 5806 N N . ALA C 1 124 ? 10.010 31.463 25.914 1.00 22.84 123 ALA C N 1
ATOM 5807 C CA . ALA C 1 124 ? 9.060 30.599 25.221 1.00 20.92 123 ALA C CA 1
ATOM 5808 C C . ALA C 1 124 ? 9.113 29.242 25.833 1.00 26.82 123 ALA C C 1
ATOM 5809 O O . ALA C 1 124 ? 10.194 28.802 26.218 1.00 29.45 123 ALA C O 1
ATOM 5811 N N . ASN C 1 125 ? 7.984 28.537 25.900 1.00 22.61 124 ASN C N 1
ATOM 5812 C CA . ASN C 1 125 ? 8.038 27.155 26.373 1.00 22.69 124 ASN C CA 1
ATOM 5813 C C . ASN C 1 125 ? 8.553 26.294 25.192 1.00 29.41 124 ASN C C 1
ATOM 5814 O O . ASN C 1 125 ? 8.566 26.761 24.038 1.00 26.69 124 ASN C O 1
ATOM 5827 N N . ILE C 1 127 ? 7.077 23.802 23.873 1.00 26.75 126 ILE C N 1
ATOM 5828 C CA . ILE C 1 127 ? 5.926 23.449 23.006 1.00 25.19 126 ILE C CA 1
ATOM 5829 C C . ILE C 1 127 ? 5.928 24.402 21.795 1.00 29.55 126 ILE C C 1
ATOM 5830 O O . ILE C 1 127 ? 5.732 23.936 20.675 1.00 30.98 126 ILE C O 1
ATOM 5835 N N . THR C 1 128 ? 6.214 25.707 22.011 1.00 24.40 127 THR C N 1
ATOM 5836 C CA . THR C 1 128 ? 6.317 26.718 20.950 1.00 23.55 127 THR C CA 1
ATOM 5837 C C . THR C 1 128 ? 7.458 26.358 19.966 1.00 29.17 127 THR C C 1
ATOM 5838 O O . THR C 1 128 ? 7.241 26.368 18.757 1.00 27.52 127 THR C O 1
ATOM 5842 N N . ILE C 1 129 ? 8.668 26.079 20.477 1.00 29.06 128 ILE C N 1
ATOM 5843 C CA . ILE C 1 129 ? 9.856 25.751 19.672 1.00 30.24 128 ILE C CA 1
ATOM 5844 C C . ILE C 1 129 ? 9.584 24.532 18.811 1.00 33.91 128 ILE C C 1
ATOM 5845 O O . ILE C 1 129 ? 9.927 24.551 17.632 1.00 34.89 128 ILE C O 1
ATOM 5850 N N . ARG C 1 130 ? 8.977 23.490 19.402 1.00 30.83 129 ARG C N 1
ATOM 5851 C CA A ARG C 1 130 ? 8.625 22.232 18.737 0.50 31.65 129 ARG C CA 1
ATOM 5852 C CA B ARG C 1 130 ? 8.683 22.254 18.688 0.50 31.76 129 ARG C CA 1
ATOM 5853 C C . ARG C 1 130 ? 7.526 22.450 17.705 1.00 35.58 129 ARG C C 1
ATOM 5854 O O . ARG C 1 130 ? 7.639 21.982 16.573 1.00 35.38 129 ARG C O 1
ATOM 5869 N N . PHE C 1 131 ? 6.444 23.159 18.106 1.00 31.50 130 PHE C N 1
ATOM 5870 C CA . PHE C 1 131 ? 5.334 23.412 17.190 1.00 31.27 130 PHE C CA 1
ATOM 5871 C C . PHE C 1 131 ? 5.821 24.120 15.911 1.00 36.24 130 PHE C C 1
ATOM 5872 O O . PHE C 1 131 ? 5.516 23.664 14.818 1.00 36.83 130 PHE C O 1
ATOM 5880 N N . PHE C 1 132 ? 6.607 25.184 16.054 1.00 32.89 131 PHE C N 1
ATOM 5881 C CA . PHE C 1 132 ? 7.103 25.961 14.921 1.00 32.87 131 PHE C CA 1
ATOM 5882 C C . PHE C 1 132 ? 8.326 25.327 14.284 1.00 40.68 131 PHE C C 1
ATOM 5883 O O . PHE C 1 132 ? 8.722 25.751 13.201 1.00 40.63 131 PHE C O 1
ATOM 5891 N N . ASN C 1 133 ? 8.921 24.312 14.946 1.00 39.43 132 ASN C N 1
ATOM 5892 C CA . ASN C 1 133 ? 10.140 23.634 14.512 1.00 40.77 132 ASN C CA 1
ATOM 5893 C C . ASN C 1 133 ? 11.226 24.699 14.200 1.00 47.37 132 ASN C C 1
ATOM 5894 O O . ASN C 1 133 ? 11.721 24.803 13.079 1.00 49.05 132 ASN C O 1
ATOM 5899 N N . ILE C 1 134 ? 11.506 25.558 15.174 1.00 42.97 133 ILE C N 1
ATOM 5900 C CA . ILE C 1 134 ? 12.497 26.600 14.979 1.00 41.76 133 ILE C CA 1
ATOM 5901 C C . ILE C 1 134 ? 13.870 25.958 15.192 1.00 45.28 133 ILE C C 1
ATOM 5902 O O . ILE C 1 134 ? 14.071 25.299 16.219 1.00 44.68 133 ILE C O 1
ATOM 5907 N N . PRO C 1 135 ? 14.800 26.071 14.195 1.00 41.60 134 PRO C N 1
ATOM 5908 C CA . PRO C 1 135 ? 16.129 25.452 14.354 1.00 42.21 134 PRO C CA 1
ATOM 5909 C C . PRO C 1 135 ? 16.895 26.036 15.545 1.00 46.97 134 PRO C C 1
ATOM 5910 O O . PRO C 1 135 ? 16.950 27.265 15.708 1.00 44.44 134 PRO C O 1
ATOM 5922 N N . GLU C 1 137 ? 19.986 26.287 16.040 1.00 48.71 136 GLU C N 1
ATOM 5923 C CA A GLU C 1 137 ? 21.147 27.070 15.622 0.50 48.97 136 GLU C CA 1
ATOM 5924 C CA B GLU C 1 137 ? 21.148 27.075 15.606 0.50 49.29 136 GLU C CA 1
ATOM 5925 C C . GLU C 1 137 ? 20.770 28.559 15.457 1.00 50.81 136 GLU C C 1
ATOM 5926 O O . GLU C 1 137 ? 21.582 29.431 15.790 1.00 50.30 136 GLU C O 1
ATOM 5937 N N . LEU C 1 138 ? 19.523 28.849 15.005 1.00 45.89 137 LEU C N 1
ATOM 5938 C CA . LEU C 1 138 ? 19.000 30.222 14.854 1.00 44.46 137 LEU C CA 1
ATOM 5939 C C . LEU C 1 138 ? 18.881 30.896 16.227 1.00 44.98 137 LEU C C 1
ATOM 5940 O O . LEU C 1 138 ? 19.110 32.095 16.350 1.00 42.77 137 LEU C O 1
ATOM 5945 N N . ILE C 1 139 ? 18.516 30.112 17.255 1.00 40.06 138 ILE C N 1
ATOM 5946 C CA . ILE C 1 139 ? 18.405 30.599 18.625 1.00 38.84 138 ILE C CA 1
ATOM 5947 C C . ILE C 1 139 ? 19.823 30.931 19.153 1.00 42.97 138 ILE C C 1
ATOM 5948 O O . ILE C 1 139 ? 20.011 31.980 19.771 1.00 42.81 138 ILE C O 1
ATOM 5953 N N . GLU C 1 140 ? 20.804 30.057 18.865 1.00 40.67 139 GLU C N 1
ATOM 5954 C CA A GLU C 1 140 ? 22.203 30.196 19.293 0.50 41.92 139 GLU C CA 1
ATOM 5955 C CA B GLU C 1 140 ? 22.185 30.225 19.338 0.50 42.00 139 GLU C CA 1
ATOM 5956 C C . GLU C 1 140 ? 22.905 31.410 18.669 1.00 46.12 139 GLU C C 1
ATOM 5957 O O . GLU C 1 140 ? 23.804 31.976 19.292 1.00 47.13 139 GLU C O 1
ATOM 5968 N N . THR C 1 141 ? 22.505 31.813 17.442 1.00 41.55 140 THR C N 1
ATOM 5969 C CA . THR C 1 141 ? 23.130 32.950 16.735 1.00 41.36 140 THR C CA 1
ATOM 5970 C C . THR C 1 141 ? 22.273 34.262 16.794 1.00 42.39 140 THR C C 1
ATOM 5971 O O . THR C 1 141 ? 22.694 35.300 16.267 1.00 43.32 140 THR C O 1
ATOM 5975 N N . ALA C 1 142 ? 21.090 34.212 17.445 1.00 35.11 141 ALA C N 1
ATOM 5976 C CA . ALA C 1 142 ? 20.214 35.380 17.644 1.00 32.42 141 ALA C CA 1
ATOM 5977 C C . ALA C 1 142 ? 20.907 36.475 18.509 1.00 37.52 141 ALA C C 1
ATOM 5978 O O . ALA C 1 142 ? 20.679 37.642 18.200 1.00 35.87 141 ALA C O 1
ATOM 5980 N N . PRO C 1 143 ? 21.787 36.171 19.533 1.00 36.66 142 PRO C N 1
ATOM 5981 C CA . PRO C 1 143 ? 22.451 37.264 20.284 1.00 37.66 142 PRO C CA 1
ATOM 5982 C C . PRO C 1 143 ? 23.386 38.153 19.452 1.00 43.22 142 PRO C C 1
ATOM 5983 O O . PRO C 1 143 ? 23.715 39.257 19.884 1.00 43.28 142 PRO C O 1
ATOM 5987 N N . LEU C 1 144 ? 23.836 37.672 18.290 1.00 40.09 143 LEU C N 1
ATOM 5988 C CA . LEU C 1 144 ? 24.779 38.397 17.435 1.00 40.97 143 LEU C CA 1
ATOM 5989 C C . LEU C 1 144 ? 24.111 39.496 16.583 1.00 42.83 143 LEU C C 1
ATOM 5990 O O . LEU C 1 144 ? 24.820 40.272 15.938 1.00 42.33 143 LEU C O 1
ATOM 5995 N N . LEU C 1 145 ? 22.754 39.563 16.587 1.00 37.92 144 LEU C N 1
ATOM 5996 C CA . LEU C 1 145 ? 21.975 40.512 15.784 1.00 35.49 144 LEU C CA 1
ATOM 5997 C C . LEU C 1 145 ? 21.070 41.396 16.642 1.00 37.73 144 LEU C C 1
ATOM 5998 O O . LEU C 1 145 ? 20.407 40.881 17.539 1.00 36.05 144 LEU C O 1
ATOM 6003 N N . PRO C 1 146 ? 20.985 42.721 16.345 1.00 34.53 145 PRO C N 1
ATOM 6004 C CA . PRO C 1 146 ? 20.088 43.612 17.123 1.00 33.25 145 PRO C CA 1
ATOM 6005 C C . PRO C 1 146 ? 18.606 43.192 17.095 1.00 36.95 145 PRO C C 1
ATOM 6006 O O . PRO C 1 146 ? 17.866 43.435 18.052 1.00 37.33 145 PRO C O 1
ATOM 6010 N N . HIS C 1 147 ? 18.178 42.579 15.987 1.00 31.81 146 HIS C N 1
ATOM 6011 C CA . HIS C 1 147 ? 16.802 42.116 15.733 1.00 28.80 146 HIS C CA 1
ATOM 6012 C C . HIS C 1 147 ? 16.690 40.580 15.847 1.00 30.46 146 HIS C C 1
ATOM 6013 O O . HIS C 1 147 ? 15.675 40.007 15.433 1.00 30.05 146 HIS C O 1
ATOM 6020 N N . GLY C 1 148 ? 17.751 39.952 16.356 1.00 26.21 147 GLY C N 1
ATOM 6021 C CA . GLY C 1 148 ? 17.906 38.506 16.494 1.00 25.53 147 GLY C CA 1
ATOM 6022 C C . GLY C 1 148 ? 16.749 37.733 17.094 1.00 28.36 147 GLY C C 1
ATOM 6023 O O . GLY C 1 148 ? 16.458 36.623 16.647 1.00 27.52 147 GLY C O 1
ATOM 6024 N N . TYR C 1 149 ? 16.096 38.293 18.126 1.00 24.26 148 TYR C N 1
ATOM 6025 C CA . TYR C 1 149 ? 14.993 37.641 18.836 1.00 22.57 148 TYR C CA 1
ATOM 6026 C C . TYR C 1 149 ? 13.646 38.291 18.564 1.00 24.81 148 TYR C C 1
ATOM 6027 O O . TYR C 1 149 ? 12.678 37.999 19.275 1.00 22.29 148 TYR C O 1
ATOM 6036 N N . ASN C 1 150 ? 13.572 39.201 17.591 1.00 22.53 149 ASN C N 1
ATOM 6037 C CA . ASN C 1 150 ? 12.323 39.926 17.358 1.00 22.27 149 ASN C CA 1
ATOM 6038 C C . ASN C 1 150 ? 11.286 39.044 16.700 1.00 24.53 149 ASN C C 1
ATOM 6039 O O . ASN C 1 150 ? 11.643 38.234 15.853 1.00 27.00 149 ASN C O 1
ATOM 6044 N N . LEU C 1 151 ? 10.010 39.193 17.105 1.00 19.49 150 LEU C N 1
ATOM 6045 C CA A LEU C 1 151 ? 8.896 38.432 16.532 0.50 18.48 150 LEU C CA 1
ATOM 6046 C CA B LEU C 1 151 ? 8.878 38.446 16.534 0.50 19.64 150 LEU C CA 1
ATOM 6047 C C . LEU C 1 151 ? 8.772 38.692 15.033 1.00 22.67 150 LEU C C 1
ATOM 6048 O O . LEU C 1 151 ? 8.369 37.804 14.289 1.00 22.85 150 LEU C O 1
ATOM 6065 N N . ARG C 1 153 ? 11.284 39.217 13.036 1.00 18.95 152 ARG C N 1
ATOM 6066 C CA . ARG C 1 153 ? 12.350 38.461 12.369 1.00 20.73 152 ARG C CA 1
ATOM 6067 C C . ARG C 1 153 ? 11.814 37.054 12.049 1.00 26.09 152 ARG C C 1
ATOM 6068 O O . ARG C 1 153 ? 12.097 36.524 10.978 1.00 27.21 152 ARG C O 1
ATOM 6076 N N . VAL C 1 154 ? 11.006 36.479 12.958 1.00 20.98 153 VAL C N 1
ATOM 6077 C CA . VAL C 1 154 ? 10.401 35.161 12.778 1.00 20.27 153 VAL C CA 1
ATOM 6078 C C . VAL C 1 154 ? 9.379 35.202 11.609 1.00 24.92 153 VAL C C 1
ATOM 6079 O O . VAL C 1 154 ? 9.447 34.371 10.696 1.00 25.93 153 VAL C O 1
ATOM 6083 N N . VAL C 1 155 ? 8.447 36.165 11.650 1.00 19.91 154 VAL C N 1
ATOM 6084 C CA . VAL C 1 155 ? 7.354 36.319 10.690 1.00 19.25 154 VAL C CA 1
ATOM 6085 C C . VAL C 1 155 ? 7.843 36.775 9.318 1.00 24.70 154 VAL C C 1
ATOM 6086 O O . VAL C 1 155 ? 7.408 36.200 8.327 1.00 25.63 154 VAL C O 1
ATOM 6090 N N . PHE C 1 156 ? 8.754 37.756 9.244 1.00 21.24 155 PHE C N 1
ATOM 6091 C CA . PHE C 1 156 ? 9.176 38.300 7.957 1.00 21.29 155 PHE C CA 1
ATOM 6092 C C . PHE C 1 156 ? 10.595 37.939 7.499 1.00 28.08 155 PHE C C 1
ATOM 6093 O O . PHE C 1 156 ? 10.910 38.168 6.316 1.00 29.20 155 PHE C O 1
ATOM 6101 N N . GLY C 1 157 ? 11.430 37.403 8.399 1.00 23.02 156 GLY C N 1
ATOM 6102 C CA . GLY C 1 157 ? 12.814 37.076 8.071 1.00 24.08 156 GLY C CA 1
ATOM 6103 C C . GLY C 1 157 ? 13.012 35.987 7.029 1.00 34.09 156 GLY C C 1
ATOM 6104 O O . GLY C 1 157 ? 12.123 35.160 6.787 1.00 35.86 156 GLY C O 1
ATOM 6105 N N . THR C 1 158 ? 14.229 35.939 6.475 1.00 33.37 157 THR C N 1
ATOM 6106 C CA . THR C 1 158 ? 14.635 35.016 5.416 1.00 35.02 157 THR C CA 1
ATOM 6107 C C . THR C 1 158 ? 15.237 33.696 5.956 1.00 40.24 157 THR C C 1
ATOM 6108 O O . THR C 1 158 ? 15.264 32.701 5.228 1.00 41.52 157 THR C O 1
ATOM 6112 N N . GLU C 1 159 ? 15.683 33.686 7.227 1.00 35.95 158 GLU C N 1
ATOM 6113 C CA . GLU C 1 159 ? 16.323 32.531 7.892 1.00 35.32 158 GLU C CA 1
ATOM 6114 C C . GLU C 1 159 ? 15.312 31.417 8.212 1.00 38.70 158 GLU C C 1
ATOM 6115 O O . GLU C 1 159 ? 15.654 30.247 8.123 1.00 41.26 158 GLU C O 1
ATOM 6121 N N . TYR C 1 160 ? 14.096 31.780 8.604 1.00 33.00 159 TYR C N 1
ATOM 6122 C CA . TYR C 1 160 ? 13.002 30.866 8.926 1.00 32.07 159 TYR C CA 1
ATOM 6123 C C . TYR C 1 160 ? 11.857 31.150 7.960 1.00 37.91 159 TYR C C 1
ATOM 6124 O O . TYR C 1 160 ? 11.482 32.303 7.788 1.00 39.85 159 TYR C O 1
ATOM 6133 N N . ASP C 1 161 ? 11.322 30.128 7.304 1.00 35.79 160 ASP C N 1
ATOM 6134 C CA . ASP C 1 161 ? 10.268 30.351 6.308 1.00 35.98 160 ASP C CA 1
ATOM 6135 C C . ASP C 1 161 ? 8.886 30.233 6.935 1.00 36.74 160 ASP C C 1
ATOM 6136 O O . ASP C 1 161 ? 8.254 29.178 6.835 1.00 36.86 160 ASP C O 1
ATOM 6141 N N . PHE C 1 162 ? 8.411 31.327 7.585 1.00 30.74 161 PHE C N 1
ATOM 6142 C CA . PHE C 1 162 ? 7.093 31.345 8.221 1.00 28.60 161 PHE C CA 1
ATOM 6143 C C . PHE C 1 162 ? 5.979 31.365 7.167 1.00 34.75 161 PHE C C 1
ATOM 6144 O O . PHE C 1 162 ? 4.929 30.749 7.383 1.00 35.93 161 PHE C O 1
ATOM 6152 N N . ARG C 1 163 ? 6.212 32.030 6.014 1.00 31.41 162 ARG C N 1
ATOM 6153 C CA . ARG C 1 163 ? 5.234 32.058 4.915 1.00 32.13 162 ARG C CA 1
ATOM 6154 C C . ARG C 1 163 ? 4.840 30.603 4.492 1.00 37.43 162 ARG C C 1
ATOM 6155 O O . ARG C 1 163 ? 3.650 30.343 4.261 1.00 37.60 162 ARG C O 1
ATOM 6163 N N . ARG C 1 164 ? 5.823 29.675 4.450 1.00 34.68 163 ARG C N 1
ATOM 6164 C CA . ARG C 1 164 ? 5.615 28.256 4.104 1.00 36.86 163 ARG C CA 1
ATOM 6165 C C . ARG C 1 164 ? 4.671 27.552 5.094 1.00 41.92 163 ARG C C 1
ATOM 6166 O O . ARG C 1 164 ? 3.887 26.710 4.670 1.00 44.02 163 ARG C O 1
ATOM 6170 N N . VAL C 1 165 ? 4.738 27.890 6.390 1.00 36.15 164 VAL C N 1
ATOM 6171 C CA . VAL C 1 165 ? 3.918 27.279 7.425 1.00 35.31 164 VAL C CA 1
ATOM 6172 C C . VAL C 1 165 ? 2.417 27.645 7.230 1.00 40.43 164 VAL C C 1
ATOM 6173 O O . VAL C 1 165 ? 1.558 26.752 7.217 1.00 40.37 164 VAL C O 1
ATOM 6177 N N . VAL C 1 166 ? 2.117 28.944 7.073 1.00 36.31 165 VAL C N 1
ATOM 6178 C CA . VAL C 1 166 ? 0.741 29.440 7.033 1.00 36.44 165 VAL C CA 1
ATOM 6179 C C . VAL C 1 166 ? 0.117 29.453 5.620 1.00 43.51 165 VAL C C 1
ATOM 6180 O O . VAL C 1 166 ? -1.094 29.679 5.512 1.00 44.04 165 VAL C O 1
ATOM 6184 N N . GLY C 1 167 ? 0.917 29.184 4.581 1.00 40.89 166 GLY C N 1
ATOM 6185 C CA . GLY C 1 167 ? 0.448 29.090 3.199 1.00 42.33 166 GLY C CA 1
ATOM 6186 C C . GLY C 1 167 ? -0.329 30.280 2.660 1.00 47.65 166 GLY C C 1
ATOM 6187 O O . GLY C 1 167 ? 0.164 31.410 2.715 1.00 46.62 166 GLY C O 1
ATOM 6188 N N . THR C 1 168 ? -1.564 30.032 2.140 1.00 44.94 167 THR C N 1
ATOM 6189 C CA . THR C 1 168 ? -2.440 31.061 1.544 1.00 44.81 167 THR C CA 1
ATOM 6190 C C . THR C 1 168 ? -2.995 32.045 2.604 1.00 47.85 167 THR C C 1
ATOM 6191 O O . THR C 1 168 ? -3.637 33.050 2.248 1.00 47.10 167 THR C O 1
ATOM 6203 N N . TRP C 1 170 ? -0.940 33.706 4.554 1.00 36.28 169 TRP C N 1
ATOM 6204 C CA . TRP C 1 170 ? 0.211 34.610 4.698 1.00 32.25 169 TRP C CA 1
ATOM 6205 C C . TRP C 1 170 ? -0.202 36.078 4.787 1.00 34.21 169 TRP C C 1
ATOM 6206 O O . TRP C 1 170 ? 0.135 36.717 5.783 1.00 34.31 169 TRP C O 1
ATOM 6217 N N . ASP C 1 171 ? -0.878 36.624 3.748 1.00 31.94 170 ASP C N 1
ATOM 6218 C CA . ASP C 1 171 ? -1.261 38.038 3.686 1.00 32.84 170 ASP C CA 1
ATOM 6219 C C . ASP C 1 171 ? -1.960 38.472 4.970 1.00 35.16 170 ASP C C 1
ATOM 6220 O O . ASP C 1 171 ? -1.556 39.474 5.550 1.00 33.52 170 ASP C O 1
ATOM 6225 N N . GLU C 1 172 ? -2.951 37.691 5.436 1.00 31.60 171 GLU C N 1
ATOM 6226 C CA . GLU C 1 172 ? -3.718 37.972 6.642 1.00 30.40 171 GLU C CA 1
ATOM 6227 C C . GLU C 1 172 ? -2.837 38.001 7.888 1.00 31.74 171 GLU C C 1
ATOM 6228 O O . GLU C 1 172 ? -2.905 38.967 8.655 1.00 30.91 171 GLU C O 1
ATOM 6234 N N . VAL C 1 173 ? -2.021 36.947 8.081 1.00 27.11 172 VAL C N 1
ATOM 6235 C CA . VAL C 1 173 ? -1.139 36.792 9.237 1.00 26.33 172 VAL C CA 1
ATOM 6236 C C . VAL C 1 173 ? -0.074 37.918 9.265 1.00 29.15 172 VAL C C 1
ATOM 6237 O O . VAL C 1 173 ? 0.179 38.479 10.335 1.00 29.00 172 VAL C O 1
ATOM 6241 N N . ALA C 1 174 ? 0.545 38.214 8.105 1.00 24.28 173 ALA C N 1
ATOM 6242 C CA . ALA C 1 174 ? 1.569 39.250 7.984 1.00 23.59 173 ALA C CA 1
ATOM 6243 C C . ALA C 1 174 ? 0.967 40.639 8.223 1.00 27.06 173 ALA C C 1
ATOM 6244 O O . ALA C 1 174 ? 1.604 41.417 8.921 1.00 26.22 173 ALA C O 1
ATOM 6246 N N . ARG C 1 175 ? -0.275 40.929 7.719 1.00 24.46 174 ARG C N 1
ATOM 6247 C CA . ARG C 1 175 ? -0.967 42.207 7.980 1.00 24.63 174 ARG C CA 1
ATOM 6248 C C . ARG C 1 175 ? -1.216 42.388 9.448 1.00 26.77 174 ARG C C 1
ATOM 6249 O O . ARG C 1 175 ? -0.976 43.464 9.982 1.00 27.11 174 ARG C O 1
ATOM 6257 N N . HIS C 1 176 ? -1.714 41.334 10.101 1.00 23.74 175 HIS C N 1
ATOM 6258 C CA . HIS C 1 176 ? -2.042 41.362 11.521 1.00 22.89 175 HIS C CA 1
ATOM 6259 C C . HIS C 1 176 ? -0.798 41.610 12.360 1.00 24.50 175 HIS C C 1
ATOM 6260 O O . HIS C 1 176 ? -0.838 42.480 13.228 1.00 24.11 175 HIS C O 1
ATOM 6267 N N . ASN C 1 177 ? 0.283 40.848 12.125 1.00 21.23 176 ASN C N 1
ATOM 6268 C CA . ASN C 1 177 ? 1.544 40.991 12.877 1.00 20.98 176 ASN C CA 1
ATOM 6269 C C . ASN C 1 177 ? 2.181 42.370 12.658 1.00 24.27 176 ASN C C 1
ATOM 6270 O O . ASN C 1 177 ? 2.698 42.931 13.611 1.00 24.73 176 ASN C O 1
ATOM 6283 N N . GLN C 1 179 ? 0.399 45.155 12.011 1.00 22.06 178 GLN C N 1
ATOM 6284 C CA . GLN C 1 179 ? -0.503 46.048 12.762 1.00 23.03 178 GLN C CA 1
ATOM 6285 C C . GLN C 1 179 ? -0.184 46.050 14.245 1.00 30.23 178 GLN C C 1
ATOM 6286 O O . GLN C 1 179 ? -0.129 47.120 14.863 1.00 31.39 178 GLN C O 1
ATOM 6292 N N . LEU C 1 180 ? 0.050 44.848 14.798 1.00 27.09 179 LEU C N 1
ATOM 6293 C CA . LEU C 1 180 ? 0.405 44.612 16.188 1.00 27.71 179 LEU C CA 1
ATOM 6294 C C . LEU C 1 180 ? 1.704 45.322 16.515 1.00 28.71 179 LEU C C 1
ATOM 6295 O O . LEU C 1 180 ? 1.758 46.119 17.441 1.00 27.87 179 LEU C O 1
ATOM 6300 N N . PHE C 1 181 ? 2.751 45.025 15.723 1.00 23.06 180 PHE C N 1
ATOM 6301 C CA . PHE C 1 181 ? 4.088 45.588 15.855 1.00 20.30 180 PHE C CA 1
ATOM 6302 C C . PHE C 1 181 ? 4.062 47.101 15.844 1.00 22.58 180 PHE C C 1
ATOM 6303 O O . PHE C 1 181 ? 4.690 47.720 16.696 1.00 21.86 180 PHE C O 1
ATOM 6311 N N . ARG C 1 182 ? 3.354 47.690 14.872 1.00 19.28 181 ARG C N 1
ATOM 6312 C CA . ARG C 1 182 ? 3.290 49.137 14.707 1.00 19.52 181 ARG C CA 1
ATOM 6313 C C . ARG C 1 182 ? 2.505 49.836 15.839 1.00 24.74 181 ARG C C 1
ATOM 6314 O O . ARG C 1 182 ? 2.901 50.919 16.240 1.00 25.18 181 ARG C O 1
ATOM 6322 N N . ALA C 1 183 ? 1.429 49.223 16.362 1.00 21.92 182 ALA C N 1
ATOM 6323 C CA . ALA C 1 183 ? 0.657 49.822 17.449 1.00 21.95 182 ALA C CA 1
ATOM 6324 C C . ALA C 1 183 ? 1.388 49.670 18.786 1.00 27.13 182 ALA C C 1
ATOM 6325 O O . ALA C 1 183 ? 1.390 50.621 19.573 1.00 29.05 182 ALA C O 1
ATOM 6327 N N . ILE C 1 184 ? 2.003 48.499 19.053 1.00 21.21 183 ILE C N 1
ATOM 6328 C CA . ILE C 1 184 ? 2.716 48.245 20.324 1.00 21.43 183 ILE C CA 1
ATOM 6329 C C . ILE C 1 184 ? 3.948 49.153 20.447 1.00 25.23 183 ILE C C 1
ATOM 6330 O O . ILE C 1 184 ? 4.187 49.750 21.507 1.00 24.61 183 ILE C O 1
ATOM 6335 N N . SER C 1 185 ? 4.735 49.227 19.367 1.00 21.38 184 SER C N 1
ATOM 6336 C CA . SER C 1 185 ? 5.989 49.971 19.319 1.00 20.11 184 SER C CA 1
ATOM 6337 C C . SER C 1 185 ? 5.817 51.478 19.278 1.00 25.32 184 SER C C 1
ATOM 6338 O O . SER C 1 185 ? 6.790 52.183 19.541 1.00 27.70 184 SER C O 1
ATOM 6341 N N . LEU C 1 186 ? 4.610 51.988 18.950 1.00 22.59 185 LEU C N 1
ATOM 6342 C CA . LEU C 1 186 ? 4.357 53.427 18.797 1.00 22.62 185 LEU C CA 1
ATOM 6343 C C . LEU C 1 186 ? 5.004 54.307 19.905 1.00 26.44 185 LEU C C 1
ATOM 6344 O O . LEU C 1 186 ? 5.637 55.304 19.575 1.00 24.64 185 LEU C O 1
ATOM 6349 N N . ARG C 1 187 ? 4.870 53.938 21.179 1.00 24.18 186 ARG C N 1
ATOM 6350 C CA . ARG C 1 187 ? 5.376 54.768 22.284 1.00 24.92 186 ARG C CA 1
ATOM 6351 C C . ARG C 1 187 ? 6.889 54.798 22.388 1.00 27.87 186 ARG C C 1
ATOM 6352 O O . ARG C 1 187 ? 7.430 55.754 22.945 1.00 28.82 186 ARG C O 1
ATOM 6360 N N . VAL C 1 188 ? 7.570 53.780 21.864 1.00 23.07 187 VAL C N 1
ATOM 6361 C CA . VAL C 1 188 ? 9.028 53.689 21.974 1.00 23.71 187 VAL C CA 1
ATOM 6362 C C . VAL C 1 188 ? 9.715 53.955 20.614 1.00 27.81 187 VAL C C 1
ATOM 6363 O O . VAL C 1 188 ? 10.869 53.584 20.436 1.00 28.24 187 VAL C O 1
ATOM 6367 N N . ARG C 1 189 ? 9.024 54.626 19.678 1.00 23.48 188 ARG C N 1
ATOM 6368 C CA . ARG C 1 189 ? 9.572 54.829 18.342 1.00 22.72 188 ARG C CA 1
ATOM 6369 C C . ARG C 1 189 ? 10.802 55.738 18.318 1.00 24.12 188 ARG C C 1
ATOM 6370 O O . ARG C 1 189 ? 11.611 55.575 17.409 1.00 22.44 188 ARG C O 1
ATOM 6378 N N . ALA C 1 190 ? 10.969 56.645 19.310 1.00 22.24 189 ALA C N 1
ATOM 6379 C CA . ALA C 1 190 ? 12.144 57.548 19.416 1.00 22.40 189 ALA C CA 1
ATOM 6380 C C . ALA C 1 190 ? 13.348 56.879 20.115 1.00 26.04 189 ALA C C 1
ATOM 6381 O O . ALA C 1 190 ? 14.441 57.452 20.104 1.00 25.21 189 ALA C O 1
ATOM 6383 N N . ASP C 1 191 ? 13.159 55.667 20.704 1.00 24.44 190 ASP C N 1
ATOM 6384 C CA . ASP C 1 191 ? 14.259 54.938 21.366 1.00 25.12 190 ASP C CA 1
ATOM 6385 C C . ASP C 1 191 ? 15.334 54.550 20.359 1.00 27.45 190 ASP C C 1
ATOM 6386 O O . ASP C 1 191 ? 15.017 54.039 19.280 1.00 25.30 190 ASP C O 1
ATOM 6391 N N . GLY C 1 192 ? 16.584 54.815 20.711 1.00 26.16 191 GLY C N 1
ATOM 6392 C CA . GLY C 1 192 ? 17.732 54.474 19.878 1.00 26.72 191 GLY C CA 1
ATOM 6393 C C . GLY C 1 192 ? 17.734 53.007 19.482 1.00 29.65 191 GLY C C 1
ATOM 6394 O O . GLY C 1 192 ? 18.010 52.673 18.324 1.00 29.64 191 GLY C O 1
ATOM 6395 N N . TYR C 1 193 ? 17.389 52.115 20.435 1.00 25.51 192 TYR C N 1
ATOM 6396 C CA . TYR C 1 193 ? 17.308 50.689 20.153 1.00 24.34 192 TYR C CA 1
ATOM 6397 C C . TYR C 1 193 ? 16.226 50.400 19.101 1.00 26.05 192 TYR C C 1
ATOM 6398 O O . TYR C 1 193 ? 16.471 49.589 18.200 1.00 25.71 192 TYR C O 1
ATOM 6407 N N . PHE C 1 194 ? 15.045 51.060 19.194 1.00 21.08 193 PHE C N 1
ATOM 6408 C CA . PHE C 1 194 ? 13.992 50.839 18.217 1.00 20.32 193 PHE C CA 1
ATOM 6409 C C . PHE C 1 194 ? 14.460 51.262 16.813 1.00 26.71 193 PHE C C 1
ATOM 6410 O O . PHE C 1 194 ? 14.224 50.536 15.845 1.00 25.96 193 PHE C O 1
ATOM 6418 N N . VAL C 1 195 ? 15.119 52.421 16.710 1.00 24.77 194 VAL C N 1
ATOM 6419 C CA . VAL C 1 195 ? 15.634 52.942 15.437 1.00 25.14 194 VAL C CA 1
ATOM 6420 C C . VAL C 1 195 ? 16.564 51.890 14.808 1.00 26.28 194 VAL C C 1
ATOM 6421 O O . VAL C 1 195 ? 16.398 51.572 13.633 1.00 27.46 194 VAL C O 1
ATOM 6425 N N . GLU C 1 196 ? 17.469 51.308 15.601 1.00 19.98 195 GLU C N 1
ATOM 6426 C CA . GLU C 1 196 ? 18.393 50.269 15.135 1.00 19.97 195 GLU C CA 1
ATOM 6427 C C . GLU C 1 196 ? 17.617 48.997 14.723 1.00 25.67 195 GLU C C 1
ATOM 6428 O O . GLU C 1 196 ? 17.910 48.410 13.680 1.00 26.12 195 GLU C O 1
ATOM 6434 N N . LEU C 1 197 ? 16.629 48.597 15.548 1.00 21.57 196 LEU C N 1
ATOM 6435 C CA . LEU C 1 197 ? 15.778 47.437 15.308 1.00 22.30 196 LEU C CA 1
ATOM 6436 C C . LEU C 1 197 ? 15.012 47.583 13.973 1.00 25.19 196 LEU C C 1
ATOM 6437 O O . LEU C 1 197 ? 15.076 46.672 13.136 1.00 25.80 196 LEU C O 1
ATOM 6442 N N . LEU C 1 198 ? 14.361 48.748 13.754 1.00 20.06 197 LEU C N 1
ATOM 6443 C CA . LEU C 1 198 ? 13.608 49.022 12.537 1.00 19.59 197 LEU C CA 1
ATOM 6444 C C . LEU C 1 198 ? 14.511 48.964 11.284 1.00 27.65 197 LEU C C 1
ATOM 6445 O O . LEU C 1 198 ? 14.122 48.354 10.293 1.00 28.31 197 LEU C O 1
ATOM 6450 N N . ASP C 1 199 ? 15.731 49.533 11.345 1.00 25.89 198 ASP C N 1
ATOM 6451 C CA . ASP C 1 199 ? 16.654 49.514 10.219 1.00 25.05 198 ASP C CA 1
ATOM 6452 C C . ASP C 1 199 ? 17.023 48.086 9.810 1.00 26.67 198 ASP C C 1
ATOM 6453 O O . ASP C 1 199 ? 17.182 47.799 8.623 1.00 24.50 198 ASP C O 1
ATOM 6458 N N . ASN C 1 200 ? 17.189 47.197 10.791 1.00 24.02 199 ASN C N 1
ATOM 6459 C CA . ASN C 1 200 ? 17.535 45.806 10.494 1.00 23.13 199 ASN C CA 1
ATOM 6460 C C . ASN C 1 200 ? 16.331 45.052 9.923 1.00 24.22 199 ASN C C 1
ATOM 6461 O O . ASN C 1 200 ? 16.497 44.265 8.994 1.00 23.98 199 ASN C O 1
ATOM 6466 N N . LEU C 1 201 ? 15.131 45.315 10.435 1.00 19.36 200 LEU C N 1
ATOM 6467 C CA . LEU C 1 201 ? 13.914 44.662 9.940 1.00 18.91 200 LEU C CA 1
ATOM 6468 C C . LEU C 1 201 ? 13.576 45.082 8.493 1.00 24.36 200 LEU C C 1
ATOM 6469 O O . LEU C 1 201 ? 13.213 44.230 7.676 1.00 23.99 200 LEU C O 1
ATOM 6482 N N . GLN C 1 203 ? 15.542 45.559 6.178 1.00 27.02 202 GLN C N 1
ATOM 6483 C CA . GLN C 1 203 ? 16.427 44.815 5.245 1.00 27.24 202 GLN C CA 1
ATOM 6484 C C . GLN C 1 203 ? 15.728 43.547 4.742 1.00 30.87 202 GLN C C 1
ATOM 6485 O O . GLN C 1 203 ? 16.171 42.971 3.740 1.00 32.96 202 GLN C O 1
ATOM 6491 N N . TYR C 1 204 ? 14.656 43.095 5.453 1.00 24.98 203 TYR C N 1
ATOM 6492 C CA . TYR C 1 204 ? 13.848 41.951 5.003 1.00 24.51 203 TYR C CA 1
ATOM 6493 C C . TYR C 1 204 ? 12.800 42.490 4.045 1.00 29.29 203 TYR C C 1
ATOM 6494 O O . TYR C 1 204 ? 11.976 43.316 4.444 1.00 29.46 203 TYR C O 1
ATOM 6503 N N . ARG C 1 205 ? 12.854 42.051 2.780 1.00 27.97 204 ARG C N 1
ATOM 6504 C CA . ARG C 1 205 ? 11.994 42.500 1.678 1.00 29.07 204 ARG C CA 1
ATOM 6505 C C . ARG C 1 205 ? 10.499 42.440 2.048 1.00 31.88 204 ARG C C 1
ATOM 6506 O O . ARG C 1 205 ? 9.787 43.410 1.807 1.00 32.50 204 ARG C O 1
ATOM 6514 N N . GLU C 1 206 ? 10.031 41.331 2.661 1.00 26.57 205 GLU C N 1
ATOM 6515 C CA . GLU C 1 206 ? 8.618 41.191 3.013 1.00 25.42 205 GLU C CA 1
ATOM 6516 C C . GLU C 1 206 ? 8.236 42.079 4.183 1.00 26.10 205 GLU C C 1
ATOM 6517 O O . GLU C 1 206 ? 7.118 42.569 4.196 1.00 25.23 205 GLU C O 1
ATOM 6523 N N . PHE C 1 207 ? 9.159 42.338 5.142 1.00 22.19 206 PHE C N 1
ATOM 6524 C CA . PHE C 1 207 ? 8.888 43.296 6.219 1.00 19.98 206 PHE C CA 1
ATOM 6525 C C . PHE C 1 207 ? 8.633 44.701 5.621 1.00 24.28 206 PHE C C 1
ATOM 6526 O O . PHE C 1 207 ? 7.650 45.347 5.964 1.00 23.34 206 PHE C O 1
ATOM 6534 N N . LYS C 1 208 ? 9.544 45.169 4.753 1.00 23.66 207 LYS C N 1
ATOM 6535 C CA . LYS C 1 208 ? 9.469 46.485 4.087 1.00 23.75 207 LYS C CA 1
ATOM 6536 C C . LYS C 1 208 ? 8.153 46.654 3.338 1.00 27.07 207 LYS C C 1
ATOM 6537 O O . LYS C 1 208 ? 7.492 47.695 3.467 1.00 24.79 207 LYS C O 1
ATOM 6543 N N . ARG C 1 209 ? 7.760 45.590 2.593 1.00 24.70 208 ARG C N 1
ATOM 6544 C CA . ARG C 1 209 ? 6.546 45.546 1.783 1.00 23.95 208 ARG C CA 1
ATOM 6545 C C . ARG C 1 209 ? 5.313 45.774 2.614 1.00 26.04 208 ARG C C 1
ATOM 6546 O O . ARG C 1 209 ? 4.505 46.631 2.256 1.00 26.04 208 ARG C O 1
ATOM 6554 N N . PHE C 1 210 ? 5.170 45.040 3.721 1.00 20.87 209 PHE C N 1
ATOM 6555 C CA . PHE C 1 210 ? 4.001 45.114 4.577 1.00 21.29 209 PHE C CA 1
ATOM 6556 C C . PHE C 1 210 ? 4.012 46.377 5.435 1.00 25.39 209 PHE C C 1
ATOM 6557 O O . PHE C 1 210 ? 2.937 46.888 5.769 1.00 23.17 209 PHE C O 1
ATOM 6565 N N . TRP C 1 211 ? 5.220 46.868 5.799 1.00 23.27 210 TRP C N 1
ATOM 6566 C CA . TRP C 1 211 ? 5.362 48.103 6.551 1.00 23.52 210 TRP C CA 1
ATOM 6567 C C . TRP C 1 211 ? 4.801 49.292 5.734 1.00 28.18 210 TRP C C 1
ATOM 6568 O O . TRP C 1 211 ? 4.006 50.073 6.262 1.00 28.17 210 TRP C O 1
ATOM 6579 N N . GLU C 1 212 ? 5.213 49.418 4.458 1.00 25.01 211 GLU C N 1
ATOM 6580 C CA . GLU C 1 212 ? 4.801 50.527 3.588 1.00 24.40 211 GLU C CA 1
ATOM 6581 C C . GLU C 1 212 ? 3.310 50.473 3.201 1.00 27.86 211 GLU C C 1
ATOM 6582 O O . GLU C 1 212 ? 2.746 51.501 2.834 1.00 26.13 211 GLU C O 1
ATOM 6588 N N . ARG C 1 213 ? 2.677 49.298 3.323 1.00 25.48 212 ARG C N 1
ATOM 6589 C CA . ARG C 1 213 ? 1.258 49.050 3.008 1.00 26.06 212 ARG C CA 1
ATOM 6590 C C . ARG C 1 213 ? 0.336 49.228 4.202 1.00 27.77 212 ARG C C 1
ATOM 6591 O O . ARG C 1 213 ? -0.878 49.349 4.009 1.00 28.30 212 ARG C O 1
ATOM 6599 N N . ALA C 1 214 ? 0.883 49.103 5.424 1.00 23.05 213 ALA C N 1
ATOM 6600 C CA . ALA C 1 214 ? 0.147 49.061 6.681 1.00 22.97 213 ALA C CA 1
ATOM 6601 C C . ALA C 1 214 ? -0.901 50.182 6.857 1.00 29.61 213 ALA C C 1
ATOM 6602 O O . ALA C 1 214 ? -2.024 49.881 7.268 1.00 31.07 213 ALA C O 1
ATOM 6604 N N . HIS C 1 215 ? -0.563 51.441 6.516 1.00 28.28 214 HIS C N 1
ATOM 6605 C CA . HIS C 1 215 ? -1.480 52.581 6.668 1.00 29.31 214 HIS C CA 1
ATOM 6606 C C . HIS C 1 215 ? -2.726 52.531 5.735 1.00 35.83 214 HIS C C 1
ATOM 6607 O O . HIS C 1 215 ? -3.698 53.247 5.982 1.00 35.81 214 HIS C O 1
ATOM 6614 N N . LEU C 1 216 ? -2.682 51.729 4.666 1.00 34.16 215 LEU C N 1
ATOM 6615 C CA . LEU C 1 216 ? -3.796 51.620 3.718 1.00 36.03 215 LEU C CA 1
ATOM 6616 C C . LEU C 1 216 ? -4.967 50.785 4.272 1.00 43.20 215 LEU C C 1
ATOM 6617 O O . LEU C 1 216 ? -6.070 50.882 3.748 1.00 44.91 215 LEU C O 1
ATOM 6622 N N . GLU C 1 217 ? -4.735 50.007 5.340 1.00 41.22 216 GLU C N 1
ATOM 6623 C CA . GLU C 1 217 ? -5.739 49.178 6.000 1.00 42.40 216 GLU C CA 1
ATOM 6624 C C . GLU C 1 217 ? -6.783 50.043 6.717 1.00 47.14 216 GLU C C 1
ATOM 6625 O O . GLU C 1 217 ? -6.431 50.921 7.504 1.00 45.77 216 GLU C O 1
ATOM 6631 N N . THR C 1 218 ? -8.066 49.798 6.415 1.00 46.25 217 THR C N 1
ATOM 6632 C CA . THR C 1 218 ? -9.212 50.504 6.999 1.00 47.92 217 THR C CA 1
ATOM 6633 C C . THR C 1 218 ? -9.772 49.741 8.216 1.00 53.01 217 THR C C 1
ATOM 6634 O O . THR C 1 218 ? -10.570 50.300 8.966 1.00 53.80 217 THR C O 1
ATOM 6638 N N . GLU C 1 219 ? -9.341 48.483 8.419 1.00 49.11 218 GLU C N 1
ATOM 6639 C CA . GLU C 1 219 ? -9.753 47.646 9.549 1.00 48.41 218 GLU C CA 1
ATOM 6640 C C . GLU C 1 219 ? -8.578 47.428 10.509 1.00 49.75 218 GLU C C 1
ATOM 6641 O O . GLU C 1 219 ? -7.467 47.141 10.067 1.00 49.40 218 GLU C O 1
ATOM 6647 N N . ASP C 1 220 ? -8.827 47.571 11.819 1.00 44.37 219 ASP C N 1
ATOM 6648 C CA . ASP C 1 220 ? -7.808 47.384 12.852 1.00 42.03 219 ASP C CA 1
ATOM 6649 C C . ASP C 1 220 ? -7.968 46.017 13.537 1.00 45.77 219 ASP C C 1
ATOM 6650 O O . ASP C 1 220 ? -9.062 45.676 13.991 1.00 46.42 219 ASP C O 1
ATOM 6655 N N . THR C 1 221 ? -6.875 45.239 13.593 1.00 41.07 220 THR C N 1
ATOM 6656 C CA . THR C 1 221 ? -6.827 43.916 14.244 1.00 40.35 220 THR C CA 1
ATOM 6657 C C . THR C 1 221 ? -5.785 43.913 15.385 1.00 42.23 220 THR C C 1
ATOM 6658 O O . THR C 1 221 ? -5.696 42.930 16.120 1.00 40.86 220 THR C O 1
ATOM 6662 N N . SER C 1 222 ? -5.009 45.021 15.524 1.00 38.98 221 SER C N 1
ATOM 6663 C CA . SER C 1 222 ? -3.921 45.200 16.495 1.00 38.44 221 SER C CA 1
ATOM 6664 C C . SER C 1 222 ? -4.327 44.952 17.943 1.00 44.41 221 SER C C 1
ATOM 6665 O O . SER C 1 222 ? -3.498 44.465 18.706 1.00 45.01 221 SER C O 1
ATOM 6668 N N . ALA C 1 223 ? -5.571 45.281 18.327 1.00 42.23 222 ALA C N 1
ATOM 6669 C CA . ALA C 1 223 ? -6.050 45.104 19.715 1.00 43.06 222 ALA C CA 1
ATOM 6670 C C . ALA C 1 223 ? -6.940 43.839 19.881 1.00 47.27 222 ALA C C 1
ATOM 6671 O O . ALA C 1 223 ? -7.613 43.681 20.908 1.00 48.47 222 ALA C O 1
ATOM 6673 N N . GLU C 1 224 ? -6.911 42.931 18.889 1.00 41.82 223 GLU C N 1
ATOM 6674 C CA . GLU C 1 224 ? -7.752 41.741 18.875 1.00 41.26 223 GLU C CA 1
ATOM 6675 C C . GLU C 1 224 ? -6.962 40.440 18.709 1.00 41.97 223 GLU C C 1
ATOM 6676 O O . GLU C 1 224 ? -5.861 40.448 18.172 1.00 41.42 223 GLU C O 1
ATOM 6682 N N . ASN C 1 225 ? -7.542 39.325 19.185 1.00 35.67 224 ASN C N 1
ATOM 6683 C CA . ASN C 1 225 ? -7.003 37.975 19.035 1.00 34.41 224 ASN C CA 1
ATOM 6684 C C . ASN C 1 225 ? -7.102 37.557 17.580 1.00 36.59 224 ASN C C 1
ATOM 6685 O O . ASN C 1 225 ? -8.030 37.976 16.885 1.00 38.99 224 ASN C O 1
ATOM 6690 N N . PHE C 1 226 ? -6.199 36.717 17.124 1.00 30.16 225 PHE C N 1
ATOM 6691 C CA . PHE C 1 226 ? -6.234 36.253 15.748 1.00 28.92 225 PHE C CA 1
ATOM 6692 C C . PHE C 1 226 ? -6.613 34.784 15.695 1.00 31.77 225 PHE C C 1
ATOM 6693 O O . PHE C 1 226 ? -5.992 33.959 16.364 1.00 30.61 225 PHE C O 1
ATOM 6701 N N . TRP C 1 227 ? -7.628 34.461 14.883 1.00 28.70 226 TRP C N 1
ATOM 6702 C CA . TRP C 1 227 ? -8.068 33.090 14.682 1.00 28.08 226 TRP C CA 1
ATOM 6703 C C . TRP C 1 227 ? -7.360 32.503 13.451 1.00 32.58 226 TRP C C 1
ATOM 6704 O O . TRP C 1 227 ? -7.679 32.883 12.323 1.00 33.29 226 TRP C O 1
ATOM 6715 N N . TYR C 1 228 ? -6.407 31.586 13.680 1.00 29.01 227 TYR C N 1
ATOM 6716 C CA . TYR C 1 228 ? -5.656 30.876 12.633 1.00 28.59 227 TYR C CA 1
ATOM 6717 C C . TYR C 1 228 ? -6.445 29.678 12.165 1.00 33.66 227 TYR C C 1
ATOM 6718 O O . TYR C 1 228 ? -6.825 28.837 12.986 1.00 32.76 227 TYR C O 1
ATOM 6727 N N . GLN C 1 229 ? -6.668 29.582 10.859 1.00 31.46 228 GLN C N 1
ATOM 6728 C CA . GLN C 1 229 ? -7.341 28.456 10.196 1.00 33.27 228 GLN C CA 1
ATOM 6729 C C . GLN C 1 229 ? -6.647 28.229 8.866 1.00 38.00 228 GLN C C 1
ATOM 6730 O O . GLN C 1 229 ? -6.821 29.014 7.932 1.00 38.17 228 GLN C O 1
ATOM 6736 N N . TYR C 1 230 ? -5.773 27.216 8.825 1.00 34.13 229 TYR C N 1
ATOM 6737 C CA . TYR C 1 230 ? -4.932 26.890 7.677 1.00 32.32 229 TYR C CA 1
ATOM 6738 C C . TYR C 1 230 ? -4.515 25.422 7.689 1.00 36.88 229 TYR C C 1
ATOM 6739 O O . TYR C 1 230 ? -4.594 24.753 8.721 1.00 34.25 229 TYR C O 1
ATOM 6748 N N . THR C 1 231 ? -4.042 24.940 6.527 1.00 36.19 230 THR C N 1
ATOM 6749 C CA . THR C 1 231 ? -3.513 23.597 6.350 1.00 36.16 230 THR C CA 1
ATOM 6750 C C . THR C 1 231 ? -2.018 23.715 6.565 1.00 38.58 230 THR C C 1
ATOM 6751 O O . THR C 1 231 ? -1.330 24.348 5.770 1.00 38.54 230 THR C O 1
ATOM 6755 N N . HIS C 1 232 ? -1.535 23.195 7.695 1.00 35.03 231 HIS C N 1
ATOM 6756 C CA . HIS C 1 232 ? -0.115 23.206 8.015 1.00 34.95 231 HIS C CA 1
ATOM 6757 C C . HIS C 1 232 ? 0.598 22.195 7.097 1.00 42.00 231 HIS C C 1
ATOM 6758 O O . HIS C 1 232 ? 0.046 21.113 6.899 1.00 42.32 231 HIS C O 1
ATOM 6765 N N . PRO C 1 233 ? 1.779 22.512 6.491 1.00 41.21 232 PRO C N 1
ATOM 6766 C CA . PRO C 1 233 ? 2.410 21.543 5.554 1.00 42.30 232 PRO C CA 1
ATOM 6767 C C . PRO C 1 233 ? 2.818 20.200 6.186 1.00 46.98 232 PRO C C 1
ATOM 6768 O O . PRO C 1 233 ? 3.023 19.236 5.446 1.00 48.48 232 PRO C O 1
ATOM 6772 N N . VAL C 1 234 ? 2.912 20.114 7.531 1.00 41.95 233 VAL C N 1
ATOM 6773 C CA . VAL C 1 234 ? 3.277 18.873 8.237 1.00 42.03 233 VAL C CA 1
ATOM 6774 C C . VAL C 1 234 ? 2.108 18.376 9.136 1.00 45.26 233 VAL C C 1
ATOM 6775 O O . VAL C 1 234 ? 1.901 17.164 9.240 1.00 48.07 233 VAL C O 1
ATOM 6779 N N . TYR C 1 235 ? 1.381 19.288 9.812 1.00 37.39 234 TYR C N 1
ATOM 6780 C CA . TYR C 1 235 ? 0.348 18.882 10.773 1.00 35.38 234 TYR C CA 1
ATOM 6781 C C . TYR C 1 235 ? -1.057 18.767 10.161 1.00 36.05 234 TYR C C 1
ATOM 6782 O O . TYR C 1 235 ? -1.960 18.235 10.811 1.00 33.53 234 TYR C O 1
ATOM 6791 N N . GLY C 1 236 ? -1.214 19.217 8.920 1.00 33.72 235 GLY C N 1
ATOM 6792 C CA . GLY C 1 236 ? -2.502 19.245 8.226 1.00 33.99 235 GLY C CA 1
ATOM 6793 C C . GLY C 1 236 ? -3.367 20.398 8.726 1.00 35.14 235 GLY C C 1
ATOM 6794 O O . GLY C 1 236 ? -2.848 21.399 9.221 1.00 30.66 235 GLY C O 1
ATOM 6795 N N . LEU C 1 237 ? -4.687 20.236 8.654 1.00 34.09 236 LEU C N 1
ATOM 6796 C CA . LEU C 1 237 ? -5.678 21.229 9.051 1.00 34.48 236 LEU C CA 1
ATOM 6797 C C . LEU C 1 237 ? -5.618 21.556 10.565 1.00 34.14 236 LEU C C 1
ATOM 6798 O O . LEU C 1 237 ? -5.798 20.690 11.428 1.00 32.25 236 LEU C O 1
ATOM 6803 N N . LEU C 1 238 ? -5.342 22.826 10.852 1.00 28.58 237 LEU C N 1
ATOM 6804 C CA . LEU C 1 238 ? -5.247 23.382 12.194 1.00 26.91 237 LEU C CA 1
ATOM 6805 C C . LEU C 1 238 ? -6.198 24.538 12.353 1.00 31.15 237 LEU C C 1
ATOM 6806 O O . LEU C 1 238 ? -6.495 25.241 11.390 1.00 31.46 237 LEU C O 1
ATOM 6811 N N . SER C 1 239 ? -6.658 24.746 13.583 1.00 27.93 238 SER C N 1
ATOM 6812 C CA . SER C 1 239 ? -7.546 25.837 13.947 1.00 26.79 238 SER C CA 1
ATOM 6813 C C . SER C 1 239 ? -7.264 26.208 15.393 1.00 28.32 238 SER C C 1
ATOM 6814 O O . SER C 1 239 ? -7.425 25.381 16.288 1.00 27.99 238 SER C O 1
ATOM 6817 N N . TYR C 1 240 ? -6.779 27.424 15.610 1.00 23.58 239 TYR C N 1
ATOM 6818 C CA . TYR C 1 240 ? -6.439 27.915 16.947 1.00 22.58 239 TYR C CA 1
ATOM 6819 C C . TYR C 1 240 ? -6.503 29.438 17.003 1.00 26.63 239 TYR C C 1
ATOM 6820 O O . TYR C 1 240 ? -6.382 30.109 15.976 1.00 24.94 239 TYR C O 1
ATOM 6829 N N . VAL C 1 241 ? -6.667 29.976 18.209 1.00 23.35 240 VAL C N 1
ATOM 6830 C CA . VAL C 1 241 ? -6.719 31.416 18.410 1.00 23.74 240 VAL C CA 1
ATOM 6831 C C . VAL C 1 241 ? -5.503 31.853 19.259 1.00 27.23 240 VAL C C 1
ATOM 6832 O O . VAL C 1 241 ? -5.186 31.208 20.251 1.00 25.90 240 VAL C O 1
ATOM 6836 N N . SER C 1 242 ? -4.811 32.913 18.835 1.00 26.29 241 SER C N 1
ATOM 6837 C CA . SER C 1 242 ? -3.705 33.485 19.592 1.00 27.91 241 SER C CA 1
ATOM 6838 C C . SER C 1 242 ? -4.208 34.662 20.415 1.00 35.98 241 SER C C 1
ATOM 6839 O O . SER C 1 242 ? -4.834 35.573 19.860 1.00 38.42 241 SER C O 1
ATOM 6842 N N . SER C 1 243 ? -3.935 34.638 21.720 1.00 33.71 242 SER C N 1
ATOM 6843 C CA . SER C 1 243 ? -4.307 35.699 22.655 1.00 35.43 242 SER C CA 1
ATOM 6844 C C . SER C 1 243 ? -3.087 36.366 23.205 1.00 40.13 242 SER C C 1
ATOM 6845 O O . SER C 1 243 ? -2.110 35.686 23.506 1.00 41.30 242 SER C O 1
ATOM 6848 N N . ARG C 1 244 ? -3.152 37.687 23.357 1.00 35.69 243 ARG C N 1
ATOM 6849 C CA . ARG C 1 244 ? -2.072 38.473 23.930 1.00 35.17 243 ARG C CA 1
ATOM 6850 C C . ARG C 1 244 ? -2.574 39.187 25.180 1.00 40.14 243 ARG C C 1
ATOM 6851 O O . ARG C 1 244 ? -3.537 39.942 25.097 1.00 41.41 243 ARG C O 1
ATOM 6859 N N . SER C 1 245 ? -1.955 38.912 26.329 1.00 36.66 244 SER C N 1
ATOM 6860 C CA . SER C 1 245 ? -2.237 39.582 27.613 1.00 37.64 244 SER C CA 1
ATOM 6861 C C . SER C 1 245 ? -1.086 40.509 27.896 1.00 40.42 244 SER C C 1
ATOM 6862 O O . SER C 1 245 ? 0.054 40.120 27.667 1.00 38.24 244 SER C O 1
ATOM 6865 N N . GLN C 1 246 ? -1.354 41.720 28.385 1.00 38.58 245 GLN C N 1
ATOM 6866 C CA . GLN C 1 246 ? -0.268 42.648 28.689 1.00 39.26 245 GLN C CA 1
ATOM 6867 C C . GLN C 1 246 ? -0.156 42.913 30.189 1.00 43.23 245 GLN C C 1
ATOM 6868 O O . GLN C 1 246 ? -1.170 42.913 30.882 1.00 42.87 245 GLN C O 1
ATOM 6874 N N . ILE C 1 247 ? 1.089 43.069 30.696 1.00 40.32 246 ILE C N 1
ATOM 6875 C CA . ILE C 1 247 ? 1.362 43.393 32.103 1.00 40.92 246 ILE C CA 1
ATOM 6876 C C . ILE C 1 247 ? 2.361 44.552 32.151 1.00 43.58 246 ILE C C 1
ATOM 6877 O O . ILE C 1 247 ? 3.369 44.543 31.435 1.00 40.97 246 ILE C O 1
ATOM 6882 N N . PRO C 1 248 ? 2.091 45.567 32.989 1.00 42.07 247 PRO C N 1
ATOM 6883 C CA . PRO C 1 248 ? 3.040 46.689 33.088 1.00 42.49 247 PRO C CA 1
ATOM 6884 C C . PRO C 1 248 ? 4.161 46.430 34.096 1.00 45.31 247 PRO C C 1
ATOM 6885 O O . PRO C 1 248 ? 3.945 45.748 35.104 1.00 44.96 247 PRO C O 1
ATOM 6889 N N . THR C 1 249 ? 5.369 46.968 33.810 1.00 41.33 248 THR C N 1
ATOM 6890 C CA . THR C 1 249 ? 6.539 46.908 34.704 1.00 41.72 248 THR C CA 1
ATOM 6891 C C . THR C 1 249 ? 7.273 48.253 34.616 1.00 46.78 248 THR C C 1
ATOM 6892 O O . THR C 1 249 ? 7.032 49.018 33.675 1.00 44.85 248 THR C O 1
ATOM 6896 N N . SER C 1 250 ? 8.194 48.525 35.578 1.00 45.82 249 SER C N 1
ATOM 6897 C CA . SER C 1 250 ? 9.008 49.748 35.607 1.00 46.47 249 SER C CA 1
ATOM 6898 C C . SER C 1 250 ? 10.070 49.757 34.476 1.00 51.39 249 SER C C 1
ATOM 6899 O O . SER C 1 250 ? 10.714 50.783 34.237 1.00 53.32 249 SER C O 1
ATOM 6910 N N . GLY C 1 252 ? 9.207 48.658 31.271 1.00 39.46 251 GLY C N 1
ATOM 6911 C CA . GLY C 1 252 ? 8.370 48.492 30.091 1.00 37.21 251 GLY C CA 1
ATOM 6912 C C . GLY C 1 252 ? 7.402 47.332 30.191 1.00 39.16 251 GLY C C 1
ATOM 6913 O O . GLY C 1 252 ? 7.539 46.470 31.060 1.00 38.77 251 GLY C O 1
ATOM 6914 N N . LEU C 1 253 ? 6.426 47.300 29.287 1.00 34.80 252 LEU C N 1
ATOM 6915 C CA . LEU C 1 253 ? 5.404 46.255 29.230 1.00 34.50 252 LEU C CA 1
ATOM 6916 C C . LEU C 1 253 ? 6.006 44.871 28.911 1.00 36.56 252 LEU C C 1
ATOM 6917 O O . LEU C 1 253 ? 7.103 44.753 28.347 1.00 34.31 252 LEU C O 1
ATOM 6922 N N . LEU C 1 254 ? 5.244 43.843 29.270 1.00 32.40 253 LEU C N 1
ATOM 6923 C CA . LEU C 1 254 ? 5.481 42.450 28.956 1.00 31.24 253 LEU C CA 1
ATOM 6924 C C . LEU C 1 254 ? 4.168 41.914 28.406 1.00 32.07 253 LEU C C 1
ATOM 6925 O O . LEU C 1 254 ? 3.104 42.259 28.922 1.00 30.29 253 LEU C O 1
ATOM 6930 N N . SER C 1 255 ? 4.235 41.132 27.339 1.00 27.65 254 SER C N 1
ATOM 6931 C CA . SER C 1 255 ? 3.051 40.512 26.727 1.00 26.72 254 SER C CA 1
ATOM 6932 C C . SER C 1 255 ? 3.154 39.006 26.792 1.00 30.10 254 SER C C 1
ATOM 6933 O O . SER C 1 255 ? 4.206 38.455 26.478 1.00 29.65 254 SER C O 1
ATOM 6944 N N . HIS C 1 257 ? 1.725 35.599 25.078 1.00 23.98 256 HIS C N 1
ATOM 6945 C CA . HIS C 1 257 ? 1.040 35.076 23.900 1.00 23.35 256 HIS C CA 1
ATOM 6946 C C . HIS C 1 257 ? 0.737 33.610 24.125 1.00 28.72 256 HIS C C 1
ATOM 6947 O O . HIS C 1 257 ? 1.641 32.863 24.481 1.00 27.68 256 HIS C O 1
ATOM 6954 N N . THR C 1 258 ? -0.534 33.210 23.983 1.00 25.94 257 THR C N 1
ATOM 6955 C CA . THR C 1 258 ? -0.968 31.814 24.152 1.00 25.75 257 THR C CA 1
ATOM 6956 C C . THR C 1 258 ? -1.748 31.394 22.924 1.00 27.90 257 THR C C 1
ATOM 6957 O O . THR C 1 258 ? -2.325 32.249 22.251 1.00 26.45 257 THR C O 1
ATOM 6961 N N . TYR C 1 259 ? -1.749 30.087 22.635 1.00 24.13 258 TYR C N 1
ATOM 6962 C CA A TYR C 1 259 ? -2.491 29.568 21.499 0.50 23.92 258 TYR C CA 1
ATOM 6963 C CA B TYR C 1 259 ? -2.446 29.491 21.488 0.50 23.67 258 TYR C CA 1
ATOM 6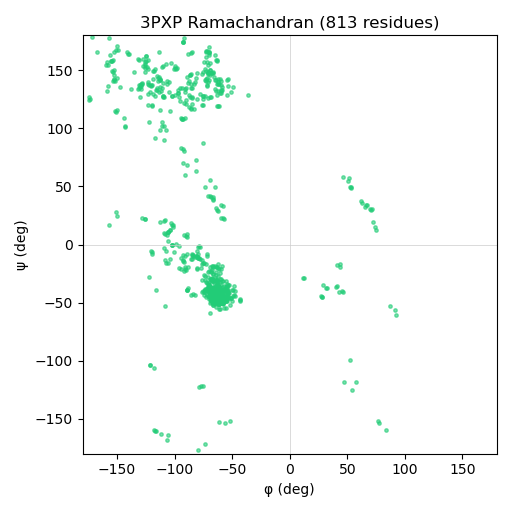964 C C . TYR C 1 259 ? -3.488 28.541 22.003 1.00 28.12 258 TYR C C 1
ATOM 6965 O O . TYR C 1 259 ? -3.114 27.511 22.528 1.00 27.79 258 TYR C O 1
ATOM 6982 N N . ILE C 1 260 ? -4.776 28.875 21.895 1.00 26.08 259 ILE C N 1
ATOM 6983 C CA . ILE C 1 260 ? -5.853 28.001 22.359 1.00 25.53 259 ILE C CA 1
ATOM 6984 C C . ILE C 1 260 ? -6.361 27.162 21.151 1.00 26.95 259 ILE C C 1
ATOM 6985 O O . ILE C 1 260 ? -6.782 27.751 20.154 1.00 25.60 259 ILE C O 1
ATOM 6990 N N . PRO C 1 261 ? -6.349 25.808 21.237 1.00 22.92 260 PRO C N 1
ATOM 6991 C CA . PRO C 1 261 ? -6.812 24.985 20.092 1.00 21.67 260 PRO C CA 1
ATOM 6992 C C . PRO C 1 261 ? -8.337 25.039 19.900 1.00 26.25 260 PRO C C 1
ATOM 6993 O O . PRO C 1 261 ? -9.075 25.096 20.877 1.00 27.52 260 PRO C O 1
ATOM 6997 N N . LEU C 1 262 ? -8.805 25.029 18.637 1.00 21.05 261 LEU C N 1
ATOM 6998 C CA . LEU C 1 262 ? -10.222 25.157 18.291 1.00 20.08 261 LEU C CA 1
ATOM 6999 C C . LEU C 1 262 ? -10.719 24.053 17.344 1.00 24.20 261 LEU C C 1
ATOM 7000 O O . LEU C 1 262 ? -11.718 24.212 16.645 1.00 23.78 261 LEU C O 1
ATOM 7005 N N . SER C 1 263 ? -10.032 22.933 17.333 1.00 22.09 262 SER C N 1
ATOM 7006 C CA . SER C 1 263 ? -10.466 21.758 16.586 1.00 23.68 262 SER C CA 1
ATOM 7007 C C . SER C 1 263 ? -9.902 20.537 17.291 1.00 27.23 262 SER C C 1
ATOM 7008 O O . SER C 1 263 ? -8.807 20.646 17.844 1.00 25.12 262 SER C O 1
ATOM 7011 N N . PRO C 1 264 ? -10.584 19.367 17.233 1.00 25.03 263 PRO C N 1
ATOM 7012 C CA . PRO C 1 264 ? -10.039 18.161 17.892 1.00 24.76 263 PRO C CA 1
ATOM 7013 C C . PRO C 1 264 ? -8.619 17.781 17.433 1.00 30.43 263 PRO C C 1
ATOM 7014 O O . PRO C 1 264 ? -7.829 17.360 18.268 1.00 29.54 263 PRO C O 1
ATOM 7018 N N . ALA C 1 265 ? -8.280 17.966 16.140 1.00 29.80 264 ALA C N 1
ATOM 7019 C CA . ALA C 1 265 ? -6.939 17.664 15.598 1.00 29.61 264 ALA C CA 1
ATOM 7020 C C . ALA C 1 265 ? -5.872 18.605 16.178 1.00 30.32 264 ALA C C 1
ATOM 7021 O O . ALA C 1 265 ? -4.764 18.148 16.456 1.00 29.42 264 ALA C O 1
ATOM 7023 N N . THR C 1 266 ? -6.204 19.894 16.364 1.00 26.95 265 THR C N 1
ATOM 7024 C CA . THR C 1 266 ? -5.285 20.892 16.950 1.00 26.32 265 THR C CA 1
ATOM 7025 C C . THR C 1 266 ? -5.108 20.585 18.448 1.00 27.53 265 THR C C 1
ATOM 7026 O O . THR C 1 266 ? -3.989 20.637 18.953 1.00 26.43 265 THR C O 1
ATOM 7030 N N . THR C 1 267 ? -6.207 20.199 19.122 1.00 24.00 266 THR C N 1
ATOM 7031 C CA . THR C 1 267 ? -6.189 19.798 20.530 1.00 24.42 266 THR C CA 1
ATOM 7032 C C . THR C 1 267 ? -5.254 18.600 20.699 1.00 27.77 266 THR C C 1
ATOM 7033 O O . THR C 1 267 ? -4.388 18.627 21.560 1.00 26.56 266 THR C O 1
ATOM 7037 N N . ASP C 1 268 ? -5.395 17.592 19.840 1.00 27.50 267 ASP C N 1
ATOM 7038 C CA . ASP C 1 268 ? -4.586 16.374 19.889 1.00 28.88 267 ASP C CA 1
ATOM 7039 C C . ASP C 1 268 ? -3.125 16.666 19.605 1.00 32.55 267 ASP C C 1
ATOM 7040 O O . ASP C 1 268 ? -2.257 16.122 20.298 1.00 33.14 267 ASP C O 1
ATOM 7045 N N . LEU C 1 269 ? -2.850 17.553 18.640 1.00 28.26 268 LEU C N 1
ATOM 7046 C CA . LEU C 1 269 ? -1.483 17.948 18.335 1.00 28.42 268 LEU C CA 1
ATOM 7047 C C . LEU C 1 269 ? -0.826 18.616 19.561 1.00 32.02 268 LEU C C 1
ATOM 7048 O O . LEU C 1 269 ? 0.279 18.214 19.937 1.00 32.77 268 LEU C O 1
ATOM 7053 N N . PHE C 1 270 ? -1.492 19.625 20.169 1.00 27.43 269 PHE C N 1
ATOM 7054 C CA . PHE C 1 270 ? -0.918 20.331 21.316 1.00 25.98 269 PHE C CA 1
ATOM 7055 C C . PHE C 1 270 ? -0.737 19.386 22.488 1.00 33.00 269 PHE C C 1
ATOM 7056 O O . PHE C 1 270 ? 0.309 19.451 23.129 1.00 35.48 269 PHE C O 1
ATOM 7064 N N . ALA C 1 271 ? -1.709 18.462 22.732 1.00 30.01 270 ALA C N 1
ATOM 7065 C CA . ALA C 1 271 ? -1.625 17.459 23.804 1.00 29.82 270 ALA C CA 1
ATOM 7066 C C . ALA C 1 271 ? -0.414 16.554 23.604 1.00 35.68 270 ALA C C 1
ATOM 7067 O O . ALA C 1 271 ? 0.298 16.309 24.562 1.00 37.63 270 ALA C O 1
ATOM 7069 N N . LYS C 1 272 ? -0.147 16.117 22.367 1.00 32.78 271 LYS C N 1
ATOM 7070 C CA . LYS C 1 272 ? 1.000 15.281 22.003 1.00 33.21 271 LYS C CA 1
ATOM 7071 C C . LYS C 1 272 ? 2.305 16.040 22.247 1.00 38.43 271 LYS C C 1
ATOM 7072 O O . LYS C 1 272 ? 3.235 15.453 22.792 1.00 39.30 271 LYS C O 1
ATOM 7078 N N . LEU C 1 273 ? 2.373 17.343 21.836 1.00 34.08 272 LEU C N 1
ATOM 7079 C CA . LEU C 1 273 ? 3.573 18.166 21.991 1.00 33.39 272 LEU C CA 1
ATOM 7080 C C . LEU C 1 273 ? 3.835 18.457 23.455 1.00 39.21 272 LEU C C 1
ATOM 7081 O O . LEU C 1 273 ? 4.985 18.577 23.855 1.00 40.34 272 LEU C O 1
ATOM 7086 N N . SER C 1 274 ? 2.766 18.549 24.249 1.00 36.11 273 SER C N 1
ATOM 7087 C CA . SER C 1 274 ? 2.819 18.874 25.660 1.00 36.40 273 SER C CA 1
ATOM 7088 C C . SER C 1 274 ? 3.319 17.702 26.529 1.00 43.21 273 SER C C 1
ATOM 7089 O O . SER C 1 274 ? 2.525 16.903 27.047 1.00 44.30 273 SER C O 1
ATOM 7092 N N . THR C 1 275 ? 4.642 17.617 26.688 1.00 40.39 274 THR C N 1
ATOM 7093 C CA . THR C 1 275 ? 5.307 16.655 27.581 1.00 41.34 274 THR C CA 1
ATOM 7094 C C . THR C 1 275 ? 5.972 17.487 28.691 1.00 44.86 274 THR C C 1
ATOM 7095 O O . THR C 1 275 ? 6.092 18.710 28.526 1.00 43.73 274 THR C O 1
ATOM 7099 N N . VAL C 1 276 ? 6.401 16.859 29.806 1.00 42.66 275 VAL C N 1
ATOM 7100 C CA . VAL C 1 276 ? 7.112 17.595 30.875 1.00 42.94 275 VAL C CA 1
ATOM 7101 C C . VAL C 1 276 ? 8.381 18.282 30.297 1.00 44.57 275 VAL C C 1
ATOM 7102 O O . VAL C 1 276 ? 8.635 19.456 30.604 1.00 43.90 275 VAL C O 1
ATOM 7106 N N . ALA C 1 277 ? 9.120 17.565 29.413 1.00 39.55 276 ALA C N 1
ATOM 7107 C CA . ALA C 1 277 ? 10.309 18.065 28.705 1.00 38.99 276 ALA C CA 1
ATOM 7108 C C . ALA C 1 277 ? 9.978 19.305 27.862 1.00 41.50 276 ALA C C 1
ATOM 7109 O O . ALA C 1 277 ? 10.749 20.271 27.878 1.00 40.84 276 ALA C O 1
ATOM 7111 N N . ASN C 1 278 ? 8.821 19.286 27.147 1.00 37.02 277 ASN C N 1
ATOM 7112 C CA . ASN C 1 278 ? 8.422 20.403 26.292 1.00 36.52 277 ASN C CA 1
ATOM 7113 C C . ASN C 1 278 ? 7.795 21.566 27.093 1.00 41.76 277 ASN C C 1
ATOM 7114 O O . ASN C 1 278 ? 7.649 22.664 26.562 1.0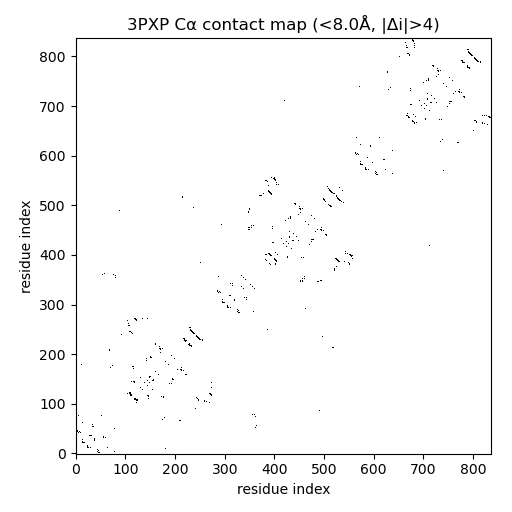0 40.80 277 ASN C O 1
ATOM 7119 N N . GLN C 1 279 ? 7.477 21.345 28.373 1.00 39.49 278 GLN C N 1
ATOM 7120 C CA . GLN C 1 279 ? 6.920 22.385 29.236 1.00 39.02 278 GLN C CA 1
ATOM 7121 C C . GLN C 1 279 ? 8.040 23.297 29.787 1.00 42.38 278 GLN C C 1
ATOM 7122 O O . GLN C 1 279 ? 7.746 24.348 30.366 1.00 41.94 278 GLN C O 1
ATOM 7128 N N . ASP C 1 280 ? 9.315 22.904 29.582 1.00 37.54 279 ASP C N 1
ATOM 7129 C CA . ASP C 1 280 ? 10.477 23.696 29.963 1.00 37.25 279 ASP C CA 1
ATOM 7130 C C . ASP C 1 280 ? 10.469 25.026 29.183 1.00 36.77 279 ASP C C 1
ATOM 7131 O O . ASP C 1 280 ? 10.058 25.075 28.009 1.00 34.23 279 ASP C O 1
ATOM 7136 N N . VAL C 1 281 ? 10.881 26.103 29.854 1.00 31.28 280 VAL C N 1
ATOM 7137 C CA . VAL C 1 281 ? 10.881 27.411 29.224 1.00 29.72 280 VAL C CA 1
ATOM 7138 C C . VAL C 1 281 ? 12.304 27.828 28.860 1.00 35.05 280 VAL C C 1
ATOM 7139 O O . VAL C 1 281 ? 13.208 27.751 29.691 1.00 34.11 280 VAL C O 1
ATOM 7143 N N . ILE C 1 282 ? 12.495 28.279 27.624 1.00 33.09 281 ILE C N 1
ATOM 7144 C CA . ILE C 1 282 ? 13.804 28.752 27.195 1.00 34.62 281 ILE C CA 1
ATOM 7145 C C . ILE C 1 282 ? 13.804 30.279 27.326 1.00 33.27 281 ILE C C 1
ATOM 7146 O O . ILE C 1 282 ? 12.833 30.932 26.949 1.00 30.10 281 ILE C O 1
ATOM 7151 N N . ARG C 1 283 ? 14.864 30.836 27.924 1.00 29.36 282 ARG C N 1
ATOM 7152 C CA . ARG C 1 283 ? 15.050 32.284 28.030 1.00 28.65 282 ARG C CA 1
ATOM 7153 C C . ARG C 1 283 ? 15.724 32.750 26.738 1.00 32.25 282 ARG C C 1
ATOM 7154 O O . ARG C 1 283 ? 16.629 32.077 26.244 1.00 33.98 282 ARG C O 1
ATOM 7162 N N . LEU C 1 284 ? 15.244 33.835 26.143 1.00 27.91 283 LEU C N 1
ATOM 7163 C CA . LEU C 1 284 ? 15.726 34.264 24.835 1.00 27.11 283 LEU C CA 1
ATOM 7164 C C . LEU C 1 284 ? 16.308 35.691 24.883 1.00 33.06 283 LEU C C 1
ATOM 7165 O O . LEU C 1 284 ? 17.432 35.817 25.353 1.00 33.94 283 LEU C O 1
ATOM 7170 N N . ALA C 1 285 ? 15.605 36.743 24.406 1.00 30.89 284 ALA C N 1
ATOM 7171 C CA . ALA C 1 285 ? 16.146 38.112 24.468 1.00 31.12 284 ALA C CA 1
ATOM 7172 C C . ALA C 1 285 ? 16.360 38.552 25.913 1.00 39.47 284 ALA C C 1
ATOM 7173 O O . ALA C 1 285 ? 15.523 38.238 26.767 1.00 39.55 284 ALA C O 1
ATOM 7175 N N . PRO C 1 286 ? 17.500 39.236 26.212 1.00 39.92 285 PRO C N 1
ATOM 7176 C CA . PRO C 1 286 ? 17.728 39.706 27.587 1.00 41.27 285 PRO C CA 1
ATOM 7177 C C . PRO C 1 286 ? 16.682 40.745 27.973 1.00 45.63 285 PRO C C 1
ATOM 7178 O O . PRO C 1 286 ? 16.231 41.531 27.138 1.00 44.37 285 PRO C O 1
ATOM 7182 N N . TRP C 1 287 ? 16.249 40.678 29.224 1.00 43.66 286 TRP C N 1
ATOM 7183 C CA . TRP C 1 287 ? 15.228 41.558 29.751 1.00 43.00 286 TRP C CA 1
ATOM 7184 C C . TRP C 1 287 ? 15.319 41.608 31.268 1.00 50.89 286 TRP C C 1
ATOM 7185 O O . TRP C 1 287 ? 15.388 40.557 31.902 1.00 51.46 286 TRP C O 1
ATOM 7196 N N . PRO C 1 288 ? 15.297 42.812 31.879 1.00 49.41 287 PRO C N 1
ATOM 7197 C CA . PRO C 1 288 ? 15.218 44.156 31.261 1.00 48.51 287 PRO C CA 1
ATOM 7198 C C . PRO C 1 288 ? 16.492 44.550 30.495 1.00 52.49 287 PRO C C 1
ATOM 7199 O O . PRO C 1 288 ? 17.572 44.024 30.759 1.00 52.50 287 PRO C O 1
ATOM 7203 N N . ARG C 1 289 ? 16.359 45.468 29.535 1.00 49.07 288 ARG C N 1
ATOM 7204 C CA . ARG C 1 289 ? 17.493 45.899 28.718 1.00 72.49 288 ARG C CA 1
ATOM 7205 C C . ARG C 1 289 ? 17.782 47.388 28.928 1.00 113.40 288 ARG C C 1
ATOM 7206 O O . ARG C 1 289 ? 18.811 47.732 29.505 1.00 80.82 288 ARG C O 1
#

B-factor: mean 38.4, std 15.4, range [10.51, 130.5]

Sequence (837 aa):
GERAAFGKLVQALRREHRDEKGRVWTQEVLAERTQQLPKRRTIERRIENNGSLAHHLDADILLRLADALELTIGERREFFFAATGIIEQKSATYKRSPEESLQYLIDIRNNVPAFVTDQYVNIIAANITIRFFNIPELIETAPLLPHGYNLRVVFGTEYDFRRVVGTWDDEVARHNQLLFRAISLRVRADGYFVELLDNLQYREFKRFWERAHLETEDTSAENFWYQYTHPVYGLLSYVSSRSQIPTSGLLSHTYIPLSPATTDLFAKLSTVANQDVIRLAPWPRSNGGERAAFGKLVQALRRREHRDEKGRVWTQEVLAERTQLPKRTIERIENGSLAHLDADILLRLADALELTIGERREFFFAATGIIEQKSATYKRSPEESLQYLIDIRNNVPAFVTDQYVNIIAANITIRFFNIPELIETAPLLLPHGYNLRVVFGTEYDFRRRVVGTWDEVARHNQLFRAISLRVRADGYFVELLDNLQYREFKRFWERAHLETEDTSAENFWYQYTHPVYGLLSYVSSSRSQIPTSGLLSHTYIPLSPATTDLFAKLSTVANQDVIRLAPWPRGERAAFGKLVQALRREHRDEKGRVWTQEVLAERRTQLPKRTIERIENGSLAHLDADILLRLADALELTIGERREFFFAATGIIEQKSATYKRSPEESLQYLIDIIRNNVPAFVTDQYVNIIAANITIRRFFNIPEELIEETAPLLPHGYNLLRVVFGTEYDFRRVVGTWDEVARHNQLFRAISLRVRADGYFVELLDNLQYREFKRFWERAHLETEDTSAENFWYQYTHPVYGLLSYVSSRSQIPTSGLLSHTYYIPLSPATTDLFAKLSTVANQDVIRLAPWPR

CATH classification: 1.10.260.40 (+1 more: 3.30.450.180)

Radius of gyration: 35.2 Å; Cα contacts (8 Å, |Δi|>4): 1324; chains: 3; bounding box: 81×110×65 Å

InterPro domains:
  IPR001387 Cro/C1-type, helix-turn-helix domain [PS50943] (25-71)
  IPR001387 Cro/C1-type, helix-turn-helix domain [SM00530] (9-71)
  IPR001387 Cro/C1-type, helix-turn-helix domain [cd00093] (15-70)
  IPR010982 Lambda repressor-like, DNA-binding domain superfamily [G3DSA:1.10.260.40] (1-92)
  IPR010982 Lambda repressor-like, DNA-binding domain superfamily [SSF47413] (6-70)
  IPR041413 MmyB-like transcription regulator ligand binding [PF17765] (103-272)

Secondary structure (DSSP, 8-state):
--HHHHHHHHHHHHHT-B-TTSPBP-HHHHHHHHT--HHHHHHHHHT--S---HHHHHHHHHHTT--HHHHHHHHHHHHPPPPSSPP--SS-HHHHHHHHH-------BEEEBTT-BEEEE--HHHHHT---TTTTGGGSTTTTB--TTT-SSS-HHHHH---HHHHHH--HHHHHHGGGTTSHHHHHHHHH---HHHHHHHHHGGG-SS--TTS-EEEEEEETTTEEEEEEEE---B-----B--EEEE-SHHHHHHHHHHHHSS----EE-S-SSTT--/--HHHHHHHHHHHHHT-B-TTSPBP-HHHHHHHHT--HHHHHHHHHT--S---HHHHHHHHHHTT--HHHHHHHHHHHHPPPPSSPP--SS-HHHHHHHHH-------BEEEBTT-BEEEE--HHHHHT---TTTTGGGSTTTTB--TTT-SSS-HHHHT---HHHHHH--HHHHHHGGGTTSHHHHHHHHH---HHHHHHHHHGGG--S--TTS-EEEEEEETTTEEEEEEEE---B-----B--EEEE-SHHHHHHHHHHHHHS-S--EE-S-S--/--HHHHHHHHHHHHHT-B-TT-PBP-HHHHHHHHT--HHHHHHHHHT--S---HHHHHHHHHHTT--HHHHHHHHHHHHPPPPSSPP--SS-HHHHHHHHH-------BEEEBTT-BEEEE--HHHHHT---HHHHGGGSTTTTB--TTT-SSS-HHHHH---HHHHHH--HHHHHHGGGTTSHHHHHHHHH---HHHHHHHHHGGG--S--TTS-EEEEEEETTTEEEEEEEE---B-----B--EEEE-SHHHHHHHHHH--TGGG--EE-S-S--